Protein AF-0000000075649494 (afdb_homodimer)

Organism: Branchiostoma floridae (NCBI:txid7739)

Radius of gyration: 45.56 Å; Cα contacts (8 Å, |Δi|>4): 1749; chains: 2; bounding box: 121×160×109 Å

Foldseek 3Di:
DDPPPPPQPLQQVLLCPFLWPLSPCLVVPPDPVSNVVSVVQLVVLVVVLVVVLVVLVVVQVVLAWDKDKDKDFDQKDFFFKKKKFWLFWFFQVQDALQRCQQQCCQQQVDHDQSVRVVVVPDDHDPCSVPHDPPDFVLVVSVVTTDDFACVFWVFKDALNHGDGQVQWDWAQAPRGTMTMHQLDPVDTDMQRDADLSNGIKIKGFSPCVRGDHDVVRPGGPDGFMWMDTDHSQADDHRVVDTDGFAFQKEKEKAKAKEKEAFDPPPSGPADWDDDDFGHGRDQRLQVLRLLQVQLCVFQVAGDSNGDDDGHYDGSNCCSPRSVVSVVCDVVPVRDGDRGHHNIDMDMDIDIDIDGDDDPVVLVVCCVVVVDDSCSRRHGMTMYTYTHNRNIHMYMYMGGPDDPVNSVVVSVVSCCVSTNDDPVSVVSVVVSVVVVVVVVVVVVVPDPPPPPPPDPDDDDDDPDDDDPDD/DDPVPPPPPLQQVLLCPFLWPLSPCLVPPPDPVSNVVSVVQLVVLVVVLVVVLVVLVVLQVVLAWDKDKDKDFDQKDFFFKKKKFWLFWFFQVQDALQRCQQQCCQQQVDHDQSVRVVVVPDDHDPCSPPHDPPDFVLVVSVVTTDDFACVFWVFKDAQNHGDGQVQWDWAQAPSGTMTMHQLDPVDTDMQRDADLSNGMKIKGFSPPVRGDHDVVRPGGDDGFMWMDTDHSQADDHRVVDTDGFAFQKEKEKAKAKEKEAFDPPPSGPADWDDDDFGHGRDQRLQVLSLLQVQLCVFLVAGDSRGDDDTHYDGSNSCSPRSVVSVVCDVVPVRDGDRGHHNIDMDMDIDIDIDGDDDPVVLVVCCVPVVDDSCSRRHGMTMYTYTHNGRIHMYMYMGGPDDPVRSVVVSVVSCCVRTNDDPVSVVSVVVSVVVVVVVVVVVVVPPPPPPPPPDPPPPPPPPDPDDDPD

Structure (mmCIF, N/CA/C/O backbone):
data_AF-0000000075649494-model_v1
#
loop_
_entity.id
_entity.type
_entity.pdbx_description
1 polymer 'Acid-sensing ion channel 1C-like'
#
loop_
_atom_site.group_PDB
_atom_site.id
_atom_site.type_symbol
_atom_site.label_atom_id
_atom_site.label_alt_id
_atom_site.label_comp_id
_atom_site.label_asym_id
_atom_site.label_entity_id
_atom_site.label_seq_id
_atom_site.pdbx_PDB_ins_code
_atom_site.Cartn_x
_atom_site.Cartn_y
_atom_site.Cartn_z
_atom_site.occupancy
_atom_site.B_iso_or_equiv
_atom_site.auth_seq_id
_atom_site.auth_comp_id
_atom_site.auth_asym_id
_atom_site.auth_atom_id
_atom_site.pdbx_PDB_model_num
ATOM 1 N N . MET A 1 1 ? -11.781 86.688 23.109 1 29.64 1 MET A N 1
ATOM 2 C CA . MET A 1 1 ? -11.789 85.375 22.438 1 29.64 1 MET A CA 1
ATOM 3 C C . MET A 1 1 ? -13.102 84.625 22.688 1 29.64 1 MET A C 1
ATOM 5 O O . MET A 1 1 ? -13.461 84.375 23.844 1 29.64 1 MET A O 1
ATOM 9 N N . SER A 1 2 ? -14.07 84.75 21.781 1 33.81 2 SER A N 1
ATOM 10 C CA . SER A 1 2 ? -15.461 84.375 21.969 1 33.81 2 SER A CA 1
ATOM 11 C C . SER A 1 2 ? -15.555 82.875 22.297 1 33.81 2 SER A C 1
ATOM 13 O O . SER A 1 2 ? -14.703 82.062 21.891 1 33.81 2 SER A O 1
ATOM 15 N N . PRO A 1 3 ? -16.297 82.5 23.312 1 44.16 3 PRO A N 1
ATOM 16 C CA . PRO A 1 3 ? -16.547 81.125 23.734 1 44.16 3 PRO A CA 1
ATOM 17 C C . PRO A 1 3 ? -16.875 80.188 22.562 1 44.16 3 PRO A C 1
ATOM 19 O O . PRO A 1 3 ? -17.125 79 22.75 1 44.16 3 PRO A O 1
ATOM 22 N N . GLU A 1 4 ? -17.375 80.688 21.484 1 43.12 4 GLU A N 1
ATOM 23 C CA . GLU A 1 4 ? -17.844 79.938 20.359 1 43.12 4 GLU A CA 1
ATOM 24 C C . GLU A 1 4 ? -16.703 79.062 19.766 1 43.12 4 GLU A C 1
ATOM 26 O O . GLU A 1 4 ? -16.953 78.188 18.969 1 43.12 4 GLU A O 1
ATOM 31 N N . ASP A 1 5 ? -15.516 79.562 19.641 1 41.91 5 ASP A N 1
ATOM 32 C CA . ASP A 1 5 ? -14.406 79.062 18.859 1 41.91 5 ASP A CA 1
ATOM 33 C C . ASP A 1 5 ? -13.977 77.688 19.375 1 41.91 5 ASP A C 1
ATO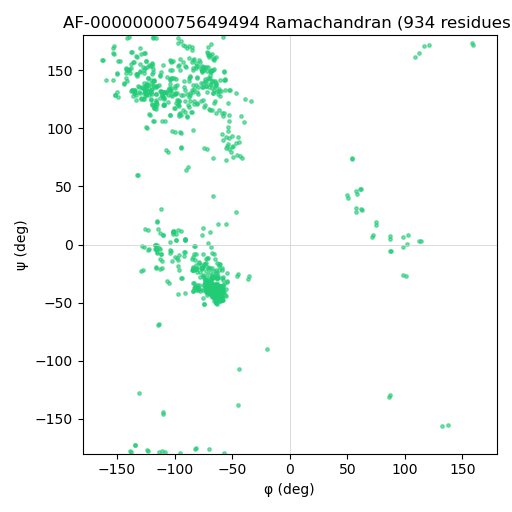M 35 O O . ASP A 1 5 ? -13.109 77 18.781 1 41.91 5 ASP A O 1
ATOM 39 N N . GLU A 1 6 ? -14.016 77.438 20.641 1 43.75 6 GLU A N 1
ATOM 40 C CA . GLU A 1 6 ? -13.336 76.25 21.094 1 43.75 6 GLU A CA 1
ATOM 41 C C . GLU A 1 6 ? -14.148 75 20.75 1 43.75 6 GLU A C 1
ATOM 43 O O . GLU A 1 6 ? -14.398 74.125 21.609 1 43.75 6 GLU A O 1
ATOM 48 N N . LYS A 1 7 ? -15.07 75 19.969 1 51.25 7 LYS A N 1
ATOM 49 C CA . LYS A 1 7 ? -15.805 73.812 19.562 1 51.25 7 LYS A CA 1
ATOM 50 C C . LYS A 1 7 ? -14.859 72.75 19 1 51.25 7 LYS A C 1
ATOM 52 O O . LYS A 1 7 ? -14.242 72.938 17.953 1 51.25 7 LYS A O 1
ATOM 57 N N . GLU A 1 8 ? -14.258 72 19.766 1 59.09 8 GLU A N 1
ATOM 58 C CA . GLU A 1 8 ? -13.352 70.875 19.438 1 59.09 8 GLU A CA 1
ATOM 59 C C . GLU A 1 8 ? -13.859 70.062 18.25 1 59.09 8 GLU A C 1
ATOM 61 O O . GLU A 1 8 ? -15.047 69.75 18.172 1 59.09 8 GLU A O 1
ATOM 66 N N . SER A 1 9 ? -13.25 70.188 17 1 69.19 9 SER A N 1
ATOM 67 C CA . SER A 1 9 ? -13.578 69.438 15.766 1 69.19 9 SER A CA 1
ATOM 68 C C . SER A 1 9 ? -14.039 68 16.047 1 69.19 9 SER A C 1
ATOM 70 O O . SER A 1 9 ? -13.586 67.375 17.016 1 69.19 9 SER A O 1
ATOM 72 N N . PRO A 1 10 ? -15.266 67.688 15.531 1 70.94 10 PRO A N 1
ATOM 73 C CA . PRO A 1 10 ? -15.781 66.312 15.703 1 70.94 10 PRO A CA 1
ATOM 74 C C . PRO A 1 10 ? -14.688 65.25 15.625 1 70.94 10 PRO A C 1
ATOM 76 O O . PRO A 1 10 ? -14.766 64.25 16.312 1 70.94 10 PRO A O 1
ATOM 79 N N . GLU A 1 11 ? -13.703 65.562 14.875 1 75.38 11 GLU A N 1
ATOM 80 C CA . GLU A 1 11 ? -12.594 64.625 14.75 1 75.38 11 GLU A CA 1
ATOM 81 C C . GLU A 1 11 ? -11.797 64.5 16.047 1 75.38 11 GLU A C 1
ATOM 83 O O . GLU A 1 11 ? -11.375 63.406 16.453 1 75.38 11 GLU A O 1
ATOM 88 N N . LYS A 1 12 ? -11.594 65.562 16.625 1 74.88 12 LYS A N 1
ATOM 89 C CA . LYS A 1 12 ? -10.836 65.625 17.875 1 74.88 12 LYS A CA 1
ATOM 90 C C . LYS A 1 12 ? -11.625 65 19 1 74.88 12 LYS A C 1
ATOM 92 O O . LYS A 1 12 ? -11.055 64.312 19.844 1 74.88 12 LYS A O 1
ATOM 97 N N . GLU A 1 13 ? -12.883 65.188 18.938 1 73.56 13 GLU A N 1
ATOM 98 C CA . GLU A 1 13 ? -13.734 64.562 19.953 1 73.56 13 GLU A CA 1
ATOM 99 C C . GLU A 1 13 ? -13.734 63.031 19.812 1 73.56 13 GLU A C 1
ATOM 101 O O . GLU A 1 13 ? -13.648 62.312 20.828 1 73.56 13 GLU A O 1
ATOM 106 N N . PHE A 1 14 ? -13.844 62.656 18.609 1 75.19 14 PHE A N 1
ATOM 107 C CA . PHE A 1 14 ? -13.844 61.219 18.375 1 75.19 14 PHE A CA 1
ATOM 108 C C . PHE A 1 14 ? -12.508 60.594 18.766 1 75.19 14 PHE A C 1
ATOM 110 O O . PHE A 1 14 ? -12.477 59.594 19.453 1 75.19 14 PHE A O 1
ATOM 117 N N . ALA A 1 15 ? -11.445 61.188 18.297 1 75.88 15 ALA A N 1
ATOM 118 C CA . ALA A 1 15 ? -10.109 60.688 18.578 1 75.88 15 ALA A CA 1
ATOM 119 C C . ALA A 1 15 ? -9.844 60.656 20.078 1 75.88 15 ALA A C 1
ATOM 121 O O . ALA A 1 15 ? -9.109 59.781 20.562 1 75.88 15 ALA A O 1
ATOM 122 N N . GLY A 1 16 ? -10.453 61.5 20.75 1 72.56 16 GLY A N 1
ATOM 123 C CA . GLY A 1 16 ? -10.266 61.562 22.188 1 72.56 16 GLY A CA 1
ATOM 124 C C . GLY A 1 16 ? -11.086 60.531 22.938 1 72.56 16 GLY A C 1
ATOM 125 O O . GLY A 1 16 ? -10.727 60.156 24.062 1 72.56 16 GLY A O 1
ATOM 126 N N . ASN A 1 17 ? -12.195 60 22.25 1 70.25 17 ASN A N 1
ATOM 127 C CA . ASN A 1 17 ? -13.125 59.156 22.984 1 70.25 17 ASN A CA 1
ATOM 128 C C . ASN A 1 17 ? -13.117 57.719 22.438 1 70.25 17 ASN A C 1
ATOM 130 O O . ASN A 1 17 ? -13.703 56.812 23.031 1 70.25 17 ASN A O 1
ATOM 134 N N . THR A 1 18 ? -12.422 57.594 21.391 1 74.69 18 THR A N 1
ATOM 135 C CA . THR A 1 18 ? -12.453 56.281 20.766 1 74.69 18 THR A CA 1
ATOM 136 C C . THR A 1 18 ? -11.617 55.281 21.547 1 74.69 18 THR A C 1
ATOM 138 O O . THR A 1 18 ? -10.688 55.656 22.266 1 74.69 18 THR A O 1
ATOM 141 N N . THR A 1 19 ? -11.984 54.031 21.438 1 72.75 19 THR A N 1
ATOM 142 C CA . THR A 1 19 ? -11.273 52.969 22.125 1 72.75 19 THR A CA 1
ATOM 143 C C . THR A 1 19 ? -10.164 52.406 21.25 1 72.75 19 THR A C 1
ATOM 145 O O . THR A 1 19 ? -9.453 51.5 21.656 1 72.75 19 THR A O 1
ATOM 148 N N . LEU A 1 20 ? -10.016 53.031 20.094 1 77.88 20 LEU A N 1
ATOM 149 C CA . LEU A 1 20 ? -8.875 52.656 19.266 1 77.88 20 LEU A CA 1
ATOM 150 C C . LEU A 1 20 ? -7.566 53.125 19.891 1 77.88 20 LEU A C 1
ATOM 152 O O . LEU A 1 20 ? -7.457 54.281 20.344 1 77.88 20 LEU A O 1
ATOM 156 N N . HIS A 1 21 ? -6.699 52.25 19.844 1 76.56 21 HIS A N 1
ATOM 157 C CA . HIS A 1 21 ? -5.426 52.625 20.438 1 76.56 21 HIS A CA 1
ATOM 158 C C . HIS A 1 21 ? -4.637 53.531 19.516 1 76.56 21 HIS A C 1
ATOM 160 O O . HIS A 1 21 ? -4.645 53.344 18.297 1 76.56 21 HIS A O 1
ATOM 166 N N . GLY A 1 22 ? -3.977 54.562 20.016 1 77.5 22 GLY A N 1
ATOM 167 C CA . GLY A 1 22 ? -2.984 55.344 19.297 1 77.5 22 GLY A CA 1
ATOM 168 C C . GLY A 1 22 ? -3.543 56.625 18.734 1 77.5 22 GLY A C 1
ATOM 169 O O . GLY A 1 22 ? -2.805 57.594 18.531 1 77.5 22 GLY A O 1
ATOM 170 N N . LEU A 1 23 ? -4.875 56.656 18.469 1 80.44 23 LEU A N 1
ATOM 171 C CA . LEU A 1 23 ? -5.43 57.844 17.812 1 80.44 23 LEU A CA 1
ATOM 172 C C . LEU A 1 23 ? -5.348 59.062 18.719 1 80.44 23 LEU A C 1
ATOM 174 O O . LEU A 1 23 ? -5.055 60.156 18.266 1 80.44 23 LEU A O 1
ATOM 178 N N . ASN A 1 24 ? -5.609 58.844 19.953 1 79.06 24 ASN A N 1
ATOM 179 C CA . ASN A 1 24 ? -5.551 59.938 20.922 1 79.06 24 ASN A CA 1
ATOM 180 C C . ASN A 1 24 ? -4.129 60.5 21.062 1 79.06 24 ASN A C 1
ATOM 182 O O . ASN A 1 24 ? -3.939 61.688 21.359 1 79.06 24 ASN A O 1
ATOM 186 N N . ARG A 1 25 ? -3.18 59.719 20.703 1 82.5 25 ARG A N 1
ATOM 187 C CA . ARG A 1 25 ? -1.784 60.125 20.875 1 82.5 25 ARG A CA 1
ATOM 188 C C . ARG A 1 25 ? -1.351 61.062 19.75 1 82.5 25 ARG A C 1
ATOM 190 O O . ARG A 1 25 ? -0.418 61.844 19.922 1 82.5 25 ARG A O 1
ATOM 197 N N . ILE A 1 26 ? -2.01 60.969 18.703 1 82.5 26 ILE A N 1
ATOM 198 C CA . ILE A 1 26 ? -1.712 61.906 17.609 1 82.5 26 ILE A CA 1
ATOM 199 C C . ILE A 1 26 ? -2.133 63.312 18 1 82.5 26 ILE A C 1
ATOM 201 O O . ILE A 1 26 ? -1.425 64.312 17.703 1 82.5 26 ILE A O 1
ATOM 205 N N . LEU A 1 27 ? -3.229 63.438 18.797 1 78.94 27 LEU A N 1
ATOM 206 C CA . LEU A 1 27 ? -3.787 64.75 19.188 1 78.94 27 LEU A CA 1
ATOM 207 C C . LEU A 1 27 ? -2.977 65.375 20.312 1 78.94 27 LEU A C 1
ATOM 209 O O . LEU A 1 27 ? -2.756 66.562 20.312 1 78.94 27 LEU A O 1
ATOM 213 N N . ILE A 1 28 ? -2.465 64.5 21.203 1 78.31 28 ILE A N 1
ATOM 214 C CA . ILE A 1 28 ? -1.826 65.062 22.391 1 78.31 28 ILE A CA 1
ATOM 215 C C . ILE A 1 28 ? -0.309 65.062 22.219 1 78.31 28 ILE A C 1
ATOM 217 O O . ILE A 1 28 ? 0.432 65.375 23.141 1 78.31 28 ILE A O 1
ATOM 221 N N . ALA A 1 29 ? 0.19 64.812 21.062 1 81.06 29 ALA A N 1
ATOM 222 C CA . ALA A 1 29 ? 1.628 64.688 20.844 1 81.06 29 ALA A CA 1
ATOM 223 C C . ALA A 1 29 ? 2.34 66.062 21.125 1 81.06 29 ALA A C 1
ATOM 225 O O . ALA A 1 29 ? 1.854 67.125 20.75 1 81.06 29 ALA A O 1
ATOM 226 N N . PRO A 1 30 ? 3.459 65.938 21.828 1 77.62 30 PRO A N 1
ATOM 227 C CA . PRO A 1 30 ? 4.16 67.188 22.219 1 77.62 30 PRO A CA 1
ATOM 228 C C . PRO A 1 30 ? 4.879 67.875 21.047 1 77.62 30 PRO A C 1
ATOM 230 O O . PRO A 1 30 ? 5.145 69.062 21.078 1 77.62 30 PRO A O 1
ATOM 233 N N . SER A 1 31 ? 5.305 67.062 20.125 1 81.94 31 SER A N 1
ATOM 234 C CA . SER A 1 31 ? 6.035 67.562 18.984 1 81.94 31 SER A CA 1
ATOM 235 C C . SER A 1 31 ? 5.531 67 17.672 1 81.94 31 SER A C 1
ATOM 237 O O . SER A 1 31 ? 4.809 66 17.688 1 81.94 31 SER A O 1
ATOM 239 N N . ASN A 1 32 ? 5.891 67.688 16.641 1 85.69 32 ASN A N 1
ATOM 240 C CA . ASN A 1 32 ? 5.508 67.188 15.312 1 85.69 32 ASN A CA 1
ATOM 241 C C . ASN A 1 32 ? 6.195 65.875 14.977 1 85.69 32 ASN A C 1
ATOM 243 O O . ASN A 1 32 ? 5.633 65 14.266 1 85.69 32 ASN A O 1
ATOM 247 N N . TYR A 1 33 ? 7.352 65.75 15.578 1 86.06 33 TYR A N 1
ATOM 248 C CA . TYR A 1 33 ? 8.07 64.5 15.344 1 86.06 33 TYR A CA 1
ATOM 249 C C . TYR A 1 33 ? 7.305 63.281 15.922 1 86.06 33 TYR A C 1
ATOM 251 O O . TYR A 1 33 ? 7.18 62.25 15.273 1 86.06 33 TYR A O 1
ATOM 259 N N . PHE A 1 34 ? 6.781 63.531 17.047 1 87.38 34 PHE A N 1
ATOM 260 C CA . PHE A 1 34 ? 6.035 62.469 17.703 1 87.38 34 PHE A CA 1
ATOM 261 C C . PHE A 1 34 ? 4.695 62.25 17.016 1 87.38 34 PHE A C 1
ATOM 263 O O . PHE A 1 34 ? 4.203 61.094 16.953 1 87.38 34 PHE A O 1
ATOM 270 N N . ARG A 1 35 ? 4.199 63.25 16.469 1 88.19 35 ARG A N 1
ATOM 271 C CA . ARG A 1 35 ? 2.938 63.125 15.742 1 88.19 35 ARG A CA 1
ATOM 272 C C . ARG A 1 35 ? 3.105 62.25 14.5 1 88.19 35 ARG A C 1
ATOM 274 O O . ARG A 1 35 ? 2.277 61.375 14.227 1 88.19 35 ARG A O 1
ATOM 281 N N . VAL A 1 36 ? 4.207 62.531 13.867 1 91.06 36 VAL A N 1
ATOM 282 C CA . VAL A 1 36 ? 4.488 61.75 12.656 1 91.06 36 VAL A CA 1
ATOM 283 C C . VAL A 1 36 ? 4.793 60.312 13.023 1 91.06 36 VAL A C 1
ATOM 285 O O . VAL A 1 36 ? 4.379 59.375 12.32 1 91.06 36 VAL A O 1
ATOM 288 N N . MET A 1 37 ? 5.461 60.094 14.086 1 90 37 MET A N 1
ATOM 289 C CA . MET A 1 37 ? 5.797 58.75 14.539 1 90 37 MET A CA 1
ATOM 290 C C . MET A 1 37 ? 4.535 57.938 14.844 1 90 37 MET A C 1
ATOM 292 O O . MET A 1 37 ? 4.426 56.781 14.453 1 90 37 MET A O 1
ATOM 296 N N . TRP A 1 38 ? 3.607 58.594 15.469 1 89.75 38 TRP A N 1
ATOM 297 C CA . TRP A 1 38 ? 2.377 57.906 15.836 1 89.75 38 TRP A CA 1
ATOM 298 C C . TRP A 1 38 ? 1.535 57.625 14.602 1 89.75 38 TRP A C 1
ATOM 300 O O . TRP A 1 38 ? 0.889 56.562 14.523 1 89.75 38 TRP A O 1
ATOM 310 N N . VAL A 1 39 ? 1.592 58.531 13.664 1 90.44 39 VAL A N 1
ATOM 311 C CA . VAL A 1 39 ? 0.858 58.281 12.43 1 90.44 39 VAL A CA 1
ATOM 312 C C . VAL A 1 39 ? 1.46 57.062 11.703 1 90.44 39 VAL A C 1
ATOM 314 O O . VAL A 1 39 ? 0.731 56.188 11.227 1 90.44 39 VAL A O 1
ATOM 317 N N . LEU A 1 40 ? 2.742 57 11.703 1 92.25 40 LEU A N 1
ATOM 318 C CA . LEU A 1 40 ? 3.424 55.875 11.023 1 92.25 40 LEU A CA 1
ATOM 319 C C . LEU A 1 40 ? 3.174 54.562 11.742 1 92.25 40 LEU A C 1
ATOM 321 O O . LEU A 1 40 ? 2.994 53.531 11.102 1 92.25 40 LEU A O 1
ATOM 325 N N . THR A 1 41 ? 3.178 54.594 13.039 1 90.38 41 THR A N 1
ATOM 326 C CA . THR A 1 41 ? 2.963 53.375 13.828 1 90.38 41 THR A CA 1
ATOM 327 C C . THR A 1 41 ? 1.538 52.875 13.641 1 90.38 41 THR A C 1
ATOM 329 O O . THR A 1 41 ? 1.319 51.656 13.539 1 90.38 41 THR A O 1
ATOM 332 N N . ILE A 1 42 ? 0.62 53.719 13.664 1 88.75 42 ILE A N 1
ATOM 333 C CA . ILE A 1 42 ? -0.776 53.344 13.484 1 88.75 42 ILE A CA 1
ATOM 334 C C . ILE A 1 42 ? -0.977 52.75 12.086 1 88.75 42 ILE A C 1
ATOM 336 O O . ILE A 1 42 ? -1.642 51.719 11.93 1 88.75 42 ILE A O 1
ATOM 340 N N . LEU A 1 43 ? -0.348 53.406 11.125 1 91.62 43 LEU A N 1
ATOM 341 C CA . LEU A 1 43 ? -0.451 52.875 9.766 1 91.62 43 LEU A CA 1
ATOM 342 C C . LEU A 1 43 ? 0.21 51.5 9.648 1 91.62 43 LEU A C 1
ATOM 344 O O . LEU A 1 43 ? -0.295 50.625 8.945 1 91.62 43 LEU A O 1
ATOM 348 N N . ALA A 1 44 ? 1.332 51.375 10.289 1 91.44 44 ALA A N 1
ATOM 349 C CA . ALA A 1 44 ? 2.031 50.094 10.281 1 91.44 44 ALA A CA 1
ATOM 350 C C . ALA A 1 44 ? 1.198 49 10.969 1 91.44 44 ALA A C 1
ATOM 352 O O . ALA A 1 44 ? 1.147 47.875 10.508 1 91.44 44 ALA A O 1
ATOM 353 N N . SER A 1 45 ? 0.585 49.344 12.086 1 88.56 45 SER A N 1
ATOM 354 C CA . SER A 1 45 ? -0.243 48.375 12.82 1 88.56 45 SER A CA 1
ATOM 355 C C . SER A 1 45 ? -1.467 47.969 12.016 1 88.56 45 SER A C 1
ATOM 357 O O . SER A 1 45 ? -1.825 46.781 11.977 1 88.56 45 SER A O 1
ATOM 359 N N . TYR A 1 46 ? -2.035 48.938 11.391 1 88.06 46 TYR A N 1
ATOM 360 C CA . TYR A 1 46 ? -3.199 48.625 10.562 1 88.06 46 TYR A CA 1
ATOM 361 C C . TYR A 1 46 ? -2.803 47.781 9.359 1 88.06 46 TYR A C 1
ATOM 363 O O . TYR A 1 46 ? -3.551 46.906 8.938 1 88.06 46 TYR A O 1
ATOM 371 N N . SER A 1 47 ? -1.655 48.125 8.797 1 92.12 47 SER A N 1
ATOM 372 C CA . SER A 1 47 ? -1.159 47.312 7.68 1 92.12 47 SER A CA 1
ATOM 373 C C . SER A 1 47 ? -0.832 45.906 8.109 1 92.12 47 SER A C 1
ATOM 375 O O . SER A 1 47 ? -1.116 44.938 7.383 1 92.12 47 SER A O 1
ATOM 377 N N . GLY A 1 48 ? -0.211 45.781 9.273 1 88.19 48 GLY A N 1
ATOM 378 C CA . GLY A 1 48 ? 0.058 44.438 9.812 1 88.19 48 GLY A CA 1
ATOM 379 C C . GLY A 1 48 ? -1.201 43.656 10.094 1 88.19 48 GLY A C 1
ATOM 380 O O . GLY A 1 48 ? -1.271 42.469 9.766 1 88.19 48 GLY A O 1
ATOM 381 N N . PHE A 1 49 ? -2.172 44.25 10.609 1 87.94 49 PHE A N 1
ATOM 382 C CA . PHE A 1 49 ? -3.453 43.625 10.891 1 87.94 49 PHE A CA 1
ATOM 383 C C . PHE A 1 49 ? -4.113 43.156 9.594 1 87.94 49 PHE A C 1
ATOM 385 O O . PHE A 1 49 ? -4.582 42 9.508 1 87.94 49 PHE A O 1
ATOM 392 N N . THR A 1 50 ? -4.188 44.062 8.672 1 89.25 50 THR A N 1
ATOM 393 C CA . THR A 1 50 ? -4.84 43.719 7.406 1 89.25 50 THR A CA 1
ATOM 394 C C . THR A 1 50 ? -4.141 42.562 6.727 1 89.25 50 THR A C 1
ATOM 396 O O . THR A 1 50 ? -4.789 41.688 6.129 1 89.25 50 THR A O 1
ATOM 399 N N . TYR A 1 51 ? -2.912 42.562 6.766 1 90.44 51 TYR A N 1
ATOM 400 C CA . TYR A 1 51 ? -2.145 41.469 6.164 1 90.44 51 TYR A CA 1
ATOM 401 C C . TYR A 1 51 ? -2.443 40.156 6.855 1 90.44 51 TYR A C 1
ATOM 403 O O . TYR A 1 51 ? -2.715 39.156 6.191 1 90.44 51 TYR A O 1
ATOM 411 N N . MET A 1 52 ? -2.426 40.156 8.117 1 87.38 52 MET A N 1
ATOM 412 C CA . MET A 1 52 ? -2.656 38.938 8.875 1 87.38 52 MET A CA 1
ATOM 413 C C . MET A 1 52 ? -4.102 38.469 8.719 1 87.38 52 MET A C 1
ATOM 415 O O . MET A 1 52 ? -4.363 37.25 8.648 1 87.38 52 MET A O 1
ATOM 419 N N . LEU A 1 53 ? -4.902 39.438 8.781 1 87.31 53 LEU A N 1
ATOM 420 C CA . LEU A 1 53 ? -6.312 39.125 8.594 1 87.31 53 LEU A CA 1
ATOM 421 C C . LEU A 1 53 ? -6.547 38.469 7.227 1 87.31 53 LEU A C 1
ATOM 423 O O . LEU A 1 53 ? -7.242 37.469 7.125 1 87.31 53 LEU A O 1
ATOM 427 N N . SER A 1 54 ? -5.98 39.062 6.215 1 90.88 54 SER A N 1
ATOM 428 C CA . SER A 1 54 ? -6.117 38.5 4.867 1 90.88 54 SER A CA 1
ATOM 429 C C . SER A 1 54 ? -5.547 37.094 4.781 1 90.88 54 SER A C 1
ATOM 431 O O . SER A 1 54 ? -6.141 36.219 4.152 1 90.88 54 SER A O 1
ATOM 433 N N . SER A 1 55 ? -4.5 36.875 5.406 1 88.19 55 SER A N 1
ATOM 434 C CA . SER A 1 55 ? -3.867 35.562 5.398 1 88.19 55 SER A CA 1
ATOM 435 C C . SER A 1 55 ? -4.738 34.531 6.102 1 88.19 55 SER A C 1
ATOM 437 O O . SER A 1 55 ? -4.863 33.375 5.629 1 88.19 55 SER A O 1
ATOM 439 N N . MET A 1 56 ? -5.316 34.906 7.133 1 86.5 56 MET A N 1
ATOM 440 C CA . MET A 1 56 ? -6.148 34 7.902 1 86.5 56 MET A CA 1
ATOM 441 C C . MET A 1 56 ? -7.422 33.656 7.133 1 86.5 56 MET A C 1
ATOM 443 O O . MET A 1 56 ? -7.883 32.5 7.176 1 86.5 56 MET A O 1
ATOM 447 N N . ILE A 1 57 ? -7.887 34.625 6.555 1 88.75 57 ILE A N 1
ATOM 448 C CA . ILE A 1 57 ? -9.094 34.406 5.77 1 88.75 57 ILE A CA 1
ATOM 449 C C . ILE A 1 57 ? -8.781 33.469 4.586 1 88.75 57 ILE A C 1
ATOM 451 O O . ILE A 1 57 ? -9.555 32.594 4.27 1 88.75 57 ILE A O 1
ATOM 455 N N . MET A 1 58 ? -7.711 33.75 4.035 1 89.88 58 MET A N 1
ATOM 456 C CA . MET A 1 58 ? -7.289 32.875 2.928 1 89.88 58 MET A CA 1
ATOM 457 C C . MET A 1 58 ? -7.066 31.453 3.402 1 89.88 58 MET A C 1
ATOM 459 O O . MET A 1 58 ? -7.43 30.5 2.709 1 89.88 58 MET A O 1
ATOM 463 N N . ASP A 1 59 ? -6.5 31.266 4.527 1 86.19 59 ASP A N 1
ATOM 464 C CA . ASP A 1 59 ? -6.273 29.938 5.102 1 86.19 59 ASP A CA 1
ATOM 465 C C . ASP A 1 59 ? -7.598 29.219 5.367 1 86.19 59 ASP A C 1
ATOM 467 O O . ASP A 1 59 ? -7.715 28.016 5.129 1 86.19 59 ASP A O 1
ATOM 471 N N . TYR A 1 60 ? -8.477 29.953 5.906 1 88.38 60 TYR A N 1
ATOM 472 C CA . TYR A 1 60 ? -9.781 29.375 6.195 1 88.38 60 TYR A CA 1
ATOM 473 C C . TYR A 1 60 ? -10.477 28.922 4.918 1 88.38 60 TYR A C 1
ATOM 475 O O . TYR A 1 60 ? -11.07 27.844 4.871 1 88.38 60 TYR A O 1
ATOM 483 N N . PHE A 1 61 ? -10.344 29.688 3.867 1 92 61 PHE A N 1
ATOM 484 C CA . PHE A 1 61 ? -11.062 29.359 2.639 1 92 61 PHE A CA 1
ATOM 485 C C . PHE A 1 61 ? -10.227 28.469 1.738 1 92 61 PHE A C 1
ATOM 487 O O . PHE A 1 61 ? -10.633 28.141 0.62 1 92 61 PHE A O 1
ATOM 494 N N . SER A 1 62 ? -9.148 28.109 2.215 1 90.56 62 SER A N 1
ATOM 495 C CA . SER A 1 62 ? -8.383 27.094 1.515 1 90.56 62 SER A CA 1
ATOM 496 C C . SER A 1 62 ? -8.945 25.703 1.783 1 90.56 62 SER A C 1
ATOM 498 O O . SER A 1 62 ? -8.602 24.734 1.088 1 90.56 62 SER A O 1
ATOM 500 N N . TYR A 1 63 ? -9.805 25.531 2.797 1 91.69 63 TYR A N 1
ATOM 501 C CA . TYR A 1 63 ? -10.523 24.312 3.156 1 91.69 63 TYR A CA 1
ATOM 502 C C . TYR A 1 63 ? -9.547 23.156 3.428 1 91.69 63 TYR A C 1
ATOM 504 O O . TYR A 1 63 ? -9.734 22.047 2.932 1 91.69 63 TYR A O 1
ATOM 512 N N . ASP A 1 64 ? -8.531 23.469 4.18 1 88.19 64 ASP A N 1
ATOM 513 C CA . ASP A 1 64 ? -7.562 22.438 4.539 1 88.19 64 ASP A CA 1
ATOM 514 C C . ASP A 1 64 ? -8.117 21.516 5.633 1 88.19 64 ASP A C 1
ATOM 516 O O . ASP A 1 64 ? -8.945 21.938 6.441 1 88.19 64 ASP A O 1
ATOM 520 N N . THR A 1 65 ? -7.641 20.266 5.527 1 90.25 65 THR A N 1
ATOM 521 C CA . THR A 1 65 ? -8.07 19.297 6.539 1 90.25 65 THR A CA 1
ATOM 522 C C . THR A 1 65 ? -6.871 18.672 7.242 1 90.25 65 THR A C 1
ATOM 524 O O . THR A 1 65 ? -5.75 18.734 6.73 1 90.25 65 THR A O 1
ATOM 527 N N . ILE A 1 66 ? -7.109 18.266 8.445 1 87.69 66 ILE A N 1
ATOM 528 C CA . ILE A 1 66 ? -6.137 17.484 9.203 1 87.69 66 ILE A CA 1
ATOM 529 C C . ILE A 1 66 ? -6.742 16.125 9.57 1 87.69 66 ILE A C 1
ATOM 531 O O . ILE A 1 66 ? -7.965 15.977 9.609 1 87.69 66 ILE A O 1
ATOM 535 N N . THR A 1 67 ? -5.824 15.188 9.797 1 91.38 67 THR A N 1
ATOM 536 C CA . THR A 1 67 ? -6.312 13.844 10.086 1 91.38 67 THR A CA 1
ATOM 537 C C . THR A 1 67 ? -6.031 13.469 11.539 1 91.38 67 THR A C 1
ATOM 539 O O . THR A 1 67 ? -4.934 13.719 12.047 1 91.38 67 THR A O 1
ATOM 542 N N . ASP A 1 68 ? -7.078 13.031 12.141 1 91.31 68 ASP A N 1
ATOM 543 C CA . ASP A 1 68 ? -6.969 12.469 13.484 1 91.31 68 ASP A CA 1
ATOM 544 C C . ASP A 1 68 ? -6.965 10.945 13.438 1 91.31 68 ASP A C 1
ATOM 546 O O . ASP A 1 68 ? -7.93 10.328 12.984 1 91.31 68 ASP A O 1
ATOM 550 N N . THR A 1 69 ? -5.855 10.32 13.883 1 91.75 69 THR A N 1
ATOM 551 C CA . THR A 1 69 ? -5.742 8.867 13.914 1 91.75 69 THR A CA 1
ATOM 552 C C . THR A 1 69 ? -5.73 8.352 15.352 1 91.75 69 THR A C 1
ATOM 554 O O . THR A 1 69 ? -4.91 8.781 16.156 1 91.75 69 THR A O 1
ATOM 557 N N . LYS A 1 70 ? -6.566 7.418 15.648 1 93.06 70 LYS A N 1
ATOM 558 C CA . LYS A 1 70 ? -6.641 6.816 16.969 1 93.06 70 LYS A CA 1
ATOM 559 C C . LYS A 1 70 ? -6.652 5.293 16.891 1 93.06 70 LYS A C 1
ATOM 561 O O . LYS A 1 70 ? -7.293 4.723 16 1 93.06 70 LYS A O 1
ATOM 566 N N . LEU A 1 71 ? -5.918 4.688 17.719 1 93.69 71 LEU A N 1
ATOM 567 C CA . LEU A 1 71 ? -6.004 3.248 17.922 1 93.69 71 LEU A CA 1
ATOM 568 C C . LEU A 1 71 ? -6.965 2.914 19.062 1 93.69 71 LEU A C 1
ATOM 570 O O . LEU A 1 71 ? -6.715 3.27 20.219 1 93.69 71 LEU A O 1
ATOM 574 N N . LYS A 1 72 ? -8.016 2.266 18.75 1 95.88 72 LYS A N 1
ATOM 575 C CA . LYS A 1 72 ? -9.039 1.968 19.75 1 95.88 72 LYS A CA 1
ATOM 576 C C . LYS A 1 72 ? -9.023 0.489 20.125 1 95.88 72 LYS A C 1
ATOM 578 O O . LYS A 1 72 ? -9.055 -0.381 19.25 1 95.88 72 LYS A O 1
ATOM 583 N N . PHE A 1 73 ? -9.008 0.303 21.438 1 95.12 73 PHE A N 1
ATOM 584 C CA . PHE A 1 73 ? -9.117 -1.054 21.953 1 95.12 73 PHE A CA 1
ATOM 585 C C . PHE A 1 73 ? -10.539 -1.354 22.406 1 95.12 73 PHE A C 1
ATOM 587 O O . PHE A 1 73 ? -11.211 -0.497 22.984 1 95.12 73 PHE A O 1
ATOM 594 N N . THR A 1 74 ? -10.969 -2.535 22.031 1 95.5 74 THR A N 1
ATOM 595 C CA . THR A 1 74 ? -12.344 -2.904 22.344 1 95.5 74 THR A CA 1
ATOM 596 C C . THR A 1 74 ? -12.422 -4.344 22.844 1 95.5 74 THR A C 1
ATOM 598 O O . THR A 1 74 ? -11.453 -5.098 22.719 1 95.5 74 THR A O 1
ATOM 601 N N . ASP A 1 75 ? -13.602 -4.68 23.438 1 94.75 75 ASP A N 1
ATOM 602 C CA . ASP A 1 75 ? -13.812 -6.027 23.953 1 94.75 75 ASP A CA 1
ATOM 603 C C . ASP A 1 75 ? -14.281 -6.973 22.844 1 94.75 75 ASP A C 1
ATOM 605 O O . ASP A 1 75 ? -14.172 -8.195 22.984 1 94.75 75 ASP A O 1
ATOM 609 N N . ALA A 1 76 ? -14.82 -6.387 21.828 1 96.38 76 ALA A N 1
ATOM 610 C CA . ALA A 1 76 ? -15.305 -7.184 20.703 1 96.38 76 ALA A CA 1
ATOM 611 C C . ALA A 1 76 ? -15.219 -6.398 19.391 1 96.38 76 ALA A C 1
ATOM 613 O O . ALA A 1 76 ? -15.344 -5.172 19.391 1 96.38 76 ALA A O 1
ATOM 614 N N . LEU A 1 77 ? -14.969 -7.086 18.344 1 97.19 77 LEU A N 1
ATOM 615 C CA . LEU A 1 77 ? -14.961 -6.5 17 1 97.19 77 LEU A CA 1
ATOM 616 C C . LEU A 1 77 ? -15.914 -7.25 16.078 1 97.19 77 LEU A C 1
ATOM 618 O O . LEU A 1 77 ? -16.016 -8.477 16.141 1 97.19 77 LEU A O 1
ATOM 622 N N . PRO A 1 78 ? -16.641 -6.477 15.305 1 97.38 78 PRO A N 1
ATOM 623 C CA . PRO A 1 78 ? -17.438 -7.184 14.289 1 97.38 78 PRO A CA 1
ATOM 624 C C . PRO A 1 78 ? -16.562 -7.977 13.312 1 97.38 78 PRO A C 1
ATOM 626 O O . PRO A 1 78 ? -15.602 -7.438 12.766 1 97.38 78 PRO A O 1
ATOM 629 N N . PHE A 1 79 ? -16.906 -9.25 13.172 1 97.81 79 PHE A N 1
ATOM 630 C CA . PHE A 1 79 ? -16.141 -10.094 12.258 1 97.81 79 PHE A CA 1
ATOM 631 C C . PHE A 1 79 ? -16.5 -9.781 10.812 1 97.81 79 PHE A C 1
ATOM 633 O O . PHE A 1 79 ? -17.672 -9.57 10.484 1 97.81 79 PHE A O 1
ATOM 640 N N . PRO A 1 80 ? -15.539 -9.664 9.93 1 97.94 80 PRO A N 1
ATOM 641 C CA . PRO A 1 80 ? -15.812 -9.336 8.531 1 97.94 80 PRO A CA 1
ATOM 642 C C . PRO A 1 80 ? -16.469 -10.484 7.77 1 97.94 80 PRO A C 1
ATOM 644 O O . PRO A 1 80 ? -16.562 -11.594 8.289 1 97.94 80 PRO A O 1
ATOM 647 N N . ALA A 1 81 ? -16.984 -10.102 6.648 1 98.25 81 ALA A N 1
ATOM 648 C CA . ALA A 1 81 ? -17.391 -11.133 5.699 1 98.25 81 ALA A CA 1
ATOM 649 C C . ALA A 1 81 ? -16.188 -11.789 5.047 1 98.25 81 ALA A C 1
ATOM 651 O O . ALA A 1 81 ? -15.195 -11.125 4.746 1 98.25 81 ALA A O 1
ATOM 652 N N . VAL A 1 82 ? -16.234 -13.094 4.863 1 98.5 82 VAL A N 1
ATOM 653 C CA . VAL A 1 82 ? -15.172 -13.852 4.219 1 98.5 82 VAL A CA 1
ATOM 654 C C . VAL A 1 82 ? -15.727 -14.586 3 1 98.5 82 VAL A C 1
ATOM 656 O O . VAL A 1 82 ? -16.484 -15.539 3.139 1 98.5 82 VAL A O 1
ATOM 659 N N . THR A 1 83 ? -15.289 -14.133 1.826 1 98.38 83 THR A N 1
ATOM 660 C CA . THR A 1 83 ? -15.742 -14.758 0.586 1 98.38 83 THR A CA 1
ATOM 661 C C . THR A 1 83 ? -14.648 -15.656 0.009 1 98.38 83 THR A C 1
ATOM 663 O O . THR A 1 83 ? -13.492 -15.258 -0.091 1 98.38 83 THR A O 1
ATOM 666 N N . ILE A 1 84 ? -14.992 -16.875 -0.366 1 98.25 84 ILE A N 1
ATOM 667 C CA . ILE A 1 84 ? -14.031 -17.812 -0.942 1 98.25 84 ILE A CA 1
ATOM 668 C C . ILE A 1 84 ? -14.523 -18.266 -2.316 1 98.25 84 ILE A C 1
ATOM 670 O O . ILE A 1 84 ? -15.719 -18.453 -2.527 1 98.25 84 ILE A O 1
ATOM 674 N N . CYS A 1 85 ? -13.625 -18.312 -3.223 1 97.31 85 CYS A N 1
ATOM 675 C CA . CYS A 1 85 ? -13.852 -18.828 -4.57 1 97.31 85 CYS A CA 1
ATOM 676 C C . CYS A 1 85 ? -12.781 -19.844 -4.945 1 97.31 85 CYS A C 1
ATOM 678 O O . CYS A 1 85 ? -11.664 -19.797 -4.43 1 97.31 85 CYS A O 1
ATOM 680 N N . ASN A 1 86 ? -13.195 -20.766 -5.727 1 96.5 86 ASN A N 1
ATOM 681 C CA . ASN A 1 86 ? -12.227 -21.672 -6.328 1 96.5 86 ASN A CA 1
ATOM 682 C C . ASN A 1 86 ? -11.547 -21.031 -7.539 1 96.5 86 ASN A C 1
ATOM 684 O O . ASN A 1 86 ? -12.172 -20.297 -8.305 1 96.5 86 ASN A O 1
ATOM 688 N N . MET A 1 87 ? -10.297 -21.344 -7.695 1 94.06 87 MET A N 1
ATOM 689 C CA . MET A 1 87 ? -9.57 -20.844 -8.859 1 94.06 87 MET A CA 1
ATOM 690 C C . MET A 1 87 ? -10.047 -21.531 -10.141 1 94.06 87 MET A C 1
ATOM 692 O O . MET A 1 87 ? -9.586 -21.203 -11.234 1 94.06 87 MET A O 1
ATOM 696 N N . ASN A 1 88 ? -10.977 -22.359 -10 1 94.44 88 ASN A N 1
ATOM 697 C CA . ASN A 1 88 ? -11.641 -23.078 -11.094 1 94.44 88 ASN A CA 1
ATOM 698 C C . ASN A 1 88 ? -13.148 -22.859 -11.062 1 94.44 88 ASN A C 1
ATOM 700 O O . ASN A 1 88 ? -13.797 -23.109 -10.047 1 94.44 88 ASN A O 1
ATOM 704 N N . LYS A 1 89 ? -13.688 -22.547 -12.219 1 94 89 LYS A N 1
ATOM 705 C CA . LYS A 1 89 ? -15.078 -22.109 -12.242 1 94 89 LYS A CA 1
ATOM 706 C C . LYS A 1 89 ? -16.031 -23.297 -12.266 1 94 89 LYS A C 1
ATOM 708 O O . LYS A 1 89 ? -17.094 -23.25 -11.625 1 94 89 LYS A O 1
ATOM 713 N N . PHE A 1 90 ? -15.68 -24.312 -13.016 1 94.56 90 PHE A N 1
ATOM 714 C CA . PHE A 1 90 ? -16.625 -25.391 -13.219 1 94.56 90 PHE A CA 1
ATOM 715 C C . PHE A 1 90 ? -16.016 -26.734 -12.82 1 94.56 90 PHE A C 1
ATOM 717 O O . PHE A 1 90 ? -14.797 -26.859 -12.719 1 94.56 90 PHE A O 1
ATOM 724 N N . ASP A 1 91 ? -16.922 -27.609 -12.562 1 92.56 91 ASP A N 1
ATOM 725 C CA . ASP A 1 91 ? -16.531 -28.984 -12.273 1 92.56 91 ASP A CA 1
ATOM 726 C C . ASP A 1 91 ? -16.641 -29.844 -13.523 1 92.56 91 ASP A C 1
ATOM 728 O O . ASP A 1 91 ? -17.734 -30.078 -14.047 1 92.56 91 ASP A O 1
ATOM 732 N N . SER A 1 92 ? -15.562 -30.422 -13.93 1 91.69 92 SER A N 1
ATOM 733 C CA . SER A 1 92 ? -15.523 -31.188 -15.164 1 91.69 92 SER A CA 1
ATOM 734 C C . SER A 1 92 ? -16.406 -32.438 -15.062 1 91.69 92 SER A C 1
ATOM 736 O O . SER A 1 92 ? -16.953 -32.906 -16.078 1 91.69 92 SER A O 1
ATOM 738 N N . GLN A 1 93 ? -16.578 -32.906 -13.883 1 90.06 93 GLN A N 1
ATOM 739 C CA . GLN A 1 93 ? -17.359 -34.125 -13.695 1 90.06 93 GLN A CA 1
ATOM 740 C C . GLN A 1 93 ? -18.859 -33.844 -13.859 1 90.06 93 GLN A C 1
ATOM 742 O O . GLN A 1 93 ? -19.641 -34.75 -14.102 1 90.06 93 GLN A O 1
ATOM 747 N N . LYS A 1 94 ? -19.172 -32.594 -13.734 1 90.44 94 LYS A N 1
ATOM 748 C CA . LYS A 1 94 ? -20.578 -32.219 -13.852 1 90.44 94 LYS A CA 1
ATOM 749 C C . LYS A 1 94 ? -20.938 -31.844 -15.281 1 90.44 94 LYS A C 1
ATOM 751 O O . LYS A 1 94 ? -22.109 -31.672 -15.617 1 90.44 94 LYS A O 1
ATOM 756 N N . LEU A 1 95 ? -19.984 -31.719 -16.109 1 92.56 95 LEU A N 1
ATOM 757 C CA . LEU A 1 95 ? -20.219 -31.188 -17.438 1 92.56 95 LEU A CA 1
ATOM 758 C C . LEU A 1 95 ? -20.328 -32.312 -18.469 1 92.56 95 LEU A C 1
ATOM 760 O O . LEU A 1 95 ? -19.438 -33.156 -18.562 1 92.56 95 LEU A O 1
ATOM 764 N N . LYS A 1 96 ? -21.375 -32.25 -19.234 1 92.12 96 LYS A N 1
ATOM 765 C CA . LYS A 1 96 ? -21.531 -33.125 -20.375 1 92.12 96 LYS A CA 1
ATOM 766 C C . LYS A 1 96 ? -20.969 -32.5 -21.641 1 92.12 96 LYS A C 1
ATOM 768 O O . LYS A 1 96 ? -20.641 -31.312 -21.656 1 92.12 96 LYS A O 1
ATOM 773 N N . LEU A 1 97 ? -20.922 -33.312 -22.625 1 92.06 97 LEU A N 1
ATOM 774 C CA . LEU A 1 97 ? -20.312 -32.875 -23.875 1 92.06 97 LEU A CA 1
ATOM 775 C C . LEU A 1 97 ? -21.031 -31.656 -24.438 1 92.06 97 LEU A C 1
ATOM 777 O O . LEU A 1 97 ? -20.406 -30.703 -24.891 1 92.06 97 LEU A O 1
ATOM 781 N N . VAL A 1 98 ? -22.312 -31.703 -24.453 1 91.56 98 VAL A N 1
ATOM 782 C CA . VAL A 1 98 ? -23.109 -30.609 -25 1 91.56 98 VAL A CA 1
ATOM 783 C C . VAL A 1 98 ? -22.891 -29.344 -24.172 1 91.56 98 VAL A C 1
ATOM 785 O O . VAL A 1 98 ? -22.891 -28.234 -24.719 1 91.56 98 VAL A O 1
ATOM 788 N N . GLU A 1 99 ? -22.688 -29.516 -22.953 1 92.38 99 GLU A N 1
ATOM 789 C CA . GLU A 1 99 ? -22.469 -28.391 -22.047 1 92.38 99 GLU A CA 1
ATOM 790 C C . GLU A 1 99 ? -21.078 -27.797 -22.25 1 92.38 99 GLU A C 1
ATOM 792 O O . GLU A 1 99 ? -20.906 -26.578 -22.172 1 92.38 99 GLU A O 1
ATOM 797 N N . TRP A 1 100 ? -20.141 -28.641 -22.531 1 91.44 100 TRP A N 1
ATOM 798 C CA . TRP A 1 100 ? -18.812 -28.172 -22.891 1 91.44 100 TRP A CA 1
ATOM 799 C C . TRP A 1 100 ? -18.859 -27.312 -24.156 1 91.44 100 TRP A C 1
ATOM 801 O O . TRP A 1 100 ? -18.203 -26.281 -24.234 1 91.44 100 TRP A O 1
ATOM 811 N N . SER A 1 101 ? -19.578 -27.812 -25.047 1 91.5 101 SER A N 1
ATOM 812 C CA . SER A 1 101 ? -19.719 -27.062 -26.281 1 91.5 101 SER A CA 1
ATOM 813 C C . SER A 1 101 ? -20.391 -25.703 -26.031 1 91.5 101 SER A C 1
ATOM 815 O O . SER A 1 101 ? -19.938 -24.688 -26.578 1 91.5 101 SER A O 1
ATOM 817 N N . TYR A 1 102 ? -21.359 -25.719 -25.203 1 91.31 102 TYR A N 1
ATOM 818 C CA . TYR A 1 102 ? -22.094 -24.5 -24.844 1 91.31 102 TYR A CA 1
ATOM 819 C C . TYR A 1 102 ? -21.172 -23.5 -24.172 1 91.31 102 TYR A C 1
ATOM 821 O O . TYR A 1 102 ? -21.234 -22.297 -24.453 1 91.31 102 TYR A O 1
ATOM 829 N N . LEU A 1 103 ? -20.234 -23.984 -23.328 1 91.94 103 LEU A N 1
ATOM 830 C CA . LEU A 1 103 ? -19.391 -23.141 -22.5 1 91.94 103 LEU A CA 1
ATOM 831 C C . LEU A 1 103 ? -18.094 -22.797 -23.203 1 91.94 103 LEU A C 1
ATOM 833 O O . LEU A 1 103 ? -17.312 -21.969 -22.734 1 91.94 103 LEU A O 1
ATOM 837 N N . SER A 1 104 ? -17.812 -23.344 -24.328 1 90.81 104 SER A N 1
ATOM 838 C CA . SER A 1 104 ? -16.5 -23.297 -24.953 1 90.81 104 SER A CA 1
ATOM 839 C C . SER A 1 104 ? -16.078 -21.859 -25.25 1 90.81 104 SER A C 1
ATOM 841 O O . SER A 1 104 ? -14.914 -21.5 -25.047 1 90.81 104 SER A O 1
ATOM 843 N N . PRO A 1 105 ? -17.016 -21 -25.656 1 89.19 105 PRO A N 1
ATOM 844 C CA . PRO A 1 105 ? -16.547 -19.625 -25.844 1 89.19 105 PRO A CA 1
ATOM 845 C C . PRO A 1 105 ? -16.078 -18.984 -24.547 1 89.19 105 PRO A C 1
ATOM 847 O O . PRO A 1 105 ? -15.109 -18.203 -24.562 1 89.19 105 PRO A O 1
ATOM 850 N N . TYR A 1 106 ? -16.703 -19.312 -23.5 1 87.62 106 TYR A N 1
ATOM 851 C CA . TYR A 1 106 ? -16.422 -18.719 -22.203 1 87.62 106 TYR A CA 1
ATOM 852 C C . TYR A 1 106 ? -15.195 -19.344 -21.562 1 87.62 106 TYR A C 1
ATOM 854 O O . TYR A 1 106 ? -14.344 -18.641 -21 1 87.62 106 TYR A O 1
ATOM 862 N N . LEU A 1 107 ? -15.055 -20.625 -21.703 1 86.44 107 LEU A N 1
ATOM 863 C CA . LEU A 1 107 ? -14.008 -21.359 -21 1 86.44 107 LEU A CA 1
ATOM 864 C C . LEU A 1 107 ? -12.758 -21.484 -21.875 1 86.44 107 LEU A C 1
ATOM 866 O O . LEU A 1 107 ? -11.641 -21.547 -21.359 1 86.44 107 LEU A O 1
ATOM 870 N N . MET A 1 108 ? -13.039 -21.484 -23.203 1 85.38 108 MET A N 1
ATOM 871 C CA . MET A 1 108 ? -11.93 -21.812 -24.078 1 85.38 108 MET A CA 1
ATOM 872 C C . MET A 1 108 ? -11.68 -20.672 -25.078 1 85.38 108 MET A C 1
ATOM 874 O O . MET A 1 108 ? -10.805 -20.766 -25.938 1 85.38 108 MET A O 1
ATOM 878 N N . GLY A 1 109 ? -12.453 -19.688 -25.078 1 83.06 109 GLY A N 1
ATOM 879 C CA . GLY A 1 109 ? -12.211 -18.484 -25.859 1 83.06 109 GLY A CA 1
ATOM 880 C C . GLY A 1 109 ? -12.75 -18.578 -27.281 1 83.06 109 GLY A C 1
ATOM 881 O O . GLY A 1 109 ? -12.648 -17.625 -28.047 1 83.06 109 GLY A O 1
ATOM 882 N N . ALA A 1 110 ? -13.242 -19.797 -27.609 1 86.38 110 ALA A N 1
ATOM 883 C CA . ALA A 1 110 ? -13.805 -20.016 -28.953 1 86.38 110 ALA A CA 1
ATOM 884 C C . ALA A 1 110 ? -14.938 -21.031 -28.906 1 86.38 110 ALA A C 1
ATOM 886 O O . ALA A 1 110 ? -15.039 -21.812 -27.953 1 86.38 110 ALA A O 1
ATOM 887 N N . GLN A 1 111 ? -15.75 -20.906 -29.953 1 90.25 111 GLN A N 1
ATOM 888 C CA . GLN A 1 111 ? -16.828 -21.875 -30.062 1 90.25 111 GLN A CA 1
ATOM 889 C C . GLN A 1 111 ? -16.328 -23.188 -30.656 1 90.25 111 GLN A C 1
ATOM 891 O O . GLN A 1 111 ? -15.766 -23.219 -31.75 1 90.25 111 GLN A O 1
ATOM 896 N N . TYR A 1 112 ? -16.531 -24.203 -29.859 1 90.44 112 TYR A N 1
ATOM 897 C CA . TYR A 1 112 ? -16.188 -25.547 -30.328 1 90.44 112 TYR A CA 1
ATOM 898 C C . TYR A 1 112 ? -17.422 -26.422 -30.438 1 90.44 112 TYR A C 1
ATOM 900 O O . TYR A 1 112 ? -18.156 -26.594 -29.453 1 90.44 112 TYR A O 1
ATOM 908 N N . ASP A 1 113 ? -17.531 -27.047 -31.609 1 90.88 113 ASP A N 1
ATOM 909 C CA . ASP A 1 113 ? -18.641 -27.984 -31.781 1 90.88 113 ASP A CA 1
ATOM 910 C C . ASP A 1 113 ? -18.266 -29.359 -31.234 1 90.88 113 ASP A C 1
ATOM 912 O O . ASP A 1 113 ? -17.125 -29.609 -30.859 1 90.88 113 ASP A O 1
ATOM 916 N N . ILE A 1 114 ? -19.219 -30.188 -31.094 1 91.5 114 ILE A N 1
ATOM 917 C CA . ILE A 1 114 ? -19.047 -31.5 -30.469 1 91.5 114 ILE A CA 1
ATOM 918 C C . ILE A 1 114 ? -18 -32.312 -31.219 1 91.5 114 ILE A C 1
ATOM 920 O O . ILE A 1 114 ? -17.094 -32.875 -30.594 1 91.5 114 ILE A O 1
ATOM 924 N N . PRO A 1 115 ? -17.984 -32.281 -32.594 1 91.44 115 PRO A N 1
ATOM 925 C CA . PRO A 1 115 ? -16.938 -33.031 -33.281 1 91.44 115 PRO A CA 1
ATOM 926 C C . PRO A 1 115 ? -15.531 -32.531 -32.969 1 91.44 115 PRO A C 1
ATOM 928 O O . PRO A 1 115 ? -14.594 -33.312 -32.812 1 91.44 115 PRO A O 1
ATOM 931 N N . THR A 1 116 ? -15.461 -31.297 -32.875 1 91.81 116 THR A N 1
ATOM 932 C CA . THR A 1 116 ? -14.164 -30.703 -32.562 1 91.81 116 THR A CA 1
ATOM 933 C C . THR A 1 116 ? -13.719 -31.078 -31.172 1 91.81 116 THR A C 1
ATOM 935 O O . THR A 1 116 ? -12.547 -31.391 -30.938 1 91.81 116 THR A O 1
ATOM 938 N N . LEU A 1 117 ? -14.617 -31.047 -30.25 1 90.94 117 LEU A N 1
ATOM 939 C CA . LEU A 1 117 ? -14.297 -31.422 -28.875 1 90.94 117 LEU A CA 1
ATOM 940 C C . LEU A 1 117 ? -13.844 -32.875 -28.797 1 90.94 117 LEU A C 1
ATOM 942 O O . LEU A 1 117 ? -12.898 -33.188 -28.062 1 90.94 117 LEU A O 1
ATOM 946 N N . LEU A 1 118 ? -14.516 -33.688 -29.547 1 91.31 118 LEU A N 1
ATOM 947 C CA . LEU A 1 118 ? -14.148 -35.094 -29.578 1 91.31 118 LEU A CA 1
ATOM 948 C C . LEU A 1 118 ? -12.742 -35.281 -30.141 1 91.31 118 LEU A C 1
ATOM 950 O O . LEU A 1 118 ? -11.977 -36.094 -29.641 1 91.31 118 LEU A O 1
ATOM 954 N N . SER A 1 119 ? -12.422 -34.5 -31.094 1 89.31 119 SER A N 1
ATOM 955 C CA . SER A 1 119 ? -11.094 -34.562 -31.672 1 89.31 119 SER A CA 1
ATOM 956 C C . SER A 1 119 ? -10.031 -34.062 -30.703 1 89.31 119 SER A C 1
ATOM 958 O O . SER A 1 119 ? -8.867 -34.438 -30.797 1 89.31 119 SER A O 1
ATOM 960 N N . MET A 1 120 ? -10.484 -33.25 -29.781 1 84.38 120 MET A N 1
ATOM 961 C CA . MET A 1 120 ? -9.57 -32.688 -28.781 1 84.38 120 MET A CA 1
ATOM 962 C C . MET A 1 120 ? -9.375 -33.688 -27.641 1 84.38 120 MET A C 1
ATOM 964 O O . MET A 1 120 ? -8.57 -33.438 -26.734 1 84.38 120 MET A O 1
ATOM 968 N N . GLY A 1 121 ? -10.156 -34.781 -27.641 1 83.38 121 GLY A N 1
ATOM 969 C CA . GLY A 1 121 ? -9.922 -35.812 -26.656 1 83.38 121 GLY A CA 1
ATOM 970 C C . GLY A 1 121 ? -11.047 -35.938 -25.641 1 83.38 121 GLY A C 1
ATOM 971 O O . GLY A 1 121 ? -10.938 -36.719 -24.688 1 83.38 121 GLY A O 1
ATOM 972 N N . PHE A 1 122 ? -12.094 -35.125 -25.844 1 87.56 122 PHE A N 1
ATOM 973 C CA . PHE A 1 122 ? -13.234 -35.281 -24.938 1 87.56 122 PHE A CA 1
ATOM 974 C C . PHE A 1 122 ? -13.953 -36.594 -25.172 1 87.56 122 PHE A C 1
ATOM 976 O O . PHE A 1 122 ? -14.039 -37.062 -26.312 1 87.56 122 PHE A O 1
ATOM 983 N N . SER A 1 123 ? -14.469 -37.156 -24.109 1 87.69 123 SER A N 1
ATOM 984 C CA . SER A 1 123 ? -15.156 -38.438 -24.203 1 87.69 123 SER A CA 1
ATOM 985 C C . SER A 1 123 ? -16.609 -38.25 -24.641 1 87.69 123 SER A C 1
ATOM 987 O O . SER A 1 123 ? -17.297 -37.344 -24.156 1 87.69 123 SER A O 1
ATOM 989 N N . PRO A 1 124 ? -16.984 -39.094 -25.594 1 89 124 PRO A N 1
ATOM 990 C CA . PRO A 1 124 ? -18.391 -39.031 -26 1 89 124 PRO A CA 1
ATOM 991 C C . PRO A 1 124 ? -19.344 -39.438 -24.875 1 89 124 PRO A C 1
ATOM 993 O O . PRO A 1 124 ? -18.969 -40.25 -24.016 1 89 124 PRO A O 1
ATOM 996 N N . ASP A 1 125 ? -20.453 -38.75 -24.766 1 90.81 125 ASP A N 1
ATOM 997 C CA . ASP A 1 125 ? -21.484 -39.125 -23.797 1 90.81 125 ASP A CA 1
ATOM 998 C C . ASP A 1 125 ? -22.875 -39.094 -24.422 1 90.81 125 ASP A C 1
ATOM 1000 O O . ASP A 1 125 ? -23 -39.062 -25.656 1 90.81 125 ASP A O 1
ATOM 1004 N N . GLU A 1 126 ? -23.906 -39.25 -23.656 1 87.12 126 GLU A N 1
ATOM 1005 C CA . GLU A 1 126 ? -25.266 -39.406 -24.141 1 87.12 126 GLU A CA 1
ATOM 1006 C C . GLU A 1 126 ? -25.766 -38.156 -24.828 1 87.12 126 GLU A C 1
ATOM 1008 O O . GLU A 1 126 ? -26.781 -38.156 -25.531 1 87.12 126 GLU A O 1
ATOM 1013 N N . THR A 1 127 ? -25 -37.094 -24.734 1 86.31 127 THR A N 1
ATOM 1014 C CA . THR A 1 127 ? -25.5 -35.812 -25.234 1 86.31 127 THR A CA 1
ATOM 1015 C C . THR A 1 127 ? -24.891 -35.5 -26.594 1 86.31 127 THR A C 1
ATOM 1017 O O . THR A 1 127 ? -25.016 -34.375 -27.094 1 86.31 127 THR A O 1
ATOM 1020 N N . ILE A 1 128 ? -24.297 -36.375 -27.141 1 84.75 128 ILE A N 1
ATOM 1021 C CA . ILE A 1 128 ? -23.578 -36.188 -28.391 1 84.75 128 ILE A CA 1
ATOM 1022 C C . ILE A 1 128 ? -24.516 -35.594 -29.438 1 84.75 128 ILE A C 1
ATOM 1024 O O . ILE A 1 128 ? -24.094 -34.781 -30.266 1 84.75 128 ILE A O 1
ATOM 1028 N N . ASN A 1 129 ? -25.797 -35.906 -29.406 1 82.12 129 ASN A N 1
ATOM 1029 C CA . ASN A 1 129 ? -26.75 -35.406 -30.391 1 82.12 129 ASN A CA 1
ATOM 1030 C C . ASN A 1 129 ? -27.797 -34.5 -29.75 1 82.12 129 ASN A C 1
ATOM 1032 O O . ASN A 1 129 ? -28.859 -34.312 -30.312 1 82.12 129 ASN A O 1
ATOM 1036 N N . SER A 1 130 ? -27.375 -34.031 -28.562 1 83.25 130 SER A N 1
ATOM 1037 C CA . SER A 1 130 ? -28.344 -33.188 -27.844 1 83.25 130 SER A CA 1
ATOM 1038 C C . SER A 1 130 ? -28.031 -31.719 -27.984 1 83.25 130 SER A C 1
ATOM 1040 O O . SER A 1 130 ? -26.969 -31.344 -28.5 1 83.25 130 SER A O 1
ATOM 1042 N N . THR A 1 131 ? -29.094 -30.906 -27.766 1 80.62 131 THR A N 1
ATOM 1043 C CA . THR A 1 131 ? -28.922 -29.453 -27.703 1 80.62 131 THR A CA 1
ATOM 1044 C C . THR A 1 131 ? -29.188 -28.938 -26.297 1 80.62 131 THR A C 1
ATOM 1046 O O . THR A 1 131 ? -29.906 -29.562 -25.531 1 80.62 131 THR A O 1
ATOM 1049 N N . ILE A 1 132 ? -28.406 -27.953 -26.016 1 79.56 132 ILE A N 1
ATOM 1050 C CA . ILE A 1 132 ? -28.578 -27.375 -24.672 1 79.56 132 ILE A CA 1
ATOM 1051 C C . ILE A 1 132 ? -29.953 -26.734 -24.562 1 79.56 132 ILE A C 1
ATOM 1053 O O . ILE A 1 132 ? -30.438 -26.109 -25.5 1 79.56 132 ILE A O 1
ATOM 1057 N N . GLY A 1 133 ? -30.719 -27.156 -23.609 1 76.38 133 GLY A N 1
ATOM 1058 C CA . GLY A 1 133 ? -32.031 -26.547 -23.375 1 76.38 133 GLY A CA 1
ATOM 1059 C C . GLY A 1 133 ? -31.953 -25.062 -23.094 1 76.38 133 GLY A C 1
ATOM 1060 O O . GLY A 1 133 ? -30.875 -24.453 -23.203 1 76.38 133 GLY A O 1
ATOM 1061 N N . ASN A 1 134 ? -33.125 -24.453 -22.906 1 83.25 134 ASN A N 1
ATOM 1062 C CA . ASN A 1 134 ? -33.25 -23.031 -22.594 1 83.25 134 ASN A CA 1
ATOM 1063 C C . ASN A 1 134 ? -32.781 -22.734 -21.156 1 83.25 134 ASN A C 1
ATOM 1065 O O . ASN A 1 134 ? -33.594 -22.75 -20.234 1 83.25 134 ASN A O 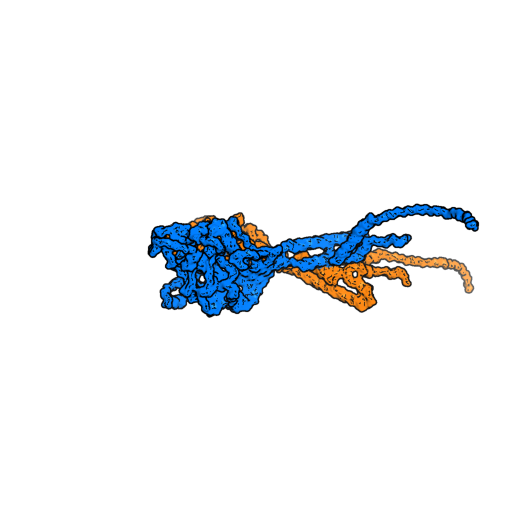1
ATOM 1069 N N . ILE A 1 135 ? -31.484 -22.594 -20.969 1 87.5 135 ILE A N 1
ATOM 1070 C CA . ILE A 1 135 ? -30.953 -22.297 -19.641 1 87.5 135 ILE A CA 1
ATOM 1071 C C . ILE A 1 135 ? -30.094 -21.047 -19.703 1 87.5 135 ILE A C 1
ATOM 1073 O O . ILE A 1 135 ? -29.344 -20.844 -20.656 1 87.5 135 ILE A O 1
ATOM 1077 N N . THR A 1 136 ? -30.297 -20.203 -18.734 1 91.44 136 THR A N 1
ATOM 1078 C CA . THR A 1 136 ? -29.453 -19.031 -18.656 1 91.44 136 THR A CA 1
ATOM 1079 C C . THR A 1 136 ? -28.062 -19.391 -18.141 1 91.44 136 THR A C 1
ATOM 1081 O O . THR A 1 136 ? -27.891 -20.375 -17.406 1 91.44 136 THR A O 1
ATOM 1084 N N . LEU A 1 137 ? -27.094 -18.672 -18.484 1 93.62 137 LEU A N 1
ATOM 1085 C CA . LEU A 1 137 ? -25.734 -18.922 -18.031 1 93.62 137 LEU A CA 1
ATOM 1086 C C . LEU A 1 137 ? -25.656 -18.844 -16.5 1 93.62 137 LEU A C 1
ATOM 1088 O O . LEU A 1 137 ? -24.891 -19.578 -15.883 1 93.62 137 LEU A O 1
ATOM 1092 N N . GLN A 1 138 ? -26.406 -17.969 -15.93 1 93.5 138 GLN A N 1
ATOM 1093 C CA . GLN A 1 138 ? -26.438 -17.828 -14.477 1 93.5 138 GLN A CA 1
ATOM 1094 C C . GLN A 1 138 ? -26.859 -19.141 -13.805 1 93.5 138 GLN A C 1
ATOM 1096 O O . GLN A 1 138 ? -26.203 -19.594 -12.875 1 93.5 138 GLN A O 1
ATOM 1101 N N . ASP A 1 139 ? -27.891 -19.688 -14.328 1 93.62 139 ASP A N 1
ATOM 1102 C CA . ASP A 1 139 ? -28.375 -20.953 -13.789 1 93.62 139 ASP A CA 1
ATOM 1103 C C . ASP A 1 139 ? -27.375 -22.078 -14.055 1 93.62 139 ASP A C 1
ATOM 1105 O O . ASP A 1 139 ? -27.188 -22.953 -13.211 1 93.62 139 ASP A O 1
ATOM 1109 N N . PHE A 1 140 ? -26.859 -21.969 -15.148 1 93.44 140 PHE A N 1
ATOM 1110 C CA . PHE A 1 140 ? -25.875 -22.984 -15.523 1 93.44 140 PHE A CA 1
ATOM 1111 C C . PHE A 1 140 ? -24.688 -22.953 -14.562 1 93.44 140 PHE A C 1
ATOM 1113 O O . PHE A 1 140 ? -24.234 -24 -14.102 1 93.44 140 PHE A O 1
ATOM 1120 N N . VAL A 1 141 ? -24.172 -21.781 -14.234 1 94.69 141 VAL A N 1
ATOM 1121 C CA . VAL A 1 141 ? -23.047 -21.609 -13.312 1 94.69 141 VAL A CA 1
ATOM 1122 C C . VAL A 1 141 ? -23.438 -22.109 -11.93 1 94.69 141 VAL A C 1
ATOM 1124 O O . VAL A 1 141 ? -22.656 -22.812 -11.273 1 94.69 141 VAL A O 1
ATOM 1127 N N . PHE A 1 142 ? -24.609 -21.781 -11.523 1 95.06 142 PHE A N 1
ATOM 1128 C CA . PHE A 1 142 ? -25.094 -22.188 -10.203 1 95.06 142 PHE A CA 1
ATOM 1129 C C . PHE A 1 142 ? -25.094 -23.703 -10.086 1 95.06 142 PHE A C 1
ATOM 1131 O O . PHE A 1 142 ? -24.656 -24.266 -9.07 1 95.06 142 PHE A O 1
ATOM 1138 N N . GLN A 1 143 ? -25.5 -24.375 -11.156 1 93.06 143 GLN A N 1
ATOM 1139 C CA . GLN A 1 143 ? -25.719 -25.812 -11.109 1 93.06 143 GLN A CA 1
ATOM 1140 C C . GLN A 1 143 ? -24.406 -26.578 -11.32 1 93.06 143 GLN A C 1
ATOM 1142 O O . GLN A 1 143 ? -24.203 -27.625 -10.719 1 93.06 143 GLN A O 1
ATOM 1147 N N . ASN A 1 144 ? -23.547 -26 -12.133 1 93.12 144 ASN A N 1
ATOM 1148 C CA . ASN A 1 144 ? -22.406 -26.781 -12.562 1 93.12 144 ASN A CA 1
ATOM 1149 C C . ASN A 1 144 ? -21.094 -26.188 -12.07 1 93.12 144 ASN A C 1
ATOM 1151 O O . ASN A 1 144 ? -20.016 -26.75 -12.297 1 93.12 144 ASN A O 1
ATOM 1155 N N . GLY A 1 145 ? -21.156 -25.062 -11.414 1 94.69 145 GLY A N 1
ATOM 1156 C CA . GLY A 1 145 ? -19.953 -24.406 -10.93 1 94.69 145 GLY A CA 1
ATOM 1157 C C . GLY A 1 145 ? -19.453 -24.969 -9.609 1 94.69 145 GLY A C 1
ATOM 1158 O O . GLY A 1 145 ? -19.938 -26.016 -9.156 1 94.69 145 GLY A O 1
ATOM 1159 N N . PHE A 1 146 ? -18.406 -24.344 -9.094 1 94.38 146 PHE A N 1
ATOM 1160 C CA . PHE A 1 146 ? -17.859 -24.688 -7.789 1 94.38 146 PHE A CA 1
ATOM 1161 C C . PHE A 1 146 ? -18.938 -24.688 -6.719 1 94.38 146 PHE A C 1
ATOM 1163 O O . PHE A 1 146 ? -19.781 -23.781 -6.695 1 94.38 146 PHE A O 1
ATOM 1170 N N . ASP A 1 147 ? -18.969 -25.688 -5.934 1 93.38 147 ASP A N 1
ATOM 1171 C CA . ASP A 1 147 ? -19.922 -25.75 -4.832 1 93.38 147 ASP A CA 1
ATOM 1172 C C . ASP A 1 147 ? -19.234 -26.172 -3.535 1 93.38 147 ASP A C 1
ATOM 1174 O O . ASP A 1 147 ? -18.172 -26.797 -3.561 1 93.38 147 ASP A O 1
ATOM 1178 N N . VAL A 1 148 ? -19.812 -25.594 -2.525 1 93.19 148 VAL A N 1
ATOM 1179 C CA . VAL A 1 148 ? -19.359 -26.031 -1.211 1 93.19 148 VAL A CA 1
ATOM 1180 C C . VAL A 1 148 ? -20.406 -26.953 -0.592 1 93.19 148 VAL A C 1
ATOM 1182 O O . VAL A 1 148 ? -21.609 -26.688 -0.66 1 93.19 148 VAL A O 1
ATOM 1185 N N . ASN A 1 149 ? -20.141 -28.219 -0.434 1 93.56 149 ASN A N 1
ATOM 1186 C CA . ASN A 1 149 ? -21 -29.203 0.211 1 93.56 149 ASN A CA 1
ATOM 1187 C C . ASN A 1 149 ? -20.297 -29.891 1.377 1 93.56 149 ASN A C 1
ATOM 1189 O O . ASN A 1 149 ? -19.188 -29.5 1.759 1 93.56 149 ASN A O 1
ATOM 1193 N N . SER A 1 150 ? -20.969 -30.766 1.932 1 92.38 150 SER A N 1
ATOM 1194 C CA . SER A 1 150 ? -20.438 -31.422 3.129 1 92.38 150 SER A CA 1
ATOM 1195 C C . SER A 1 150 ? -19.156 -32.188 2.826 1 92.38 150 SER A C 1
ATOM 1197 O O . SER A 1 150 ? -18.281 -32.312 3.691 1 92.38 150 SER A O 1
ATOM 1199 N N . ASP A 1 151 ? -19.031 -32.656 1.581 1 90.38 151 ASP A N 1
ATOM 1200 C CA . ASP A 1 151 ? -17.844 -33.438 1.2 1 90.38 151 ASP A CA 1
ATOM 1201 C C . ASP A 1 151 ? -16.641 -32.5 0.965 1 90.38 151 ASP A C 1
ATOM 1203 O O . ASP A 1 151 ? -15.523 -32.844 1.331 1 90.38 151 ASP A O 1
ATOM 1207 N N . ARG A 1 152 ? -16.891 -31.375 0.382 1 93.75 152 ARG A N 1
ATOM 1208 C CA . ARG A 1 152 ? -15.797 -30.453 0.046 1 93.75 152 ARG A CA 1
ATOM 1209 C C . ARG A 1 152 ? -15.391 -29.625 1.255 1 93.75 152 ARG A C 1
ATOM 1211 O O . ARG A 1 152 ? -14.227 -29.25 1.395 1 93.75 152 ARG A O 1
ATOM 1218 N N . MET A 1 153 ? -16.391 -29.281 2.029 1 95.56 153 MET A N 1
ATOM 1219 C CA . MET A 1 153 ? -16.109 -28.562 3.271 1 95.56 153 MET A CA 1
ATOM 1220 C C . MET A 1 153 ? -16.312 -29.469 4.48 1 95.56 153 MET A C 1
ATOM 1222 O O . MET A 1 153 ? -17.297 -29.359 5.199 1 95.56 153 MET A O 1
ATOM 1226 N N . ALA A 1 154 ? -15.336 -30.234 4.734 1 90 154 ALA A N 1
ATOM 1227 C CA . ALA A 1 154 ? -15.461 -31.281 5.746 1 90 154 ALA A CA 1
ATOM 1228 C C . ALA A 1 154 ? -15.227 -30.734 7.145 1 90 154 ALA A C 1
ATOM 1230 O O . ALA A 1 154 ? -15.633 -31.344 8.141 1 90 154 ALA A O 1
ATOM 1231 N N . MET A 1 155 ? -14.57 -29.625 7.215 1 92.44 155 MET A N 1
ATOM 1232 C CA . MET A 1 155 ? -14.289 -29.016 8.508 1 92.44 155 MET A CA 1
ATOM 1233 C C . MET A 1 155 ? -14.555 -27.516 8.469 1 92.44 155 MET A C 1
ATOM 1235 O O . MET A 1 155 ? -14.102 -26.812 7.555 1 92.44 155 MET A O 1
ATOM 1239 N N . CYS A 1 156 ? -15.266 -27.062 9.453 1 96 156 CYS A N 1
ATOM 1240 C CA . CYS A 1 156 ? -15.57 -25.641 9.648 1 96 156 CYS A CA 1
ATOM 1241 C C . CYS A 1 156 ? -15.773 -25.328 11.125 1 96 156 CYS A C 1
ATOM 1243 O O . CYS A 1 156 ? -16.531 -26.016 11.812 1 96 156 CYS A O 1
ATOM 1245 N N . PHE A 1 157 ? -15.062 -24.312 11.57 1 96.94 157 PHE A N 1
ATOM 1246 C CA . PHE A 1 157 ? -15.203 -23.906 12.961 1 96.94 157 PHE A CA 1
ATOM 1247 C C . PHE A 1 157 ? -15.312 -22.391 13.07 1 96.94 157 PHE A C 1
ATOM 1249 O O . PHE A 1 157 ? -14.594 -21.656 12.383 1 96.94 157 PHE A O 1
ATOM 1256 N N . TRP A 1 158 ? -16.25 -21.953 13.828 1 97.06 158 TRP A N 1
ATOM 1257 C CA . TRP A 1 158 ? -16.391 -20.562 14.266 1 97.06 158 TRP A CA 1
ATOM 1258 C C . TRP A 1 158 ? -16.281 -20.453 15.781 1 97.06 158 TRP A C 1
ATOM 1260 O O . TRP A 1 158 ? -17.141 -20.953 16.516 1 97.06 158 TRP A O 1
ATOM 1270 N N . LYS A 1 159 ? -15.305 -19.766 16.266 1 95.25 159 LYS A N 1
ATOM 1271 C CA . LYS A 1 159 ? -15.039 -19.672 17.703 1 95.25 159 LYS A CA 1
ATOM 1272 C C . LYS A 1 159 ? -14.992 -21.062 18.344 1 95.25 159 LYS A C 1
ATOM 1274 O O . LYS A 1 159 ? -15.656 -21.312 19.344 1 95.25 159 LYS A O 1
ATOM 1279 N N . ALA A 1 160 ? -14.406 -21.938 17.656 1 90.56 160 ALA A N 1
ATOM 1280 C CA . ALA A 1 160 ? -14.148 -23.297 18.109 1 90.56 160 ALA A CA 1
ATOM 1281 C C . ALA A 1 160 ? -15.438 -24.125 18.141 1 90.56 160 ALA A C 1
ATOM 1283 O O . ALA A 1 160 ? -15.461 -25.234 18.688 1 90.56 160 ALA A O 1
ATOM 1284 N N . GLU A 1 161 ? -16.453 -23.578 17.641 1 94.75 161 GLU A N 1
ATOM 1285 C CA . GLU A 1 161 ? -17.703 -24.328 17.469 1 94.75 161 GLU A CA 1
ATOM 1286 C C . GLU A 1 161 ? -17.906 -24.75 16.016 1 94.75 161 GLU A C 1
ATOM 1288 O O . GLU A 1 161 ? -17.609 -23.969 15.094 1 94.75 161 GLU A O 1
ATOM 1293 N N . ALA A 1 162 ? -18.422 -25.875 15.844 1 95.06 162 ALA A N 1
ATOM 1294 C CA . ALA A 1 162 ? -18.562 -26.438 14.508 1 95.06 162 ALA A CA 1
ATOM 1295 C C . ALA A 1 162 ? -19.562 -25.625 13.68 1 95.06 162 ALA A C 1
ATOM 1297 O O . ALA A 1 162 ? -20.625 -25.266 14.164 1 95.06 162 ALA A O 1
ATOM 1298 N N . CYS A 1 163 ? -19.172 -25.266 12.508 1 95.19 163 CYS A N 1
ATOM 1299 C CA . CYS A 1 163 ? -20.047 -24.719 11.477 1 95.19 163 CYS A CA 1
ATOM 1300 C C . CYS A 1 163 ? -20.062 -25.594 10.242 1 95.19 163 CYS A C 1
ATOM 1302 O O . CYS A 1 163 ? -19.484 -26.688 10.234 1 95.19 163 CYS A O 1
ATOM 1304 N N . THR A 1 164 ? -20.875 -25.203 9.219 1 95.69 164 THR A N 1
ATOM 1305 C CA . THR A 1 164 ? -20.984 -25.984 7.992 1 95.69 164 THR A CA 1
ATOM 1306 C C . THR A 1 164 ? -21.078 -25.078 6.773 1 95.69 164 THR A C 1
ATOM 1308 O O . THR A 1 164 ? -21.062 -23.859 6.906 1 95.69 164 THR A O 1
ATOM 1311 N N . TYR A 1 165 ? -21.125 -25.766 5.664 1 95.56 165 TYR A N 1
ATOM 1312 C CA . TYR A 1 165 ? -21.25 -25.047 4.398 1 95.56 165 TYR A CA 1
ATOM 1313 C C . TYR A 1 165 ? -22.547 -24.234 4.355 1 95.56 165 TYR A C 1
ATOM 1315 O O . TYR A 1 165 ? -22.656 -23.266 3.594 1 95.56 165 TYR A O 1
ATOM 1323 N N . LEU A 1 166 ? -23.5 -24.547 5.246 1 95.06 166 LEU A N 1
ATOM 1324 C CA . LEU A 1 166 ? -24.781 -23.875 5.266 1 95.06 166 LEU A CA 1
ATOM 1325 C C . LEU A 1 166 ? -24.641 -22.469 5.844 1 95.06 166 LEU A C 1
ATOM 1327 O O . LEU A 1 166 ? -25.531 -21.625 5.672 1 95.06 166 LEU A O 1
ATOM 1331 N N . ASN A 1 167 ? -23.578 -22.281 6.488 1 95.94 167 ASN A N 1
ATOM 1332 C CA . ASN A 1 167 ? -23.328 -20.953 7.043 1 95.94 167 ASN A CA 1
ATOM 1333 C C . ASN A 1 167 ? -22.75 -20 5.992 1 95.94 167 ASN A C 1
ATOM 1335 O O . ASN A 1 167 ? -22.5 -18.828 6.277 1 95.94 167 ASN A O 1
ATOM 1339 N N . PHE A 1 168 ? -22.547 -20.484 4.844 1 97.5 168 PHE A N 1
ATOM 1340 C CA . PHE A 1 168 ? -22.031 -19.688 3.736 1 97.5 168 PHE A CA 1
ATOM 1341 C C . PHE A 1 168 ? -23.141 -19.359 2.75 1 97.5 168 PHE A C 1
ATOM 1343 O O . PHE A 1 168 ? -23.984 -20.203 2.443 1 97.5 168 PHE A O 1
ATOM 1350 N N . THR A 1 169 ? -23.141 -18.125 2.365 1 96.94 169 THR A N 1
ATOM 1351 C CA . THR A 1 169 ? -24.141 -17.672 1.411 1 96.94 169 THR A CA 1
ATOM 1352 C C . THR A 1 169 ? -23.547 -17.609 0.003 1 96.94 169 THR A C 1
ATOM 1354 O O . THR A 1 169 ? -22.453 -17.094 -0.195 1 96.94 169 THR A O 1
ATOM 1357 N N . HIS A 1 170 ? -24.297 -18.125 -0.954 1 96.94 170 HIS A N 1
ATOM 1358 C CA . HIS A 1 170 ? -23.859 -18.141 -2.346 1 96.94 170 HIS A CA 1
ATOM 1359 C C . HIS A 1 170 ? -23.812 -16.734 -2.936 1 96.94 170 HIS A C 1
ATOM 1361 O O . HIS A 1 170 ? -24.719 -15.938 -2.689 1 96.94 170 HIS A O 1
ATOM 1367 N N . THR A 1 171 ? -22.781 -16.453 -3.689 1 95.56 171 THR A N 1
ATOM 1368 C CA . THR A 1 171 ? -22.625 -15.188 -4.391 1 95.56 171 THR A CA 1
ATOM 1369 C C . THR A 1 171 ? -21.969 -15.391 -5.75 1 95.56 171 THR A C 1
ATOM 1371 O O . THR A 1 171 ? -21.047 -16.203 -5.883 1 95.56 171 THR A O 1
ATOM 1374 N N . TYR A 1 172 ? -22.484 -14.688 -6.781 1 96.38 172 TYR A N 1
ATOM 1375 C CA . TYR A 1 172 ? -21.875 -14.719 -8.102 1 96.38 172 TYR A CA 1
ATOM 1376 C C . TYR A 1 172 ? -20.719 -13.719 -8.195 1 96.38 172 TYR A C 1
ATOM 1378 O O . TYR A 1 172 ? -20.859 -12.57 -7.77 1 96.38 172 TYR A O 1
ATOM 1386 N N . THR A 1 173 ? -19.625 -14.141 -8.68 1 95.5 173 THR A N 1
ATOM 1387 C CA . THR A 1 173 ? -18.484 -13.258 -8.938 1 95.5 173 THR A CA 1
ATOM 1388 C C . THR A 1 173 ? -17.828 -13.594 -10.273 1 95.5 173 THR A C 1
ATOM 1390 O O . THR A 1 173 ? -18.312 -14.469 -11.008 1 95.5 173 THR A O 1
ATOM 1393 N N . PHE A 1 174 ? -16.812 -12.898 -10.547 1 91.44 174 PHE A N 1
ATOM 1394 C CA . PHE A 1 174 ? -16.031 -13.156 -11.758 1 91.44 174 PHE A CA 1
ATOM 1395 C C . PHE A 1 174 ? -15.5 -14.578 -11.766 1 91.44 174 PHE A C 1
ATOM 1397 O O . PHE A 1 174 ? -15.328 -15.18 -12.828 1 91.44 174 PHE A O 1
ATOM 1404 N N . PHE A 1 175 ? -15.398 -15.195 -10.609 1 93.81 175 PHE A N 1
ATOM 1405 C CA . PHE A 1 175 ? -14.859 -16.547 -10.469 1 93.81 175 PHE A CA 1
ATOM 1406 C C . PHE A 1 175 ? -15.977 -17.578 -10.477 1 93.81 175 PHE A C 1
ATOM 1408 O O . PHE A 1 175 ? -15.742 -18.75 -10.188 1 93.81 175 PHE A O 1
ATOM 1415 N N . GLY A 1 176 ? -17.141 -17.156 -10.828 1 95.31 176 GLY A N 1
ATOM 1416 C CA . GLY A 1 176 ? -18.281 -18.047 -10.789 1 95.31 176 GLY A CA 1
ATOM 1417 C C . GLY A 1 176 ? -18.969 -18.094 -9.43 1 95.31 176 GLY A C 1
ATOM 1418 O O . GLY A 1 176 ? -19.281 -17.047 -8.859 1 95.31 176 GLY A O 1
ATOM 1419 N N . ASN A 1 177 ? -19.156 -19.344 -8.992 1 97.12 177 ASN A N 1
ATOM 1420 C CA . ASN A 1 177 ? -19.766 -19.516 -7.68 1 97.12 177 ASN A CA 1
ATOM 1421 C C . ASN A 1 177 ? -18.766 -19.25 -6.559 1 97.12 177 ASN A C 1
ATOM 1423 O O . ASN A 1 177 ? -17.688 -19.844 -6.527 1 97.12 177 ASN A O 1
ATOM 1427 N N . CYS A 1 178 ? -19.141 -18.359 -5.754 1 97.81 178 CYS A N 1
ATOM 1428 C CA . CYS A 1 178 ? -18.391 -18.094 -4.52 1 97.81 178 CYS A CA 1
ATOM 1429 C C . CYS A 1 178 ? -19.312 -18.172 -3.307 1 97.81 178 CYS A C 1
ATOM 1431 O O . CYS A 1 178 ? -20.531 -18.219 -3.451 1 97.81 178 CYS A O 1
ATOM 1433 N N . TYR A 1 179 ? -18.75 -18.266 -2.188 1 98.25 179 TYR A N 1
ATOM 1434 C CA . TYR A 1 179 ? -19.5 -18.422 -0.957 1 98.25 179 TYR A CA 1
ATOM 1435 C C . TYR A 1 179 ? -18.969 -17.516 0.146 1 98.25 179 TYR A C 1
ATOM 1437 O O . TYR A 1 179 ? -17.766 -17.5 0.397 1 98.25 179 TYR A O 1
ATOM 1445 N N . THR A 1 180 ? -19.875 -16.844 0.782 1 98.19 180 THR A N 1
ATOM 1446 C CA . THR A 1 180 ? -19.484 -15.82 1.747 1 98.19 180 THR A CA 1
ATOM 1447 C C . THR A 1 180 ? -19.938 -16.203 3.152 1 98.19 180 THR A C 1
ATOM 1449 O O . THR A 1 180 ? -21.125 -16.484 3.375 1 98.19 180 THR A O 1
ATOM 1452 N N . PHE A 1 181 ? -19 -16.281 4.051 1 98.12 181 PHE A N 1
ATOM 1453 C CA . PHE A 1 181 ? -19.297 -16.406 5.477 1 98.12 181 PHE A CA 1
ATOM 1454 C C . PHE A 1 181 ? -19.609 -15.055 6.094 1 98.12 181 PHE A C 1
ATOM 1456 O O . PHE A 1 181 ? -18.984 -14.055 5.766 1 98.12 181 PHE A O 1
ATOM 1463 N N . ASN A 1 182 ? -20.641 -14.977 6.953 1 97.69 182 ASN A N 1
ATOM 1464 C CA . ASN A 1 182 ? -21.016 -13.766 7.68 1 97.69 182 ASN A CA 1
ATOM 1465 C C . ASN A 1 182 ? -21.406 -12.641 6.73 1 97.69 182 ASN A C 1
ATOM 1467 O O . ASN A 1 182 ? -20.969 -11.5 6.883 1 97.69 182 ASN A O 1
ATOM 1471 N N . SER A 1 183 ? -22.234 -12.938 5.781 1 95.5 183 SER A N 1
ATOM 1472 C CA . SER A 1 183 ? -22.625 -11.984 4.75 1 95.5 183 SER A CA 1
ATOM 1473 C C . SER A 1 183 ? -23.766 -11.094 5.219 1 95.5 183 SER A C 1
ATOM 1475 O O . SER A 1 183 ? -23.984 -10.008 4.684 1 95.5 183 SER A O 1
ATOM 1477 N N . ASP A 1 184 ? -24.484 -11.516 6.207 1 93.12 184 ASP A N 1
ATOM 1478 C CA . ASP A 1 184 ? -25.688 -10.805 6.66 1 93.12 184 ASP A CA 1
ATOM 1479 C C . ASP A 1 184 ? -25.328 -9.688 7.633 1 93.12 184 ASP A C 1
ATOM 1481 O O . ASP A 1 184 ? -25.016 -9.945 8.797 1 93.12 184 ASP A O 1
ATOM 1485 N N . LYS A 1 185 ? -25.547 -8.531 7.223 1 90.88 185 LYS A N 1
ATOM 1486 C CA . LYS A 1 185 ? -25.219 -7.367 8.039 1 90.88 185 LYS A CA 1
ATOM 1487 C C . LYS A 1 185 ? -26.141 -7.27 9.258 1 90.88 185 LYS A C 1
ATOM 1489 O O . LYS A 1 185 ? -25.75 -6.734 10.297 1 90.88 185 LYS A O 1
ATOM 1494 N N . SER A 1 186 ? -27.328 -7.703 9.086 1 91.88 186 SER A N 1
ATOM 1495 C CA . SER A 1 186 ? -28.312 -7.621 10.164 1 91.88 186 SER A CA 1
ATOM 1496 C C . SER A 1 186 ? -27.984 -8.602 11.281 1 91.88 186 SER A C 1
ATOM 1498 O O . SER A 1 186 ? -28.484 -8.453 12.406 1 91.88 186 SER A O 1
ATOM 1500 N N . ASN A 1 187 ? -27.234 -9.562 10.969 1 93.19 187 ASN A N 1
ATOM 1501 C CA . ASN A 1 187 ? -26.828 -10.555 11.953 1 93.19 187 ASN A CA 1
ATOM 1502 C C . ASN A 1 187 ? -25.312 -10.805 11.906 1 93.19 187 ASN A C 1
ATOM 1504 O O . ASN A 1 187 ? -24.875 -11.945 11.773 1 93.19 187 ASN A O 1
ATOM 1508 N N . THR A 1 188 ? -24.625 -9.742 12.141 1 95.19 188 THR A N 1
ATOM 1509 C CA . THR A 1 188 ? -23.172 -9.805 12.062 1 95.19 188 THR A CA 1
ATOM 1510 C C . THR A 1 188 ? -22.594 -10.562 13.258 1 95.19 188 THR A C 1
ATOM 1512 O O . THR A 1 188 ? -23.031 -10.375 14.391 1 95.19 188 THR A O 1
ATOM 1515 N N . LEU A 1 189 ? -21.625 -11.43 12.961 1 96.69 189 LEU A N 1
ATOM 1516 C CA . LEU A 1 189 ? -20.922 -12.148 14.008 1 96.69 189 LEU A CA 1
ATOM 1517 C C . LEU A 1 189 ? -19.828 -11.273 14.609 1 96.69 189 LEU A C 1
ATOM 1519 O O . LEU A 1 189 ? -19.297 -10.383 13.945 1 96.69 189 LEU A O 1
ATOM 1523 N N . TRP A 1 190 ? -19.5 -11.57 15.883 1 96.5 190 TRP A N 1
ATOM 1524 C CA . TRP A 1 190 ? -18.5 -10.773 16.594 1 96.5 190 TRP A CA 1
ATOM 1525 C C . TRP A 1 190 ? -17.406 -11.664 17.172 1 96.5 190 TRP A C 1
ATOM 1527 O O . TRP A 1 190 ? -17.703 -12.734 17.703 1 96.5 190 TRP A O 1
ATOM 1537 N N . GLN A 1 191 ? -16.188 -11.289 17 1 96 191 GLN A N 1
ATOM 1538 C CA . GLN A 1 191 ? -15.094 -11.938 17.703 1 96 191 GLN A CA 1
ATOM 1539 C C . GLN A 1 191 ? -14.82 -11.266 19.047 1 96 191 GLN A C 1
ATOM 1541 O O . GLN A 1 191 ? -14.672 -10.039 19.109 1 96 191 GLN A O 1
ATOM 1546 N N . THR A 1 192 ? -14.75 -12.016 20.109 1 95.88 192 THR A N 1
ATOM 1547 C CA . THR A 1 192 ? -14.672 -11.453 21.453 1 95.88 192 THR A CA 1
ATOM 1548 C C . THR A 1 192 ? -13.336 -11.797 22.109 1 95.88 192 THR A C 1
ATOM 1550 O O . THR A 1 192 ? -13.062 -11.367 23.219 1 95.88 192 THR A O 1
ATOM 1553 N N . MET A 1 193 ? -12.594 -12.578 21.5 1 93.56 193 MET A N 1
ATOM 1554 C CA . MET A 1 193 ? -11.258 -12.922 21.984 1 93.56 193 MET A CA 1
ATOM 1555 C C . MET A 1 193 ? -10.258 -12.961 20.828 1 93.56 193 MET A C 1
ATOM 1557 O O . MET A 1 193 ? -10.602 -13.391 19.719 1 93.56 193 MET A O 1
ATOM 1561 N N . GLU A 1 194 ? -9.039 -12.602 21.156 1 92.44 194 GLU A N 1
ATOM 1562 C CA . GLU A 1 194 ? -7.996 -12.555 20.125 1 92.44 194 GLU A CA 1
ATOM 1563 C C . GLU A 1 194 ? -7.488 -13.961 19.812 1 92.44 194 GLU A C 1
ATOM 1565 O O . GLU A 1 194 ? -7.633 -14.883 20.609 1 92.44 194 GLU A O 1
ATOM 1570 N N . GLY A 1 195 ? -6.914 -14.047 18.562 1 91.31 195 GLY A N 1
ATOM 1571 C CA . GLY A 1 195 ? -6.25 -15.297 18.219 1 91.31 195 GLY A CA 1
ATOM 1572 C C . GLY A 1 195 ? -7.004 -16.109 17.188 1 91.31 195 GLY A C 1
ATOM 1573 O O . GLY A 1 195 ? -8.219 -15.977 17.047 1 91.31 195 GLY A O 1
ATOM 1574 N N . TRP A 1 196 ? -6.32 -17.016 16.562 1 88.75 196 TRP A N 1
ATOM 1575 C CA . TRP A 1 196 ? -6.863 -17.766 15.438 1 88.75 196 TRP A CA 1
ATOM 1576 C C . TRP A 1 196 ? -7.914 -18.766 15.906 1 88.75 196 TRP A C 1
ATOM 1578 O O . TRP A 1 196 ? -8.859 -19.062 15.18 1 88.75 196 TRP A O 1
ATOM 1588 N N . GLY A 1 197 ? -7.828 -19.219 17.156 1 90.56 197 GLY A N 1
ATOM 1589 C CA . GLY A 1 197 ? -8.805 -20.172 17.672 1 90.56 197 GLY A CA 1
ATOM 1590 C C . GLY A 1 197 ? -10.164 -19.547 17.922 1 90.56 197 GLY A C 1
ATOM 1591 O O . GLY A 1 197 ? -11.156 -20.25 18.094 1 90.56 197 GLY A O 1
ATOM 1592 N N . ASN A 1 198 ? -10.211 -18.328 17.875 1 93.94 198 ASN A N 1
ATOM 1593 C CA . ASN A 1 198 ? -11.445 -17.609 18.172 1 93.94 198 ASN A CA 1
ATOM 1594 C C . ASN A 1 198 ? -12.031 -16.969 16.922 1 93.94 198 ASN A C 1
ATOM 1596 O O . ASN A 1 198 ? -12.953 -16.141 17.016 1 93.94 198 ASN A O 1
ATOM 1600 N N . GLY A 1 199 ? -11.461 -17.297 15.82 1 97.06 199 GLY A N 1
ATOM 1601 C CA . GLY A 1 199 ? -11.961 -16.812 14.539 1 97.06 199 GLY A CA 1
ATOM 1602 C C . GLY A 1 199 ? -12.594 -17.906 13.703 1 97.06 199 GLY A C 1
ATOM 1603 O O . GLY A 1 199 ? -13.32 -18.766 14.219 1 97.06 199 GLY A O 1
ATOM 1604 N N . LEU A 1 200 ? -12.438 -17.812 12.406 1 98.25 200 LEU A N 1
ATOM 1605 C CA . LEU A 1 200 ? -12.984 -18.766 11.445 1 98.25 200 LEU A CA 1
ATOM 1606 C C . LEU A 1 200 ? -11.898 -19.719 10.953 1 98.25 200 LEU A C 1
ATOM 1608 O O . LEU A 1 200 ? -10.82 -19.281 10.555 1 98.25 200 LEU A O 1
ATOM 1612 N N . MET A 1 201 ? -12.133 -20.969 11.023 1 97.81 201 MET A N 1
ATOM 1613 C CA . MET A 1 201 ? -11.25 -21.984 10.438 1 97.81 201 MET A CA 1
ATOM 1614 C C . MET A 1 201 ? -12.031 -22.906 9.5 1 97.81 201 MET A C 1
ATOM 1616 O O . MET A 1 201 ? -13.07 -23.453 9.875 1 97.81 201 MET A O 1
ATOM 1620 N N . VAL A 1 202 ? -11.5 -23.109 8.32 1 97.81 202 VAL A N 1
ATOM 1621 C CA . VAL A 1 202 ? -12.242 -23.891 7.324 1 97.81 202 VAL A CA 1
ATOM 1622 C C . VAL A 1 202 ? -11.273 -24.766 6.527 1 97.81 202 VAL A C 1
ATOM 1624 O O . VAL A 1 202 ? -10.133 -24.359 6.277 1 97.81 202 VAL A O 1
ATOM 1627 N N . PHE A 1 203 ? -11.727 -25.938 6.199 1 96.19 203 PHE A N 1
ATOM 1628 C CA . PHE A 1 203 ? -11.086 -26.828 5.23 1 96.19 203 PHE A CA 1
ATOM 1629 C C . PHE A 1 203 ? -11.945 -26.969 3.982 1 96.19 203 PHE A C 1
ATOM 1631 O O . PHE A 1 203 ? -13.148 -27.203 4.074 1 96.19 203 PHE A O 1
ATOM 1638 N N . VAL A 1 204 ? -11.305 -26.812 2.814 1 96.94 204 VAL A N 1
ATOM 1639 C CA . VAL A 1 204 ? -12.016 -27 1.55 1 96.94 204 VAL A CA 1
ATOM 1640 C C . VAL A 1 204 ? -11.219 -27.922 0.635 1 96.94 204 VAL A C 1
ATOM 1642 O O . VAL A 1 204 ? -10.008 -27.734 0.453 1 96.94 204 VAL A O 1
ATOM 1645 N N . ASP A 1 205 ? -11.875 -28.875 0.113 1 95.38 205 ASP A N 1
ATOM 1646 C CA . ASP A 1 205 ? -11.32 -29.766 -0.904 1 95.38 205 ASP A CA 1
ATOM 1647 C C . ASP A 1 205 ? -11.555 -29.203 -2.307 1 95.38 205 ASP A C 1
ATOM 1649 O O . ASP A 1 205 ? -12.688 -29.234 -2.805 1 95.38 205 ASP A O 1
ATOM 1653 N N . VAL A 1 206 ? -10.547 -28.766 -2.979 1 95.69 206 VAL A N 1
ATOM 1654 C CA . VAL A 1 206 ? -10.711 -28.078 -4.258 1 95.69 206 VAL A CA 1
ATOM 1655 C C . VAL A 1 206 ? -10.812 -29.109 -5.383 1 95.69 206 VAL A C 1
ATOM 1657 O O . VAL A 1 206 ? -11.297 -28.797 -6.473 1 95.69 206 VAL A O 1
ATOM 1660 N N . ARG A 1 207 ? -10.344 -30.328 -5.227 1 94.06 207 ARG A N 1
ATOM 1661 C CA . ARG A 1 207 ? -10.422 -31.422 -6.195 1 94.06 207 ARG A CA 1
ATOM 1662 C C . ARG A 1 207 ? -9.836 -31 -7.539 1 94.06 207 ARG A C 1
ATOM 1664 O O . ARG A 1 207 ? -10.562 -30.875 -8.523 1 94.06 207 ARG A O 1
ATOM 1671 N N . GLU A 1 208 ? -8.625 -30.922 -7.629 1 93.94 208 GLU A N 1
ATOM 1672 C CA . GLU A 1 208 ? -7.91 -30.438 -8.805 1 93.94 208 GLU A CA 1
ATOM 1673 C C . GLU A 1 208 ? -8.25 -31.266 -10.039 1 93.94 208 GLU A C 1
ATOM 1675 O O . GLU A 1 208 ? -8.312 -30.75 -11.156 1 93.94 208 GLU A O 1
ATOM 1680 N N . SER A 1 209 ? -8.469 -32.562 -9.883 1 92.31 209 SER A N 1
ATOM 1681 C CA . SER A 1 209 ? -8.742 -33.438 -11 1 92.31 209 SER A CA 1
ATOM 1682 C C . SER A 1 209 ? -10.023 -33.031 -11.734 1 92.31 209 SER A C 1
ATOM 1684 O O . SER A 1 209 ? -10.242 -33.438 -12.875 1 92.31 209 SER A O 1
ATOM 1686 N N . GLU A 1 210 ? -10.797 -32.25 -11.07 1 92.81 210 GLU A N 1
ATOM 1687 C CA . GLU A 1 210 ? -12.07 -31.844 -11.656 1 92.81 210 GLU A CA 1
ATOM 1688 C C . GLU A 1 210 ? -11.977 -30.453 -12.281 1 92.81 210 GLU A C 1
ATOM 1690 O O . GLU A 1 210 ? -12.977 -29.906 -12.727 1 92.81 210 GLU A O 1
ATOM 1695 N N . TYR A 1 211 ? -10.812 -29.938 -12.367 1 93.06 211 TYR A N 1
ATOM 1696 C CA . TYR A 1 211 ? -10.617 -28.609 -12.93 1 93.06 211 TYR A CA 1
ATOM 1697 C C . TYR A 1 211 ? -10.914 -28.594 -14.422 1 93.06 211 TYR A C 1
ATOM 1699 O O . TYR A 1 211 ? -10.641 -29.578 -15.125 1 93.06 211 TYR A O 1
ATOM 1707 N N . THR A 1 212 ? -11.391 -27.438 -14.883 1 91.75 212 THR A N 1
ATOM 1708 C CA . THR A 1 212 ? -11.742 -27.297 -16.297 1 91.75 212 THR A CA 1
ATOM 1709 C C . THR A 1 212 ? -10.852 -26.25 -16.969 1 91.75 212 THR A C 1
ATOM 1711 O O . THR A 1 212 ? -10.742 -26.219 -18.188 1 91.75 212 THR A O 1
ATOM 1714 N N . GLU A 1 213 ? -10.266 -25.422 -16.188 1 89.5 213 GLU A N 1
ATOM 1715 C CA . GLU A 1 213 ? -9.578 -24.281 -16.766 1 89.5 213 GLU A CA 1
ATOM 1716 C C . GLU A 1 213 ? -8.148 -24.625 -17.156 1 89.5 213 GLU A C 1
ATOM 1718 O O . GLU A 1 213 ? -7.492 -25.422 -16.484 1 89.5 213 GLU A O 1
ATOM 1723 N N . ASN A 1 214 ? -7.785 -24.016 -18.234 1 86.06 214 ASN A N 1
ATOM 1724 C CA . ASN A 1 214 ? -6.449 -24.125 -18.797 1 86.06 214 ASN A CA 1
ATOM 1725 C C . ASN A 1 214 ? -5.914 -22.766 -19.266 1 86.06 214 ASN A C 1
ATOM 1727 O O . ASN A 1 214 ? -6.609 -22.016 -19.953 1 86.06 214 ASN A O 1
ATOM 1731 N N . TYR A 1 215 ? -4.672 -22.547 -18.859 1 85.19 215 TYR A N 1
ATOM 1732 C CA . TYR A 1 215 ? -4.094 -21.25 -19.156 1 85.19 215 TYR A CA 1
ATOM 1733 C C . TYR A 1 215 ? -4.047 -21 -20.656 1 85.19 215 TYR A C 1
ATOM 1735 O O . TYR A 1 215 ? -4.328 -19.875 -21.109 1 85.19 215 TYR A O 1
ATOM 1743 N N . PHE A 1 216 ? -3.705 -21.891 -21.406 1 81.69 216 PHE A N 1
ATOM 1744 C CA . PHE A 1 216 ? -3.441 -21.734 -22.828 1 81.69 216 PHE A CA 1
ATOM 1745 C C . PHE A 1 216 ? -4.742 -21.594 -23.609 1 81.69 216 PHE A C 1
ATOM 1747 O O . PHE A 1 216 ? -4.734 -21.219 -24.781 1 81.69 216 PHE A O 1
ATOM 1754 N N . THR A 1 217 ? -5.844 -21.781 -22.984 1 77.69 217 THR A N 1
ATOM 1755 C CA . THR A 1 217 ? -7.137 -21.562 -23.625 1 77.69 217 THR A CA 1
ATOM 1756 C C . THR A 1 217 ? -7.871 -20.391 -22.969 1 77.69 217 THR A C 1
ATOM 1758 O O . THR A 1 217 ? -9.094 -20.281 -23.094 1 77.69 217 THR A O 1
ATOM 1761 N N . GLY A 1 218 ? -7.137 -19.656 -22.188 1 75.06 218 GLY A N 1
ATOM 1762 C CA . GLY A 1 218 ? -7.707 -18.438 -21.625 1 75.06 218 GLY A CA 1
ATOM 1763 C C . GLY A 1 218 ? -8.211 -18.609 -20.203 1 75.06 218 GLY A C 1
ATOM 1764 O O . GLY A 1 218 ? -8.836 -17.719 -19.641 1 75.06 218 GLY A O 1
ATOM 1765 N N . GLY A 1 219 ? -7.961 -19.719 -19.641 1 82.38 219 GLY A N 1
ATOM 1766 C CA . GLY A 1 219 ? -8.398 -19.953 -18.266 1 82.38 219 GLY A CA 1
ATOM 1767 C C . GLY A 1 219 ? -7.328 -19.672 -17.234 1 82.38 219 GLY A C 1
ATOM 1768 O O . GLY A 1 219 ? -6.238 -19.203 -17.578 1 82.38 219 GLY A O 1
ATOM 1769 N N . ASN A 1 220 ? -7.73 -19.906 -15.992 1 87.06 220 ASN A N 1
ATOM 1770 C CA . ASN A 1 220 ? -6.781 -19.734 -14.898 1 87.06 220 ASN A CA 1
ATOM 1771 C C . ASN A 1 220 ? -5.734 -20.844 -14.891 1 87.06 220 ASN A C 1
ATOM 1773 O O . ASN A 1 220 ? -6.016 -21.969 -15.305 1 87.06 220 ASN A O 1
ATOM 1777 N N . SER A 1 221 ? -4.59 -20.547 -14.453 1 90.5 221 SER A N 1
ATOM 1778 C CA . SER A 1 221 ? -3.516 -21.531 -14.391 1 90.5 221 SER A CA 1
ATOM 1779 C C . SER A 1 221 ? -3.289 -22.016 -12.961 1 90.5 221 SER A C 1
ATOM 1781 O O . SER A 1 221 ? -2.523 -22.953 -12.727 1 90.5 221 SER A O 1
ATOM 1783 N N . GLU A 1 222 ? -3.975 -21.453 -12.016 1 93.62 222 GLU A N 1
ATOM 1784 C CA . GLU A 1 222 ? -3.682 -21.672 -10.602 1 93.62 222 GLU A CA 1
ATOM 1785 C C . GLU A 1 222 ? -4.562 -22.766 -10.023 1 93.62 222 GLU A C 1
ATOM 1787 O O . GLU A 1 222 ? -5.547 -23.172 -10.641 1 93.62 222 GLU A O 1
ATOM 1792 N N . ILE A 1 223 ? -4.133 -23.297 -8.953 1 95.19 223 ILE A N 1
ATOM 1793 C CA . ILE A 1 223 ? -4.914 -24.234 -8.148 1 95.19 223 ILE A CA 1
ATOM 1794 C C . ILE A 1 223 ? -5.051 -23.703 -6.723 1 95.19 223 ILE A C 1
ATOM 1796 O O . ILE A 1 223 ? -4.102 -23.141 -6.172 1 95.19 223 ILE A O 1
ATOM 1800 N N . GLY A 1 224 ? -6.207 -23.719 -6.211 1 96.44 224 GLY A N 1
ATOM 1801 C CA . GLY A 1 224 ? -6.453 -23.281 -4.848 1 96.44 224 GLY A CA 1
ATOM 1802 C C . GLY A 1 224 ? -7.699 -22.438 -4.711 1 96.44 224 GLY A C 1
ATOM 1803 O O . GLY A 1 224 ? -8.672 -22.625 -5.441 1 96.44 224 GLY A O 1
ATOM 1804 N N . LEU A 1 225 ? -7.656 -21.656 -3.674 1 97.19 225 LEU A N 1
ATOM 1805 C CA . LEU A 1 225 ? -8.789 -20.781 -3.4 1 97.19 225 LEU A CA 1
ATOM 1806 C C . LEU A 1 225 ? -8.375 -19.312 -3.439 1 97.19 225 LEU A C 1
ATOM 1808 O O . LEU A 1 225 ? -7.203 -18.984 -3.225 1 97.19 225 LEU A O 1
ATOM 1812 N N . LYS A 1 226 ? -9.305 -18.547 -3.785 1 96.44 226 LYS A N 1
ATOM 1813 C CA . LYS A 1 226 ? -9.219 -17.094 -3.568 1 96.44 226 LYS A CA 1
ATOM 1814 C C . LYS A 1 226 ? -10.125 -16.656 -2.422 1 96.44 226 LYS A C 1
ATOM 1816 O O . LYS A 1 226 ? -11.281 -17.078 -2.342 1 96.44 226 LYS A O 1
ATOM 1821 N N . LEU A 1 227 ? -9.547 -15.867 -1.57 1 97.88 227 LEU A N 1
ATOM 1822 C CA . LEU A 1 227 ? -10.273 -15.453 -0.373 1 97.88 227 LEU A CA 1
ATOM 1823 C C . LEU A 1 227 ? -10.25 -13.938 -0.217 1 97.88 227 LEU A C 1
ATOM 1825 O O . LEU A 1 227 ? -9.203 -13.305 -0.405 1 97.88 227 LEU A O 1
ATOM 1829 N N . LEU A 1 228 ? -11.391 -13.375 0.093 1 97.31 228 LEU A N 1
ATOM 1830 C CA . LEU A 1 228 ? -11.492 -11.938 0.288 1 97.31 228 LEU A CA 1
ATOM 1831 C C . LEU A 1 228 ? -12.172 -11.609 1.612 1 97.31 228 LEU A C 1
ATOM 1833 O O . LEU A 1 228 ? -13.234 -12.164 1.922 1 97.31 228 LEU A O 1
ATOM 1837 N N . VAL A 1 229 ? -11.477 -10.812 2.408 1 97.56 229 VAL A N 1
ATOM 1838 C CA . VAL A 1 229 ? -12.055 -10.273 3.633 1 97.56 229 VAL A CA 1
ATOM 1839 C C . VAL A 1 229 ? -12.602 -8.867 3.369 1 97.56 229 VAL A C 1
ATOM 1841 O O . VAL A 1 229 ? -11.867 -7.992 2.904 1 97.56 229 VAL A O 1
ATOM 1844 N N . HIS A 1 230 ? -13.844 -8.68 3.633 1 96.31 230 HIS A N 1
ATOM 1845 C CA . HIS A 1 230 ? -14.461 -7.398 3.295 1 96.31 230 HIS A CA 1
ATOM 1846 C C . HIS A 1 230 ? -15.633 -7.09 4.215 1 96.31 230 HIS A C 1
ATOM 1848 O O . HIS A 1 230 ? -16.047 -7.941 5.004 1 96.31 230 HIS A O 1
ATOM 1854 N N . ASP A 1 231 ? -16.109 -5.875 4.082 1 96.06 231 ASP A N 1
ATOM 1855 C CA . ASP A 1 231 ? -17.297 -5.477 4.84 1 96.06 231 ASP A CA 1
ATOM 1856 C C . ASP A 1 231 ? -18.547 -6.129 4.273 1 96.06 231 ASP A C 1
ATOM 1858 O O . ASP A 1 231 ? -18.641 -6.387 3.074 1 96.06 231 ASP A O 1
ATOM 1862 N N . GLN A 1 232 ? -19.578 -6.336 5.16 1 96 232 GLN A N 1
ATOM 1863 C CA . GLN A 1 232 ? -20.797 -6.996 4.746 1 96 232 GLN A CA 1
ATOM 1864 C C . GLN A 1 232 ? -21.531 -6.18 3.686 1 96 232 GLN A C 1
ATOM 1866 O O . GLN A 1 232 ? -22.25 -6.734 2.85 1 96 232 GLN A O 1
ATOM 1871 N N . ASP A 1 233 ? -21.281 -4.91 3.682 1 93.75 233 ASP A N 1
ATOM 1872 C CA . ASP A 1 233 ? -21.984 -4.023 2.762 1 93.75 233 ASP A CA 1
ATOM 1873 C C . ASP A 1 233 ? -21.312 -4 1.394 1 93.75 233 ASP A C 1
ATOM 1875 O O . ASP A 1 233 ? -21.891 -3.539 0.413 1 93.75 233 ASP A O 1
ATOM 1879 N N . GLU A 1 234 ? -20.172 -4.539 1.294 1 94.56 234 GLU A N 1
ATOM 1880 C CA . GLU A 1 234 ? -19.406 -4.484 0.049 1 94.56 234 GLU A CA 1
ATOM 1881 C C . GLU A 1 234 ? -19.578 -5.773 -0.753 1 94.56 234 GLU A C 1
ATOM 1883 O O . GLU A 1 234 ? -19.328 -6.863 -0.237 1 94.56 234 GLU A O 1
ATOM 1888 N N . PRO A 1 235 ? -20.031 -5.543 -2.021 1 95.75 235 PRO A N 1
ATOM 1889 C CA . PRO A 1 235 ? -19.953 -6.742 -2.861 1 95.75 235 PRO A CA 1
ATOM 1890 C C . PRO A 1 235 ? -18.516 -7.215 -3.09 1 95.75 235 PRO A C 1
ATOM 1892 O O . PRO A 1 235 ? -17.609 -6.391 -3.27 1 95.75 235 PRO A O 1
ATOM 1895 N N . PRO A 1 236 ? -18.297 -8.516 -3.031 1 95.62 236 PRO A N 1
ATOM 1896 C CA . PRO A 1 236 ? -16.938 -9.016 -3.191 1 95.62 236 PRO A CA 1
ATOM 1897 C C . PRO A 1 236 ? -16.406 -8.852 -4.613 1 95.62 236 PRO A C 1
ATOM 1899 O O . PRO A 1 236 ? -16.953 -9.438 -5.551 1 95.62 236 PRO A O 1
ATOM 1902 N N . MET A 1 237 ? -15.422 -8.086 -4.742 1 92.75 237 MET A N 1
ATOM 1903 C CA . MET A 1 237 ? -14.742 -7.922 -6.023 1 92.75 237 MET A CA 1
ATOM 1904 C C . MET A 1 237 ? -13.539 -8.852 -6.129 1 92.75 237 MET A C 1
ATOM 1906 O O . MET A 1 237 ? -12.398 -8.398 -6.047 1 92.75 237 MET A O 1
ATOM 1910 N N . MET A 1 238 ? -13.797 -10.023 -6.488 1 92.5 238 MET A N 1
ATOM 1911 C CA . MET A 1 238 ? -12.805 -11.094 -6.438 1 92.5 238 MET A CA 1
ATOM 1912 C C . MET A 1 238 ? -11.805 -10.961 -7.578 1 92.5 238 MET A C 1
ATOM 1914 O O . MET A 1 238 ? -10.719 -11.547 -7.523 1 92.5 238 MET A O 1
ATOM 1918 N N . ASP A 1 239 ? -12.227 -10.25 -8.547 1 87.69 239 ASP A N 1
ATOM 1919 C CA . ASP A 1 239 ? -11.336 -10.102 -9.695 1 87.69 239 ASP A CA 1
ATOM 1920 C C . ASP A 1 239 ? -10.188 -9.141 -9.391 1 87.69 239 ASP A C 1
ATOM 1922 O O . ASP A 1 239 ? -9.109 -9.25 -9.969 1 87.69 239 ASP A O 1
ATOM 1926 N N . THR A 1 240 ? -10.445 -8.258 -8.477 1 86.5 240 THR A N 1
ATOM 1927 C CA . THR A 1 240 ? -9.43 -7.23 -8.25 1 86.5 240 THR A CA 1
ATOM 1928 C C . THR A 1 240 ? -8.797 -7.395 -6.871 1 86.5 240 THR A C 1
ATOM 1930 O O . THR A 1 240 ? -7.672 -6.949 -6.641 1 86.5 240 THR A O 1
ATOM 1933 N N . GLN A 1 241 ? -9.5 -8.062 -6.031 1 89 241 GLN A N 1
ATOM 1934 C CA . GLN A 1 241 ? -9.023 -8.156 -4.656 1 89 241 GLN A CA 1
ATOM 1935 C C . GLN A 1 241 ? -9.008 -9.602 -4.176 1 89 241 GLN A C 1
ATOM 1937 O O . GLN A 1 241 ? -9.453 -10.5 -4.891 1 89 241 GLN A O 1
ATOM 1942 N N . GLY A 1 242 ? -8.258 -9.695 -3.068 1 92.06 242 GLY A N 1
ATOM 1943 C CA . GLY A 1 242 ? -8.281 -11 -2.424 1 92.06 242 GLY A CA 1
ATOM 1944 C C . GLY A 1 242 ? -6.91 -11.633 -2.316 1 92.06 242 GLY A C 1
ATOM 1945 O O . GLY A 1 242 ? -5.945 -11.156 -2.916 1 92.06 242 GLY A O 1
ATOM 1946 N N . ILE A 1 243 ? -6.902 -12.727 -1.584 1 94.38 243 ILE A N 1
ATOM 1947 C CA . ILE A 1 243 ? -5.672 -13.469 -1.344 1 94.38 243 ILE A CA 1
ATOM 1948 C C . ILE A 1 243 ? -5.793 -14.875 -1.939 1 94.38 243 ILE A C 1
ATOM 1950 O O . ILE A 1 243 ? -6.879 -15.461 -1.947 1 94.38 243 ILE A O 1
ATOM 1954 N N . ALA A 1 244 ? -4.734 -15.281 -2.461 1 95.31 244 ALA A N 1
ATOM 1955 C CA . ALA A 1 244 ? -4.695 -16.625 -3.023 1 95.31 244 ALA A CA 1
ATOM 1956 C C . ALA A 1 244 ? -4.207 -17.641 -1.991 1 95.31 244 ALA A C 1
ATOM 1958 O O . ALA A 1 244 ? -3.301 -17.359 -1.208 1 95.31 244 ALA A O 1
ATOM 1959 N N . LEU A 1 245 ? -4.801 -18.766 -1.991 1 96.56 245 LEU A N 1
ATOM 1960 C CA . LEU A 1 245 ? -4.461 -19.828 -1.058 1 96.56 245 LEU A CA 1
ATOM 1961 C C . LEU A 1 245 ? -4.113 -21.125 -1.804 1 96.56 245 LEU A C 1
ATOM 1963 O O . LEU A 1 245 ? -4.906 -21.594 -2.615 1 96.56 245 LEU A O 1
ATOM 1967 N N . SER A 1 246 ? -3.053 -21.672 -1.501 1 95.12 246 SER A N 1
ATOM 1968 C CA . SER A 1 246 ? -2.596 -22.906 -2.127 1 95.12 246 SER A CA 1
ATOM 1969 C C . SER A 1 246 ? -2.986 -24.125 -1.294 1 95.12 246 SER A C 1
ATOM 1971 O O . SER A 1 246 ? -3.102 -24.031 -0.07 1 95.12 246 SER A O 1
ATOM 1973 N N . PRO A 1 247 ? -3.207 -25.266 -1.981 1 94.75 247 PRO A N 1
ATOM 1974 C CA . PRO A 1 247 ? -3.365 -26.5 -1.21 1 94.75 247 PRO A CA 1
ATOM 1975 C C . PRO A 1 247 ? -2.086 -26.922 -0.487 1 94.75 247 PRO A C 1
ATOM 1977 O O . PRO A 1 247 ? -1.004 -26.422 -0.806 1 94.75 247 PRO A O 1
ATOM 1980 N N . GLY A 1 248 ? -2.25 -27.734 0.505 1 92.62 248 GLY A N 1
ATOM 1981 C CA . GLY A 1 248 ? -1.107 -28.312 1.187 1 92.62 248 GLY A CA 1
ATOM 1982 C C . GLY A 1 248 ? -0.567 -27.453 2.307 1 92.62 248 GLY A C 1
ATOM 1983 O O . GLY A 1 248 ? 0.529 -27.688 2.814 1 92.62 248 GLY A O 1
ATOM 1984 N N . SER A 1 249 ? -1.256 -26.391 2.561 1 92.25 249 SER A N 1
ATOM 1985 C CA . SER A 1 249 ? -0.833 -25.516 3.639 1 92.25 249 SER A CA 1
ATOM 1986 C C . SER A 1 249 ? -2.029 -24.984 4.426 1 92.25 249 SER A C 1
ATOM 1988 O O . SER A 1 249 ? -3.162 -25.016 3.939 1 92.25 249 SER A O 1
ATOM 1990 N N . HIS A 1 250 ? -1.755 -24.734 5.676 1 94.94 250 HIS A N 1
ATOM 1991 C CA . HIS A 1 250 ? -2.699 -23.984 6.5 1 94.94 250 HIS A CA 1
ATOM 1992 C C . HIS A 1 250 ? -2.357 -22.5 6.512 1 94.94 250 HIS A C 1
ATOM 1994 O O . HIS A 1 250 ? -1.318 -22.094 7.047 1 94.94 250 HIS A O 1
ATOM 2000 N N . ALA A 1 251 ? -3.199 -21.734 5.91 1 96.75 251 ALA A N 1
ATOM 2001 C CA . ALA A 1 251 ? -2.988 -20.281 5.863 1 96.75 251 ALA A CA 1
ATOM 2002 C C . ALA A 1 251 ? -3.602 -19.609 7.082 1 96.75 251 ALA A C 1
ATOM 2004 O O . ALA A 1 251 ? -4.805 -19.719 7.328 1 96.75 251 ALA A O 1
ATOM 2005 N N . PHE A 1 252 ? -2.779 -18.922 7.867 1 96.19 252 PHE A N 1
ATOM 2006 C CA . PHE A 1 252 ? -3.244 -18.094 8.977 1 96.19 252 PHE A CA 1
ATOM 2007 C C . PHE A 1 252 ? -3.361 -16.625 8.547 1 96.19 252 PHE A C 1
ATOM 2009 O O . PHE A 1 252 ? -2.352 -15.961 8.32 1 96.19 252 PHE A O 1
ATOM 2016 N N . ILE A 1 253 ? -4.578 -16.188 8.469 1 97.31 253 ILE A N 1
ATOM 2017 C CA . ILE A 1 253 ? -4.848 -14.852 7.941 1 97.31 253 ILE A CA 1
ATOM 2018 C C . ILE A 1 253 ? -5.273 -13.93 9.086 1 97.31 253 ILE A C 1
ATOM 2020 O O . ILE A 1 253 ? -6.418 -13.977 9.539 1 97.31 253 ILE A O 1
ATOM 2024 N N . SER A 1 254 ? -4.402 -13.062 9.461 1 96.75 254 SER A N 1
ATOM 2025 C CA . SER A 1 254 ? -4.734 -12.062 10.469 1 96.75 254 SER A CA 1
ATOM 2026 C C . SER A 1 254 ? -5.348 -10.82 9.828 1 96.75 254 SER A C 1
ATOM 2028 O O . SER A 1 254 ? -4.918 -10.391 8.758 1 96.75 254 SER A O 1
ATOM 2030 N N . VAL A 1 255 ? -6.328 -10.234 10.531 1 96.69 255 VAL A N 1
ATOM 2031 C CA . VAL A 1 255 ? -7.09 -9.125 9.977 1 96.69 255 VAL A CA 1
ATOM 2032 C C . VAL A 1 255 ? -6.938 -7.895 10.875 1 96.69 255 VAL A C 1
ATOM 2034 O O . VAL A 1 255 ? -6.922 -8.016 12.102 1 96.69 255 VAL A O 1
ATOM 2037 N N . GLN A 1 256 ? -6.77 -6.801 10.234 1 96 256 GLN A N 1
ATOM 2038 C CA . GLN A 1 256 ? -6.797 -5.5 10.898 1 96 256 GLN A CA 1
ATOM 2039 C C . GLN A 1 256 ? -7.883 -4.605 10.312 1 96 256 GLN A C 1
ATOM 2041 O O . GLN A 1 256 ? -7.957 -4.426 9.094 1 96 256 GLN A O 1
ATOM 2046 N N . ARG A 1 257 ? -8.656 -4.062 11.25 1 96.69 257 ARG A N 1
ATOM 2047 C CA . ARG A 1 257 ? -9.781 -3.225 10.844 1 96.69 257 ARG A CA 1
ATOM 2048 C C . ARG A 1 257 ? -9.43 -1.744 10.945 1 96.69 257 ARG A C 1
ATOM 2050 O O . ARG A 1 257 ? -8.891 -1.298 11.961 1 96.69 257 ARG A O 1
ATOM 2057 N N . THR A 1 258 ? -9.672 -0.996 9.891 1 95.5 258 THR A N 1
ATOM 2058 C CA . THR A 1 258 ? -9.5 0.453 9.875 1 95.5 258 THR A CA 1
ATOM 2059 C C . THR A 1 258 ? -10.781 1.146 9.438 1 95.5 258 THR A C 1
ATOM 2061 O O . THR A 1 258 ? -11.359 0.803 8.398 1 95.5 258 THR A O 1
ATOM 2064 N N . VAL A 1 259 ? -11.164 2.105 10.242 1 96.31 259 VAL A N 1
ATOM 2065 C CA . VAL A 1 259 ? -12.375 2.861 9.938 1 96.31 259 VAL A CA 1
ATOM 2066 C C . VAL A 1 259 ? -12.008 4.285 9.523 1 96.31 259 VAL A C 1
ATOM 2068 O O . VAL A 1 259 ? -11.312 4.988 10.258 1 96.31 259 VAL A O 1
ATOM 2071 N N . TYR A 1 260 ? -12.508 4.676 8.391 1 94.25 260 TYR A N 1
ATOM 2072 C CA . TYR A 1 260 ? -12.266 6.02 7.879 1 94.25 260 TYR A CA 1
ATOM 2073 C C . TYR A 1 260 ? -13.531 6.863 7.957 1 94.25 260 TYR A C 1
ATOM 2075 O O . TYR A 1 260 ? -14.609 6.418 7.555 1 94.25 260 TYR A O 1
ATOM 2083 N N . GLU A 1 261 ? -13.422 8 8.461 1 95.81 261 GLU A N 1
ATOM 2084 C CA . GLU A 1 261 ? -14.453 9.031 8.414 1 95.81 261 GLU A CA 1
ATOM 2085 C C . GLU A 1 261 ? -13.969 10.266 7.664 1 95.81 261 GLU A C 1
ATOM 2087 O O . GLU A 1 261 ? -13.234 11.086 8.219 1 95.81 261 GLU A O 1
ATOM 2092 N N . ASN A 1 262 ? -14.477 10.391 6.512 1 93.88 262 ASN A N 1
ATOM 2093 C CA . ASN A 1 262 ? -14.062 11.484 5.637 1 93.88 262 ASN A CA 1
ATOM 2094 C C . ASN A 1 262 ? -15.023 12.664 5.719 1 93.88 262 ASN A C 1
ATOM 2096 O O . ASN A 1 262 ? -16.203 12.484 6.023 1 93.88 262 ASN A O 1
ATOM 2100 N N . HIS A 1 263 ? -14.484 13.797 5.441 1 93.19 263 HIS A N 1
ATOM 2101 C CA . HIS A 1 263 ? -15.297 15.008 5.508 1 93.19 263 HIS A CA 1
ATOM 2102 C C . HIS A 1 263 ? -15.961 15.305 4.168 1 93.19 263 HIS A C 1
ATOM 2104 O O . HIS A 1 263 ? -15.391 15.008 3.113 1 93.19 263 HIS A O 1
ATOM 2110 N N . VAL A 1 264 ? -17.078 15.961 4.188 1 93 264 VAL A N 1
ATOM 2111 C CA . VAL A 1 264 ? -17.844 16.328 2.994 1 93 264 VAL A CA 1
ATOM 2112 C C . VAL A 1 264 ? -17.281 17.609 2.406 1 93 264 VAL A C 1
ATOM 2114 O O . VAL A 1 264 ? -16.562 18.344 3.08 1 93 264 VAL A O 1
ATOM 2117 N N . PRO A 1 265 ? -17.594 17.828 1.115 1 91.56 265 PRO A N 1
ATOM 2118 C CA . PRO A 1 265 ? -17.25 19.141 0.561 1 91.56 265 PRO A CA 1
ATOM 2119 C C . PRO A 1 265 ? -17.859 20.297 1.349 1 91.56 265 PRO A C 1
ATOM 2121 O O . PRO A 1 265 ? -18.953 20.156 1.906 1 91.56 265 PRO A O 1
ATOM 2124 N N . PRO A 1 266 ? -17 21.359 1.421 1 91.88 266 PRO A N 1
ATOM 2125 C CA . PRO A 1 266 ? -15.828 21.672 0.614 1 91.88 266 PRO A CA 1
ATOM 2126 C C . PRO A 1 266 ? -14.523 21.25 1.284 1 91.88 266 PRO A C 1
ATOM 2128 O O . PRO A 1 266 ? -13.453 21.328 0.67 1 91.88 266 PRO A O 1
ATOM 2131 N N . TRP A 1 267 ? -14.57 20.891 2.549 1 91.12 267 TRP A N 1
ATOM 2132 C CA . TRP A 1 267 ? -13.344 20.5 3.229 1 91.12 267 TRP A CA 1
ATOM 2133 C C . TRP A 1 267 ? -12.844 19.156 2.738 1 91.12 267 TRP A C 1
ATOM 2135 O O . TRP A 1 267 ? -11.641 18.938 2.576 1 91.12 267 TRP A O 1
ATOM 2145 N N . GLY A 1 268 ? -13.758 18.266 2.561 1 89.44 268 GLY A N 1
ATOM 2146 C CA . GLY A 1 268 ? -13.422 16.953 2.012 1 89.44 268 GLY A CA 1
ATOM 2147 C C . GLY A 1 268 ? -14.023 16.719 0.643 1 89.44 268 GLY A C 1
ATOM 2148 O O . GLY A 1 268 ? -14.609 17.625 0.045 1 89.44 268 GLY A O 1
ATOM 2149 N N . VAL A 1 269 ? -13.766 15.516 0.122 1 88.88 269 VAL A N 1
ATOM 2150 C CA . VAL A 1 269 ? -14.242 15.234 -1.227 1 88.88 269 VAL A CA 1
ATOM 2151 C C . VAL A 1 269 ? -15.133 13.992 -1.21 1 88.88 269 VAL A C 1
ATOM 2153 O O . VAL A 1 269 ? -15.477 13.453 -2.266 1 88.88 269 VAL A O 1
ATOM 2156 N N . CYS A 1 270 ? -15.539 13.531 -0.089 1 92.25 270 CYS A N 1
ATOM 2157 C CA . CYS A 1 270 ? -16.297 12.289 -0.022 1 92.25 270 CYS A CA 1
ATOM 2158 C C . CYS A 1 270 ? -17.734 12.5 -0.474 1 92.25 270 CYS A C 1
ATOM 2160 O O . CYS A 1 270 ? -18.25 13.617 -0.413 1 92.25 270 CYS A O 1
ATOM 2162 N N . GLU A 1 271 ? -18.375 11.555 -1.014 1 94.31 271 GLU A N 1
ATOM 2163 C CA . GLU A 1 271 ? -19.766 11.57 -1.432 1 94.31 271 GLU A CA 1
ATOM 2164 C C . GLU A 1 271 ? -20.391 10.18 -1.384 1 94.31 271 GLU A C 1
ATOM 2166 O O . GLU A 1 271 ? -19.797 9.219 -1.879 1 94.31 271 GLU A O 1
ATOM 2171 N N . ASP A 1 272 ? -21.547 10.109 -0.715 1 94.88 272 ASP A N 1
ATOM 2172 C CA . ASP A 1 272 ? -22.297 8.859 -0.72 1 94.88 272 ASP A CA 1
ATOM 2173 C C . ASP A 1 272 ? -23.438 8.914 -1.729 1 94.88 272 ASP A C 1
ATOM 2175 O O . ASP A 1 272 ? -24.547 9.328 -1.394 1 94.88 272 ASP A O 1
ATOM 2179 N N . ARG A 1 273 ? -23.219 8.406 -2.836 1 94.62 273 ARG A N 1
ATOM 2180 C CA . ARG A 1 273 ? -24.203 8.438 -3.908 1 94.62 273 ARG A CA 1
ATOM 2181 C C . ARG A 1 273 ? -25.203 7.297 -3.758 1 94.62 273 ARG A C 1
ATOM 2183 O O . ARG A 1 273 ? -24.891 6.262 -3.168 1 94.62 273 ARG A O 1
ATOM 2190 N N . GLN A 1 274 ? -26.359 7.629 -4.254 1 95.75 274 GLN A N 1
ATOM 2191 C CA . GLN A 1 274 ? -27.359 6.566 -4.285 1 95.75 274 GLN A CA 1
ATOM 2192 C C . GLN A 1 274 ? -27.125 5.629 -5.469 1 95.75 274 GLN A C 1
ATOM 2194 O O . GLN A 1 274 ? -27 6.078 -6.605 1 95.75 274 GLN A O 1
ATOM 2199 N N . LEU A 1 275 ? -27.109 4.344 -5.145 1 96.5 275 LEU A N 1
ATOM 2200 C CA . LEU A 1 275 ? -26.891 3.336 -6.176 1 96.5 275 LEU A CA 1
ATOM 2201 C C . LEU A 1 275 ? -28.188 2.645 -6.555 1 96.5 275 LEU A C 1
ATOM 2203 O O . LEU A 1 275 ? -29.172 2.691 -5.801 1 96.5 275 LEU A O 1
ATOM 2207 N N . GLU A 1 276 ? -28.219 2.135 -7.656 1 95.94 276 GLU A N 1
ATOM 2208 C CA . GLU A 1 276 ? -29.422 1.504 -8.172 1 95.94 276 GLU A CA 1
ATOM 2209 C C . GLU A 1 276 ? -29.578 0.081 -7.645 1 95.94 276 GLU A C 1
ATOM 2211 O O . GLU A 1 276 ? -30.688 -0.361 -7.344 1 95.94 276 GLU A O 1
ATOM 2216 N N . TYR A 1 277 ? -28.484 -0.618 -7.508 1 95.62 277 TYR A N 1
ATOM 2217 C CA . TYR A 1 277 ? -28.578 -2.051 -7.254 1 95.62 277 TYR A CA 1
ATOM 2218 C C . TYR A 1 277 ? -28.094 -2.395 -5.852 1 95.62 277 TYR A C 1
ATOM 2220 O O . TYR A 1 277 ? -28.156 -3.553 -5.434 1 95.62 277 TYR A O 1
ATOM 2228 N N . TYR A 1 278 ? -27.547 -1.47 -5.18 1 94.62 278 TYR A N 1
ATOM 2229 C CA . TYR A 1 278 ? -27.047 -1.694 -3.83 1 94.62 278 TYR A CA 1
ATOM 2230 C C . TYR A 1 278 ? -27.625 -0.681 -2.852 1 94.62 278 TYR A C 1
ATOM 2232 O O . TYR A 1 278 ? -27.812 0.489 -3.197 1 94.62 278 TYR A O 1
ATOM 2240 N N . ASP A 1 279 ? -27.781 -1.068 -1.604 1 92.81 279 ASP A N 1
ATOM 2241 C CA . ASP A 1 279 ? -28.422 -0.227 -0.599 1 92.81 279 ASP A CA 1
ATOM 2242 C C . ASP A 1 279 ? -27.438 0.783 -0.018 1 92.81 279 ASP A C 1
ATOM 2244 O O . ASP A 1 279 ? -27.828 1.896 0.347 1 92.81 279 ASP A O 1
ATOM 2248 N N . THR A 1 280 ? -26.266 0.318 0.113 1 94.44 280 THR A N 1
ATOM 2249 C CA . THR A 1 280 ? -25.25 1.152 0.734 1 94.44 280 THR A CA 1
ATOM 2250 C C . THR A 1 280 ? -24.172 1.531 -0.278 1 94.44 280 THR A C 1
ATOM 2252 O O . THR A 1 280 ? -23.766 0.704 -1.093 1 94.44 280 THR A O 1
ATOM 2255 N N . TYR A 1 281 ? -23.797 2.783 -0.223 1 96.25 281 TYR A N 1
ATOM 2256 C CA . TYR A 1 281 ? -22.719 3.217 -1.112 1 96.25 281 TYR A CA 1
ATOM 2257 C C . TYR A 1 281 ? -21.359 2.715 -0.623 1 96.25 281 TYR A C 1
ATOM 2259 O O . TYR A 1 281 ? -20.984 2.971 0.52 1 96.25 281 TYR A O 1
ATOM 2267 N N . THR A 1 282 ? -20.75 1.933 -1.428 1 94.75 282 THR A N 1
ATOM 2268 C CA . THR A 1 282 ? -19.359 1.501 -1.269 1 94.75 282 THR A CA 1
ATOM 2269 C C . THR A 1 282 ? -18.625 1.582 -2.596 1 94.75 282 THR A C 1
ATOM 2271 O O . THR A 1 282 ? -19.234 1.6 -3.662 1 94.75 282 THR A O 1
ATOM 2274 N N . LEU A 1 283 ? -17.344 1.682 -2.488 1 91.62 283 LEU A N 1
ATOM 2275 C CA . LEU A 1 283 ? -16.547 1.818 -3.707 1 91.62 283 LEU A CA 1
ATOM 2276 C C . LEU A 1 283 ? -16.734 0.606 -4.613 1 91.62 283 LEU A C 1
ATOM 2278 O O . LEU A 1 283 ? -17.047 0.752 -5.797 1 91.62 283 LEU A O 1
ATOM 2282 N N . PRO A 1 284 ? -16.625 -0.593 -4.102 1 93.25 284 PRO A N 1
ATOM 2283 C CA . PRO A 1 284 ? -16.859 -1.756 -4.965 1 93.25 284 PRO A CA 1
ATOM 2284 C C . PRO A 1 284 ? -18.266 -1.786 -5.559 1 93.25 284 PRO A C 1
ATOM 2286 O O . PRO A 1 284 ? -18.438 -2.154 -6.723 1 93.25 284 PRO A O 1
ATOM 2289 N N . ALA A 1 285 ? -19.219 -1.384 -4.812 1 95.88 285 ALA A N 1
ATOM 2290 C CA . ALA A 1 285 ? -20.578 -1.35 -5.312 1 95.88 285 ALA A CA 1
ATOM 2291 C C . ALA A 1 285 ? -20.719 -0.361 -6.469 1 95.88 285 ALA A C 1
ATOM 2293 O O . ALA A 1 285 ? -21.344 -0.668 -7.484 1 95.88 285 ALA A O 1
ATOM 2294 N N . CYS A 1 286 ? -20.156 0.777 -6.301 1 94.81 286 CYS A N 1
ATOM 2295 C CA . CYS A 1 286 ? -20.203 1.798 -7.344 1 94.81 286 CYS A CA 1
ATOM 2296 C C . CYS A 1 286 ? -19.5 1.313 -8.609 1 94.81 286 CYS A C 1
ATOM 2298 O O . CYS A 1 286 ? -20.016 1.48 -9.711 1 94.81 286 CYS A O 1
ATOM 2300 N N . TYR A 1 287 ? -18.391 0.653 -8.43 1 92.44 287 TYR A N 1
ATOM 2301 C CA . TYR A 1 287 ? -17.625 0.178 -9.578 1 92.44 287 TYR A CA 1
ATOM 2302 C C . TYR A 1 287 ? -18.375 -0.926 -10.312 1 92.44 287 TYR A C 1
ATOM 2304 O O . TYR A 1 287 ? -18.391 -0.957 -11.547 1 92.44 287 TYR A O 1
ATOM 2312 N N . GLN A 1 288 ? -18.938 -1.787 -9.586 1 95.38 288 GLN A N 1
ATOM 2313 C CA . GLN A 1 288 ? -19.688 -2.873 -10.219 1 95.38 288 GLN A CA 1
ATOM 2314 C C . GLN A 1 288 ? -20.891 -2.338 -10.984 1 95.38 288 GLN A C 1
ATOM 2316 O O . GLN A 1 288 ? -21.172 -2.805 -12.094 1 95.38 288 GLN A O 1
ATOM 2321 N N . GLU A 1 289 ? -21.562 -1.399 -10.414 1 96.44 289 GLU A N 1
ATOM 2322 C CA . GLU A 1 289 ? -22.688 -0.794 -11.117 1 96.44 289 GLU A CA 1
ATOM 2323 C C . GLU A 1 289 ? -22.234 -0.067 -12.375 1 96.44 289 GLU A C 1
ATOM 2325 O O . GLU A 1 289 ? -22.891 -0.145 -13.414 1 96.44 289 GLU A O 1
ATOM 2330 N N . CYS A 1 290 ? -21.141 0.637 -12.227 1 95.12 290 CYS A N 1
ATOM 2331 C CA . CYS A 1 290 ? -20.594 1.356 -13.375 1 95.12 290 CYS A CA 1
ATOM 2332 C C . CYS A 1 290 ? -20.234 0.397 -14.5 1 95.12 290 CYS A C 1
ATOM 2334 O O . CYS A 1 290 ? -20.594 0.631 -15.656 1 95.12 290 CYS A O 1
ATOM 2336 N N . ARG A 1 291 ? -19.578 -0.695 -14.18 1 95.25 291 ARG A N 1
ATOM 2337 C CA . ARG A 1 291 ? -19.219 -1.708 -15.172 1 95.25 291 ARG A CA 1
ATOM 2338 C C . ARG A 1 291 ? -20.469 -2.279 -15.844 1 95.25 291 ARG A C 1
ATOM 2340 O O . ARG A 1 291 ? -20.5 -2.432 -17.062 1 95.25 291 ARG A O 1
ATOM 2347 N N . SER A 1 292 ? -21.422 -2.545 -15.031 1 97.44 292 SER A N 1
ATOM 2348 C CA . SER A 1 292 ? -22.672 -3.104 -15.547 1 97.44 292 SER A CA 1
ATOM 2349 C C . SER A 1 292 ? -23.344 -2.145 -16.516 1 97.44 292 SER A C 1
ATOM 2351 O O . SER A 1 292 ? -23.797 -2.557 -17.594 1 97.44 292 SER A O 1
ATOM 2353 N N . LYS A 1 293 ? -23.375 -0.901 -16.172 1 97.25 293 LYS A N 1
ATOM 2354 C CA . LYS A 1 293 ? -24 0.104 -17.031 1 97.25 293 LYS A CA 1
ATOM 2355 C C . LYS A 1 293 ? -23.281 0.206 -18.375 1 97.25 293 LYS A C 1
ATOM 2357 O O . LYS A 1 293 ? -23.922 0.264 -19.422 1 97.25 293 LYS A O 1
ATOM 2362 N N . HIS A 1 294 ? -22.016 0.203 -18.328 1 97.56 294 HIS A N 1
ATOM 2363 C CA . HIS A 1 294 ? -21.25 0.269 -19.562 1 97.56 294 HIS A CA 1
ATOM 2364 C C . HIS A 1 294 ? -21.484 -0.968 -20.422 1 97.56 294 HIS A C 1
ATOM 2366 O O . HIS A 1 294 ? -21.594 -0.866 -21.641 1 97.56 294 HIS A O 1
ATOM 2372 N N . ILE A 1 295 ? -21.531 -2.111 -19.828 1 98 295 ILE A N 1
ATOM 2373 C CA . ILE A 1 295 ? -21.719 -3.357 -20.562 1 98 295 ILE A CA 1
ATOM 2374 C C . ILE A 1 295 ? -23.109 -3.395 -21.172 1 98 295 ILE A C 1
ATOM 2376 O O . ILE A 1 295 ? -23.281 -3.748 -22.344 1 98 295 ILE A O 1
ATOM 2380 N N . VAL A 1 296 ? -24.094 -3.014 -20.406 1 98 296 VAL A N 1
ATOM 2381 C CA . VAL A 1 296 ? -25.469 -3.018 -20.906 1 98 296 VAL A CA 1
ATOM 2382 C C . VAL A 1 296 ? -25.594 -2.033 -22.062 1 98 296 VAL A C 1
ATOM 2384 O O . VAL A 1 296 ? -26.234 -2.332 -23.078 1 98 296 VAL A O 1
ATOM 2387 N N . ALA A 1 297 ? -24.953 -0.961 -21.953 1 97.69 297 ALA A N 1
ATOM 2388 C CA . ALA A 1 297 ? -25.016 0.073 -22.984 1 97.69 297 ALA A CA 1
ATOM 2389 C C . ALA A 1 297 ? -24.359 -0.395 -24.266 1 97.69 297 ALA A C 1
ATOM 2391 O O . ALA A 1 297 ? -24.766 -0.01 -25.359 1 97.69 297 ALA A O 1
ATOM 2392 N N . ASN A 1 298 ? -23.406 -1.257 -24.141 1 97.88 298 ASN A N 1
ATOM 2393 C CA . ASN A 1 298 ? -22.625 -1.624 -25.312 1 97.88 298 ASN A CA 1
ATOM 2394 C C . ASN A 1 298 ? -22.984 -3.023 -25.812 1 97.88 298 ASN A C 1
ATOM 2396 O O . ASN A 1 298 ? -22.859 -3.314 -27 1 97.88 298 ASN A O 1
ATOM 2400 N N . CYS A 1 299 ? -23.375 -3.906 -24.859 1 97.94 299 CYS A N 1
ATOM 2401 C CA . CYS A 1 299 ? -23.578 -5.305 -25.219 1 97.94 299 CYS A CA 1
ATOM 2402 C C . CYS A 1 299 ? -25.047 -5.684 -25.125 1 97.94 299 CYS A C 1
ATOM 2404 O O . CYS A 1 299 ? -25.438 -6.77 -25.547 1 97.94 299 CYS A O 1
ATOM 2406 N N . SER A 1 300 ? -25.875 -4.926 -24.562 1 97.5 300 SER A N 1
ATOM 2407 C CA . SER A 1 300 ? -27.312 -5.133 -24.391 1 97.5 300 SER A CA 1
ATOM 2408 C C . SER A 1 300 ? -27.609 -6.379 -23.562 1 97.5 300 SER A C 1
ATOM 2410 O O . SER A 1 300 ? -28.594 -7.078 -23.812 1 97.5 300 SER A O 1
ATOM 2412 N N . CYS A 1 301 ? -26.766 -6.676 -22.719 1 97.69 301 CYS A N 1
ATOM 2413 C CA . CYS A 1 301 ? -26.922 -7.773 -21.766 1 97.69 301 CYS A CA 1
ATOM 2414 C C . CYS A 1 301 ? -26.109 -7.512 -20.5 1 97.69 301 CYS A C 1
ATOM 2416 O O . CYS A 1 301 ? -25.297 -6.586 -20.469 1 97.69 301 CYS A O 1
ATOM 2418 N N . VAL A 1 302 ? -26.422 -8.281 -19.453 1 97.38 302 VAL A N 1
ATOM 2419 C CA . VAL A 1 302 ? -25.672 -8.18 -18.188 1 97.38 302 VAL A CA 1
ATOM 2420 C C . VAL A 1 302 ? -25.047 -9.531 -17.859 1 97.38 302 VAL A C 1
ATOM 2422 O O . VAL A 1 302 ? -25.719 -10.562 -17.891 1 97.38 302 VAL A O 1
ATOM 2425 N N . PRO A 1 303 ? -23.797 -9.531 -17.656 1 97.38 303 PRO A N 1
ATOM 2426 C CA . PRO A 1 303 ? -23.188 -10.797 -17.25 1 97.38 303 PRO A CA 1
ATOM 2427 C C . PRO A 1 303 ? -23.656 -11.273 -15.875 1 97.38 303 PRO A C 1
ATOM 2429 O O . PRO A 1 303 ? -24.125 -10.469 -15.07 1 97.38 303 PRO A O 1
ATOM 2432 N N . PHE A 1 304 ? -23.5 -12.562 -15.578 1 96.19 304 PHE A N 1
ATOM 2433 C CA . PHE A 1 304 ? -24.062 -13.156 -14.367 1 96.19 304 PHE A CA 1
ATOM 2434 C C . PHE A 1 304 ? -23.375 -12.617 -13.125 1 96.19 304 PHE A C 1
ATOM 2436 O O . PHE A 1 304 ? -23.922 -12.688 -12.023 1 96.19 304 PHE A O 1
ATOM 2443 N N . PHE A 1 305 ? -22.188 -12.062 -13.227 1 96.44 305 PHE A N 1
ATOM 2444 C CA . PHE A 1 305 ? -21.406 -11.695 -12.062 1 96.44 305 PHE A CA 1
ATOM 2445 C C . PHE A 1 305 ? -21.547 -10.203 -11.766 1 96.44 305 PHE A C 1
ATOM 2447 O O . PHE A 1 305 ? -20.844 -9.672 -10.906 1 96.44 305 PHE A O 1
ATOM 2454 N N . LEU A 1 306 ? -22.359 -9.492 -12.5 1 97.25 306 LEU A N 1
ATOM 2455 C CA . LEU A 1 306 ? -22.641 -8.086 -12.25 1 97.25 306 LEU A CA 1
ATOM 2456 C C . LEU A 1 306 ? -24.125 -7.863 -12.016 1 97.25 306 LEU A C 1
ATOM 2458 O O . LEU A 1 306 ? -24.953 -8.656 -12.469 1 97.25 306 LEU A O 1
ATOM 2462 N N . PRO A 1 307 ? -24.375 -6.789 -11.273 1 96.62 307 PRO A N 1
ATOM 2463 C CA . PRO A 1 307 ? -25.781 -6.508 -11.023 1 96.62 307 PRO A CA 1
ATOM 2464 C C . PRO A 1 307 ? -26.484 -5.895 -12.234 1 96.62 307 PRO A C 1
ATOM 2466 O O . PRO A 1 307 ? -25.844 -5.273 -13.078 1 96.62 307 PRO A O 1
ATOM 2469 N N . GLY A 1 308 ? -27.828 -6.215 -12.305 1 95.56 308 GLY A N 1
ATOM 2470 C CA . GLY A 1 308 ? -28.594 -5.57 -13.367 1 95.56 308 GLY A CA 1
ATOM 2471 C C . GLY A 1 308 ? -29.875 -6.297 -13.703 1 95.56 308 GLY A C 1
ATOM 2472 O O . GLY A 1 308 ? -30.109 -7.41 -13.227 1 95.56 308 GLY A O 1
ATOM 2473 N N . LYS A 1 309 ? -30.672 -5.57 -14.57 1 94.56 309 LYS A N 1
ATOM 2474 C CA . LYS A 1 309 ? -31.984 -6.102 -14.922 1 94.56 309 LYS A CA 1
ATOM 2475 C C . LYS A 1 309 ? -32.062 -6.438 -16.406 1 94.56 309 LYS A C 1
ATOM 2477 O O . LYS A 1 309 ? -33.062 -6.961 -16.891 1 94.56 309 LYS A O 1
ATOM 2482 N N . ALA A 1 310 ? -31 -6.203 -17.062 1 96.19 310 ALA A N 1
ATOM 2483 C CA . ALA A 1 310 ? -30.953 -6.527 -18.484 1 96.19 310 ALA A CA 1
ATOM 2484 C C . ALA A 1 310 ? -30.938 -8.039 -18.703 1 96.19 310 ALA A C 1
ATOM 2486 O O . ALA A 1 310 ? -30.703 -8.805 -17.766 1 96.19 310 ALA A O 1
ATOM 2487 N N . PRO A 1 311 ? -31.25 -8.477 -19.938 1 96.12 311 PRO A N 1
ATOM 2488 C CA . PRO A 1 311 ? -31.172 -9.922 -20.203 1 96.12 311 PRO A CA 1
ATOM 2489 C C . PRO A 1 311 ? -29.781 -10.492 -19.922 1 96.12 311 PRO A C 1
ATOM 2491 O O . PRO A 1 311 ? -28.766 -9.797 -20.125 1 96.12 311 PRO A O 1
ATOM 2494 N N . PRO A 1 312 ? -29.75 -11.695 -19.516 1 96.12 312 PRO A N 1
ATOM 2495 C CA . PRO A 1 312 ? -28.453 -12.305 -19.203 1 96.12 312 PRO A CA 1
ATOM 2496 C C . PRO A 1 312 ? -27.578 -12.516 -20.438 1 96.12 312 PRO A C 1
ATOM 2498 O O . PRO A 1 312 ? -28.094 -12.898 -21.484 1 96.12 312 PRO A O 1
ATOM 2501 N N . CYS A 1 313 ? -26.328 -12.273 -20.266 1 96.5 313 CYS A N 1
ATOM 2502 C CA . CYS A 1 313 ? -25.359 -12.539 -21.328 1 96.5 313 CYS A CA 1
ATOM 2503 C C . CYS A 1 313 ? -25.156 -14.031 -21.531 1 96.5 313 CYS A C 1
ATOM 2505 O O . CYS A 1 313 ? -25.156 -14.797 -20.562 1 96.5 313 CYS A O 1
ATOM 2507 N N . ASN A 1 314 ? -24.969 -14.422 -22.781 1 94.31 314 ASN A N 1
ATOM 2508 C CA . ASN A 1 314 ? -24.578 -15.789 -23.078 1 94.31 314 ASN A CA 1
ATOM 2509 C C . ASN A 1 314 ? -23.047 -15.945 -23.094 1 94.31 314 ASN A C 1
ATOM 2511 O O . ASN A 1 314 ? -22.328 -14.953 -22.984 1 94.31 314 ASN A O 1
ATOM 2515 N N . PRO A 1 315 ? -22.562 -17.203 -23.125 1 93.56 315 PRO A N 1
ATOM 2516 C CA . PRO A 1 315 ? -21.109 -17.406 -23.094 1 93.56 315 PRO A CA 1
ATOM 2517 C C . PRO A 1 315 ? -20.375 -16.656 -24.203 1 93.56 315 PRO A C 1
ATOM 2519 O O . PRO A 1 315 ? -19.281 -16.125 -23.984 1 93.56 315 PRO A O 1
ATOM 2522 N N . GLY A 1 316 ? -20.938 -16.609 -25.312 1 92.62 316 GLY A N 1
ATOM 2523 C CA . GLY A 1 316 ? -20.344 -15.883 -26.422 1 92.62 316 GLY A CA 1
ATOM 2524 C C . GLY A 1 316 ? -20.219 -14.391 -26.172 1 92.62 316 GLY A C 1
ATOM 2525 O O . GLY A 1 316 ? -19.203 -13.781 -26.469 1 92.62 316 GLY A O 1
ATOM 2526 N N . ASN A 1 317 ? -21.312 -13.789 -25.594 1 94.56 317 ASN A N 1
ATOM 2527 C CA . ASN A 1 317 ? -21.281 -12.375 -25.234 1 94.56 317 ASN A CA 1
ATOM 2528 C C . ASN A 1 317 ? -20.156 -12.062 -24.266 1 94.56 317 ASN A C 1
ATOM 2530 O O . ASN A 1 317 ? -19.5 -11.023 -24.391 1 94.56 317 ASN A O 1
ATOM 2534 N N . ILE A 1 318 ? -19.969 -12.93 -23.328 1 94 318 ILE A N 1
ATOM 2535 C CA . ILE A 1 318 ? -18.984 -12.703 -22.266 1 94 318 ILE A CA 1
ATOM 2536 C C . ILE A 1 318 ? -17.578 -12.688 -22.875 1 94 318 ILE A C 1
ATOM 2538 O O . ILE A 1 318 ? -16.766 -11.82 -22.547 1 94 318 ILE A O 1
ATOM 2542 N N . SER A 1 319 ? -17.328 -13.586 -23.766 1 90.69 319 SER A N 1
ATOM 2543 C CA . SER A 1 319 ? -15.984 -13.766 -24.312 1 90.69 319 SER A CA 1
ATOM 2544 C C . SER A 1 319 ? -15.633 -12.68 -25.312 1 90.69 319 SER A C 1
ATOM 2546 O O . SER A 1 319 ? -14.461 -12.406 -25.562 1 90.69 319 SER A O 1
ATOM 2548 N N . THR A 1 320 ? -16.578 -12.031 -25.875 1 92.69 320 THR A N 1
ATOM 2549 C CA . THR A 1 320 ? -16.297 -11.07 -26.938 1 92.69 320 THR A CA 1
ATOM 2550 C C . THR A 1 320 ? -16.625 -9.656 -26.484 1 92.69 320 THR A C 1
ATOM 2552 O O . THR A 1 320 ? -15.742 -8.914 -26.031 1 92.69 320 THR A O 1
ATOM 2555 N N . CYS A 1 321 ? -17.891 -9.391 -26.297 1 95.88 321 CYS A N 1
ATOM 2556 C CA . CYS A 1 321 ? -18.344 -8.023 -26.047 1 95.88 321 CYS A CA 1
ATOM 2557 C C . CYS A 1 321 ? -18 -7.586 -24.625 1 95.88 321 CYS A C 1
ATOM 2559 O O . CYS A 1 321 ? -17.406 -6.523 -24.422 1 95.88 321 CYS A O 1
ATOM 2561 N N . VAL A 1 322 ? -18.375 -8.406 -23.688 1 95.81 322 VAL A N 1
ATOM 2562 C CA . VAL A 1 322 ? -18.172 -8.039 -22.297 1 95.81 322 VAL A CA 1
ATOM 2563 C C . VAL A 1 322 ? -16.688 -7.848 -22.016 1 95.81 322 VAL A C 1
ATOM 2565 O O . VAL A 1 322 ? -16.281 -6.863 -21.391 1 95.81 322 VAL A O 1
ATOM 2568 N N . ARG A 1 323 ? -15.93 -8.75 -22.469 1 90.94 323 ARG A N 1
ATOM 2569 C CA . ARG A 1 323 ? -14.484 -8.648 -22.297 1 90.94 323 ARG A CA 1
ATOM 2570 C C . ARG A 1 323 ? -13.938 -7.375 -22.938 1 90.94 323 ARG A C 1
ATOM 2572 O O . ARG A 1 323 ? -13.086 -6.699 -22.359 1 90.94 323 ARG A O 1
ATOM 2579 N N . ALA A 1 324 ? -14.414 -7.047 -24.062 1 93.31 324 ALA A N 1
ATOM 2580 C CA . ALA A 1 324 ? -13.961 -5.848 -24.766 1 93.31 324 ALA A CA 1
ATOM 2581 C C . ALA A 1 324 ? -14.328 -4.586 -23.984 1 93.31 324 ALA A C 1
ATOM 2583 O O . ALA A 1 324 ? -13.516 -3.666 -23.859 1 93.31 324 ALA A O 1
ATOM 2584 N N . VAL A 1 325 ? -15.539 -4.57 -23.5 1 95.81 325 VAL A N 1
ATOM 2585 C CA . VAL A 1 325 ? -16 -3.398 -22.766 1 95.81 325 VAL A CA 1
ATOM 2586 C C . VAL A 1 325 ? -15.211 -3.25 -21.469 1 95.81 325 VAL A C 1
ATOM 2588 O O . VAL A 1 325 ? -14.812 -2.143 -21.109 1 95.81 325 VAL A O 1
ATOM 2591 N N . LEU A 1 326 ? -15 -4.359 -20.797 1 90.69 326 LEU A N 1
ATOM 2592 C CA . LEU A 1 326 ? -14.211 -4.305 -19.562 1 90.69 326 LEU A CA 1
ATOM 2593 C C . LEU A 1 326 ? -12.781 -3.848 -19.859 1 90.69 326 LEU A C 1
ATOM 2595 O O . LEU A 1 326 ? -12.18 -3.125 -19.062 1 90.69 326 LEU A O 1
ATOM 2599 N N . GLY A 1 327 ? -12.266 -4.289 -20.984 1 86.69 327 GLY A N 1
ATOM 2600 C CA . GLY A 1 327 ? -10.961 -3.799 -21.422 1 86.69 327 GLY A CA 1
ATOM 2601 C C . GLY A 1 327 ? -10.93 -2.295 -21.609 1 86.69 327 GLY A C 1
ATOM 2602 O O . GLY A 1 327 ? -9.953 -1.641 -21.234 1 86.69 327 GLY A O 1
ATOM 2603 N N . ARG A 1 328 ? -11.984 -1.748 -22.109 1 90.56 328 ARG A N 1
ATOM 2604 C CA . ARG A 1 328 ? -12.086 -0.308 -22.328 1 90.56 328 ARG A CA 1
ATOM 2605 C C . ARG A 1 328 ? -12.203 0.435 -21 1 90.56 328 ARG A C 1
ATOM 2607 O O . ARG A 1 328 ? -11.75 1.573 -20.875 1 90.56 328 ARG A O 1
ATOM 2614 N N . VAL A 1 329 ? -12.789 -0.193 -20.062 1 87.12 329 VAL A N 1
ATOM 2615 C CA . VAL A 1 329 ? -12.852 0.388 -18.734 1 87.12 329 VAL A CA 1
ATOM 2616 C C . VAL A 1 329 ? -11.461 0.433 -18.109 1 87.12 329 VAL A C 1
ATOM 2618 O O . VAL A 1 329 ? -11.062 1.446 -17.531 1 87.12 329 VAL A O 1
ATOM 2621 N N . VAL A 1 330 ? -10.742 -0.655 -18.297 1 79.69 330 VAL A N 1
ATOM 2622 C CA . VAL A 1 330 ? -9.398 -0.788 -17.719 1 79.69 330 VAL A CA 1
ATOM 2623 C C . VAL A 1 330 ? -8.461 0.217 -18.391 1 79.69 330 VAL A C 1
ATOM 2625 O O . VAL A 1 330 ? -7.598 0.801 -17.719 1 79.69 330 VAL A O 1
ATOM 2628 N N . SER A 1 331 ? -8.625 0.46 -19.672 1 79.31 331 SER A N 1
ATOM 2629 C CA . SER A 1 331 ? -7.75 1.37 -20.391 1 79.31 331 SER A CA 1
ATOM 2630 C C . SER A 1 331 ? -8.086 2.826 -20.094 1 79.31 331 SER A C 1
ATOM 2632 O O . SER A 1 331 ? -7.293 3.725 -20.391 1 79.31 331 SER A O 1
ATOM 26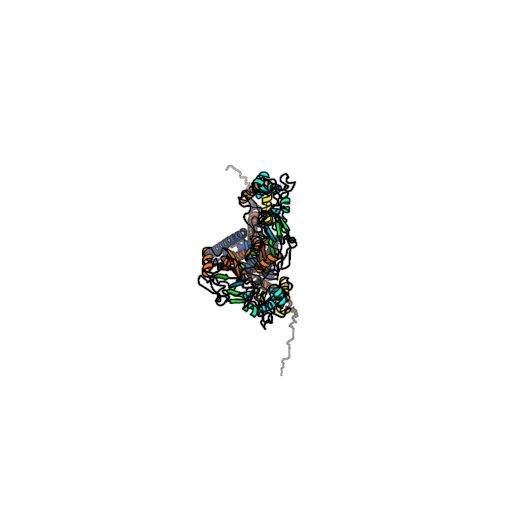34 N N . GLY A 1 332 ? -9.305 3.045 -19.562 1 80.38 332 GLY A N 1
ATOM 2635 C CA . GLY A 1 332 ? -9.711 4.398 -19.219 1 80.38 332 GLY A CA 1
ATOM 2636 C C . GLY A 1 332 ? -10.586 5.043 -20.281 1 80.38 332 GLY A C 1
ATOM 2637 O O . GLY A 1 332 ? -11.023 6.188 -20.125 1 80.38 332 GLY A O 1
ATOM 2638 N N . GLU A 1 333 ? -10.797 4.375 -21.281 1 88.69 333 GLU A N 1
ATOM 2639 C CA . GLU A 1 333 ? -11.695 4.895 -22.312 1 88.69 333 GLU A CA 1
ATOM 2640 C C . GLU A 1 333 ? -13.109 5.086 -21.75 1 88.69 333 GLU A C 1
ATOM 2642 O O . GLU A 1 333 ? -13.758 6.09 -22.047 1 88.69 333 GLU A O 1
ATOM 2647 N N . LEU A 1 334 ? -13.539 4.055 -21.078 1 91.88 334 LEU A N 1
ATOM 2648 C CA . LEU A 1 334 ? -14.797 4.156 -20.344 1 91.88 334 LEU A CA 1
ATOM 2649 C C . LEU A 1 334 ? -14.531 4.445 -18.859 1 91.88 334 LEU A C 1
ATOM 2651 O O . LEU A 1 334 ? -13.906 3.639 -18.172 1 91.88 334 LEU A O 1
ATOM 2655 N N . LYS A 1 335 ? -15.031 5.484 -18.391 1 88.75 335 LYS A N 1
ATOM 2656 C CA . LYS A 1 335 ? -14.672 5.941 -17.047 1 88.75 335 LYS A CA 1
ATOM 2657 C C . LYS A 1 335 ? -15.789 5.656 -16.047 1 88.75 335 LYS A C 1
ATOM 2659 O O . LYS A 1 335 ? -16.969 5.711 -16.406 1 88.75 335 LYS A O 1
ATOM 2664 N N . CYS A 1 336 ? -15.375 5.289 -14.914 1 89.12 336 CYS A N 1
ATOM 2665 C CA . CYS A 1 336 ? -16.281 5.156 -13.766 1 89.12 336 CYS A CA 1
ATOM 2666 C C . CYS A 1 336 ? -16.016 6.25 -12.742 1 89.12 336 CYS A C 1
ATOM 2668 O O . CYS A 1 336 ? -14.891 6.414 -12.273 1 89.12 336 CYS A O 1
ATOM 2670 N N . ASP A 1 337 ? -17.016 7.031 -12.477 1 89.69 337 ASP A N 1
ATOM 2671 C CA . ASP A 1 337 ? -16.922 8.086 -11.477 1 89.69 337 ASP A CA 1
ATOM 2672 C C . ASP A 1 337 ? -17.453 7.621 -10.125 1 89.69 337 ASP A C 1
ATOM 2674 O O . ASP A 1 337 ? -18.656 7.66 -9.883 1 89.69 337 ASP A O 1
ATOM 2678 N N . CYS A 1 338 ? -16.562 7.219 -9.328 1 91.38 338 CYS A N 1
ATOM 2679 C CA . CYS A 1 338 ? -16.906 6.738 -7.996 1 91.38 338 CYS A CA 1
ATOM 2680 C C . CYS A 1 338 ? -16.141 7.492 -6.918 1 91.38 338 CYS A C 1
ATOM 2682 O O . CYS A 1 338 ? -14.992 7.16 -6.625 1 91.38 338 CYS A O 1
ATOM 2684 N N . PRO A 1 339 ? -16.812 8.43 -6.285 1 91.88 339 PRO A N 1
ATOM 2685 C CA . PRO A 1 339 ? -16.125 9.203 -5.242 1 91.88 339 PRO A CA 1
ATOM 2686 C C . PRO A 1 339 ? -15.859 8.383 -3.984 1 91.88 339 PRO A C 1
ATOM 2688 O O . PRO A 1 339 ? -16.484 7.344 -3.773 1 91.88 339 PRO A O 1
ATOM 2691 N N . VAL A 1 340 ? -14.961 8.883 -3.16 1 90.94 340 VAL A N 1
ATOM 2692 C CA . VAL A 1 340 ? -14.625 8.219 -1.904 1 90.94 340 VAL A CA 1
ATOM 2693 C C . VAL A 1 340 ? -15.82 8.266 -0.958 1 90.94 340 VAL A C 1
ATOM 2695 O O . VAL A 1 340 ? -16.5 9.297 -0.854 1 90.94 340 VAL A O 1
ATOM 2698 N N . PRO A 1 341 ? -16.062 7.148 -0.373 1 94.06 341 PRO A N 1
ATOM 2699 C CA . PRO A 1 341 ? -17.172 7.156 0.588 1 94.06 341 PRO A CA 1
ATOM 2700 C C . PRO A 1 341 ? -16.859 7.977 1.838 1 94.06 341 PRO A C 1
ATOM 2702 O O . PRO A 1 341 ? -15.703 8.078 2.244 1 94.06 341 PRO A O 1
ATOM 2705 N N . CYS A 1 342 ? -17.922 8.547 2.443 1 95.06 342 CYS A N 1
ATOM 2706 C CA . CYS A 1 342 ? -17.734 9.336 3.652 1 95.06 342 CYS A CA 1
ATOM 2707 C C . CYS A 1 342 ? -17.438 8.445 4.852 1 95.06 342 CYS A C 1
ATOM 2709 O O . CYS A 1 342 ? -16.734 8.859 5.773 1 95.06 342 CYS A O 1
ATOM 2711 N N . HIS A 1 343 ? -18.016 7.285 4.801 1 94.19 343 HIS A N 1
ATOM 2712 C CA . HIS A 1 343 ? -17.688 6.242 5.762 1 94.19 343 HIS A CA 1
ATOM 2713 C C . HIS A 1 343 ? -17.141 5.004 5.062 1 94.19 343 HIS A C 1
ATOM 2715 O O . HIS A 1 343 ? -17.812 4.41 4.219 1 94.19 343 HIS A O 1
ATOM 2721 N N . LEU A 1 344 ? -15.922 4.641 5.43 1 93.44 344 LEU A N 1
ATOM 2722 C CA . LEU A 1 344 ? -15.258 3.521 4.77 1 93.44 344 LEU A CA 1
ATOM 2723 C C . LEU A 1 344 ? -14.609 2.596 5.797 1 93.44 344 LEU A C 1
ATOM 2725 O O . LEU A 1 344 ? -13.938 3.059 6.719 1 93.44 344 LEU A O 1
ATOM 2729 N N . VAL A 1 345 ? -14.891 1.323 5.66 1 94.5 345 VAL A N 1
ATOM 2730 C CA . VAL A 1 345 ? -14.219 0.316 6.477 1 94.5 345 VAL A CA 1
ATOM 2731 C C . VAL A 1 345 ? -13.273 -0.51 5.609 1 94.5 345 VAL A C 1
ATOM 2733 O O . VAL A 1 345 ? -13.68 -1.047 4.574 1 94.5 345 VAL A O 1
ATOM 2736 N N . LYS A 1 346 ? -12.078 -0.572 6.027 1 93.12 346 LYS A N 1
ATOM 2737 C CA . LYS A 1 346 ? -11.078 -1.346 5.305 1 93.12 346 LYS A CA 1
ATOM 2738 C C . LYS A 1 346 ? -10.492 -2.447 6.184 1 93.12 346 LYS A C 1
ATOM 2740 O O . LYS A 1 346 ? -10.266 -2.242 7.379 1 93.12 346 LYS A O 1
ATOM 2745 N N . TYR A 1 347 ? -10.266 -3.549 5.57 1 95.06 347 TYR A N 1
ATOM 2746 C CA . TYR A 1 347 ? -9.602 -4.656 6.246 1 95.06 347 TYR A CA 1
ATOM 2747 C C . TYR A 1 347 ? -8.258 -4.969 5.598 1 95.06 347 TYR A C 1
ATOM 2749 O O . TYR A 1 347 ? -8.188 -5.215 4.395 1 95.06 347 TYR A O 1
ATOM 2757 N N . SER A 1 348 ? -7.27 -4.918 6.359 1 92.5 348 SER A N 1
ATOM 2758 C CA . SER A 1 348 ? -5.957 -5.359 5.906 1 92.5 348 SER A CA 1
ATOM 2759 C C . SER A 1 348 ? -5.645 -6.766 6.41 1 92.5 348 SER A C 1
ATOM 2761 O O . SER A 1 348 ? -5.98 -7.113 7.543 1 92.5 348 SER A O 1
ATOM 2763 N N . THR A 1 349 ? -4.988 -7.484 5.543 1 94.5 349 THR A N 1
ATOM 2764 C CA . THR A 1 349 ? -4.715 -8.867 5.914 1 94.5 349 THR A CA 1
ATOM 2765 C C . THR A 1 349 ? -3.217 -9.156 5.867 1 94.5 349 THR A C 1
ATOM 2767 O O . THR A 1 349 ? -2.49 -8.555 5.074 1 94.5 349 THR A O 1
ATOM 2770 N N . SER A 1 350 ? -2.793 -9.938 6.758 1 92.44 350 SER A N 1
ATOM 2771 C CA . SER A 1 350 ? -1.46 -10.531 6.766 1 92.44 350 SER A CA 1
ATOM 2772 C C . SER A 1 350 ? -1.532 -12.055 6.812 1 92.44 350 SER A C 1
ATOM 2774 O O . SER A 1 350 ? -2.236 -12.625 7.648 1 92.44 350 SER A O 1
ATOM 2776 N N . VAL A 1 351 ? -0.772 -12.68 5.906 1 94.12 351 VAL A N 1
ATOM 2777 C CA . VAL A 1 351 ? -0.92 -14.125 5.793 1 94.12 351 VAL A CA 1
ATOM 2778 C C . VAL A 1 351 ? 0.403 -14.812 6.133 1 94.12 351 VAL A C 1
ATOM 2780 O O . VAL A 1 351 ? 1.472 -14.344 5.73 1 94.12 351 VAL A O 1
ATOM 2783 N N . SER A 1 352 ? 0.323 -15.828 6.898 1 91.88 352 SER A N 1
ATOM 2784 C CA . SER A 1 352 ? 1.429 -16.75 7.168 1 91.88 352 SER A CA 1
ATOM 2785 C C . SER A 1 352 ? 1.022 -18.188 6.918 1 91.88 352 SER A C 1
ATOM 2787 O O . SER A 1 352 ? -0.163 -18.531 6.961 1 91.88 352 SER A O 1
ATOM 2789 N N . TYR A 1 353 ? 1.974 -19.047 6.57 1 91.94 353 TYR A N 1
ATOM 2790 C CA . TYR A 1 353 ? 1.648 -20.406 6.145 1 91.94 353 TYR A CA 1
ATOM 2791 C C . TYR A 1 353 ? 2.375 -21.438 7 1 91.94 353 TYR A C 1
ATOM 2793 O O . TYR A 1 353 ? 3.533 -21.234 7.375 1 91.94 353 TYR A O 1
ATOM 2801 N N . ALA A 1 354 ? 1.633 -22.469 7.309 1 91.25 354 ALA A N 1
ATOM 2802 C CA . ALA A 1 354 ? 2.229 -23.688 7.875 1 91.25 354 ALA A CA 1
ATOM 2803 C C . ALA A 1 354 ? 1.961 -24.891 6.984 1 91.25 354 ALA A C 1
ATOM 2805 O O . ALA A 1 354 ? 0.945 -24.953 6.289 1 91.25 354 ALA A O 1
ATOM 2806 N N . GLY A 1 355 ? 2.928 -25.797 6.969 1 90.25 355 GLY A N 1
ATOM 2807 C CA . GLY A 1 355 ? 2.658 -27.047 6.27 1 90.25 355 GLY A CA 1
ATOM 2808 C C . GLY A 1 355 ? 1.489 -27.828 6.855 1 90.25 355 GLY A C 1
ATOM 2809 O O . GLY A 1 355 ? 1.302 -27.844 8.07 1 90.25 355 GLY A O 1
ATOM 2810 N N . TRP A 1 356 ? 0.762 -28.391 6 1 90.06 356 TRP A N 1
ATOM 2811 C CA . TRP A 1 356 ? -0.407 -29.172 6.391 1 90.06 356 TRP A CA 1
ATOM 2812 C C . TRP A 1 356 ? -0.723 -30.234 5.355 1 90.06 356 TRP A C 1
ATOM 2814 O O . TRP A 1 356 ? -0.575 -30.016 4.152 1 90.06 356 TRP A O 1
ATOM 2824 N N . PRO A 1 357 ? -1.142 -31.453 5.762 1 90.38 357 PRO A N 1
ATOM 2825 C CA . PRO A 1 357 ? -1.253 -31.969 7.125 1 90.38 357 PRO A CA 1
ATOM 2826 C C . PRO A 1 357 ? 0.05 -32.594 7.625 1 90.38 357 PRO A C 1
ATOM 2828 O O . PRO A 1 357 ? 0.929 -32.938 6.824 1 90.38 357 PRO A O 1
ATOM 2831 N N . ASN A 1 358 ? 0.122 -32.688 8.922 1 90.06 358 ASN A N 1
ATOM 2832 C CA . ASN A 1 358 ? 1.266 -33.438 9.453 1 90.06 358 ASN A CA 1
ATOM 2833 C C . ASN A 1 358 ? 1.14 -34.938 9.188 1 90.06 358 ASN A C 1
ATOM 2835 O O . ASN A 1 358 ? 0.089 -35.406 8.75 1 90.06 358 ASN A O 1
ATOM 2839 N N . ILE A 1 359 ? 2.209 -35.625 9.445 1 88.81 359 ILE A N 1
ATOM 2840 C CA . ILE A 1 359 ? 2.307 -37.031 9.023 1 88.81 359 ILE A CA 1
ATOM 2841 C C . ILE A 1 359 ? 1.219 -37.844 9.711 1 88.81 359 ILE A C 1
ATOM 2843 O O . ILE A 1 359 ? 0.6 -38.719 9.094 1 88.81 359 ILE A O 1
ATOM 2847 N N . ASN A 1 360 ? 0.915 -37.625 10.969 1 88.62 360 ASN A N 1
ATOM 2848 C CA . ASN A 1 360 ? -0.079 -38.406 11.711 1 88.62 360 ASN A CA 1
ATOM 2849 C C . ASN A 1 360 ? -1.494 -38.094 11.219 1 88.62 360 ASN A C 1
ATOM 2851 O O . ASN A 1 360 ? -2.305 -39.031 11.062 1 88.62 360 ASN A O 1
ATOM 2855 N N . THR A 1 361 ? -1.745 -36.875 10.977 1 87.19 361 THR A N 1
ATOM 2856 C CA . THR A 1 361 ? -3.039 -36.469 10.438 1 87.19 361 THR A CA 1
ATOM 2857 C C . THR A 1 361 ? -3.236 -37.031 9.031 1 87.19 361 THR A C 1
ATOM 2859 O O . THR A 1 361 ? -4.316 -37.531 8.703 1 87.19 361 THR A O 1
ATOM 2862 N N . ARG A 1 362 ? -2.246 -36.969 8.258 1 89.06 362 ARG A N 1
ATOM 2863 C CA . ARG A 1 362 ? -2.277 -37.469 6.895 1 89.06 362 ARG A CA 1
ATOM 2864 C C . ARG A 1 362 ? -2.566 -38.969 6.883 1 89.06 362 ARG A C 1
ATOM 2866 O O . ARG A 1 362 ? -3.414 -39.438 6.121 1 89.06 362 ARG A O 1
ATOM 2873 N N . ASN A 1 363 ? -1.909 -39.688 7.746 1 87.06 363 ASN A N 1
ATOM 2874 C CA . ASN A 1 363 ? -2.109 -41.125 7.836 1 87.06 363 ASN A CA 1
ATOM 2875 C C . ASN A 1 363 ? -3.533 -41.469 8.266 1 87.06 363 ASN A C 1
ATOM 2877 O O . ASN A 1 363 ? -4.141 -42.406 7.73 1 87.06 363 ASN A O 1
ATOM 2881 N N . TYR A 1 364 ? -3.922 -40.75 9.148 1 86 364 TYR A N 1
ATOM 2882 C CA . TYR A 1 364 ? -5.281 -40.969 9.625 1 86 364 TYR A CA 1
ATOM 2883 C C . TYR A 1 364 ? -6.297 -40.719 8.516 1 86 364 TYR A C 1
ATOM 2885 O O . TYR A 1 364 ? -7.211 -41.531 8.32 1 86 364 TYR A O 1
ATOM 2893 N N . ILE A 1 365 ? -6.156 -39.656 7.75 1 84.88 365 ILE A N 1
ATOM 2894 C CA . ILE A 1 365 ? -7.07 -39.312 6.672 1 84.88 365 ILE A CA 1
ATOM 2895 C C . ILE A 1 365 ? -7.012 -40.375 5.57 1 84.88 365 ILE A C 1
ATOM 2897 O O . ILE A 1 365 ? -8.047 -40.781 5.039 1 84.88 365 ILE A O 1
ATOM 2901 N N . THR A 1 366 ? -5.879 -40.781 5.309 1 86.44 366 THR A N 1
ATOM 2902 C CA . THR A 1 366 ? -5.691 -41.781 4.27 1 86.44 366 THR A CA 1
ATOM 2903 C C . THR A 1 366 ? -6.371 -43.094 4.66 1 86.44 366 THR A C 1
ATOM 2905 O O . THR A 1 366 ? -7.043 -43.719 3.836 1 86.44 366 THR A O 1
ATOM 2908 N N . LYS A 1 367 ? -6.238 -43.469 5.816 1 85.62 367 LYS A N 1
ATOM 2909 C CA . LYS A 1 367 ? -6.801 -44.719 6.305 1 85.62 367 LYS A CA 1
ATOM 2910 C C . LYS A 1 367 ? -8.32 -44.625 6.406 1 85.62 367 LYS A C 1
ATOM 2912 O O . LYS A 1 367 ? -9.031 -45.562 6.027 1 85.62 367 LYS A O 1
ATOM 2917 N N . THR A 1 368 ? -8.734 -43.562 6.867 1 83 368 THR A N 1
ATOM 2918 C CA . THR A 1 368 ? -10.156 -43.438 7.18 1 83 368 THR A CA 1
ATOM 2919 C C . THR A 1 368 ? -10.961 -43.125 5.914 1 83 368 THR A C 1
ATOM 2921 O O . THR A 1 368 ? -12.07 -43.625 5.754 1 83 368 THR A O 1
ATOM 2924 N N . TYR A 1 369 ? -10.422 -42.312 4.969 1 80.81 369 TYR A N 1
ATOM 2925 C CA . TYR A 1 369 ? -11.227 -41.844 3.844 1 80.81 369 TYR A CA 1
ATOM 2926 C C . TYR A 1 369 ? -10.719 -42.438 2.533 1 80.81 369 TYR A C 1
ATOM 2928 O O . TYR A 1 369 ? -11.336 -42.25 1.481 1 80.81 369 TYR A O 1
ATOM 2936 N N . GLY A 1 370 ? -9.711 -43.156 2.598 1 78.19 370 GLY A N 1
ATOM 2937 C CA . GLY A 1 370 ? -9.234 -43.906 1.439 1 78.19 370 GLY A CA 1
ATOM 2938 C C . GLY A 1 370 ? -8.547 -43.031 0.412 1 78.19 370 GLY A C 1
ATOM 2939 O O . GLY A 1 370 ? -8.5 -43.375 -0.771 1 78.19 370 GLY A O 1
ATOM 2940 N N . HIS A 1 371 ? -8.141 -41.938 0.751 1 76.5 371 HIS A N 1
ATOM 2941 C CA . HIS A 1 371 ? -7.414 -41.062 -0.165 1 76.5 371 HIS A CA 1
ATOM 2942 C C . HIS A 1 371 ? -5.945 -41.438 -0.256 1 76.5 371 HIS A C 1
ATOM 2944 O O . HIS A 1 371 ? -5.438 -42.188 0.599 1 76.5 371 HIS A O 1
ATOM 2950 N N . THR A 1 372 ? -5.352 -41.062 -1.353 1 78.69 372 THR A N 1
ATOM 2951 C CA . THR A 1 372 ? -3.916 -41.281 -1.465 1 78.69 372 THR A CA 1
ATOM 2952 C C . THR A 1 372 ? -3.154 -40.406 -0.49 1 78.69 372 THR A C 1
ATOM 2954 O O . THR A 1 372 ? -3.697 -39.406 0.002 1 78.69 372 THR A O 1
ATOM 2957 N N . LYS A 1 373 ? -1.956 -40.719 -0.272 1 78 373 LYS A N 1
ATOM 2958 C CA . LYS A 1 373 ? -1.104 -40.031 0.685 1 78 373 LYS A CA 1
ATOM 2959 C C . LYS A 1 373 ? -0.92 -38.562 0.288 1 78 373 LYS A C 1
ATOM 2961 O O . LYS A 1 373 ? -0.857 -37.688 1.149 1 78 373 LYS A O 1
ATOM 2966 N N . ASP A 1 374 ? -0.983 -38.281 -0.965 1 86.88 374 ASP A N 1
ATOM 2967 C CA . ASP A 1 374 ? -0.647 -36.938 -1.415 1 86.88 374 ASP A CA 1
ATOM 2968 C C . ASP A 1 374 ? -1.905 -36.156 -1.757 1 86.88 374 ASP A C 1
ATOM 2970 O O . ASP A 1 374 ? -1.828 -34.969 -2.078 1 86.88 374 ASP A O 1
ATOM 2974 N N . TYR A 1 375 ? -3.023 -36.719 -1.57 1 90.06 375 TYR A N 1
ATOM 2975 C CA . TYR A 1 375 ? -4.254 -36.094 -2.014 1 90.06 375 TYR A CA 1
ATOM 2976 C C . TYR A 1 375 ? -4.5 -34.781 -1.254 1 90.06 375 TYR A C 1
ATOM 2978 O O . TYR A 1 375 ? -4.805 -33.75 -1.856 1 90.06 375 TYR A O 1
ATOM 2986 N N . MET A 1 376 ? -4.34 -34.906 0.046 1 89.12 376 MET A N 1
ATOM 2987 C CA . MET A 1 376 ? -4.641 -33.719 0.853 1 89.12 376 MET A CA 1
ATOM 2988 C C . MET A 1 376 ? -3.639 -32.594 0.574 1 89.12 376 MET A C 1
ATOM 2990 O O . MET A 1 376 ? -3.998 -31.422 0.586 1 89.12 376 MET A O 1
ATOM 2994 N N . ALA A 1 377 ? -2.467 -32.906 0.306 1 88.94 377 ALA A N 1
ATOM 2995 C CA . ALA A 1 377 ? -1.441 -31.906 -0.016 1 88.94 377 ALA A CA 1
ATOM 2996 C C . ALA A 1 377 ? -1.727 -31.234 -1.359 1 88.94 377 ALA A C 1
ATOM 2998 O O . ALA A 1 377 ? -1.408 -30.062 -1.557 1 88.94 377 ALA A O 1
ATOM 2999 N N . GLU A 1 378 ? -2.379 -31.969 -2.18 1 90.38 378 GLU A N 1
ATOM 3000 C CA . GLU A 1 378 ? -2.59 -31.469 -3.539 1 90.38 378 GLU A CA 1
ATOM 3001 C C . GLU A 1 378 ? -3.955 -30.812 -3.678 1 90.38 378 GLU A C 1
ATOM 3003 O O . GLU A 1 378 ? -4.164 -30 -4.586 1 90.38 378 GLU A O 1
ATOM 3008 N N . ASN A 1 379 ? -4.891 -31.094 -2.764 1 93.81 379 ASN A N 1
ATOM 3009 C CA . ASN A 1 379 ? -6.262 -30.641 -2.986 1 93.81 379 ASN A CA 1
ATOM 3010 C C . ASN A 1 379 ? -6.816 -29.906 -1.77 1 93.81 379 ASN A C 1
ATOM 3012 O O . ASN A 1 379 ? -7.801 -29.172 -1.878 1 93.81 379 ASN A O 1
ATOM 3016 N N . GLY A 1 380 ? -6.25 -30.172 -0.669 1 94.38 380 GLY A N 1
ATOM 3017 C CA . GLY A 1 380 ? -6.812 -29.625 0.559 1 94.38 380 GLY A CA 1
ATOM 3018 C C . GLY A 1 380 ? -6.305 -28.234 0.889 1 94.38 380 GLY A C 1
ATOM 3019 O O . GLY A 1 380 ? -5.094 -28.016 0.967 1 94.38 380 GLY A O 1
ATOM 3020 N N . VAL A 1 381 ? -7.227 -27.297 1.14 1 96.31 381 VAL A N 1
ATOM 3021 C CA . VAL A 1 381 ? -6.887 -25.938 1.562 1 96.31 381 VAL A CA 1
ATOM 3022 C C . VAL A 1 381 ? -7.469 -25.672 2.947 1 96.31 381 VAL A C 1
ATOM 3024 O O . VAL A 1 381 ? -8.672 -25.812 3.164 1 96.31 381 VAL A O 1
ATOM 3027 N N . VAL A 1 382 ? -6.605 -25.375 3.861 1 96.69 382 VAL A N 1
ATOM 3028 C CA . VAL A 1 382 ? -7.031 -24.984 5.203 1 96.69 382 VAL A CA 1
ATOM 3029 C C . VAL A 1 382 ? -6.691 -23.516 5.449 1 96.69 382 VAL A C 1
ATOM 3031 O O . VAL A 1 382 ? -5.578 -23.078 5.16 1 96.69 382 VAL A O 1
ATOM 3034 N N . PHE A 1 383 ? -7.652 -22.75 5.961 1 97.81 383 PHE A N 1
ATOM 3035 C CA . PHE A 1 383 ? -7.367 -21.359 6.285 1 97.81 383 PHE A CA 1
ATOM 3036 C C . PHE A 1 383 ? -8.062 -20.953 7.582 1 97.81 383 PHE A C 1
ATOM 3038 O O . PHE A 1 383 ? -9.086 -21.531 7.949 1 97.81 383 PHE A O 1
ATOM 3045 N N . SER A 1 384 ? -7.434 -20.031 8.266 1 97.94 384 SER A N 1
ATOM 3046 C CA . SER A 1 384 ? -7.98 -19.406 9.469 1 97.94 384 SER A CA 1
ATOM 3047 C C . SER A 1 384 ? -7.969 -17.891 9.359 1 97.94 384 SER A C 1
ATOM 3049 O O . SER A 1 384 ? -6.941 -17.297 9.031 1 97.94 384 SER A O 1
ATOM 3051 N N . VAL A 1 385 ? -9.086 -17.297 9.547 1 98.31 385 VAL A N 1
ATOM 3052 C CA . VAL A 1 385 ? -9.227 -15.852 9.562 1 98.31 385 VAL A CA 1
ATOM 3053 C C . VAL A 1 385 ? -9.555 -15.375 10.977 1 98.31 385 VAL A C 1
ATOM 3055 O O . VAL A 1 385 ? -10.469 -15.898 11.617 1 98.31 385 VAL A O 1
ATOM 3058 N N . PHE A 1 386 ? -8.805 -14.344 11.43 1 97.88 386 PHE A N 1
ATOM 3059 C CA . PHE A 1 386 ? -9.008 -13.938 12.82 1 97.88 386 PHE A CA 1
ATOM 3060 C C . PHE A 1 386 ? -8.43 -12.555 13.078 1 97.88 386 PHE A C 1
ATOM 3062 O O . PHE A 1 386 ? -7.59 -12.078 12.312 1 97.88 386 PHE A O 1
ATOM 3069 N N . TYR A 1 387 ? -8.938 -11.93 14.133 1 97.44 387 TYR A N 1
ATOM 3070 C CA . TYR A 1 387 ? -8.281 -10.734 14.656 1 97.44 387 TYR A CA 1
ATOM 3071 C C . TYR A 1 387 ? -7.133 -11.102 15.586 1 97.44 387 TYR A C 1
ATOM 3073 O O . TYR A 1 387 ? -7.332 -11.805 16.578 1 97.44 387 TYR A O 1
ATOM 3081 N N . GLU A 1 388 ? -6.008 -10.625 15.281 1 93.56 388 GLU A N 1
ATOM 3082 C CA . GLU A 1 388 ? -4.863 -10.859 16.156 1 93.56 388 GLU A CA 1
ATOM 3083 C C . GLU A 1 388 ? -4.965 -10.023 17.438 1 93.56 388 GLU A C 1
ATOM 3085 O O . GLU A 1 388 ? -4.516 -10.445 18.5 1 93.56 388 GLU A O 1
ATOM 3090 N N . GLN A 1 389 ? -5.449 -8.883 17.266 1 93.56 389 GLN A N 1
ATOM 3091 C CA . GLN A 1 389 ? -5.727 -7.965 18.375 1 93.56 389 GLN A CA 1
ATOM 3092 C C . GLN A 1 389 ? -7.125 -7.363 18.25 1 93.56 389 GLN A C 1
ATOM 3094 O O . GLN A 1 389 ? -7.594 -7.082 17.141 1 93.56 389 GLN A O 1
ATOM 3099 N N . LEU A 1 390 ? -7.688 -7.184 19.391 1 95.56 390 LEU A N 1
ATOM 3100 C CA . LEU A 1 390 ? -9.008 -6.562 19.375 1 95.56 390 LEU A CA 1
ATOM 3101 C C . LEU A 1 390 ? -8.891 -5.043 19.422 1 95.56 390 LEU A C 1
ATOM 3103 O O . LEU A 1 390 ? -9.328 -4.41 20.391 1 95.56 390 LEU A O 1
ATOM 3107 N N . SER A 1 391 ? -8.375 -4.57 18.375 1 95.88 391 SER A N 1
ATOM 3108 C CA . SER A 1 391 ? -8.219 -3.133 18.188 1 95.88 391 SER A CA 1
ATOM 3109 C C . SER A 1 391 ? -8.469 -2.736 16.75 1 95.88 391 SER A C 1
ATOM 3111 O O . SER A 1 391 ? -8.414 -3.578 15.844 1 95.88 391 SER A O 1
ATOM 3113 N N . TYR A 1 392 ? -8.906 -1.569 16.609 1 96.31 392 TYR A N 1
ATOM 3114 C CA . TYR A 1 392 ? -9.055 -1.034 15.258 1 96.31 392 TYR A CA 1
ATOM 3115 C C . TYR A 1 392 ? -8.578 0.412 15.188 1 96.31 392 TYR A C 1
ATOM 3117 O O . TYR A 1 392 ? -8.523 1.104 16.203 1 96.31 392 TYR A O 1
ATOM 3125 N N . GLN A 1 393 ? -8.133 0.787 14.031 1 95.62 393 GLN A N 1
ATOM 3126 C CA . GLN A 1 393 ? -7.695 2.158 13.797 1 95.62 393 GLN A CA 1
ATOM 3127 C C . GLN A 1 393 ? -8.836 3.016 13.258 1 95.62 393 GLN A C 1
ATOM 3129 O O . GLN A 1 393 ? -9.547 2.609 12.336 1 95.62 393 GLN A O 1
ATOM 3134 N N . LYS A 1 394 ? -9.008 4.098 13.906 1 95.62 394 LYS A N 1
ATOM 3135 C CA . LYS A 1 394 ? -9.977 5.082 13.438 1 95.62 394 LYS A CA 1
ATOM 3136 C C . LYS A 1 394 ? -9.289 6.328 12.891 1 95.62 394 LYS A C 1
ATOM 3138 O O . LYS A 1 394 ? -8.523 6.98 13.602 1 95.62 394 LYS A O 1
ATOM 3143 N N . ILE A 1 395 ? -9.523 6.633 11.656 1 93.81 395 ILE A N 1
ATOM 3144 C CA . ILE A 1 395 ? -8.938 7.789 10.992 1 93.81 395 ILE A CA 1
ATOM 3145 C C . ILE A 1 395 ? -10.031 8.773 10.594 1 93.81 395 ILE A C 1
ATOM 3147 O O . ILE A 1 395 ? -10.891 8.461 9.766 1 93.81 395 ILE A O 1
ATOM 3151 N N . ARG A 1 396 ? -10.016 9.961 11.141 1 94.56 396 ARG A N 1
ATOM 3152 C CA . ARG A 1 396 ? -11.039 10.969 10.906 1 94.56 396 ARG A CA 1
ATOM 3153 C C . ARG A 1 396 ? -10.445 12.234 10.297 1 94.56 396 ARG A C 1
ATOM 3155 O O . ARG A 1 396 ? -9.43 12.734 10.781 1 94.56 396 ARG A O 1
ATOM 3162 N N . GLU A 1 397 ? -11.102 12.641 9.273 1 93 397 GLU A N 1
ATOM 3163 C CA . GLU A 1 397 ? -10.734 13.914 8.672 1 93 397 GLU A CA 1
ATOM 3164 C C . GLU A 1 397 ? -11.453 15.078 9.359 1 93 397 GLU A C 1
ATOM 3166 O O . GLU A 1 397 ? -12.688 15.094 9.43 1 93 397 GLU A O 1
ATOM 3171 N N . LEU A 1 398 ? -10.633 16 9.844 1 92.38 398 LEU A N 1
ATOM 3172 C CA . LEU A 1 398 ? -11.172 17.156 10.547 1 92.38 398 LEU A CA 1
ATOM 3173 C C . LEU A 1 398 ? -10.781 18.453 9.836 1 92.38 398 LEU A C 1
ATOM 3175 O O . LEU A 1 398 ? -9.812 18.484 9.078 1 92.38 398 LEU A O 1
ATOM 3179 N N . LYS A 1 399 ? -11.68 19.453 10.078 1 90.88 399 LYS A N 1
ATOM 3180 C CA . LYS A 1 399 ? -11.289 20.781 9.602 1 90.88 399 LYS A CA 1
ATOM 3181 C C . LYS A 1 399 ? -10.016 21.25 10.281 1 90.88 399 LYS A C 1
ATOM 3183 O O . LYS A 1 399 ? -9.859 21.125 11.5 1 90.88 399 LYS A O 1
ATOM 3188 N N . ALA A 1 400 ? -9.148 21.75 9.43 1 87.56 400 ALA A N 1
ATOM 3189 C CA . ALA A 1 400 ? -7.926 22.297 10.023 1 87.56 400 ALA A CA 1
ATOM 3190 C C . ALA A 1 400 ? -8.234 23.484 10.922 1 87.56 400 ALA A C 1
ATOM 3192 O O . ALA A 1 400 ? -7.605 23.656 11.969 1 87.56 400 ALA A O 1
ATOM 3193 N N . MET A 1 401 ? -9.086 24.359 10.469 1 87.5 401 MET A N 1
ATOM 3194 C CA . MET A 1 401 ? -9.547 25.516 11.227 1 87.5 401 MET A CA 1
ATOM 3195 C C . MET A 1 401 ? -11.062 25.656 11.125 1 87.5 401 MET A C 1
ATOM 3197 O O . MET A 1 401 ? -11.609 25.703 10.023 1 87.5 401 MET A O 1
ATOM 3201 N N . ASP A 1 402 ? -11.711 25.688 12.359 1 87.31 402 ASP A N 1
ATOM 3202 C CA . ASP A 1 402 ? -13.156 25.906 12.312 1 87.31 402 ASP A CA 1
ATOM 3203 C C . ASP A 1 402 ? -13.508 27.375 12.484 1 87.31 402 ASP A C 1
ATOM 3205 O O . ASP A 1 402 ? -12.617 28.219 12.641 1 87.31 402 ASP A O 1
ATOM 3209 N N . GLY A 1 403 ? -14.758 27.656 12.359 1 88.94 403 GLY A N 1
ATOM 3210 C CA . GLY A 1 403 ? -15.219 29.031 12.453 1 88.94 403 GLY A CA 1
ATOM 3211 C C . GLY A 1 403 ? -14.898 29.688 13.789 1 88.94 403 GLY A C 1
ATOM 3212 O O . GLY A 1 403 ? -14.555 30.859 13.844 1 88.94 403 GLY A O 1
ATOM 3213 N N . GLY A 1 404 ? -15.016 28.938 14.797 1 87 404 GLY A N 1
ATOM 3214 C CA . GLY A 1 404 ? -14.672 29.453 16.109 1 87 404 GLY A CA 1
ATOM 3215 C C . GLY A 1 404 ? -13.203 29.812 16.25 1 87 404 GLY A C 1
ATOM 3216 O O . GLY A 1 404 ? -12.859 30.859 16.797 1 87 404 GLY A O 1
ATOM 3217 N N . GLN A 1 405 ? -12.414 28.984 15.734 1 86.88 405 GLN A N 1
ATOM 3218 C CA . GLN A 1 405 ? -10.977 29.25 15.773 1 86.88 405 GLN A CA 1
ATOM 3219 C C . GLN A 1 405 ? -10.617 30.469 14.93 1 86.88 405 GLN A C 1
ATOM 3221 O O . GLN A 1 405 ? -9.75 31.266 15.305 1 86.88 405 GLN A O 1
ATOM 3226 N N . LEU A 1 406 ? -11.281 30.531 13.844 1 87.94 406 LEU A N 1
ATOM 3227 C CA . LEU A 1 406 ? -11.055 31.703 13 1 87.94 406 LEU A CA 1
ATOM 3228 C C . LEU A 1 406 ? -11.422 33 13.734 1 87.94 406 LEU A C 1
ATOM 3230 O O . LEU A 1 406 ? -10.648 33.938 13.734 1 87.94 406 LEU A O 1
ATOM 3234 N N . ALA A 1 407 ? -12.516 32.969 14.344 1 87.31 407 ALA A N 1
ATOM 3235 C CA . ALA A 1 407 ? -12.977 34.125 15.086 1 87.31 407 ALA A CA 1
ATOM 3236 C C . ALA A 1 407 ? -12.016 34.5 16.219 1 87.31 407 ALA A C 1
ATOM 3238 O O . ALA A 1 407 ? -11.727 35.656 16.469 1 87.31 407 ALA A O 1
ATOM 3239 N N . SER A 1 408 ? -11.617 33.469 16.828 1 85.12 408 SER A N 1
ATOM 3240 C CA . SER A 1 408 ? -10.672 33.688 17.922 1 85.12 408 SER A CA 1
ATOM 3241 C C . SER A 1 408 ? -9.352 34.25 17.422 1 85.12 408 SER A C 1
ATOM 3243 O O . SER A 1 408 ? -8.773 35.156 18.031 1 85.12 408 SER A O 1
ATOM 3245 N N . ASN A 1 409 ? -8.906 33.781 16.297 1 87.38 409 ASN A N 1
ATOM 3246 C CA . ASN A 1 409 ? -7.664 34.25 15.719 1 87.38 409 ASN A CA 1
ATOM 3247 C C . ASN A 1 409 ? -7.785 35.719 15.273 1 87.38 409 ASN A C 1
ATOM 3249 O O . ASN A 1 409 ? -6.859 36.5 15.453 1 87.38 409 ASN A O 1
ATOM 3253 N N . ILE A 1 410 ? -8.891 36 14.758 1 86.06 410 ILE A N 1
ATOM 3254 C CA . ILE A 1 410 ? -9.125 37.375 14.328 1 86.06 410 ILE A CA 1
ATOM 3255 C C . ILE A 1 410 ? -9.148 38.281 15.539 1 86.06 410 ILE A C 1
ATOM 3257 O O . ILE A 1 410 ? -8.523 39.344 15.531 1 86.06 410 ILE A O 1
ATOM 3261 N N . GLY A 1 411 ? -9.867 37.906 16.516 1 84.81 411 GLY A N 1
ATOM 3262 C CA . GLY A 1 411 ? -9.891 38.688 17.75 1 84.81 411 GLY A CA 1
ATOM 3263 C C . GLY A 1 411 ? -8.516 38.906 18.359 1 84.81 411 GLY A C 1
ATOM 3264 O O . GLY A 1 411 ? -8.195 40 18.797 1 84.81 411 GLY A O 1
ATOM 3265 N N . GLY A 1 412 ? -7.809 37.812 18.359 1 85.81 412 GLY A N 1
ATOM 3266 C CA . GLY A 1 412 ? -6.449 37.938 18.875 1 85.81 412 GLY A CA 1
ATOM 3267 C C . GLY A 1 412 ? -5.582 38.875 18.062 1 85.81 412 GLY A C 1
ATOM 3268 O O . GLY A 1 412 ? -4.824 39.688 18.641 1 85.81 412 GLY A O 1
ATOM 3269 N N . MET A 1 413 ? -5.758 38.844 16.812 1 86.81 413 MET A N 1
ATOM 3270 C CA . MET A 1 413 ? -4.965 39.719 15.945 1 86.81 413 MET A CA 1
ATOM 3271 C C . MET A 1 413 ? -5.406 41.188 16.078 1 86.81 413 MET A C 1
ATOM 3273 O O . MET A 1 413 ? -4.574 42.094 16.062 1 86.81 413 MET A O 1
ATOM 3277 N N . MET A 1 414 ? -6.652 41.344 16.141 1 86.19 414 MET A N 1
ATOM 3278 C CA . MET A 1 414 ? -7.176 42.688 16.344 1 86.19 414 MET A CA 1
ATOM 3279 C C . MET A 1 414 ? -6.676 43.281 17.672 1 86.19 414 MET A C 1
ATOM 3281 O O . MET A 1 414 ? -6.309 44.438 17.75 1 86.19 414 MET A O 1
ATOM 3285 N N . GLY A 1 415 ? -6.684 42.438 18.625 1 82.38 415 GLY A N 1
ATOM 3286 C CA . GLY A 1 415 ? -6.164 42.844 19.922 1 82.38 415 GLY A CA 1
ATOM 3287 C C . GLY A 1 415 ? -4.688 43.188 19.906 1 82.38 415 GLY A C 1
ATOM 3288 O O . GLY A 1 415 ? -4.254 44.156 20.531 1 82.38 415 GLY A O 1
ATOM 3289 N N . LEU A 1 416 ? -4.012 42.5 19.156 1 85.06 416 LEU A N 1
ATOM 3290 C CA . LEU A 1 416 ? -2.564 42.656 19.094 1 85.06 416 LEU A CA 1
ATOM 3291 C C . LEU A 1 416 ? -2.189 43.906 18.328 1 85.06 416 LEU A C 1
ATOM 3293 O O . LEU A 1 416 ? -1.391 44.719 18.797 1 85.06 416 LEU A O 1
ATOM 3297 N N . PHE A 1 417 ? -2.779 44.156 17.188 1 86.38 417 PHE A N 1
ATOM 3298 C CA . PHE A 1 417 ? -2.301 45.188 16.297 1 86.38 417 PHE A CA 1
ATOM 3299 C C . PHE A 1 417 ? -2.982 46.5 16.594 1 86.38 417 PHE A C 1
ATOM 3301 O O . PHE A 1 417 ? -2.33 47.562 16.609 1 86.38 417 PHE A O 1
ATOM 3308 N N . ILE A 1 418 ? -4.293 46.5 16.844 1 81.31 418 ILE A N 1
ATOM 3309 C CA . ILE A 1 418 ? -4.977 47.781 16.906 1 81.31 418 ILE A CA 1
ATOM 3310 C C . ILE A 1 418 ? -5.746 47.906 18.219 1 81.31 418 ILE A C 1
ATOM 3312 O O . ILE A 1 418 ? -6.297 48.969 18.516 1 81.31 418 ILE A O 1
ATOM 3316 N N . GLY A 1 419 ? -5.75 46.938 19.047 1 80.69 419 GLY A N 1
ATOM 3317 C CA . GLY A 1 419 ? -6.441 46.969 20.328 1 80.69 419 GLY A CA 1
ATOM 3318 C C . GLY A 1 419 ? -7.93 47.25 20.188 1 80.69 419 GLY A C 1
ATOM 3319 O O . GLY A 1 419 ? -8.516 47.969 21 1 80.69 419 GLY A O 1
ATOM 3320 N N . ALA A 1 420 ? -8.469 46.812 19.109 1 78.75 420 ALA A N 1
ATOM 3321 C CA . ALA A 1 420 ? -9.875 47.094 18.797 1 78.75 420 ALA A CA 1
ATOM 3322 C C . ALA A 1 420 ? -10.734 45.844 18.984 1 78.75 420 ALA A C 1
ATOM 3324 O O . ALA A 1 420 ? -10.219 44.719 18.969 1 78.75 420 ALA A O 1
ATOM 3325 N N . SER A 1 421 ? -11.969 46.031 19.453 1 79 421 SER A N 1
ATOM 3326 C CA . SER A 1 421 ? -13 45 19.5 1 79 421 SER A CA 1
ATOM 3327 C C . SER A 1 421 ? -14.094 45.25 18.469 1 79 421 SER A C 1
ATOM 3329 O O . SER A 1 421 ? -14 46.219 17.688 1 79 421 SER A O 1
ATOM 3331 N N . LEU A 1 422 ? -15.055 44.406 18.469 1 79 422 LEU A N 1
ATOM 3332 C CA . LEU A 1 422 ? -16.203 44.625 17.594 1 79 422 LEU A CA 1
ATOM 3333 C C . LEU A 1 422 ? -16.938 45.906 17.969 1 79 422 LEU A C 1
ATOM 3335 O O . LEU A 1 422 ? -17.453 46.625 17.094 1 79 422 LEU A O 1
ATOM 3339 N N . LEU A 1 423 ? -16.859 46.281 19.188 1 75.81 423 LEU A N 1
ATOM 3340 C CA . LEU A 1 423 ? -17.5 47.5 19.656 1 75.81 423 LEU A CA 1
ATOM 3341 C C . LEU A 1 423 ? -16.781 48.75 19.125 1 75.81 423 LEU A C 1
ATOM 3343 O O . LEU A 1 423 ? -17.406 49.75 18.797 1 75.81 423 LEU A O 1
ATOM 3347 N N . THR A 1 424 ? -15.547 48.594 19.062 1 79.38 424 THR A N 1
ATOM 3348 C CA . THR A 1 424 ? -14.758 49.719 18.547 1 79.38 424 THR A CA 1
ATOM 3349 C C . THR A 1 424 ? -15.094 49.969 17.078 1 79.38 424 THR A C 1
ATOM 3351 O O . THR A 1 424 ? -15.164 51.125 16.641 1 79.38 424 THR A O 1
ATOM 3354 N N . LEU A 1 425 ? -15.305 48.938 16.438 1 80 425 LEU A N 1
ATOM 3355 C CA . LEU A 1 425 ? -15.664 49.062 15.031 1 80 425 LEU A CA 1
ATOM 3356 C C . LEU A 1 425 ? -17.016 49.75 14.875 1 80 425 LEU A C 1
ATOM 3358 O O . LEU A 1 425 ? -17.219 50.531 13.945 1 80 425 LEU A O 1
ATOM 3362 N N . LEU A 1 426 ? -17.859 49.5 15.789 1 82 426 LEU A N 1
ATOM 3363 C CA . LEU A 1 426 ? -19.172 50.125 15.75 1 82 426 LEU A CA 1
ATOM 3364 C C . LEU A 1 426 ? -19.078 51.594 16.078 1 82 426 LEU A C 1
ATOM 3366 O O . LEU A 1 426 ? -19.844 52.406 15.555 1 82 426 LEU A O 1
ATOM 3370 N N . GLU A 1 427 ? -18.141 51.938 16.969 1 79.81 427 GLU A N 1
ATOM 3371 C CA . GLU A 1 427 ? -17.891 53.344 17.266 1 79.81 427 GLU A CA 1
ATOM 3372 C C . GLU A 1 427 ? -17.453 54.094 16 1 79.81 427 GLU A C 1
ATOM 3374 O O . GLU A 1 427 ? -17.938 55.188 15.734 1 79.81 427 GLU A O 1
ATOM 3379 N N . VAL A 1 428 ? -16.656 53.438 15.305 1 81.62 428 VAL A N 1
ATOM 3380 C CA . VAL A 1 428 ? -16.141 54.031 14.086 1 81.62 428 VAL A CA 1
ATOM 3381 C C . VAL A 1 428 ? -17.266 54.156 13.062 1 81.62 428 VAL A C 1
ATOM 3383 O O . VAL A 1 428 ? -17.391 55.188 12.383 1 81.62 428 VAL A O 1
ATOM 3386 N N . TRP A 1 429 ? -18.016 53.188 13.039 1 84.81 429 TRP A N 1
ATOM 3387 C CA . TRP A 1 429 ? -19.141 53.188 12.109 1 84.81 429 TRP A CA 1
ATOM 3388 C C . TRP A 1 429 ? -20.125 54.312 12.469 1 84.81 429 TRP A C 1
ATOM 3390 O O . TRP A 1 429 ? -20.625 55 11.586 1 84.81 429 TRP A O 1
ATOM 3400 N N . GLU A 1 430 ? -20.375 54.469 13.734 1 83.75 430 GLU A N 1
ATOM 3401 C CA . GLU A 1 430 ? -21.266 55.531 14.188 1 83.75 430 GLU A CA 1
ATOM 3402 C C . GLU A 1 430 ? -20.719 56.906 13.82 1 83.75 430 GLU A C 1
ATOM 3404 O O . GLU A 1 430 ? -21.453 57.781 13.367 1 83.75 430 GLU A O 1
ATOM 3409 N N . TYR A 1 431 ? -19.469 57.031 14.039 1 82.69 431 TYR A N 1
ATOM 3410 C CA . TYR A 1 431 ? -18.828 58.312 13.734 1 82.69 431 TYR A CA 1
ATOM 3411 C C . TYR A 1 431 ? -18.891 58.625 12.242 1 82.69 431 TYR A C 1
ATOM 3413 O O . TYR A 1 431 ? -19.25 59.719 11.836 1 82.69 431 TYR A O 1
ATOM 3421 N N . LEU A 1 432 ? -18.578 57.656 11.43 1 84.25 432 LEU A N 1
ATOM 3422 C CA . LEU A 1 432 ? -18.594 57.812 9.984 1 84.25 432 LEU A CA 1
ATOM 3423 C C . LEU A 1 432 ? -20.016 58.094 9.492 1 84.25 432 LEU A C 1
ATOM 3425 O O . LEU A 1 432 ? -20.234 58.875 8.586 1 84.25 432 LEU A O 1
ATOM 3429 N N . TRP A 1 433 ? -20.922 57.406 10.156 1 83.62 433 TRP A N 1
ATOM 3430 C CA . TRP A 1 433 ? -22.328 57.594 9.789 1 83.62 433 TRP A CA 1
ATOM 3431 C C . TRP A 1 433 ? -22.797 59 10.125 1 83.62 433 TRP A C 1
ATOM 3433 O O . TRP A 1 433 ? -23.484 59.625 9.32 1 83.62 433 TRP A O 1
ATOM 3443 N N . GLN A 1 434 ? -22.375 59.625 11.227 1 82.75 434 GLN A N 1
ATOM 3444 C CA . GLN A 1 434 ? -22.734 60.969 11.625 1 82.75 434 GLN A CA 1
ATOM 3445 C C . GLN A 1 434 ? -22.094 62 10.695 1 82.75 434 GLN A C 1
ATOM 3447 O O . GLN A 1 434 ? -22.703 63.031 10.375 1 82.75 434 GLN A O 1
ATOM 3452 N N . ARG A 1 435 ? -20.984 61.688 10.258 1 82.62 435 ARG A N 1
ATOM 3453 C CA . ARG A 1 435 ? -20.266 62.594 9.359 1 82.62 435 ARG A CA 1
ATOM 3454 C C . ARG A 1 435 ? -20.922 62.625 7.98 1 82.62 435 ARG A C 1
ATOM 3456 O O . ARG A 1 435 ? -21 63.688 7.348 1 82.62 435 ARG A O 1
ATOM 3463 N N . VAL A 1 436 ? -21.281 61.531 7.609 1 83.5 436 VAL A N 1
ATOM 3464 C CA . VAL A 1 436 ? -21.938 61.438 6.309 1 83.5 436 VAL A CA 1
ATOM 3465 C C . VAL A 1 436 ? -23.297 62.156 6.359 1 83.5 436 VAL A C 1
ATOM 3467 O O . VAL A 1 436 ? -23.656 62.875 5.441 1 83.5 436 VAL A O 1
ATOM 3470 N N . LEU A 1 437 ? -24 61.969 7.488 1 80.06 437 LEU A N 1
ATOM 3471 C CA . LEU A 1 437 ? -25.297 62.625 7.652 1 80.06 437 LEU A CA 1
ATOM 3472 C C . LEU A 1 437 ? -25.125 64.125 7.742 1 80.06 437 LEU A C 1
ATOM 3474 O O . LEU A 1 437 ? -25.938 64.875 7.207 1 80.06 437 LEU A O 1
ATOM 3478 N N . GLY A 1 438 ? -24.094 64.5 8.492 1 73.56 438 GLY A N 1
ATOM 3479 C CA . GLY A 1 438 ? -23.797 65.938 8.57 1 73.56 438 GLY A CA 1
ATOM 3480 C C . GLY A 1 438 ? -23.453 66.562 7.227 1 73.56 438 GLY A C 1
ATOM 3481 O O . GLY A 1 438 ? -23.891 67.625 6.914 1 73.56 438 GLY A O 1
ATOM 3482 N N . PHE A 1 439 ? -22.781 65.812 6.5 1 75.56 439 PHE A N 1
ATOM 3483 C CA . PHE A 1 439 ? -22.406 66.25 5.172 1 75.56 439 PHE A CA 1
ATOM 3484 C C . PHE A 1 439 ? -23.625 66.312 4.258 1 75.56 439 PHE A C 1
ATOM 3486 O O . PHE A 1 439 ? -23.766 67.25 3.475 1 75.56 439 PHE A O 1
ATOM 3493 N N . LEU A 1 440 ? -24.547 65.5 4.418 1 76 440 LEU A N 1
ATOM 3494 C CA . LEU A 1 440 ? -25.75 65.438 3.605 1 76 440 LEU A CA 1
ATOM 3495 C C . LEU A 1 440 ? -26.75 66.5 4.098 1 76 440 LEU A C 1
ATOM 3497 O O . LEU A 1 440 ? -27.484 67.062 3.297 1 76 440 LEU A O 1
ATOM 3501 N N . GLY A 1 441 ? -26.844 66.688 5.426 1 66.31 441 GLY A N 1
ATOM 3502 C CA . GLY A 1 441 ? -27.734 67.688 5.992 1 66.31 441 GLY A CA 1
ATOM 3503 C C . GLY A 1 441 ? -27.281 69.125 5.684 1 66.31 441 GLY A C 1
ATOM 3504 O O . GLY A 1 441 ? -28.125 70 5.496 1 66.31 441 GLY A O 1
ATOM 3505 N N . LYS A 1 442 ? -26.094 69.375 5.77 1 62.16 442 LYS A N 1
ATOM 3506 C CA . LYS A 1 442 ? -25.625 70.688 5.371 1 62.16 442 LYS A CA 1
ATOM 3507 C C . LYS A 1 442 ? -26.031 71.062 3.938 1 62.16 442 LYS A C 1
ATOM 3509 O O . LYS A 1 442 ? -26.312 72.188 3.613 1 62.16 442 LYS A O 1
ATOM 3514 N N . TYR A 1 443 ? -26.219 70.062 3.303 1 58.44 443 TYR A N 1
ATOM 3515 C CA . TYR A 1 443 ? -26.688 70.312 1.945 1 58.44 443 TYR A CA 1
ATOM 3516 C C . TYR A 1 443 ? -28.203 70.562 1.923 1 58.44 443 TYR A C 1
ATOM 3518 O O . TYR A 1 443 ? -28.719 71.188 0.995 1 58.44 443 TYR A O 1
ATOM 3526 N N . ARG A 1 444 ? -28.922 70.25 3.025 1 54.72 444 ARG A N 1
ATOM 3527 C CA . ARG A 1 444 ? -30.359 70.438 3.004 1 54.72 444 ARG A CA 1
ATOM 3528 C C . ARG A 1 444 ? -30.75 71.688 3.756 1 54.72 444 ARG A C 1
ATOM 3530 O O . ARG A 1 444 ? -31.938 72 3.857 1 54.72 444 ARG A O 1
ATOM 3537 N N . ARG A 1 445 ? -30 72.375 4.574 1 53.66 445 ARG A N 1
ATOM 3538 C CA . ARG A 1 445 ? -30.484 73.562 5.215 1 53.66 445 ARG A CA 1
ATOM 3539 C C . ARG A 1 445 ? -30.781 74.625 4.18 1 53.66 445 ARG A C 1
ATOM 3541 O O . ARG A 1 445 ? -29.938 75 3.348 1 53.66 445 ARG A O 1
ATOM 3548 N N . PRO A 1 446 ? -32.031 74.938 4.059 1 51.28 446 PRO A N 1
ATOM 3549 C CA . PRO A 1 446 ? -32.406 76 3.18 1 51.28 446 PRO A CA 1
ATOM 3550 C C . PRO A 1 446 ? -31.797 77.375 3.6 1 51.28 446 PRO A C 1
ATOM 3552 O O . PRO A 1 446 ? -31.641 77.625 4.797 1 51.28 446 PRO A O 1
ATOM 3555 N N . ARG A 1 447 ? -30.953 78 2.873 1 48.34 447 ARG A N 1
ATOM 3556 C CA . ARG A 1 447 ? -30.484 79.375 2.996 1 48.34 447 ARG A CA 1
ATOM 3557 C C . ARG A 1 447 ? -31.656 80.312 3.322 1 48.34 447 ARG A C 1
ATOM 3559 O O . ARG A 1 447 ? -32.562 80.5 2.504 1 48.34 447 ARG A O 1
ATOM 3566 N N . VAL A 1 448 ? -32.156 80.312 4.52 1 44.91 448 VAL A N 1
ATOM 3567 C CA . VAL A 1 448 ? -33.125 81.375 4.809 1 44.91 448 VAL A CA 1
ATOM 3568 C C . VAL A 1 448 ? -32.5 82.688 4.48 1 44.91 448 VAL A C 1
ATOM 3570 O O . VAL A 1 448 ? -31.422 83.062 4.977 1 44.91 448 VAL A O 1
ATOM 3573 N N . LEU A 1 449 ? -32.812 83.25 3.389 1 42.69 449 LEU A N 1
ATOM 3574 C CA . LEU A 1 449 ? -32.594 84.688 2.982 1 42.69 449 LEU A CA 1
ATOM 3575 C C . LEU A 1 449 ? -33.094 85.625 4.051 1 42.69 449 LEU A C 1
ATOM 3577 O O . LEU A 1 449 ? -34.25 85.625 4.422 1 42.69 449 LEU A O 1
ATOM 3581 N N . GLN A 1 450 ? -32.344 85.938 5.09 1 41 450 GLN A N 1
ATOM 3582 C CA . GLN A 1 450 ? -32.656 87.062 6.012 1 41 450 GLN A CA 1
ATOM 3583 C C . GLN A 1 450 ? -33.031 88.312 5.262 1 41 450 GLN A C 1
ATOM 3585 O O . GLN A 1 450 ? -32.188 88.938 4.594 1 41 450 GLN A O 1
ATOM 3590 N N . VAL A 1 451 ? -34.219 88.438 4.727 1 41.59 451 VAL A N 1
ATOM 3591 C CA . VAL A 1 451 ? -34.781 89.688 4.203 1 41.59 451 VAL A CA 1
ATOM 3592 C C . VAL A 1 451 ? -34.812 90.75 5.305 1 41.59 451 VAL A C 1
ATOM 3594 O O . VAL A 1 451 ? -35.469 90.562 6.328 1 41.59 451 VAL A O 1
ATOM 3597 N N . HIS A 1 452 ? -33.812 91.562 5.512 1 41.5 452 HIS A N 1
ATOM 3598 C CA . HIS A 1 452 ? -33.719 92.75 6.344 1 41.5 452 HIS A CA 1
ATOM 3599 C C . HIS A 1 452 ? -34.906 93.688 6.07 1 41.5 452 HIS A C 1
ATOM 3601 O O . HIS A 1 452 ? -34.969 94.25 4.988 1 41.5 452 HIS A O 1
ATOM 3607 N N . ALA A 1 453 ? -36.094 93.375 6.547 1 38.41 453 ALA A N 1
ATOM 3608 C CA . ALA A 1 453 ? -37.219 94.312 6.453 1 38.41 453 ALA A CA 1
ATOM 3609 C C . ALA A 1 453 ? -36.906 95.625 7.121 1 38.41 453 ALA A C 1
ATOM 3611 O O . ALA A 1 453 ? -36.469 95.688 8.273 1 38.41 453 ALA A O 1
ATOM 3612 N N . ALA A 1 454 ? -36.75 96.688 6.332 1 43 454 ALA A N 1
ATOM 3613 C CA . ALA A 1 454 ? -36.531 98.062 6.656 1 43 454 ALA A CA 1
ATOM 3614 C C . ALA A 1 454 ? -37.656 98.625 7.555 1 43 454 ALA A C 1
ATOM 3616 O O . ALA A 1 454 ? -38.844 98.375 7.266 1 43 454 ALA A O 1
ATOM 3617 N N . PRO A 1 455 ? -37.406 99 8.867 1 35.81 455 PRO A N 1
ATOM 3618 C CA . PRO A 1 455 ? -38.406 99.438 9.812 1 35.81 455 PRO A CA 1
ATOM 3619 C C . PRO A 1 455 ? -39.156 100.688 9.305 1 35.81 455 PRO A C 1
ATOM 3621 O O . PRO A 1 455 ? -38.562 101.625 8.828 1 35.81 455 PRO A O 1
ATOM 3624 N N . HIS A 1 456 ? -40.312 100.562 8.664 1 34.16 456 HIS A N 1
ATOM 3625 C CA . HIS A 1 456 ? -41.156 101.625 8.25 1 34.16 456 HIS A CA 1
ATOM 3626 C C . HIS A 1 456 ? -41.5 102.562 9.438 1 34.16 456 HIS A C 1
ATOM 3628 O O . HIS A 1 456 ? -41.75 102.062 10.539 1 34.16 456 HIS A O 1
ATOM 3634 N N . ASP A 1 457 ? -41.219 103.875 9.422 1 32.5 457 ASP A N 1
ATOM 3635 C CA . ASP A 1 457 ? -41.438 105.062 10.273 1 32.5 457 ASP A CA 1
ATOM 3636 C C . ASP A 1 457 ? -42.875 105.125 10.734 1 32.5 457 ASP A C 1
ATOM 3638 O O . ASP A 1 457 ? -43.781 104.75 9.992 1 32.5 457 ASP A O 1
ATOM 3642 N N . LYS A 1 458 ? -43.25 105.312 12.031 1 32.72 458 LYS A N 1
ATOM 3643 C CA . LYS A 1 458 ? -44.406 105.312 12.914 1 32.72 458 LYS A CA 1
ATOM 3644 C C . LYS A 1 458 ? -45.375 106.438 12.531 1 32.72 458 LYS A C 1
ATOM 3646 O O . LYS A 1 458 ? -46.344 106.75 13.266 1 32.72 458 LYS A O 1
ATOM 3651 N N . THR A 1 459 ? -45.188 107.5 11.695 1 27.66 459 THR A N 1
ATOM 3652 C CA . THR A 1 459 ? -45.656 108.812 12.125 1 27.66 459 THR A CA 1
ATOM 3653 C C . THR A 1 459 ? -47.156 108.875 12.281 1 27.66 459 THR A C 1
ATOM 3655 O O . THR A 1 459 ? -47.719 109.75 12.906 1 27.66 459 THR A O 1
ATOM 3658 N N . GLU A 1 460 ? -48 108.188 11.477 1 26.12 460 GLU A N 1
ATOM 3659 C CA . GLU A 1 460 ? -49.125 108.938 10.977 1 26.12 460 GLU A CA 1
ATOM 3660 C C . GLU A 1 460 ? -50.125 109.25 12.094 1 26.12 460 GLU A C 1
ATOM 3662 O O . GLU A 1 460 ? -50.125 108.562 13.125 1 26.12 460 GLU A O 1
ATOM 3667 N N . GLY A 1 461 ? -51.406 109.938 11.734 1 27.8 461 GLY A N 1
ATOM 3668 C CA . GLY A 1 461 ? -52.375 111.062 11.766 1 27.8 461 GLY A CA 1
ATOM 3669 C C . GLY A 1 461 ? -53.625 110.688 12.516 1 27.8 461 GLY A C 1
ATOM 3670 O O . GLY A 1 461 ? -54.625 111.438 12.414 1 27.8 461 GLY A O 1
ATOM 3671 N N . MET A 1 462 ? -53.781 109.812 13.578 1 26.5 462 MET A N 1
ATOM 3672 C CA . MET A 1 462 ? -55.156 109.5 13.852 1 26.5 462 MET A CA 1
ATOM 3673 C C . MET A 1 462 ? -55.938 110.688 14.352 1 26.5 462 MET A C 1
ATOM 3675 O O . MET A 1 462 ? -55.719 111.188 15.469 1 26.5 462 MET A O 1
ATOM 3679 N N . TYR A 1 463 ? -56.281 111.625 13.453 1 24.41 463 TYR A N 1
ATOM 3680 C CA . TYR A 1 463 ? -57.188 112.75 13.602 1 24.41 463 TYR A CA 1
ATOM 3681 C C . TYR A 1 463 ? -58.469 112.312 14.336 1 24.41 463 TYR A C 1
ATOM 3683 O O . TYR A 1 463 ? -58.812 112.875 15.352 1 24.41 463 TYR A O 1
ATOM 3691 N N . ASN A 1 464 ? -59.719 112.188 13.57 1 22.45 464 ASN A N 1
ATOM 3692 C CA . ASN A 1 464 ? -60.75 113 12.953 1 22.45 464 ASN A CA 1
ATOM 3693 C C . ASN A 1 464 ? -62.156 112.5 13.375 1 22.45 464 ASN A C 1
ATOM 3695 O O . ASN A 1 464 ? -62.312 111.312 13.727 1 22.45 464 ASN A O 1
ATOM 3699 N N . GLY A 1 465 ? -63.156 112.188 12.609 1 26.09 465 GLY A N 1
ATOM 3700 C CA . GLY A 1 465 ? -64.5 112.688 12.68 1 26.09 465 GLY A CA 1
ATOM 3701 C C . GLY A 1 465 ? -65.375 111.938 13.703 1 26.09 465 GLY A C 1
ATOM 3702 O O . GLY A 1 465 ? -65.438 110.75 13.734 1 26.09 465 GLY A O 1
ATOM 3703 N N . ALA A 1 466 ? -65.562 112.5 14.969 1 26.36 466 ALA A N 1
ATOM 3704 C CA . ALA A 1 466 ? -66.625 112.188 15.852 1 26.36 466 ALA A CA 1
ATOM 3705 C C . ALA A 1 466 ? -67.938 112.125 15.094 1 26.36 466 ALA A C 1
ATOM 3707 O O . ALA A 1 466 ? -68.375 113.125 14.453 1 26.36 466 ALA A O 1
ATOM 3708 N N . PHE A 1 467 ? -68.375 111.062 14.539 1 22.7 467 PHE A N 1
ATOM 3709 C CA . PHE A 1 467 ? -69.75 110.875 14.211 1 22.7 467 PHE A CA 1
ATOM 3710 C C . PHE A 1 467 ? -70.688 111.188 15.391 1 22.7 467 PHE A C 1
ATOM 3712 O O . PHE A 1 467 ? -70.5 110.625 16.484 1 22.7 467 PHE A O 1
ATOM 3719 N N . ASN A 1 468 ? -71.25 112.438 15.539 1 23.33 468 ASN A N 1
ATOM 3720 C CA . ASN A 1 468 ? -72.375 113.188 16.094 1 23.33 468 ASN A CA 1
ATOM 3721 C C . ASN A 1 468 ? -73.562 112.25 16.359 1 23.33 468 ASN A C 1
ATOM 3723 O O . ASN A 1 468 ? -74.125 112.25 17.453 1 23.33 468 ASN A O 1
ATOM 3727 N N . LYS A 1 469 ? -74.375 112.188 15.242 1 19.8 469 LYS A N 1
ATOM 3728 C CA . LYS A 1 469 ? -75.812 112.062 14.953 1 19.8 469 LYS A CA 1
ATOM 3729 C C . LYS A 1 469 ? -76.312 110.625 15.117 1 19.8 469 LYS A C 1
ATOM 3731 O O . LYS A 1 469 ? -75.625 109.688 14.664 1 19.8 469 LYS A O 1
ATOM 3736 N N . MET B 1 1 ? -4.211 78.25 48 1 29.25 1 MET B N 1
ATOM 3737 C CA . MET B 1 1 ? -3.668 77.125 47.25 1 29.25 1 MET B CA 1
ATOM 3738 C C . MET B 1 1 ? -3.236 77.5 45.844 1 29.25 1 MET B C 1
ATOM 3740 O O . MET B 1 1 ? -4.055 78 45.062 1 29.25 1 MET B O 1
ATOM 3744 N N . SER B 1 2 ? -1.983 77.938 45.688 1 34.16 2 SER B N 1
ATOM 3745 C CA . SER B 1 2 ? -1.481 78.625 44.531 1 34.16 2 SER B CA 1
ATOM 3746 C C . SER B 1 2 ? -1.693 77.812 43.25 1 34.16 2 SER B C 1
ATOM 3748 O O . SER B 1 2 ? -1.748 76.562 43.281 1 34.16 2 SER B O 1
ATOM 3750 N N . PRO B 1 3 ? -2.188 78.375 42.188 1 44.06 3 PRO B N 1
ATOM 3751 C CA . PRO B 1 3 ? -2.432 77.812 40.875 1 44.06 3 PRO B CA 1
ATOM 3752 C C . PRO B 1 3 ? -1.251 77 40.375 1 44.06 3 PRO B C 1
ATOM 3754 O O . PRO B 1 3 ? -1.31 76.375 39.281 1 44.06 3 PRO B O 1
ATOM 3757 N N . GLU B 1 4 ? -0.069 77.312 40.812 1 43.09 4 GLU B N 1
ATOM 3758 C CA . GLU B 1 4 ? 1.127 76.625 40.312 1 43.09 4 GLU B CA 1
ATOM 3759 C C . GLU B 1 4 ? 1.052 75.125 40.562 1 43.09 4 GLU B C 1
ATOM 3761 O O . GLU B 1 4 ? 1.837 74.375 40 1 43.09 4 GLU B O 1
ATOM 3766 N N . ASP B 1 5 ? 0.56 74.625 41.656 1 42.03 5 ASP B N 1
ATOM 3767 C CA . ASP B 1 5 ? 0.67 73.312 42.25 1 42.03 5 ASP B CA 1
ATOM 3768 C C . ASP B 1 5 ? -0.012 72.25 41.344 1 42.03 5 ASP B C 1
ATOM 3770 O O . ASP B 1 5 ? 0.06 71.062 41.625 1 42.03 5 ASP B O 1
ATOM 3774 N N . GLU B 1 6 ? -1.056 72.562 40.688 1 43.62 6 GLU B N 1
ATOM 3775 C CA . GLU B 1 6 ? -1.841 71.5 40.156 1 43.62 6 GLU B CA 1
ATOM 3776 C C . GLU B 1 6 ? -1.198 70.875 38.906 1 43.62 6 GLU B C 1
ATOM 3778 O O . GLU B 1 6 ? -1.866 70.75 37.875 1 43.62 6 GLU B O 1
ATOM 3783 N N . LYS B 1 7 ? -0.083 71.188 38.562 1 51.81 7 LYS B N 1
ATOM 3784 C CA . LYS B 1 7 ? 0.558 70.562 37.406 1 51.81 7 LYS B CA 1
ATOM 3785 C C . LYS B 1 7 ? 0.538 69 37.562 1 51.81 7 LYS B C 1
ATOM 3787 O O . LYS B 1 7 ? 1.153 68.5 38.469 1 51.81 7 LYS B O 1
ATOM 3792 N N . GLU B 1 8 ? -0.48 68.375 37.156 1 58.69 8 GLU B N 1
ATOM 3793 C CA . GLU B 1 8 ? -0.697 66.938 37.188 1 58.69 8 GLU B CA 1
ATOM 3794 C C . GLU B 1 8 ? 0.553 66.188 36.781 1 58.69 8 GLU B C 1
ATOM 3796 O O . GLU B 1 8 ? 1.194 66.5 35.781 1 58.69 8 GLU B O 1
ATOM 3801 N N . SER B 1 9 ? 1.289 65.438 37.688 1 70 9 SER B N 1
ATOM 3802 C CA . SER B 1 9 ? 2.488 64.625 37.469 1 70 9 SER B CA 1
ATOM 3803 C C . SER B 1 9 ? 2.41 63.875 36.156 1 70 9 SER B C 1
ATOM 3805 O O . SER B 1 9 ? 1.321 63.5 35.719 1 70 9 SER B O 1
ATOM 3807 N N . PRO B 1 10 ? 3.443 64.062 35.281 1 74.75 10 PRO B N 1
ATOM 3808 C CA . PRO B 1 10 ? 3.492 63.312 34.031 1 74.75 10 PRO B CA 1
ATOM 3809 C C . PRO B 1 10 ? 2.961 61.906 34.188 1 74.75 10 PRO B C 1
ATOM 3811 O O . PRO B 1 10 ? 2.363 61.375 33.25 1 74.75 10 PRO B O 1
ATOM 3814 N N . GLU B 1 11 ? 3.061 61.375 35.375 1 76.38 11 GLU B N 1
ATOM 3815 C CA . GLU B 1 11 ? 2.564 60.031 35.594 1 76.38 11 GLU B CA 1
ATOM 3816 C C . GLU B 1 11 ? 1.04 60 35.625 1 76.38 11 GLU B C 1
ATOM 3818 O O . GLU B 1 11 ? 0.431 59.062 35.094 1 76.38 11 GLU B O 1
ATOM 3823 N N . LYS B 1 12 ? 0.503 60.938 36.188 1 76.56 12 LYS B N 1
ATOM 3824 C CA . LYS B 1 12 ? -0.953 61 36.25 1 76.56 12 LYS B CA 1
ATOM 3825 C C . LYS B 1 12 ? -1.55 61.281 34.875 1 76.56 12 LYS B C 1
ATOM 3827 O O . LYS B 1 12 ? -2.6 60.719 34.531 1 76.56 12 LYS B O 1
ATOM 3832 N N . GLU B 1 13 ? -0.85 62.031 34.156 1 75.5 13 GLU B N 1
ATOM 3833 C CA . GLU B 1 13 ? -1.306 62.312 32.781 1 75.5 13 GLU B CA 1
ATOM 3834 C C . GLU B 1 13 ? -1.25 61.094 31.906 1 75.5 13 GLU B C 1
ATOM 3836 O O . GLU B 1 13 ? -2.172 60.812 31.141 1 75.5 13 GLU B O 1
ATOM 3841 N N . PHE B 1 14 ? -0.158 60.406 32.062 1 77.94 14 PHE B N 1
ATOM 3842 C CA . PHE B 1 14 ? -0.007 59.188 31.297 1 77.94 14 PHE B CA 1
ATOM 3843 C C . PHE B 1 14 ? -1.064 58.156 31.688 1 77.94 14 PHE B C 1
ATOM 3845 O O . PHE B 1 14 ? -1.698 57.562 30.828 1 77.94 14 PHE B O 1
ATOM 3852 N N . ALA B 1 15 ? -1.17 57.938 33 1 76.56 15 ALA B N 1
ATOM 3853 C CA . ALA B 1 15 ? -2.127 56.969 33.5 1 76.56 15 ALA B CA 1
ATOM 3854 C C . ALA B 1 15 ? -3.549 57.312 33.062 1 76.56 15 ALA B C 1
ATOM 3856 O O . ALA B 1 15 ? -4.383 56.438 32.875 1 76.56 15 ALA B O 1
ATOM 3857 N N . GLY B 1 16 ? -3.771 58.5 32.875 1 73.81 16 GLY B N 1
ATOM 3858 C CA . GLY B 1 16 ? -5.102 58.938 32.469 1 73.81 16 GLY B CA 1
ATOM 3859 C C . GLY B 1 16 ? -5.371 58.781 31 1 73.81 16 GLY B C 1
ATOM 3860 O O . GLY B 1 16 ? -6.527 58.688 30.578 1 73.81 16 GLY B O 1
ATOM 3861 N N . ASN B 1 17 ? -4.207 58.688 30.156 1 73.62 17 ASN B N 1
ATOM 3862 C CA . ASN B 1 17 ? -4.391 58.719 28.719 1 73.62 17 ASN B CA 1
ATOM 3863 C C . ASN B 1 17 ? -3.934 57.406 28.062 1 73.62 17 ASN B C 1
ATOM 3865 O O . ASN B 1 17 ? -4.051 57.219 26.859 1 73.62 17 ASN B O 1
ATOM 3869 N N . THR B 1 18 ? -3.479 56.562 28.922 1 76.38 18 THR B N 1
ATOM 3870 C CA . THR B 1 18 ? -2.963 55.312 28.359 1 76.38 18 THR B CA 1
ATOM 3871 C C . THR B 1 18 ? -4.102 54.375 28.031 1 76.38 18 THR B C 1
ATOM 3873 O O . THR B 1 18 ? -5.184 54.438 28.609 1 76.38 18 THR B O 1
ATOM 3876 N N . THR B 1 19 ? -3.891 53.5 27.078 1 76.81 19 THR B N 1
ATOM 3877 C CA . THR B 1 19 ? -4.887 52.531 26.656 1 76.81 19 THR B CA 1
ATOM 3878 C C . THR B 1 19 ? -4.734 51.219 27.453 1 76.81 19 THR B C 1
ATOM 3880 O O . THR B 1 19 ? -5.484 50.281 27.234 1 76.81 19 THR B O 1
ATOM 3883 N N . LEU B 1 20 ? -3.775 51.25 28.438 1 77.69 20 LEU B N 1
ATOM 3884 C CA . LEU B 1 20 ? -3.664 50.094 29.344 1 77.69 20 LEU B CA 1
ATOM 3885 C C . LEU B 1 20 ? -4.855 50.062 30.297 1 77.69 20 LEU B C 1
ATOM 3887 O O . LEU B 1 20 ? -5.219 51.062 30.906 1 77.69 20 LEU B O 1
ATOM 3891 N N . HIS B 1 21 ? -5.391 48.906 30.344 1 75 21 HIS B N 1
ATOM 3892 C CA . HIS B 1 21 ? -6.555 48.812 31.203 1 75 21 HIS B CA 1
ATOM 3893 C C . HIS B 1 21 ? -6.145 48.781 32.688 1 75 21 HIS B C 1
ATOM 3895 O O . HIS B 1 21 ? -5.145 48.156 33.031 1 75 21 HIS B O 1
ATOM 3901 N N . GLY B 1 22 ? -6.82 49.438 33.531 1 77.12 22 GLY B N 1
ATOM 3902 C CA . GLY B 1 22 ? -6.703 49.312 34.969 1 77.12 22 GLY B CA 1
ATOM 3903 C C . GLY B 1 22 ? -5.871 50.438 35.594 1 77.12 22 GLY B C 1
ATOM 3904 O O . GLY B 1 22 ? -6.039 50.75 36.75 1 77.12 22 GLY B O 1
ATOM 3905 N N . LEU B 1 23 ? -4.922 51.031 34.812 1 81.31 23 LEU B N 1
ATOM 3906 C CA . LEU B 1 23 ? -4.023 52 35.375 1 81.31 23 LEU B CA 1
ATOM 3907 C C . LEU B 1 23 ? -4.789 53.25 35.812 1 81.31 23 LEU B C 1
ATOM 3909 O O . LEU B 1 23 ? -4.504 53.844 36.875 1 81.31 23 LEU B O 1
ATOM 3913 N N . ASN B 1 24 ? -5.727 53.594 35.031 1 79 24 ASN B N 1
ATOM 3914 C CA . ASN B 1 24 ? -6.539 54.75 35.344 1 79 24 ASN B CA 1
ATOM 3915 C C . ASN B 1 24 ? -7.367 54.531 36.594 1 79 24 ASN B C 1
ATOM 3917 O O . ASN B 1 24 ? -7.641 55.469 37.344 1 79 24 ASN B O 1
ATOM 3921 N N . ARG B 1 25 ? -7.586 53.344 36.906 1 81.25 25 ARG B N 1
ATOM 3922 C CA . ARG B 1 25 ? -8.406 53.031 38.094 1 81.25 25 ARG B CA 1
ATOM 3923 C C . ARG B 1 25 ? -7.617 53.188 39.375 1 81.25 25 ARG B C 1
ATOM 3925 O O . ARG B 1 25 ? -8.188 53.469 40.438 1 81.25 25 ARG B O 1
ATOM 3932 N N . ILE B 1 26 ? -6.398 53.094 39.281 1 82.5 26 ILE B N 1
ATOM 3933 C CA . ILE B 1 26 ? -5.559 53.281 40.469 1 82.5 26 ILE B CA 1
ATOM 3934 C C . ILE B 1 26 ? -5.566 54.781 40.844 1 82.5 26 ILE B C 1
ATOM 3936 O O . ILE B 1 26 ? -5.617 55.094 42.031 1 82.5 26 ILE B O 1
ATOM 3940 N N . LEU B 1 27 ? -5.609 55.656 39.812 1 80.44 27 LEU B N 1
ATOM 3941 C CA . LEU B 1 27 ? -5.555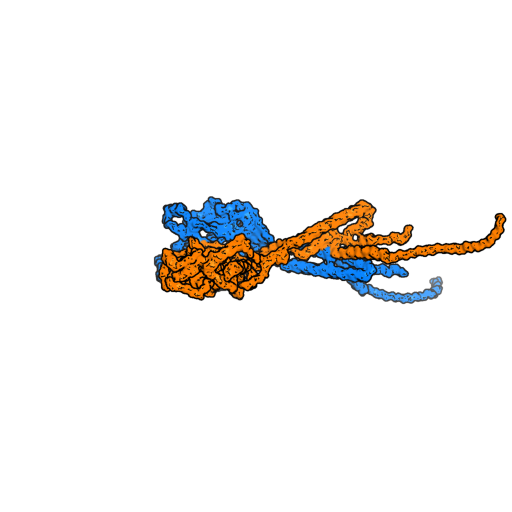 57.094 40.031 1 80.44 27 LEU B CA 1
ATOM 3942 C C . LEU B 1 27 ? -6.883 57.594 40.562 1 80.44 27 LEU B C 1
ATOM 3944 O O . LEU B 1 27 ? -6.91 58.469 41.438 1 80.44 27 LEU B O 1
ATOM 3948 N N . ILE B 1 28 ? -7.945 57 40.125 1 79.94 28 ILE B N 1
ATOM 3949 C CA . ILE B 1 28 ? -9.242 57.562 40.469 1 79.94 28 ILE B CA 1
ATOM 3950 C C . ILE B 1 28 ? -9.852 56.75 41.625 1 79.94 28 ILE B C 1
ATOM 3952 O O . ILE B 1 28 ? -10.992 57 42.031 1 79.94 28 ILE B O 1
ATOM 3956 N N . ALA B 1 29 ? -9.109 55.938 42.188 1 81.69 29 ALA B N 1
ATOM 3957 C CA . ALA B 1 29 ? -9.648 55.094 43.25 1 81.69 29 ALA B CA 1
ATOM 3958 C C . ALA B 1 29 ? -10.109 55.938 44.438 1 81.69 29 ALA B C 1
ATOM 3960 O O . ALA B 1 29 ? -9.406 56.844 44.875 1 81.69 29 ALA B O 1
ATOM 3961 N N . PRO B 1 30 ? -11.328 55.625 44.875 1 84.56 30 PRO B N 1
ATOM 3962 C CA . PRO B 1 30 ? -11.898 56.438 45.969 1 84.56 30 PRO B CA 1
ATOM 3963 C C . PRO B 1 30 ? -11.219 56.188 47.312 1 84.56 30 PRO B C 1
ATOM 3965 O O . PRO B 1 30 ? -11.25 57.031 48.188 1 84.56 30 PRO B O 1
ATOM 3968 N N . SER B 1 31 ? -10.727 55.031 47.531 1 86.38 31 SER B N 1
ATOM 3969 C CA . SER B 1 31 ? -10.094 54.656 48.812 1 86.38 31 SER B CA 1
ATOM 3970 C C . SER B 1 31 ? -8.766 53.938 48.562 1 86.38 31 SER B C 1
ATOM 3972 O O . SER B 1 31 ? -8.484 53.5 47.469 1 86.38 31 SER B O 1
ATOM 3974 N N . ASN B 1 32 ? -8.023 53.938 49.656 1 87.75 32 ASN B N 1
ATOM 3975 C CA . ASN B 1 32 ? -6.734 53.281 49.594 1 87.75 32 ASN B CA 1
ATOM 3976 C C . ASN B 1 32 ? -6.898 51.781 49.438 1 87.75 32 ASN B C 1
ATOM 3978 O O . ASN B 1 32 ? -6.07 51.125 48.781 1 87.75 32 ASN B O 1
ATOM 3982 N N . TYR B 1 33 ? -8.008 51.312 49.969 1 89.31 33 TYR B N 1
ATOM 3983 C CA . TYR B 1 33 ? -8.273 49.906 49.812 1 89.31 33 TYR B CA 1
ATOM 3984 C C . TYR B 1 33 ? -8.477 49.531 48.375 1 89.31 33 TYR B C 1
ATOM 3986 O O . TYR B 1 33 ? -7.934 48.531 47.906 1 89.31 33 TYR B O 1
ATOM 3994 N N . PHE B 1 34 ? -9.172 50.312 47.656 1 89.5 34 PHE B N 1
ATOM 3995 C CA . PHE B 1 34 ? -9.445 50.031 46.25 1 89.5 34 PHE B CA 1
ATOM 3996 C C . PHE B 1 34 ? -8.195 50.281 45.406 1 89.5 34 PHE B C 1
ATOM 3998 O O . PHE B 1 34 ? -7.977 49.562 44.406 1 89.5 34 PHE B O 1
ATOM 4005 N N . ARG B 1 35 ? -7.398 51.156 45.844 1 89.44 35 ARG B N 1
ATOM 4006 C CA . ARG B 1 35 ? -6.148 51.406 45.156 1 89.44 35 ARG B CA 1
ATOM 4007 C C . ARG B 1 35 ? -5.223 50.188 45.219 1 89.44 35 ARG B C 1
ATOM 4009 O O . ARG B 1 35 ? -4.633 49.781 44.219 1 89.44 35 ARG B O 1
ATOM 4016 N N . VAL B 1 36 ? -5.203 49.688 46.438 1 92.19 36 VAL B N 1
ATOM 4017 C CA . VAL B 1 36 ? -4.359 48.5 46.625 1 92.19 36 VAL B CA 1
ATOM 4018 C C . VAL B 1 36 ? -4.934 47.312 45.844 1 92.19 36 VAL B C 1
ATOM 4020 O O . VAL B 1 36 ? -4.188 46.531 45.281 1 92.19 36 VAL B O 1
ATOM 4023 N N . MET B 1 37 ? -6.18 47.188 45.75 1 92.19 37 MET B N 1
ATOM 4024 C CA . MET B 1 37 ? -6.836 46.125 45.031 1 92.19 37 MET B CA 1
ATOM 4025 C C . MET B 1 37 ? -6.512 46.188 43.531 1 92.19 37 MET B C 1
ATOM 4027 O O . MET B 1 37 ? -6.18 45.188 42.906 1 92.19 37 MET B O 1
ATOM 4031 N N . TRP B 1 38 ? -6.574 47.406 43.062 1 90.62 38 TRP B N 1
ATOM 4032 C CA . TRP B 1 38 ? -6.312 47.562 41.625 1 90.62 38 TRP B CA 1
ATOM 4033 C C . TRP B 1 38 ? -4.848 47.312 41.312 1 90.62 38 TRP B C 1
ATOM 4035 O O . TRP B 1 38 ? -4.527 46.75 40.25 1 90.62 38 TRP B O 1
ATOM 4045 N N . VAL B 1 39 ? -3.996 47.656 42.219 1 91.19 39 VAL B N 1
ATOM 4046 C CA . VAL B 1 39 ? -2.574 47.375 42 1 91.19 39 VAL B CA 1
ATOM 4047 C C . VAL B 1 39 ? -2.32 45.875 42 1 91.19 39 VAL B C 1
ATOM 4049 O O . VAL B 1 39 ? -1.594 45.375 41.156 1 91.19 39 VAL B O 1
ATOM 4052 N N . LEU B 1 40 ? -2.953 45.219 42.875 1 93.44 40 LEU B N 1
ATOM 4053 C CA . LEU B 1 40 ? -2.777 43.75 42.969 1 93.44 40 LEU B CA 1
ATOM 4054 C C . LEU B 1 40 ? -3.346 43.062 41.719 1 93.44 40 LEU B C 1
ATOM 4056 O O . LEU B 1 40 ? -2.758 42.125 41.219 1 93.44 40 LEU B O 1
ATOM 4060 N N . THR B 1 41 ? -4.48 43.531 41.219 1 91.25 41 THR B N 1
ATOM 4061 C CA . THR B 1 41 ? -5.113 42.938 40.062 1 91.25 41 THR B CA 1
ATOM 4062 C C . THR B 1 41 ? -4.258 43.156 38.812 1 91.25 41 THR B C 1
ATOM 4064 O O . THR B 1 41 ? -4.105 42.25 37.969 1 91.25 41 THR B O 1
ATOM 4067 N N . ILE B 1 42 ? -3.742 44.281 38.719 1 89.94 42 ILE B N 1
ATOM 4068 C CA . ILE B 1 42 ? -2.916 44.625 37.562 1 89.94 42 ILE B CA 1
ATOM 4069 C C . ILE B 1 42 ? -1.633 43.781 37.594 1 89.94 42 ILE B C 1
ATOM 4071 O O . ILE B 1 42 ? -1.207 43.25 36.562 1 89.94 42 ILE B O 1
ATOM 4075 N N . LEU B 1 43 ? -1.052 43.688 38.75 1 92.88 43 LEU B N 1
ATOM 4076 C CA . LEU B 1 43 ? 0.153 42.875 38.875 1 92.88 43 LEU B CA 1
ATOM 4077 C C . LEU B 1 43 ? -0.144 41.438 38.594 1 92.88 43 LEU B C 1
ATOM 4079 O O . LEU B 1 43 ? 0.672 40.719 37.969 1 92.88 43 LEU B O 1
ATOM 4083 N N . ALA B 1 44 ? -1.248 40.969 39.031 1 93.38 44 ALA B N 1
ATOM 4084 C CA . ALA B 1 44 ? -1.663 39.594 38.75 1 93.38 44 ALA B CA 1
ATOM 4085 C C . ALA B 1 44 ? -1.882 39.375 37.25 1 93.38 44 ALA B C 1
ATOM 4087 O O . ALA B 1 44 ? -1.504 38.344 36.688 1 93.38 44 ALA B O 1
ATOM 4088 N N . SER B 1 45 ? -2.514 40.344 36.562 1 91.62 45 SER B N 1
ATOM 4089 C CA . SER B 1 45 ? -2.777 40.25 35.125 1 91.62 45 SER B CA 1
ATOM 4090 C C . SER B 1 45 ? -1.479 40.25 34.312 1 91.62 45 SER B C 1
ATOM 4092 O O . SER B 1 45 ? -1.316 39.469 33.375 1 91.62 45 SER B O 1
ATOM 4094 N N . TYR B 1 46 ? -0.589 41.062 34.781 1 90.5 46 TYR B N 1
ATOM 4095 C CA . TYR B 1 46 ? 0.689 41.125 34.062 1 90.5 46 TYR B CA 1
ATOM 4096 C C . TYR B 1 46 ? 1.499 39.844 34.312 1 90.5 46 TYR B C 1
ATOM 4098 O O . TYR B 1 46 ? 2.199 39.375 33.406 1 90.5 46 TYR B O 1
ATOM 4106 N N . SER B 1 47 ? 1.417 39.375 35.5 1 94.19 47 SER B N 1
ATOM 4107 C CA . SER B 1 47 ? 2.098 38.125 35.781 1 94.19 47 SER B CA 1
ATOM 4108 C C . SER B 1 47 ? 1.491 36.969 35 1 94.19 47 SER B C 1
ATOM 4110 O O . SER B 1 47 ? 2.213 36.094 34.5 1 94.19 47 SER B O 1
ATOM 4112 N N . GLY B 1 48 ? 0.217 36.938 34.875 1 93.06 48 GLY B N 1
ATOM 4113 C CA . GLY B 1 48 ? -0.449 35.938 34.062 1 93.06 48 GLY B CA 1
ATOM 4114 C C . GLY B 1 48 ? -0.093 36.031 32.594 1 93.06 48 GLY B C 1
ATOM 4115 O O . GLY B 1 48 ? 0.188 35.031 31.938 1 93.06 48 GLY B O 1
ATOM 4116 N N . PHE B 1 49 ? -0.044 37.156 32.125 1 91.19 49 PHE B N 1
ATOM 4117 C CA . PHE B 1 49 ? 0.316 37.375 30.719 1 91.19 49 PHE B CA 1
ATOM 4118 C C . PHE B 1 49 ? 1.744 36.938 30.438 1 91.19 49 PHE B C 1
ATOM 4120 O O . PHE B 1 49 ? 2.002 36.219 29.453 1 91.19 49 PHE B O 1
ATOM 4127 N N . THR B 1 50 ? 2.641 37.406 31.25 1 93.06 50 THR B N 1
ATOM 4128 C CA . THR B 1 50 ? 4.043 37.062 31.062 1 93.06 50 THR B CA 1
ATOM 4129 C C . THR B 1 50 ? 4.234 35.531 31.109 1 93.06 50 THR B C 1
ATOM 4131 O O . THR B 1 50 ? 5.039 35 30.359 1 93.06 50 THR B O 1
ATOM 4134 N N . TYR B 1 51 ? 3.504 34.969 31.969 1 93.69 51 TYR B N 1
ATOM 4135 C CA . TYR B 1 51 ? 3.584 33.5 32.094 1 93.69 51 TYR B CA 1
ATOM 4136 C C . TYR B 1 51 ? 3.078 32.844 30.812 1 93.69 51 TYR B C 1
ATOM 4138 O O . TYR B 1 51 ? 3.74 31.953 30.266 1 93.69 51 TYR B O 1
ATOM 4146 N N . MET B 1 52 ? 1.99 33.25 30.328 1 92.06 52 MET B N 1
ATOM 4147 C CA . MET B 1 52 ? 1.403 32.656 29.125 1 92.06 52 MET B CA 1
ATOM 4148 C C . MET B 1 52 ? 2.246 32.969 27.891 1 92.06 52 MET B C 1
ATOM 4150 O O . MET B 1 52 ? 2.404 32.125 27.016 1 92.06 52 MET B O 1
ATOM 4154 N N . LEU B 1 53 ? 2.688 34.125 27.859 1 91.56 53 LEU B N 1
ATOM 4155 C CA . LEU B 1 53 ? 3.533 34.531 26.75 1 91.56 53 LEU B CA 1
ATOM 4156 C C . LEU B 1 53 ? 4.805 33.688 26.688 1 91.56 53 LEU B C 1
ATOM 4158 O O . LEU B 1 53 ? 5.188 33.219 25.625 1 91.56 53 LEU B O 1
ATOM 4162 N N . SER B 1 54 ? 5.418 33.531 27.812 1 93.88 54 SER B N 1
ATOM 4163 C CA . SER B 1 54 ? 6.629 32.719 27.891 1 93.88 54 SER B CA 1
ATOM 4164 C C . SER B 1 54 ? 6.363 31.281 27.469 1 93.88 54 SER B C 1
ATOM 4166 O O . SER B 1 54 ? 7.168 30.688 26.75 1 93.88 54 SER B O 1
ATOM 4168 N N . SER B 1 55 ? 5.289 30.812 27.844 1 92.88 55 SER B N 1
ATOM 4169 C CA . SER B 1 55 ? 4.922 29.438 27.484 1 92.88 55 SER B CA 1
ATOM 4170 C C . SER B 1 55 ? 4.711 29.297 25.984 1 92.88 55 SER B C 1
ATOM 4172 O O . SER B 1 55 ? 5.152 28.328 25.375 1 92.88 55 SER B O 1
ATOM 4174 N N . MET B 1 56 ? 4.098 30.219 25.391 1 90.88 56 MET B N 1
ATOM 4175 C CA . MET B 1 56 ? 3.807 30.156 23.969 1 90.88 56 MET B CA 1
ATOM 4176 C C . MET B 1 56 ? 5.086 30.281 23.141 1 90.88 56 MET B C 1
ATOM 4178 O O . MET B 1 56 ? 5.238 29.609 22.125 1 90.88 56 MET B O 1
ATOM 4182 N N . ILE B 1 57 ? 5.887 31.094 23.609 1 91.88 57 ILE B N 1
ATOM 4183 C CA . ILE B 1 57 ? 7.16 31.281 22.922 1 91.88 57 ILE B CA 1
ATOM 4184 C C . ILE B 1 57 ? 7.992 30 23.016 1 91.88 57 ILE B C 1
ATOM 4186 O O . ILE B 1 57 ? 8.617 29.578 22.047 1 91.88 57 ILE B O 1
ATOM 4190 N N . MET B 1 58 ? 7.938 29.438 24.109 1 93.38 58 MET B N 1
ATOM 4191 C CA . MET B 1 58 ? 8.656 28.188 24.297 1 93.38 58 MET B CA 1
ATOM 4192 C C . MET B 1 58 ? 8.086 27.078 23.406 1 93.38 58 MET B C 1
ATOM 4194 O O . MET B 1 58 ? 8.828 26.297 22.828 1 93.38 58 MET B O 1
ATOM 4198 N N . ASP B 1 59 ? 6.801 27.016 23.281 1 91.06 59 ASP B N 1
ATOM 4199 C CA . ASP B 1 59 ? 6.141 26.031 22.422 1 91.06 59 ASP B CA 1
ATOM 4200 C C . ASP B 1 59 ? 6.539 26.234 20.953 1 91.06 59 ASP B C 1
ATOM 4202 O O . ASP B 1 59 ? 6.789 25.25 20.234 1 91.06 59 ASP B O 1
ATOM 4206 N N . TYR B 1 60 ? 6.551 27.406 20.594 1 91.62 60 TYR B N 1
ATOM 4207 C CA . TYR B 1 60 ? 6.902 27.719 19.203 1 91.62 60 TYR B CA 1
ATOM 4208 C C . TYR B 1 60 ? 8.344 27.312 18.906 1 91.62 60 TYR B C 1
ATOM 4210 O O . TYR B 1 60 ? 8.625 26.75 17.859 1 91.62 60 TYR B O 1
ATOM 4218 N N . PHE B 1 61 ? 9.25 27.531 19.859 1 93.38 61 PHE B N 1
ATOM 4219 C CA . PHE B 1 61 ? 10.664 27.281 19.609 1 93.38 61 PHE B CA 1
ATOM 4220 C C . PHE B 1 61 ? 11.039 25.859 20 1 93.38 61 PHE B C 1
ATOM 4222 O O . PHE B 1 61 ? 12.211 25.484 19.922 1 93.38 61 PHE B O 1
ATOM 4229 N N . SER B 1 62 ? 10.07 25.141 20.375 1 93.62 62 SER B N 1
ATOM 4230 C CA . SER B 1 62 ? 10.297 23.703 20.547 1 93.62 62 SER B CA 1
ATOM 4231 C C . SER B 1 62 ? 10.297 22.969 19.219 1 93.62 62 SER B C 1
ATOM 4233 O O . SER B 1 62 ? 10.727 21.828 19.125 1 93.62 62 SER B O 1
ATOM 4235 N N . TYR B 1 63 ? 9.789 23.609 18.141 1 94.06 63 TYR B N 1
ATOM 4236 C CA . TYR B 1 63 ? 9.781 23.125 16.766 1 94.06 63 TYR B CA 1
ATOM 4237 C C . TYR B 1 63 ? 9.047 21.781 16.656 1 94.06 63 TYR B C 1
ATOM 4239 O O . TYR B 1 63 ? 9.523 20.859 15.992 1 94.06 63 TYR B O 1
ATOM 4247 N N . ASP B 1 64 ? 7.93 21.672 17.312 1 92.56 64 ASP B N 1
ATOM 4248 C CA . ASP B 1 64 ? 7.113 20.469 17.234 1 92.56 64 ASP B CA 1
ATOM 4249 C C . ASP B 1 64 ? 6.383 20.391 15.891 1 92.56 64 ASP B C 1
ATOM 4251 O O . ASP B 1 64 ? 6.086 21.422 15.273 1 92.56 64 ASP B O 1
ATOM 4255 N N . THR B 1 65 ? 6.137 19.078 15.461 1 92.31 65 THR B N 1
ATOM 4256 C CA . THR B 1 65 ? 5.441 18.875 14.195 1 92.31 65 THR B CA 1
ATOM 4257 C C . THR B 1 65 ? 4.215 17.984 14.398 1 92.31 65 THR B C 1
ATOM 4259 O O . THR B 1 65 ? 4.125 17.266 15.398 1 92.31 65 THR B O 1
ATOM 4262 N N . ILE B 1 66 ? 3.221 18.156 13.586 1 87.81 66 ILE B N 1
ATOM 4263 C CA . ILE B 1 66 ? 2.064 17.266 13.508 1 87.81 66 ILE B CA 1
ATOM 4264 C C . ILE B 1 66 ? 2.068 16.531 12.172 1 87.81 66 ILE B C 1
ATOM 4266 O O . ILE B 1 66 ? 2.639 17.016 11.188 1 87.81 66 ILE B O 1
ATOM 4270 N N . THR B 1 67 ? 1.534 15.312 12.234 1 90.12 67 THR B N 1
ATOM 4271 C CA . THR B 1 67 ? 1.498 14.5 11.023 1 90.12 67 THR B CA 1
ATOM 4272 C C . THR B 1 67 ? 0.082 14.438 10.461 1 90.12 67 THR B C 1
ATOM 4274 O O . THR B 1 67 ? -0.872 14.164 11.195 1 90.12 67 THR B O 1
ATOM 4277 N N . ASP B 1 68 ? 0.023 14.875 9.188 1 90.12 68 ASP B N 1
ATOM 4278 C CA . ASP B 1 68 ? -1.228 14.766 8.445 1 90.12 68 ASP B CA 1
ATOM 4279 C C . ASP B 1 68 ? -1.215 13.547 7.527 1 90.12 68 ASP B C 1
ATOM 4281 O O . ASP B 1 68 ? -0.382 13.453 6.621 1 90.12 68 ASP B O 1
ATOM 4285 N N . THR B 1 69 ? -2.109 12.578 7.719 1 89.75 69 THR B N 1
ATOM 4286 C CA . THR B 1 69 ? -2.205 11.367 6.906 1 89.75 69 THR B CA 1
ATOM 4287 C C . THR B 1 69 ? -3.506 11.359 6.105 1 89.75 69 THR B C 1
ATOM 4289 O O . THR B 1 69 ? -4.594 11.461 6.68 1 89.75 69 THR B O 1
ATOM 4292 N N . LYS B 1 70 ? -3.379 11.188 4.836 1 87.69 70 LYS B N 1
ATOM 4293 C CA . LYS B 1 70 ? -4.551 11.156 3.965 1 87.69 70 LYS B CA 1
ATOM 4294 C C . LYS B 1 70 ? -4.52 9.953 3.033 1 87.69 70 LYS B C 1
ATOM 4296 O O . LYS B 1 70 ? -3.461 9.586 2.52 1 87.69 70 LYS B O 1
ATOM 4301 N N . LEU B 1 71 ? -5.66 9.328 2.939 1 87.88 71 LEU B N 1
ATOM 4302 C CA . LEU B 1 71 ? -5.836 8.305 1.911 1 87.88 71 LEU B CA 1
ATOM 4303 C C . LEU B 1 71 ? -6.398 8.914 0.63 1 87.88 71 LEU B C 1
ATOM 4305 O O . LEU B 1 71 ? -7.523 9.422 0.618 1 87.88 71 LEU B O 1
ATOM 4309 N N . LYS B 1 72 ? -5.621 8.891 -0.401 1 88.94 72 LYS B N 1
ATOM 4310 C CA . LYS B 1 72 ? -6.031 9.5 -1.662 1 88.94 72 LYS B CA 1
ATOM 4311 C C . LYS B 1 72 ? -6.398 8.445 -2.695 1 88.94 72 LYS B C 1
ATOM 4313 O O . LYS B 1 72 ? -5.645 7.492 -2.914 1 88.94 72 LYS B O 1
ATOM 4318 N N . PHE B 1 73 ? -7.547 8.609 -3.25 1 85.31 73 PHE B N 1
ATOM 4319 C CA . PHE B 1 73 ? -7.977 7.746 -4.34 1 85.31 73 PHE B CA 1
ATOM 4320 C C . PHE B 1 73 ? -7.738 8.414 -5.688 1 85.31 73 PHE B C 1
ATOM 4322 O O . PHE B 1 73 ? -7.941 9.625 -5.832 1 85.31 73 PHE B O 1
ATOM 4329 N N . THR B 1 74 ? -7.246 7.656 -6.637 1 87.62 74 THR B N 1
ATOM 4330 C CA . THR B 1 74 ? -6.902 8.195 -7.945 1 87.62 74 THR B CA 1
ATOM 4331 C C . THR B 1 74 ? -7.355 7.254 -9.055 1 87.62 74 THR B C 1
ATOM 4333 O O . THR B 1 74 ? -7.703 6.102 -8.797 1 87.62 74 THR B O 1
ATOM 4336 N N . ASP B 1 75 ? -7.367 7.777 -10.281 1 84.06 75 ASP B N 1
ATOM 4337 C CA . ASP B 1 75 ? -7.77 6.98 -11.438 1 84.06 75 ASP B CA 1
ATOM 4338 C C . ASP B 1 75 ? -6.598 6.152 -11.961 1 84.06 75 ASP B C 1
ATOM 4340 O O . ASP B 1 75 ? -6.797 5.188 -12.703 1 84.06 75 ASP B O 1
ATOM 4344 N N . ALA B 1 76 ? -5.465 6.617 -11.617 1 91.19 76 ALA B N 1
ATOM 4345 C CA . ALA B 1 76 ? -4.262 5.914 -12.055 1 91.19 76 ALA B CA 1
ATOM 4346 C C . ALA B 1 76 ? -3.125 6.09 -11.047 1 91.19 76 ALA B C 1
ATOM 4348 O O . ALA B 1 76 ? -3.043 7.121 -10.375 1 91.19 76 ALA B O 1
ATOM 4349 N N . LEU B 1 77 ? -2.344 5.105 -10.953 1 95.12 77 LEU B N 1
ATOM 4350 C CA . LEU B 1 77 ? -1.153 5.172 -10.109 1 95.12 77 LEU B CA 1
ATOM 4351 C C . LEU B 1 77 ? 0.095 4.805 -10.906 1 95.12 77 LEU B C 1
ATOM 4353 O O . LEU B 1 77 ? 0.06 3.9 -11.742 1 95.12 77 LEU B O 1
ATOM 4357 N N . PRO B 1 78 ? 1.174 5.543 -10.664 1 96.88 78 PRO B N 1
ATOM 4358 C CA . PRO B 1 78 ? 2.422 5.102 -11.289 1 96.88 78 PRO B CA 1
ATOM 4359 C C . PRO B 1 78 ? 2.871 3.725 -10.812 1 96.88 78 PRO B C 1
ATOM 4361 O O . PRO B 1 78 ? 2.947 3.484 -9.602 1 96.88 78 PRO B O 1
ATOM 4364 N N . PHE B 1 79 ? 3.148 2.914 -11.797 1 97.56 79 PHE B N 1
ATOM 4365 C CA . PHE B 1 79 ? 3.58 1.565 -11.453 1 97.56 79 PHE B CA 1
ATOM 4366 C C . PHE B 1 79 ? 5.031 1.562 -10.984 1 97.56 79 PHE B C 1
ATOM 4368 O O . PHE B 1 79 ? 5.875 2.252 -11.562 1 97.56 79 PHE B O 1
ATOM 4375 N N . PRO B 1 80 ? 5.371 0.852 -9.891 1 98.12 80 PRO B N 1
ATOM 4376 C CA . PRO B 1 80 ? 6.746 0.839 -9.383 1 98.12 80 PRO B CA 1
ATOM 4377 C C . PRO B 1 80 ? 7.695 0.049 -10.281 1 98.12 80 PRO B C 1
ATOM 4379 O O . PRO B 1 80 ? 7.254 -0.622 -11.219 1 98.12 80 PRO B O 1
ATOM 4382 N N . ALA B 1 81 ? 8.938 0.27 -10.023 1 98.19 81 ALA B N 1
ATOM 4383 C CA . ALA B 1 81 ? 9.938 -0.615 -10.609 1 98.19 81 ALA B CA 1
ATOM 4384 C C . ALA B 1 81 ? 9.945 -1.975 -9.914 1 98.19 81 ALA B C 1
ATOM 4386 O O . ALA B 1 81 ? 9.781 -2.057 -8.695 1 98.19 81 ALA B O 1
ATOM 4387 N N . VAL B 1 82 ? 10.102 -3.014 -10.695 1 98.62 82 VAL B N 1
ATOM 4388 C CA . VAL B 1 82 ? 10.156 -4.375 -10.172 1 98.62 82 VAL B CA 1
ATOM 4389 C C . VAL B 1 82 ? 11.477 -5.031 -10.578 1 98.62 82 VAL B C 1
ATOM 4391 O O . VAL B 1 82 ? 11.688 -5.34 -11.75 1 98.62 82 VAL B O 1
ATOM 4394 N N . THR B 1 83 ? 12.305 -5.266 -9.578 1 98.44 83 THR B N 1
ATOM 4395 C CA . THR B 1 83 ? 13.594 -5.898 -9.836 1 98.44 83 THR B CA 1
ATOM 4396 C C . THR B 1 83 ? 13.57 -7.363 -9.406 1 98.44 83 THR B C 1
ATOM 4398 O O . THR B 1 83 ? 13.133 -7.684 -8.297 1 98.44 83 THR B O 1
ATOM 4401 N N . ILE B 1 84 ? 14.062 -8.234 -10.258 1 98.38 84 ILE B N 1
ATOM 4402 C CA . ILE B 1 84 ? 14.109 -9.656 -9.938 1 98.38 84 ILE B CA 1
ATOM 4403 C C . ILE B 1 84 ? 15.539 -10.172 -10.078 1 98.38 84 ILE B C 1
ATOM 4405 O O . ILE B 1 84 ? 16.281 -9.742 -10.961 1 98.38 84 ILE B O 1
ATOM 4409 N N . CYS B 1 85 ? 15.898 -10.953 -9.141 1 97.62 85 CYS B N 1
ATOM 4410 C CA . CYS B 1 85 ? 17.188 -11.641 -9.148 1 97.62 85 CYS B CA 1
ATOM 4411 C C . CYS B 1 85 ? 17 -13.133 -8.875 1 97.62 85 CYS B C 1
ATOM 4413 O O . CYS B 1 85 ? 16.047 -13.531 -8.211 1 97.62 85 CYS B O 1
ATOM 4415 N N . ASN B 1 86 ? 17.859 -13.875 -9.438 1 97.06 86 ASN B N 1
ATOM 4416 C CA . ASN B 1 86 ? 17.922 -15.289 -9.086 1 97.06 86 ASN B CA 1
ATOM 4417 C C . ASN B 1 86 ? 18.703 -15.508 -7.781 1 97.06 86 ASN B C 1
ATOM 4419 O O . ASN B 1 86 ? 19.672 -14.812 -7.512 1 97.06 86 ASN B O 1
ATOM 4423 N N . MET B 1 87 ? 18.25 -16.453 -7 1 95.25 87 MET B N 1
ATOM 4424 C CA . MET B 1 87 ? 18.953 -16.781 -5.77 1 95.25 87 MET B CA 1
ATOM 4425 C C . MET B 1 87 ? 20.312 -17.438 -6.07 1 95.25 87 MET B C 1
ATOM 4427 O O . MET B 1 87 ? 21.109 -17.672 -5.16 1 95.25 87 MET B O 1
ATOM 4431 N N . ASN B 1 88 ? 20.562 -17.625 -7.301 1 94.81 88 ASN B N 1
ATOM 4432 C CA . ASN B 1 88 ? 21.812 -18.172 -7.809 1 94.81 88 ASN B CA 1
ATOM 4433 C C . ASN B 1 88 ? 22.5 -17.188 -8.766 1 94.81 88 ASN B C 1
ATOM 4435 O O . ASN B 1 88 ? 21.891 -16.75 -9.75 1 94.81 88 ASN B O 1
ATOM 4439 N N . LYS B 1 89 ? 23.766 -16.984 -8.586 1 94.06 89 LYS B N 1
ATOM 4440 C CA . LYS B 1 89 ? 24.438 -15.906 -9.289 1 94.06 89 LYS B CA 1
ATOM 4441 C C . LYS B 1 89 ? 24.875 -16.328 -10.688 1 94.06 89 LYS B C 1
ATOM 4443 O O . LYS B 1 89 ? 24.797 -15.555 -11.641 1 94.06 89 LYS B O 1
ATOM 4448 N N . PHE B 1 90 ? 25.359 -17.562 -10.789 1 94.62 90 PHE B N 1
ATOM 4449 C CA . PHE B 1 90 ? 25.953 -17.969 -12.055 1 94.62 90 PHE B CA 1
ATOM 4450 C C . PHE B 1 90 ? 25.281 -19.234 -12.586 1 94.62 90 PHE B C 1
ATOM 4452 O O . PHE B 1 90 ? 24.641 -19.953 -11.828 1 94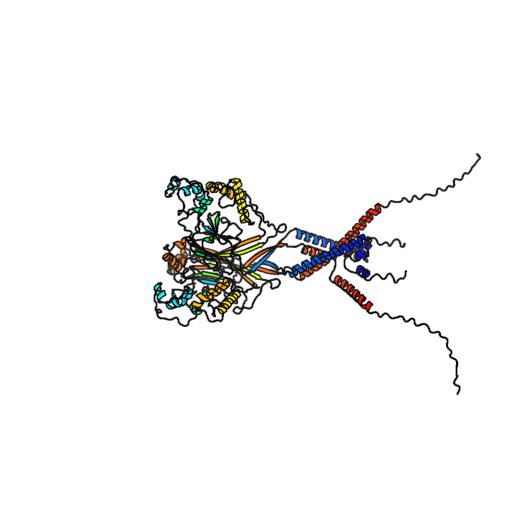.62 90 PHE B O 1
ATOM 4459 N N . ASP B 1 91 ? 25.422 -19.391 -13.852 1 92.75 91 ASP B N 1
ATOM 4460 C CA . ASP B 1 91 ? 24.953 -20.578 -14.539 1 92.75 91 ASP B CA 1
ATOM 4461 C C . ASP B 1 91 ? 26.094 -21.594 -14.703 1 92.75 91 ASP B C 1
ATOM 4463 O O . ASP B 1 91 ? 27.047 -21.344 -15.438 1 92.75 91 ASP B O 1
ATOM 4467 N N . SER B 1 92 ? 25.938 -22.734 -14.148 1 91.88 92 SER B N 1
ATOM 4468 C CA . SER B 1 92 ? 26.984 -23.75 -14.172 1 91.88 92 SER B CA 1
ATOM 4469 C C . SER B 1 92 ? 27.266 -24.219 -15.594 1 91.88 92 SER B C 1
ATOM 4471 O O . SER B 1 92 ? 28.391 -24.594 -15.914 1 91.88 92 SER B O 1
ATOM 4473 N N . GLN B 1 93 ? 26.266 -24.156 -16.422 1 90.31 93 GLN B N 1
ATOM 4474 C CA . GLN B 1 93 ? 26.422 -24.641 -17.797 1 90.31 93 GLN B CA 1
ATOM 4475 C C . GLN B 1 93 ? 27.266 -23.688 -18.625 1 90.31 93 GLN B C 1
ATOM 4477 O O . GLN B 1 93 ? 27.812 -24.062 -19.672 1 90.31 93 GLN B O 1
ATOM 4482 N N . LYS B 1 94 ? 27.391 -22.531 -18.109 1 90.44 94 LYS B N 1
ATOM 4483 C CA . LYS B 1 94 ? 28.141 -21.531 -18.844 1 90.44 94 LYS B CA 1
ATOM 4484 C C . LYS B 1 94 ? 29.594 -21.469 -18.344 1 90.44 94 LYS B C 1
ATOM 4486 O O . LYS B 1 94 ? 30.438 -20.812 -18.969 1 90.44 94 LYS B O 1
ATOM 4491 N N . LEU B 1 95 ? 29.906 -22.109 -17.312 1 92.56 95 LEU B N 1
ATOM 4492 C CA . LEU B 1 95 ? 31.203 -21.953 -16.688 1 92.56 95 LEU B CA 1
ATOM 4493 C C . LEU B 1 95 ? 32.125 -23.094 -17.078 1 92.56 95 LEU B C 1
ATOM 4495 O O . LEU B 1 95 ? 31.781 -24.266 -16.938 1 92.56 95 LEU B O 1
ATOM 4499 N N . LYS B 1 96 ? 33.344 -22.703 -17.516 1 92.25 96 LYS B N 1
ATOM 4500 C CA . LYS B 1 96 ? 34.406 -23.672 -17.75 1 92.25 96 LYS B CA 1
ATOM 4501 C C . LYS B 1 96 ? 35.281 -23.844 -16.531 1 92.25 96 LYS B C 1
ATOM 4503 O O . LYS B 1 96 ? 35.188 -23.078 -15.562 1 92.25 96 LYS B O 1
ATOM 4508 N N . LEU B 1 97 ? 36.125 -24.812 -16.656 1 92.06 97 LEU B N 1
ATOM 4509 C CA . LEU B 1 97 ? 36.938 -25.156 -15.5 1 92.06 97 LEU B CA 1
ATOM 4510 C C . LEU B 1 97 ? 37.812 -23.984 -15.078 1 92.06 97 LEU B C 1
ATOM 4512 O O . LEU B 1 97 ? 37.906 -23.688 -13.883 1 92.06 97 LEU B O 1
ATOM 4516 N N . VAL B 1 98 ? 38.406 -23.312 -15.984 1 91.94 98 VAL B N 1
ATOM 4517 C CA . VAL B 1 98 ? 39.281 -22.188 -15.695 1 91.94 98 VAL B CA 1
ATOM 4518 C C . VAL B 1 98 ? 38.469 -21.062 -15.039 1 91.94 98 VAL B C 1
ATOM 4520 O O . VAL B 1 98 ? 38.969 -20.344 -14.18 1 91.94 98 VAL B O 1
ATOM 4523 N N . GLU B 1 99 ? 37.281 -20.938 -15.43 1 92.5 99 GLU B N 1
ATOM 4524 C CA . GLU B 1 99 ? 36.406 -19.906 -14.906 1 92.5 99 GLU B CA 1
ATOM 4525 C C . GLU B 1 99 ? 35.969 -20.234 -13.484 1 92.5 99 GLU B C 1
ATOM 4527 O O . GLU B 1 99 ? 35.844 -19.328 -12.648 1 92.5 99 GLU B O 1
ATOM 4532 N N . TRP B 1 100 ? 35.781 -21.5 -13.227 1 91.56 100 TRP B N 1
ATOM 4533 C CA . TRP B 1 100 ? 35.5 -21.922 -11.867 1 91.56 100 TRP B CA 1
ATOM 4534 C C . TRP B 1 100 ? 36.656 -21.594 -10.938 1 91.56 100 TRP B C 1
ATOM 4536 O O . TRP B 1 100 ? 36.438 -21.156 -9.805 1 91.56 100 TRP B O 1
ATOM 4546 N N . SER B 1 101 ? 37.75 -21.844 -11.438 1 91.69 101 SER B N 1
ATOM 4547 C CA . SER B 1 101 ? 38.906 -21.531 -10.641 1 91.69 101 SER B CA 1
ATOM 4548 C C . SER B 1 101 ? 39.031 -20.047 -10.367 1 91.69 101 SER B C 1
ATOM 4550 O O . SER B 1 101 ? 39.344 -19.625 -9.242 1 91.69 101 SER B O 1
ATOM 4552 N N . TYR B 1 102 ? 38.781 -19.297 -11.359 1 91.62 102 TYR B N 1
ATOM 4553 C CA . TYR B 1 102 ? 38.844 -17.844 -11.25 1 91.62 102 TYR B CA 1
ATOM 4554 C C . TYR B 1 102 ? 37.812 -17.344 -10.227 1 91.62 102 TYR B C 1
ATOM 4556 O O . TYR B 1 102 ? 38.125 -16.438 -9.438 1 91.62 102 TYR B O 1
ATOM 4564 N N . LEU B 1 103 ? 36.625 -17.953 -10.172 1 92 103 LEU B N 1
ATOM 4565 C CA . LEU B 1 103 ? 35.531 -17.469 -9.352 1 92 103 LEU B CA 1
ATOM 4566 C C . LEU B 1 103 ? 35.562 -18.109 -7.969 1 92 103 LEU B C 1
ATOM 4568 O O . LEU B 1 103 ? 34.812 -17.719 -7.082 1 92 103 LEU B O 1
ATOM 4572 N N . SER B 1 104 ? 36.406 -19.031 -7.73 1 90.88 104 SER B N 1
ATOM 4573 C CA . SER B 1 104 ? 36.344 -19.875 -6.539 1 90.88 104 SER B CA 1
ATOM 4574 C C . SER B 1 104 ? 36.469 -19.047 -5.266 1 90.88 104 SER B C 1
ATOM 4576 O O . SER B 1 104 ? 35.75 -19.312 -4.285 1 90.88 104 SER B O 1
ATOM 4578 N N . PRO B 1 105 ? 37.281 -17.984 -5.293 1 89.94 105 PRO B N 1
ATOM 4579 C CA . PRO B 1 105 ? 37.25 -17.188 -4.062 1 89.94 105 PRO B CA 1
ATOM 4580 C C . PRO B 1 105 ? 35.906 -16.531 -3.791 1 89.94 105 PRO B C 1
ATOM 4582 O O . PRO B 1 105 ? 35.5 -16.422 -2.633 1 89.94 105 PRO B O 1
ATOM 4585 N N . TYR B 1 106 ? 35.25 -16.141 -4.812 1 89 106 TYR B N 1
ATOM 4586 C CA . TYR B 1 106 ? 34 -15.43 -4.715 1 89 106 TYR B CA 1
ATOM 4587 C C . TYR B 1 106 ? 32.844 -16.391 -4.434 1 89 106 TYR B C 1
ATOM 4589 O O . TYR B 1 106 ? 31.969 -16.109 -3.598 1 89 106 TYR B O 1
ATOM 4597 N N . LEU B 1 107 ? 32.875 -17.547 -5.035 1 87.81 107 LEU B N 1
ATOM 4598 C CA . LEU B 1 107 ? 31.766 -18.484 -4.969 1 87.81 107 LEU B CA 1
ATOM 4599 C C . LEU B 1 107 ? 31.953 -19.5 -3.85 1 87.81 107 LEU B C 1
ATOM 4601 O O . LEU B 1 107 ? 30.984 -20 -3.273 1 87.81 107 LEU B O 1
ATOM 4605 N N . MET B 1 108 ? 33.281 -19.75 -3.574 1 86.81 108 MET B N 1
ATOM 4606 C CA . MET B 1 108 ? 33.531 -20.859 -2.662 1 86.81 108 MET B CA 1
ATOM 4607 C C . MET B 1 108 ? 34.344 -20.375 -1.45 1 86.81 108 MET B C 1
ATOM 4609 O O . MET B 1 108 ? 34.688 -21.172 -0.582 1 86.81 108 MET B O 1
ATOM 4613 N N . GLY B 1 109 ? 34.75 -19.188 -1.435 1 84.69 109 GLY B N 1
ATOM 4614 C CA . GLY B 1 109 ? 35.375 -18.609 -0.258 1 84.69 109 GLY B CA 1
ATOM 4615 C C . GLY B 1 109 ? 36.875 -18.828 -0.212 1 84.69 109 GLY B C 1
ATOM 4616 O O . GLY B 1 109 ? 37.531 -18.344 0.698 1 84.69 109 GLY B O 1
ATOM 4617 N N . ALA B 1 110 ? 37.344 -19.609 -1.185 1 87 110 ALA B N 1
ATOM 4618 C CA . ALA B 1 110 ? 38.781 -19.875 -1.248 1 87 110 ALA B CA 1
ATOM 4619 C C . ALA B 1 110 ? 39.25 -20.078 -2.689 1 87 110 ALA B C 1
ATOM 4621 O O . ALA B 1 110 ? 38.406 -20.359 -3.57 1 87 110 ALA B O 1
ATOM 4622 N N . GLN B 1 111 ? 40.562 -19.844 -2.83 1 90.44 111 GLN B N 1
ATOM 4623 C CA . GLN B 1 111 ? 41.125 -20.078 -4.152 1 90.44 111 GLN B CA 1
ATOM 4624 C C . GLN B 1 111 ? 41.406 -21.562 -4.387 1 90.44 111 GLN B C 1
ATOM 4626 O O . GLN B 1 111 ? 42.094 -22.203 -3.609 1 90.44 111 GLN B O 1
ATOM 4631 N N . TYR B 1 112 ? 40.75 -22.016 -5.43 1 90.56 112 TYR B N 1
ATOM 4632 C CA . TYR B 1 112 ? 40.969 -23.391 -5.828 1 90.56 112 TYR B CA 1
ATOM 4633 C C . TYR B 1 112 ? 41.594 -23.469 -7.211 1 90.56 112 TYR B C 1
ATOM 4635 O O . TYR B 1 112 ? 41.062 -22.906 -8.172 1 90.56 112 TYR B O 1
ATOM 4643 N N . ASP B 1 113 ? 42.688 -24.25 -7.281 1 90.75 113 ASP B N 1
ATOM 4644 C CA . ASP B 1 113 ? 43.312 -24.438 -8.586 1 90.75 113 ASP B CA 1
ATOM 4645 C C . ASP B 1 113 ? 42.656 -25.562 -9.359 1 90.75 113 ASP B C 1
ATOM 4647 O O . ASP B 1 113 ? 41.781 -26.266 -8.82 1 90.75 113 ASP B O 1
ATOM 4651 N N . ILE B 1 114 ? 42.969 -25.688 -10.57 1 92.06 114 ILE B N 1
ATOM 4652 C CA . ILE B 1 114 ? 42.312 -26.625 -11.477 1 92.06 114 ILE B CA 1
ATOM 4653 C C . ILE B 1 114 ? 42.469 -28.047 -10.961 1 92.06 114 ILE B C 1
ATOM 4655 O O . ILE B 1 114 ? 41.469 -28.797 -10.891 1 92.06 114 ILE B O 1
ATOM 4659 N N . PRO B 1 115 ? 43.656 -28.469 -10.461 1 91.56 115 PRO B N 1
ATOM 4660 C CA . PRO B 1 115 ? 43.781 -29.828 -9.93 1 91.56 115 PRO B CA 1
ATOM 4661 C C . PRO B 1 115 ? 42.875 -30.078 -8.727 1 91.56 115 PRO B C 1
ATOM 4663 O O . PRO B 1 115 ? 42.312 -31.156 -8.594 1 91.56 115 PRO B O 1
ATOM 4666 N N . THR B 1 116 ? 42.781 -29.141 -7.949 1 92.19 116 THR B N 1
ATOM 4667 C CA . THR B 1 116 ? 41.938 -29.281 -6.77 1 92.19 116 THR B CA 1
ATOM 4668 C C . THR B 1 116 ? 40.469 -29.406 -7.172 1 92.19 116 THR B C 1
ATOM 4670 O O . THR B 1 116 ? 39.75 -30.219 -6.605 1 92.19 116 THR B O 1
ATOM 4673 N N . LEU B 1 117 ? 40.062 -28.625 -8.117 1 91.88 117 LEU B N 1
ATOM 4674 C CA . LEU B 1 117 ? 38.688 -28.672 -8.602 1 91.88 117 LEU B CA 1
ATOM 4675 C C . LEU B 1 117 ? 38.375 -30.047 -9.203 1 91.88 117 LEU B C 1
ATOM 4677 O O . LEU B 1 117 ? 37.281 -30.594 -8.984 1 91.88 117 LEU B O 1
ATOM 4681 N N . LEU B 1 118 ? 39.344 -30.547 -9.891 1 92.19 118 LEU B N 1
ATOM 4682 C CA . LEU B 1 118 ? 39.156 -31.859 -10.484 1 92.19 118 LEU B CA 1
ATOM 4683 C C . LEU B 1 118 ? 39 -32.938 -9.406 1 92.19 118 LEU B C 1
ATOM 4685 O O . LEU B 1 118 ? 38.188 -33.844 -9.539 1 92.19 118 LEU B O 1
ATOM 4689 N N . SER B 1 119 ? 39.719 -32.781 -8.375 1 91.31 119 SER B N 1
ATOM 4690 C CA . SER B 1 119 ? 39.625 -33.719 -7.262 1 91.31 119 SER B CA 1
ATOM 4691 C C . SER B 1 119 ? 38.281 -33.625 -6.555 1 91.31 119 SER B C 1
ATOM 4693 O O . SER B 1 119 ? 37.812 -34.562 -5.938 1 91.31 119 SER B O 1
ATOM 4695 N N . MET B 1 120 ? 37.688 -32.438 -6.656 1 87.5 120 MET B N 1
ATOM 4696 C CA . MET B 1 120 ? 36.406 -32.188 -6.027 1 87.5 120 MET B CA 1
ATOM 4697 C C . MET B 1 120 ? 35.25 -32.719 -6.895 1 87.5 120 MET B C 1
ATOM 4699 O O . MET B 1 120 ? 34.094 -32.688 -6.5 1 87.5 120 MET B O 1
ATOM 4703 N N . GLY B 1 121 ? 35.562 -33.156 -8.102 1 87.19 121 GLY B N 1
ATOM 4704 C CA . GLY B 1 121 ? 34.562 -33.812 -8.922 1 87.19 121 GLY B CA 1
ATOM 4705 C C . GLY B 1 121 ? 34.188 -33.031 -10.156 1 87.19 121 GLY B C 1
ATOM 4706 O O . GLY B 1 121 ? 33.281 -33.406 -10.891 1 87.19 121 GLY B O 1
ATOM 4707 N N . PHE B 1 122 ? 34.875 -31.875 -10.367 1 89.06 122 PHE B N 1
ATOM 4708 C CA . PHE B 1 122 ? 34.594 -31.094 -11.57 1 89.06 122 PHE B CA 1
ATOM 4709 C C . PHE B 1 122 ? 35.094 -31.828 -12.812 1 89.06 122 PHE B C 1
ATOM 4711 O O . PHE B 1 122 ? 36.125 -32.5 -12.773 1 89.06 122 PHE B O 1
ATOM 4718 N N . SER B 1 123 ? 34.375 -31.719 -13.859 1 88.69 123 SER B N 1
ATOM 4719 C CA . SER B 1 123 ? 34.75 -32.375 -15.102 1 88.69 123 SER B CA 1
ATOM 4720 C C . SER B 1 123 ? 35.812 -31.609 -15.867 1 88.69 123 SER B C 1
ATOM 4722 O O . SER B 1 123 ? 35.719 -30.391 -15.992 1 88.69 123 SER B O 1
ATOM 4724 N N . PRO B 1 124 ? 36.781 -32.344 -16.344 1 89.19 124 PRO B N 1
ATOM 4725 C CA . PRO B 1 124 ? 37.781 -31.672 -17.156 1 89.19 124 PRO B CA 1
ATOM 4726 C C . PRO B 1 124 ? 37.219 -31.156 -18.484 1 89.19 124 PRO B C 1
ATOM 4728 O O . PRO B 1 124 ? 36.25 -31.75 -19.031 1 89.19 124 PRO B O 1
ATOM 4731 N N . ASP B 1 125 ? 37.656 -29.969 -18.891 1 90.88 125 ASP B N 1
ATOM 4732 C CA . ASP B 1 125 ? 37.25 -29.422 -20.188 1 90.88 125 ASP B CA 1
ATOM 4733 C C . ASP B 1 125 ? 38.469 -28.844 -20.938 1 90.88 125 ASP B C 1
ATOM 4735 O O . ASP B 1 125 ? 39.594 -29.125 -20.578 1 90.88 125 ASP B O 1
ATOM 4739 N N . GLU B 1 126 ? 38.281 -28.188 -22.031 1 87.38 126 GLU B N 1
ATOM 4740 C CA . GLU B 1 126 ? 39.344 -27.75 -22.922 1 87.38 126 GLU B CA 1
ATOM 4741 C C . GLU B 1 126 ? 40.219 -26.672 -22.266 1 87.38 126 GLU B C 1
ATOM 4743 O O . GLU B 1 126 ? 41.281 -26.375 -22.734 1 87.38 126 GLU B O 1
ATOM 4748 N N . THR B 1 127 ? 39.781 -26.234 -21.109 1 86.12 127 THR B N 1
ATOM 4749 C CA . THR B 1 127 ? 40.469 -25.109 -20.5 1 86.12 127 THR B CA 1
ATOM 4750 C C . THR B 1 127 ? 41.406 -25.594 -19.391 1 86.12 127 THR B C 1
ATOM 4752 O O . THR B 1 127 ? 41.938 -24.797 -18.609 1 86.12 127 THR B O 1
ATOM 4755 N N . ILE B 1 128 ? 41.594 -26.766 -19.312 1 85.19 128 ILE B N 1
ATOM 4756 C CA . ILE B 1 128 ? 42.375 -27.375 -18.25 1 85.19 128 ILE B CA 1
ATOM 4757 C C . ILE B 1 128 ? 43.781 -26.719 -18.188 1 85.19 128 ILE B C 1
ATOM 4759 O O . ILE B 1 128 ? 44.344 -26.547 -17.094 1 85.19 128 ILE B O 1
ATOM 4763 N N . ASN B 1 129 ? 44.312 -26.266 -19.312 1 82.62 129 ASN B N 1
ATOM 4764 C CA . ASN B 1 129 ? 45.625 -25.656 -19.344 1 82.62 129 ASN B CA 1
ATOM 4765 C C . ASN B 1 129 ? 45.562 -24.188 -19.75 1 82.62 129 ASN B C 1
ATOM 4767 O O . ASN B 1 129 ? 46.562 -23.609 -20.188 1 82.62 129 ASN B O 1
ATOM 4771 N N . SER B 1 130 ? 44.375 -23.641 -19.594 1 83.44 130 SER B N 1
ATOM 4772 C CA . SER B 1 130 ? 44.188 -22.266 -20.031 1 83.44 130 SER B CA 1
ATOM 4773 C C . SER B 1 130 ? 44.188 -21.312 -18.859 1 83.44 130 SER B C 1
ATOM 4775 O O . SER B 1 130 ? 44.156 -21.734 -17.703 1 83.44 130 SER B O 1
ATOM 4777 N N . THR B 1 131 ? 44.5 -20.031 -19.188 1 81.06 131 THR B N 1
ATOM 4778 C CA . THR B 1 131 ? 44.406 -18.953 -18.188 1 81.06 131 THR B CA 1
ATOM 4779 C C . THR B 1 131 ? 43.281 -18 -18.562 1 81.06 131 THR B C 1
ATOM 4781 O O . THR B 1 131 ? 42.906 -17.875 -19.734 1 81.06 131 THR B O 1
ATOM 4784 N N . ILE B 1 132 ? 42.688 -17.516 -17.5 1 80.12 132 ILE B N 1
ATOM 4785 C CA . ILE B 1 132 ? 41.594 -16.594 -17.734 1 80.12 132 ILE B CA 1
ATOM 4786 C C . ILE B 1 132 ? 42.094 -15.32 -18.391 1 80.12 132 ILE B C 1
ATOM 4788 O O . ILE B 1 132 ? 43.188 -14.836 -18.047 1 80.12 132 ILE B O 1
ATOM 4792 N N . GLY B 1 133 ? 41.625 -14.953 -19.531 1 76.56 133 GLY B N 1
ATOM 4793 C CA . GLY B 1 133 ? 42.031 -13.719 -20.188 1 76.56 133 GLY B CA 1
ATOM 4794 C C . GLY B 1 133 ? 41.781 -12.492 -19.328 1 76.56 133 GLY B C 1
ATOM 4795 O O . GLY B 1 133 ? 41.375 -12.602 -18.172 1 76.56 133 GLY B O 1
ATOM 4796 N N . ASN B 1 134 ? 42.125 -11.336 -19.891 1 84.38 134 ASN B N 1
ATOM 4797 C CA . ASN B 1 134 ? 41.938 -10.047 -19.234 1 84.38 134 ASN B CA 1
ATOM 4798 C C . ASN B 1 134 ? 40.469 -9.633 -19.234 1 84.38 134 ASN B C 1
ATOM 4800 O O . ASN B 1 134 ? 40.031 -8.906 -20.125 1 84.38 134 ASN B O 1
ATOM 4804 N N . ILE B 1 135 ? 39.719 -10.164 -18.25 1 87.69 135 ILE B N 1
ATOM 4805 C CA . ILE B 1 135 ? 38.281 -9.812 -18.141 1 87.69 135 ILE B CA 1
ATOM 4806 C C . ILE B 1 135 ? 38 -9.297 -16.734 1 87.69 135 ILE B C 1
ATOM 4808 O O . ILE B 1 135 ? 38.5 -9.82 -15.75 1 87.69 135 ILE B O 1
ATOM 4812 N N . THR B 1 136 ? 37.25 -8.242 -16.719 1 91.56 136 THR B N 1
ATOM 4813 C CA . THR B 1 136 ? 36.812 -7.73 -15.43 1 91.56 136 THR B CA 1
ATOM 4814 C C . THR B 1 136 ? 35.719 -8.609 -14.836 1 91.56 136 THR B C 1
ATOM 4816 O O . THR B 1 136 ? 34.969 -9.258 -15.57 1 91.56 136 THR B O 1
ATOM 4819 N N . LEU B 1 137 ? 35.625 -8.648 -13.562 1 93.56 137 LEU B N 1
ATOM 4820 C CA . LEU B 1 137 ? 34.594 -9.438 -12.906 1 93.56 137 LEU B CA 1
ATOM 4821 C C . LEU B 1 137 ? 33.188 -8.961 -13.32 1 93.56 137 LEU B C 1
ATOM 4823 O O . LEU B 1 137 ? 32.281 -9.766 -13.445 1 93.56 137 LEU B O 1
ATOM 4827 N N . GLN B 1 138 ? 33.031 -7.699 -13.508 1 93.62 138 GLN B N 1
ATOM 4828 C CA . GLN B 1 138 ? 31.766 -7.137 -13.961 1 93.62 138 GLN B CA 1
ATOM 4829 C C . GLN B 1 138 ? 31.344 -7.746 -15.289 1 93.62 138 GLN B C 1
ATOM 4831 O O . GLN B 1 138 ? 30.203 -8.188 -15.438 1 93.62 138 GLN B O 1
ATOM 4836 N N . ASP B 1 139 ? 32.25 -7.797 -16.188 1 93.88 139 ASP B N 1
ATOM 4837 C CA . ASP B 1 139 ? 31.953 -8.383 -17.5 1 93.88 139 ASP B CA 1
ATOM 4838 C C . ASP B 1 139 ? 31.703 -9.883 -17.375 1 93.88 139 ASP B C 1
ATOM 4840 O O . ASP B 1 139 ? 30.844 -10.43 -18.078 1 93.88 139 ASP B O 1
ATOM 4844 N N . PHE B 1 140 ? 32.469 -10.414 -16.578 1 93.5 140 PHE B N 1
ATOM 4845 C CA . PHE B 1 140 ? 32.312 -11.852 -16.359 1 93.5 140 PHE B CA 1
ATOM 4846 C C . PHE B 1 140 ? 30.906 -12.172 -15.836 1 93.5 140 PHE B C 1
ATOM 4848 O O . PHE B 1 140 ? 30.266 -13.109 -16.297 1 93.5 140 PHE B O 1
ATOM 4855 N N . VAL B 1 141 ? 30.422 -11.438 -14.859 1 94.81 141 VAL B N 1
ATOM 4856 C CA . VAL B 1 141 ? 29.094 -11.617 -14.273 1 94.81 141 VAL B CA 1
ATOM 4857 C C . VAL B 1 141 ? 28.031 -11.391 -15.344 1 94.81 141 VAL B C 1
ATOM 4859 O O . VAL B 1 141 ? 27.078 -12.164 -15.445 1 94.81 141 VAL B O 1
ATOM 4862 N N . PHE B 1 142 ? 28.203 -10.383 -16.109 1 95.25 142 PHE B N 1
ATOM 4863 C CA . PHE B 1 142 ? 27.25 -10.062 -17.156 1 95.25 142 PHE B CA 1
ATOM 4864 C C . PHE B 1 142 ? 27.109 -11.219 -18.141 1 95.25 142 PHE B C 1
ATOM 4866 O O . PHE B 1 142 ? 25.984 -11.586 -18.516 1 95.25 142 PHE B O 1
ATOM 4873 N N . GLN B 1 143 ? 28.219 -11.852 -18.484 1 93.25 143 GLN B N 1
ATOM 4874 C CA . GLN B 1 143 ? 28.234 -12.859 -19.531 1 93.25 143 GLN B CA 1
ATOM 4875 C C . GLN B 1 143 ? 27.812 -14.219 -19 1 93.25 143 GLN B C 1
ATOM 4877 O O . GLN B 1 143 ? 27.141 -14.984 -19.703 1 93.25 143 GLN B O 1
ATOM 4882 N N . ASN B 1 144 ? 28.125 -14.492 -17.781 1 93.25 144 ASN B N 1
ATOM 4883 C CA . ASN B 1 144 ? 27.953 -15.852 -17.281 1 93.25 144 ASN B CA 1
ATOM 4884 C C . ASN B 1 144 ? 26.938 -15.922 -16.156 1 93.25 144 ASN B C 1
ATOM 4886 O O . ASN B 1 144 ? 26.625 -17 -15.656 1 93.25 144 ASN B O 1
ATOM 4890 N N . GLY B 1 145 ? 26.422 -14.82 -15.719 1 95 145 GLY B N 1
ATOM 4891 C CA . GLY B 1 145 ? 25.453 -14.789 -14.633 1 95 145 GLY B CA 1
ATOM 4892 C C . GLY B 1 145 ? 24.047 -15.102 -15.078 1 95 145 GLY B C 1
ATOM 4893 O O . GLY B 1 145 ? 23.828 -15.508 -16.219 1 95 145 GLY B O 1
ATOM 4894 N N . PHE B 1 146 ? 23.125 -14.984 -14.117 1 94.62 146 PHE B N 1
ATOM 4895 C CA . PHE B 1 146 ? 21.703 -15.156 -14.375 1 94.62 146 PHE B CA 1
ATOM 4896 C C . PHE B 1 146 ? 21.25 -14.258 -15.523 1 94.62 146 PHE B C 1
ATOM 4898 O O . PHE B 1 146 ? 21.641 -13.094 -15.594 1 94.62 146 PHE B O 1
ATOM 4905 N N . ASP B 1 147 ? 20.531 -14.82 -16.422 1 93.44 147 ASP B N 1
ATOM 4906 C CA . ASP B 1 147 ? 20 -14.031 -17.531 1 93.44 147 ASP B CA 1
ATOM 4907 C C . ASP B 1 147 ? 18.516 -14.328 -17.766 1 93.44 147 ASP B C 1
ATOM 4909 O O . ASP B 1 147 ? 18.031 -15.398 -17.391 1 93.44 147 ASP B O 1
ATOM 4913 N N . VAL B 1 148 ? 17.922 -13.273 -18.172 1 93.56 148 VAL B N 1
ATOM 4914 C CA . VAL B 1 148 ? 16.531 -13.445 -18.578 1 93.56 148 VAL B CA 1
ATOM 4915 C C . VAL B 1 148 ? 16.438 -13.438 -20.109 1 93.56 148 VAL B C 1
ATOM 4917 O O . VAL B 1 148 ? 17.062 -12.602 -20.766 1 93.56 148 VAL B O 1
ATOM 4920 N N . ASN B 1 149 ? 16.125 -14.523 -20.75 1 93.75 149 ASN B N 1
ATOM 4921 C CA . ASN B 1 149 ? 15.938 -14.641 -22.203 1 93.75 149 ASN B CA 1
ATOM 4922 C C . ASN B 1 149 ? 14.562 -15.203 -22.531 1 93.75 149 ASN B C 1
ATOM 4924 O O . ASN B 1 149 ? 13.719 -15.367 -21.656 1 93.75 149 ASN B O 1
ATOM 4928 N N . SER B 1 150 ? 14.328 -15.398 -23.766 1 92.44 150 SER B N 1
ATOM 4929 C CA . SER B 1 150 ? 13.008 -15.82 -24.219 1 92.44 150 SER B CA 1
ATOM 4930 C C . SER B 1 150 ? 12.656 -17.203 -23.656 1 92.44 150 SER B C 1
ATOM 4932 O O . SER B 1 150 ? 11.477 -17.5 -23.438 1 92.44 150 SER B O 1
ATOM 4934 N N . ASP B 1 151 ? 13.68 -18.016 -23.406 1 90.25 151 ASP B N 1
ATOM 4935 C CA . ASP B 1 151 ? 13.438 -19.359 -22.891 1 90.25 151 ASP B CA 1
ATOM 4936 C C . ASP B 1 151 ? 13.117 -19.344 -21.406 1 90.25 151 ASP B C 1
ATOM 4938 O O . ASP B 1 151 ? 12.242 -20.078 -20.938 1 90.25 151 ASP B O 1
ATOM 4942 N N . ARG B 1 152 ? 13.805 -18.516 -20.672 1 93.88 152 ARG B N 1
ATOM 4943 C CA . ARG B 1 152 ? 13.625 -18.469 -19.219 1 93.88 152 ARG B CA 1
ATOM 4944 C C . ARG B 1 152 ? 12.391 -17.656 -18.859 1 93.88 152 ARG B C 1
ATOM 4946 O O . ARG B 1 152 ? 11.734 -17.938 -17.844 1 93.88 152 ARG B O 1
ATOM 4953 N N . MET B 1 153 ? 12.188 -16.625 -19.609 1 95.44 153 MET B N 1
ATOM 4954 C CA . MET B 1 153 ? 10.992 -15.828 -19.422 1 95.44 153 MET B CA 1
ATOM 4955 C C . MET B 1 153 ? 9.984 -16.062 -20.531 1 95.44 153 MET B C 1
ATOM 4957 O O . MET B 1 153 ? 9.82 -15.227 -21.422 1 95.44 153 MET B O 1
ATOM 4961 N N . ALA B 1 154 ? 9.297 -17.109 -20.406 1 89.69 154 ALA B N 1
ATOM 4962 C CA . ALA B 1 154 ? 8.43 -17.562 -21.484 1 89.69 154 ALA B CA 1
ATOM 4963 C C . ALA B 1 154 ? 7.098 -16.812 -21.469 1 89.69 154 ALA B C 1
ATOM 4965 O O . ALA B 1 154 ? 6.383 -16.797 -22.484 1 89.69 154 ALA B O 1
ATOM 4966 N N . MET B 1 155 ? 6.746 -16.25 -20.344 1 91.56 155 MET B N 1
ATOM 4967 C CA . MET B 1 155 ? 5.488 -15.516 -20.234 1 91.56 155 MET B CA 1
ATOM 4968 C C . MET B 1 155 ? 5.695 -14.195 -19.5 1 91.56 155 MET B C 1
ATOM 4970 O O . MET B 1 155 ? 6.316 -14.164 -18.438 1 91.56 155 MET B O 1
ATOM 4974 N N . CYS B 1 156 ? 5.203 -13.156 -20.094 1 95 156 CYS B N 1
ATOM 4975 C CA . CYS B 1 156 ? 5.215 -11.82 -19.531 1 95 156 CYS B CA 1
ATOM 4976 C C . CYS B 1 156 ? 4.016 -11.008 -20 1 95 156 CYS B C 1
ATOM 4978 O O . CYS B 1 156 ? 3.74 -10.945 -21.203 1 95 156 CYS B O 1
ATOM 4980 N N . PHE B 1 157 ? 3.316 -10.461 -19.016 1 93.88 157 PHE B N 1
ATOM 4981 C CA . PHE B 1 157 ? 2.162 -9.648 -19.375 1 93.88 157 PHE B CA 1
ATOM 4982 C C . PHE B 1 157 ? 2.143 -8.352 -18.578 1 93.88 157 PHE B C 1
ATOM 4984 O O . PHE B 1 157 ? 2.428 -8.359 -17.375 1 93.88 157 PHE B O 1
ATOM 4991 N N . TRP B 1 158 ? 1.93 -7.281 -19.25 1 94.5 158 TRP B N 1
ATOM 4992 C CA . TRP B 1 158 ? 1.643 -5.98 -18.656 1 94.5 158 TRP B CA 1
ATOM 4993 C C . TRP B 1 158 ? 0.253 -5.492 -19.062 1 94.5 158 TRP B C 1
ATOM 4995 O O . TRP B 1 158 ? 0.004 -5.203 -20.234 1 94.5 158 TRP B O 1
ATOM 5005 N N . LYS B 1 159 ? -0.614 -5.32 -18.078 1 88.62 159 LYS B N 1
ATOM 5006 C CA . LYS B 1 159 ? -2 -4.953 -18.344 1 88.62 159 LYS B CA 1
ATOM 5007 C C . LYS B 1 159 ? -2.617 -5.867 -19.406 1 88.62 159 LYS B C 1
ATOM 5009 O O . LYS B 1 159 ? -3.199 -5.391 -20.375 1 88.62 159 LYS B O 1
ATOM 5014 N N . ALA B 1 160 ? -2.334 -7.125 -19.281 1 81.44 160 ALA B N 1
ATOM 5015 C CA . ALA B 1 160 ? -2.895 -8.203 -20.094 1 81.44 160 ALA B CA 1
ATOM 5016 C C . ALA B 1 160 ? -2.332 -8.164 -21.516 1 81.44 160 ALA B C 1
ATOM 5018 O O . ALA B 1 160 ? -2.814 -8.875 -22.391 1 81.44 160 ALA B O 1
ATOM 5019 N N . GLU B 1 161 ? -1.412 -7.336 -21.734 1 87 161 GLU B N 1
ATOM 5020 C CA . GLU B 1 161 ? -0.701 -7.316 -23 1 87 161 GLU B CA 1
ATOM 5021 C C . GLU B 1 161 ? 0.667 -7.98 -22.891 1 87 161 GLU B C 1
ATOM 5023 O O . GLU B 1 161 ? 1.365 -7.801 -21.891 1 87 161 GLU B O 1
ATOM 5028 N N . ALA B 1 162 ? 1.021 -8.648 -23.906 1 91.81 162 ALA B N 1
ATOM 5029 C CA . ALA B 1 162 ? 2.262 -9.422 -23.875 1 91.81 162 ALA B CA 1
ATOM 5030 C C . ALA B 1 162 ? 3.477 -8.508 -23.797 1 91.81 162 ALA B C 1
ATOM 5032 O O . ALA B 1 162 ? 3.559 -7.5 -24.5 1 91.81 162 ALA B O 1
ATOM 5033 N N . CYS B 1 163 ? 4.352 -8.805 -22.875 1 94.44 163 CYS B N 1
ATOM 5034 C CA . CYS B 1 163 ? 5.68 -8.211 -22.797 1 94.44 163 CYS B CA 1
ATOM 5035 C C . CYS B 1 163 ? 6.762 -9.273 -22.922 1 94.44 163 CYS B C 1
ATOM 5037 O O . CYS B 1 163 ? 6.465 -10.438 -23.188 1 94.44 163 CYS B O 1
ATOM 5039 N N . THR B 1 164 ? 8.055 -8.852 -22.906 1 95.56 164 THR B N 1
ATOM 5040 C CA . THR B 1 164 ? 9.164 -9.781 -23.016 1 95.56 164 THR B CA 1
ATOM 5041 C C . THR B 1 164 ? 10.305 -9.391 -22.078 1 95.56 164 THR B C 1
ATOM 5043 O O . THR B 1 164 ? 10.211 -8.391 -21.375 1 95.56 164 THR B O 1
ATOM 5046 N N . TYR B 1 165 ? 11.281 -10.234 -22.141 1 95.69 165 TYR B N 1
ATOM 5047 C CA . TYR B 1 165 ? 12.477 -9.984 -21.344 1 95.69 165 TYR B CA 1
ATOM 5048 C C . TYR B 1 165 ? 13.133 -8.672 -21.75 1 95.69 165 TYR B C 1
ATOM 5050 O O . TYR B 1 165 ? 13.891 -8.078 -20.984 1 95.69 165 TYR B O 1
ATOM 5058 N N . LEU B 1 166 ? 12.797 -8.156 -22.953 1 95.31 166 LEU B N 1
ATOM 5059 C CA . LEU B 1 166 ? 13.398 -6.93 -23.469 1 95.31 166 LEU B CA 1
ATOM 5060 C C . LEU B 1 166 ? 12.859 -5.715 -22.719 1 95.31 166 LEU B C 1
ATOM 5062 O O . LEU B 1 166 ? 13.445 -4.633 -22.781 1 95.31 166 LEU B O 1
ATOM 5066 N N . ASN B 1 167 ? 11.805 -5.93 -22.047 1 95.94 167 ASN B N 1
ATOM 5067 C CA . ASN B 1 167 ? 11.227 -4.84 -21.266 1 95.94 167 ASN B CA 1
ATOM 5068 C C . ASN B 1 167 ? 11.914 -4.695 -19.906 1 95.94 167 ASN B C 1
ATOM 5070 O O . ASN B 1 167 ? 11.562 -3.811 -19.125 1 95.94 167 ASN B O 1
ATOM 5074 N N . PHE B 1 168 ? 12.82 -5.547 -19.688 1 97.56 168 PHE B N 1
ATOM 5075 C CA . PHE B 1 168 ? 13.586 -5.516 -18.453 1 97.56 168 PHE B CA 1
ATOM 5076 C C . PHE B 1 168 ? 14.984 -4.957 -18.688 1 97.56 168 PHE B C 1
ATOM 5078 O O . PHE B 1 168 ? 15.617 -5.27 -19.688 1 97.56 168 PHE B O 1
ATOM 5085 N N . THR B 1 169 ? 15.383 -4.137 -17.766 1 97.06 169 THR B N 1
ATOM 5086 C CA . THR B 1 169 ? 16.703 -3.527 -17.859 1 97.06 169 THR B CA 1
ATOM 5087 C C . THR B 1 169 ? 17.672 -4.215 -16.906 1 97.06 169 THR B C 1
ATOM 5089 O O . THR B 1 169 ? 17.359 -4.445 -15.742 1 97.06 169 THR B O 1
ATOM 5092 N N . HIS B 1 170 ? 18.812 -4.504 -17.391 1 97 170 HIS B N 1
ATOM 5093 C CA . HIS B 1 170 ? 19.844 -5.172 -16.609 1 97 170 HIS B CA 1
ATOM 5094 C C . HIS B 1 170 ? 20.391 -4.254 -15.523 1 97 170 HIS B C 1
ATOM 5096 O O . HIS B 1 170 ? 20.625 -3.066 -15.766 1 97 170 HIS B O 1
ATOM 5102 N N . THR B 1 171 ? 20.594 -4.828 -14.352 1 95.44 171 THR B N 1
ATOM 5103 C CA . THR B 1 171 ? 21.172 -4.105 -13.227 1 95.44 171 THR B CA 1
ATOM 5104 C C . THR B 1 171 ? 22.078 -5.023 -12.398 1 95.44 171 THR B C 1
ATOM 5106 O O . THR B 1 171 ? 21.734 -6.191 -12.18 1 95.44 171 THR B O 1
ATOM 5109 N N . TYR B 1 172 ? 23.219 -4.488 -11.961 1 96.38 172 TYR B N 1
ATOM 5110 C CA . TYR B 1 172 ? 24.094 -5.234 -11.078 1 96.38 172 TYR B CA 1
ATOM 5111 C C . TYR B 1 172 ? 23.672 -5.074 -9.625 1 96.38 172 TYR B C 1
ATOM 5113 O O . TYR B 1 172 ? 23.375 -3.967 -9.172 1 96.38 172 TYR B O 1
ATOM 5121 N N . THR B 1 173 ? 23.609 -6.152 -8.938 1 96 173 THR B N 1
ATOM 5122 C CA . THR B 1 173 ? 23.344 -6.125 -7.5 1 96 173 THR B CA 1
ATOM 5123 C C . THR B 1 173 ? 24.219 -7.133 -6.766 1 96 173 THR B C 1
ATOM 5125 O O . THR B 1 173 ? 25.062 -7.785 -7.371 1 96 173 THR B O 1
ATOM 5128 N N . PHE B 1 174 ? 23.984 -7.168 -5.496 1 92.56 174 PHE B N 1
ATOM 5129 C CA . PHE B 1 174 ? 24.688 -8.141 -4.668 1 92.56 174 PHE B CA 1
ATOM 5130 C C . PHE B 1 174 ? 24.406 -9.562 -5.148 1 92.56 174 PHE B C 1
ATOM 5132 O O . PHE B 1 174 ? 25.25 -10.453 -5.004 1 92.56 174 PHE B O 1
ATOM 5139 N N . PHE B 1 175 ? 23.359 -9.758 -5.875 1 94.44 175 PHE B N 1
ATOM 5140 C CA . PHE B 1 175 ? 22.953 -11.07 -6.352 1 94.44 175 PHE B CA 1
ATOM 5141 C C . PHE B 1 175 ? 23.438 -11.305 -7.773 1 94.44 175 PHE B C 1
ATOM 5143 O O . PHE B 1 175 ? 23.047 -12.281 -8.422 1 94.44 175 PHE B O 1
ATOM 5150 N N . GLY B 1 176 ? 24.297 -10.477 -8.211 1 95.38 176 GLY B N 1
ATOM 5151 C CA . GLY B 1 176 ? 24.766 -10.578 -9.586 1 95.38 176 GLY B CA 1
ATOM 5152 C C . GLY B 1 176 ? 23.875 -9.852 -10.57 1 95.38 176 GLY B C 1
ATOM 5153 O O . GLY B 1 176 ? 23.547 -8.68 -10.375 1 95.38 176 GLY B O 1
ATOM 5154 N N . ASN B 1 177 ? 23.547 -10.594 -11.648 1 97.19 177 ASN B N 1
ATOM 5155 C CA . ASN B 1 177 ? 22.656 -10.016 -12.648 1 97.19 177 ASN B CA 1
ATOM 5156 C C . ASN B 1 177 ? 21.219 -9.992 -12.164 1 97.19 177 ASN B C 1
ATOM 5158 O O . ASN B 1 177 ? 20.672 -11.023 -11.758 1 97.19 177 ASN B O 1
ATOM 5162 N N . CYS B 1 178 ? 20.688 -8.875 -12.18 1 97.88 178 CYS B N 1
ATOM 5163 C CA . CYS B 1 178 ? 19.266 -8.688 -11.93 1 97.88 178 CYS B CA 1
ATOM 5164 C C . CYS B 1 178 ? 18.625 -7.898 -13.062 1 97.88 178 CYS B C 1
ATOM 5166 O O . CYS B 1 178 ? 19.312 -7.348 -13.922 1 97.88 178 CYS B O 1
ATOM 5168 N N . TYR B 1 179 ? 17.375 -7.926 -13.109 1 98.25 179 TYR B N 1
ATOM 5169 C CA . TYR B 1 179 ? 16.641 -7.281 -14.188 1 98.25 179 TYR B CA 1
ATOM 5170 C C . TYR B 1 179 ? 15.43 -6.52 -13.641 1 98.25 179 TYR B C 1
ATOM 5172 O O . TYR B 1 179 ? 14.656 -7.055 -12.852 1 98.25 179 TYR B O 1
ATOM 5180 N N . THR B 1 180 ? 15.312 -5.301 -14.109 1 98.19 180 THR B N 1
ATOM 5181 C CA . THR B 1 180 ? 14.297 -4.41 -13.555 1 98.19 180 THR B CA 1
ATOM 5182 C C . THR B 1 180 ? 13.258 -4.047 -14.609 1 98.19 180 THR B C 1
ATOM 5184 O O . THR B 1 180 ? 13.602 -3.572 -15.695 1 98.19 180 THR B O 1
ATOM 5187 N N . PHE B 1 181 ? 12.031 -4.309 -14.273 1 98.19 181 PHE B N 1
ATOM 5188 C CA . PHE B 1 181 ? 10.906 -3.838 -15.062 1 98.19 181 PHE B CA 1
ATOM 5189 C C . PHE B 1 181 ? 10.5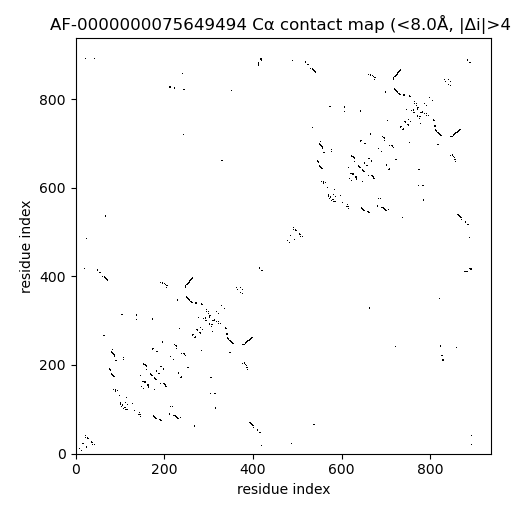31 -2.41 -14.688 1 98.19 181 PHE B C 1
ATOM 5191 O O . PHE B 1 181 ? 10.547 -2.053 -13.508 1 98.19 181 PHE B O 1
ATOM 5198 N N . ASN B 1 182 ? 10.234 -1.542 -15.672 1 97.75 182 ASN B N 1
ATOM 5199 C CA . ASN B 1 182 ? 9.789 -0.167 -15.461 1 97.75 182 ASN B CA 1
ATOM 5200 C C . ASN B 1 182 ? 10.844 0.653 -14.719 1 97.75 182 ASN B C 1
ATOM 5202 O O . ASN B 1 182 ? 10.523 1.366 -13.766 1 97.75 182 ASN B O 1
ATOM 5206 N N . SER B 1 183 ? 12.062 0.555 -15.18 1 95.56 183 SER B N 1
ATOM 5207 C CA . SER B 1 183 ? 13.18 1.212 -14.508 1 95.56 183 SER B CA 1
ATOM 5208 C C . SER B 1 183 ? 13.312 2.668 -14.945 1 95.56 183 SER B C 1
ATOM 5210 O O . SER B 1 183 ? 13.898 3.484 -14.234 1 95.56 183 SER B O 1
ATOM 5212 N N . ASP B 1 184 ? 12.75 3.008 -16.031 1 93.06 184 ASP B N 1
ATOM 5213 C CA . ASP B 1 184 ? 12.93 4.34 -16.609 1 93.06 184 ASP B CA 1
ATOM 5214 C C . ASP B 1 184 ? 11.922 5.324 -16.016 1 93.06 184 ASP B C 1
ATOM 5216 O O . ASP B 1 184 ? 10.734 5.289 -16.359 1 93.06 184 ASP B O 1
ATOM 5220 N N . LYS B 1 185 ? 12.375 6.25 -15.32 1 90.56 185 LYS B N 1
ATOM 5221 C CA . LYS B 1 185 ? 11.523 7.246 -14.68 1 90.56 185 LYS B CA 1
ATOM 5222 C C . LYS B 1 185 ? 10.875 8.164 -15.703 1 90.56 185 LYS B C 1
ATOM 5224 O O . LYS B 1 185 ? 9.781 8.688 -15.477 1 90.56 185 LYS B O 1
ATOM 5229 N N . SER B 1 186 ? 11.578 8.406 -16.766 1 91.62 186 SER B N 1
ATOM 5230 C CA . SER B 1 186 ? 11.078 9.32 -17.797 1 91.62 186 SER B CA 1
ATOM 5231 C C . SER B 1 186 ? 9.914 8.703 -18.562 1 91.62 186 SER B C 1
ATOM 5233 O O . SER B 1 186 ? 9.148 9.414 -19.203 1 91.62 186 SER B O 1
ATOM 5235 N N . ASN B 1 187 ? 9.82 7.426 -18.484 1 93.38 187 ASN B N 1
ATOM 5236 C CA . ASN B 1 187 ? 8.734 6.711 -19.141 1 93.38 187 ASN B CA 1
ATOM 5237 C C . ASN B 1 187 ? 8.086 5.695 -18.203 1 93.38 187 ASN B C 1
ATOM 5239 O O . ASN B 1 187 ? 7.977 4.516 -18.547 1 93.38 187 ASN B O 1
ATOM 5243 N N . THR B 1 188 ? 7.594 6.262 -17.141 1 95.44 188 THR B N 1
ATOM 5244 C CA . THR B 1 188 ? 6.988 5.414 -16.125 1 95.44 188 THR B CA 1
ATOM 5245 C C . THR B 1 188 ? 5.645 4.867 -16.609 1 95.44 188 THR B C 1
ATOM 5247 O O . THR B 1 188 ? 4.852 5.594 -17.203 1 95.44 188 THR B O 1
ATOM 5250 N N . LEU B 1 189 ? 5.453 3.596 -16.359 1 95.62 189 LEU B N 1
ATOM 5251 C CA . LEU B 1 189 ? 4.176 2.965 -16.672 1 95.62 189 LEU B CA 1
ATOM 5252 C C . LEU B 1 189 ? 3.15 3.248 -15.578 1 95.62 189 LEU B C 1
ATOM 5254 O O . LEU B 1 189 ? 3.516 3.469 -14.422 1 95.62 189 LEU B O 1
ATOM 5258 N N . TRP B 1 190 ? 1.879 3.248 -15.977 1 94.12 190 TRP B N 1
ATOM 5259 C CA . TRP B 1 190 ? 0.803 3.564 -15.039 1 94.12 190 TRP B CA 1
ATOM 5260 C C . TRP B 1 190 ? -0.241 2.453 -15.016 1 94.12 190 TRP B C 1
ATOM 5262 O O . TRP B 1 190 ? -0.603 1.91 -16.062 1 94.12 190 TRP B O 1
ATOM 5272 N N . GLN B 1 191 ? -0.627 2.012 -13.836 1 92.88 191 GLN B N 1
ATOM 5273 C CA . GLN B 1 191 ? -1.784 1.133 -13.711 1 92.88 191 GLN B CA 1
ATOM 5274 C C . GLN B 1 191 ? -3.076 1.938 -13.594 1 92.88 191 GLN B C 1
ATOM 5276 O O . GLN B 1 191 ? -3.174 2.852 -12.766 1 92.88 191 GLN B O 1
ATOM 5281 N N . THR B 1 192 ? -4.051 1.618 -14.359 1 88.25 192 THR B N 1
ATOM 5282 C CA . THR B 1 192 ? -5.258 2.432 -14.445 1 88.25 192 THR B CA 1
ATOM 5283 C C . THR B 1 192 ? -6.477 1.653 -13.953 1 88.25 192 THR B C 1
ATOM 5285 O O . THR B 1 192 ? -7.59 2.178 -13.938 1 88.25 192 THR B O 1
ATOM 5288 N N . MET B 1 193 ? -6.25 0.443 -13.633 1 84.38 193 MET B N 1
ATOM 5289 C CA . MET B 1 193 ? -7.309 -0.387 -13.062 1 84.38 193 MET B CA 1
ATOM 5290 C C . MET B 1 193 ? -6.754 -1.303 -11.977 1 84.38 193 MET B C 1
ATOM 5292 O O . MET B 1 193 ? -5.625 -1.783 -12.078 1 84.38 193 MET B O 1
ATOM 5296 N N . GLU B 1 194 ? -7.609 -1.55 -11.008 1 86.94 194 GLU B N 1
ATOM 5297 C CA . GLU B 1 194 ? -7.18 -2.377 -9.883 1 86.94 194 GLU B CA 1
ATOM 5298 C C . GLU B 1 194 ? -7.148 -3.854 -10.266 1 86.94 194 GLU B C 1
ATOM 5300 O O . GLU B 1 194 ? -7.848 -4.277 -11.195 1 86.94 194 GLU B O 1
ATOM 5305 N N . GLY B 1 195 ? -6.238 -4.594 -9.508 1 87.12 195 GLY B N 1
ATOM 5306 C CA . GLY B 1 195 ? -6.273 -6.039 -9.672 1 87.12 195 GLY B CA 1
ATOM 5307 C C . GLY B 1 195 ? -5.035 -6.594 -10.344 1 87.12 195 GLY B C 1
ATOM 5308 O O . GLY B 1 195 ? -4.336 -5.879 -11.062 1 87.12 195 GLY B O 1
ATOM 5309 N N . TRP B 1 196 ? -4.902 -7.875 -10.219 1 85.31 196 TRP B N 1
ATOM 5310 C CA . TRP B 1 196 ? -3.668 -8.516 -10.672 1 85.31 196 TRP B CA 1
ATOM 5311 C C . TRP B 1 196 ? -3.627 -8.609 -12.188 1 85.31 196 TRP B C 1
ATOM 5313 O O . TRP B 1 196 ? -2.551 -8.57 -12.789 1 85.31 196 TRP B O 1
ATOM 5323 N N . GLY B 1 197 ? -4.785 -8.656 -12.828 1 84.69 197 GLY B N 1
ATOM 5324 C CA . GLY B 1 197 ? -4.824 -8.727 -14.281 1 84.69 197 GLY B CA 1
ATOM 5325 C C . GLY B 1 197 ? -4.414 -7.434 -14.961 1 84.69 197 GLY B C 1
ATOM 5326 O O . GLY B 1 197 ? -4.148 -7.41 -16.156 1 84.69 197 GLY B O 1
ATOM 5327 N N . ASN B 1 198 ? -4.34 -6.48 -14.188 1 88.56 198 ASN B N 1
ATOM 5328 C CA . ASN B 1 198 ? -4.039 -5.164 -14.742 1 88.56 198 ASN B CA 1
ATOM 5329 C C . ASN B 1 198 ? -2.643 -4.695 -14.344 1 88.56 198 ASN B C 1
ATOM 5331 O O . ASN B 1 198 ? -2.287 -3.535 -14.562 1 88.56 198 ASN B O 1
ATOM 5335 N N . GLY B 1 199 ? -1.921 -5.574 -13.75 1 94.19 199 GLY B N 1
ATOM 5336 C CA . GLY B 1 199 ? -0.542 -5.309 -13.375 1 94.19 199 GLY B CA 1
ATOM 5337 C C . GLY B 1 199 ? 0.462 -6.098 -14.195 1 94.19 199 GLY B C 1
ATOM 5338 O O . GLY B 1 199 ? 0.312 -6.234 -15.414 1 94.19 199 GLY B O 1
ATOM 5339 N N . LEU B 1 200 ? 1.52 -6.496 -13.531 1 97.56 200 LEU B N 1
ATOM 5340 C CA . LEU B 1 200 ? 2.596 -7.258 -14.156 1 97.56 200 LEU B CA 1
ATOM 5341 C C . LEU B 1 200 ? 2.506 -8.734 -13.781 1 97.56 200 LEU B C 1
ATOM 5343 O O . LEU B 1 200 ? 2.361 -9.07 -12.609 1 97.56 200 LEU B O 1
ATOM 5347 N N . MET B 1 201 ? 2.531 -9.57 -14.758 1 96.44 201 MET B N 1
ATOM 5348 C CA . MET B 1 201 ? 2.621 -11.016 -14.531 1 96.44 201 MET B CA 1
ATOM 5349 C C . MET B 1 201 ? 3.785 -11.617 -15.312 1 96.44 201 MET B C 1
ATOM 5351 O O . MET B 1 201 ? 3.916 -11.383 -16.516 1 96.44 201 MET B O 1
ATOM 5355 N N . VAL B 1 202 ? 4.602 -12.406 -14.633 1 97.44 202 VAL B N 1
ATOM 5356 C CA . VAL B 1 202 ? 5.801 -12.93 -15.273 1 97.44 202 VAL B CA 1
ATOM 5357 C C . VAL B 1 202 ? 6.035 -14.375 -14.836 1 97.44 202 VAL B C 1
ATOM 5359 O O . VAL B 1 202 ? 5.77 -14.727 -13.68 1 97.44 202 VAL B O 1
ATOM 5362 N N . PHE B 1 203 ? 6.465 -15.18 -15.773 1 95.75 203 PHE B N 1
ATOM 5363 C CA . PHE B 1 203 ? 7.004 -16.516 -15.516 1 95.75 203 PHE B CA 1
ATOM 5364 C C . PHE B 1 203 ? 8.508 -16.547 -15.773 1 95.75 203 PHE B C 1
ATOM 5366 O O . PHE B 1 203 ? 8.977 -16.078 -16.812 1 95.75 203 PHE B O 1
ATOM 5373 N N . VAL B 1 204 ? 9.227 -17.109 -14.797 1 96.94 204 VAL B N 1
ATOM 5374 C CA . VAL B 1 204 ? 10.664 -17.266 -14.961 1 96.94 204 VAL B CA 1
ATOM 5375 C C . VAL B 1 204 ? 11.078 -18.688 -14.641 1 96.94 204 VAL B C 1
ATOM 5377 O O . VAL B 1 204 ? 10.695 -19.234 -13.602 1 96.94 204 VAL B O 1
ATOM 5380 N N . ASP B 1 205 ? 11.812 -19.25 -15.508 1 95.31 205 ASP B N 1
ATOM 5381 C CA . ASP B 1 205 ? 12.43 -20.547 -15.289 1 95.31 205 ASP B CA 1
ATOM 5382 C C . ASP B 1 205 ? 13.805 -20.406 -14.625 1 95.31 205 ASP B C 1
ATOM 5384 O O . ASP B 1 205 ? 14.758 -19.969 -15.266 1 95.31 205 ASP B O 1
ATOM 5388 N N . VAL B 1 206 ? 13.953 -20.797 -13.398 1 96.19 206 VAL B N 1
ATOM 5389 C CA . VAL B 1 206 ? 15.188 -20.562 -12.656 1 96.19 206 VAL B CA 1
ATOM 5390 C C . VAL B 1 206 ? 16.203 -21.656 -12.977 1 96.19 206 VAL B C 1
ATOM 5392 O O . VAL B 1 206 ? 17.406 -21.484 -12.742 1 96.19 206 VAL B O 1
ATOM 5395 N N . ARG B 1 207 ? 15.789 -22.828 -13.453 1 94.25 207 ARG B N 1
ATOM 5396 C CA . ARG B 1 207 ? 16.656 -23.938 -13.836 1 94.25 207 ARG B CA 1
ATOM 5397 C C . ARG B 1 207 ? 17.594 -24.328 -12.688 1 94.25 207 ARG B C 1
ATOM 5399 O O . ARG B 1 207 ? 18.812 -24.156 -12.789 1 94.25 207 ARG B O 1
ATOM 5406 N N . GLU B 1 208 ? 17.078 -24.938 -11.734 1 94.75 208 GLU B N 1
ATOM 5407 C CA . GLU B 1 208 ? 17.781 -25.312 -10.516 1 94.75 208 GLU B CA 1
ATOM 5408 C C . GLU B 1 208 ? 19 -26.172 -10.828 1 94.75 208 GLU B C 1
ATOM 5410 O O . GLU B 1 208 ? 20.031 -26.078 -10.156 1 94.75 208 GLU B O 1
ATOM 5415 N N . SER B 1 209 ? 18.953 -26.984 -11.828 1 93.12 209 SER B N 1
ATOM 5416 C CA . SER B 1 209 ? 20.047 -27.891 -12.18 1 93.12 209 SER B CA 1
ATOM 5417 C C . SER B 1 209 ? 21.297 -27.125 -12.57 1 93.12 209 SER B C 1
ATOM 5419 O O . SER B 1 209 ? 22.391 -27.672 -12.586 1 93.12 209 SER B O 1
ATOM 5421 N N . GLU B 1 210 ? 21.141 -25.891 -12.836 1 92.81 210 GLU B N 1
ATOM 5422 C CA . GLU B 1 210 ? 22.266 -25.094 -13.289 1 92.81 210 GLU B CA 1
ATOM 5423 C C . GLU B 1 210 ? 22.828 -24.234 -12.164 1 92.81 210 GLU B C 1
ATOM 5425 O O . GLU B 1 210 ? 23.703 -23.391 -12.383 1 92.81 210 GLU B O 1
ATOM 5430 N N . TYR B 1 211 ? 22.391 -24.438 -10.977 1 93.44 211 TYR B N 1
ATOM 5431 C CA . TYR B 1 211 ? 22.844 -23.656 -9.828 1 93.44 211 TYR B CA 1
ATOM 5432 C C . TYR B 1 211 ? 24.297 -23.953 -9.492 1 93.44 211 TYR B C 1
ATOM 5434 O O . TYR B 1 211 ? 24.75 -25.094 -9.633 1 93.44 211 TYR B O 1
ATOM 5442 N N . THR B 1 212 ? 24.969 -22.922 -8.969 1 92.06 212 THR B N 1
ATOM 5443 C CA . THR B 1 212 ? 26.391 -23.047 -8.648 1 92.06 212 THR B CA 1
ATOM 5444 C C . THR B 1 212 ? 26.625 -22.891 -7.152 1 92.06 212 THR B C 1
ATOM 5446 O O . THR B 1 212 ? 27.672 -23.281 -6.637 1 92.06 212 THR B O 1
ATOM 5449 N N . GLU B 1 213 ? 25.703 -22.297 -6.484 1 89.56 213 GLU B N 1
ATOM 5450 C CA . GLU B 1 213 ? 25.953 -21.906 -5.098 1 89.56 213 GLU B CA 1
ATOM 5451 C C . GLU B 1 213 ? 25.625 -23.062 -4.141 1 89.56 213 GLU B C 1
ATOM 5453 O O . GLU B 1 213 ? 24.703 -23.828 -4.379 1 89.56 213 GLU B O 1
ATOM 5458 N N . ASN B 1 214 ? 26.438 -23.094 -3.113 1 86.62 214 ASN B N 1
ATOM 5459 C CA . ASN B 1 214 ? 26.328 -24.078 -2.041 1 86.62 214 ASN B CA 1
ATOM 5460 C C . ASN B 1 214 ? 26.547 -23.438 -0.671 1 86.62 214 ASN B C 1
ATOM 5462 O O . ASN B 1 214 ? 27.516 -22.719 -0.468 1 86.62 214 ASN B O 1
ATOM 5466 N N . TYR B 1 215 ? 25.594 -23.797 0.241 1 87.56 215 TYR B N 1
ATOM 5467 C CA . TYR B 1 215 ? 25.625 -23.172 1.56 1 87.56 215 TYR B CA 1
ATOM 5468 C C . TYR B 1 215 ? 26.922 -23.5 2.287 1 87.56 215 TYR B C 1
ATOM 5470 O O . TYR B 1 215 ? 27.484 -22.641 2.969 1 87.56 215 TYR B O 1
ATOM 5478 N N . PHE B 1 216 ? 27.375 -24.594 2.227 1 82.75 216 PHE B N 1
ATOM 5479 C CA . PHE B 1 216 ? 28.516 -25.078 3.002 1 82.75 216 PHE B CA 1
ATOM 5480 C C . PHE B 1 216 ? 29.812 -24.469 2.486 1 82.75 216 PHE B C 1
ATOM 5482 O O . PHE B 1 216 ? 30.828 -24.516 3.172 1 82.75 216 PHE B O 1
ATOM 5489 N N . THR B 1 217 ? 29.781 -23.828 1.302 1 77.88 217 THR B N 1
ATOM 5490 C CA . THR B 1 217 ? 30.969 -23.172 0.768 1 77.88 217 THR B CA 1
ATOM 5491 C C . THR B 1 217 ? 30.781 -21.656 0.732 1 77.88 217 THR B C 1
ATOM 5493 O O . THR B 1 217 ? 31.484 -20.953 0.011 1 77.88 217 THR B O 1
ATOM 5496 N N . GLY B 1 218 ? 29.703 -21.203 1.37 1 75.12 218 GLY B N 1
ATOM 5497 C CA . GLY B 1 218 ? 29.516 -19.781 1.505 1 75.12 218 GLY B CA 1
ATOM 5498 C C . GLY B 1 218 ? 28.5 -19.219 0.533 1 75.12 218 GLY B C 1
ATOM 5499 O O . GLY B 1 218 ? 28.312 -18 0.443 1 75.12 218 GLY B O 1
ATOM 5500 N N . GLY B 1 219 ? 27.828 -20.062 -0.165 1 82.38 219 GLY B N 1
ATOM 5501 C CA . GLY B 1 219 ? 26.828 -19.594 -1.112 1 82.38 219 GLY B CA 1
ATOM 5502 C C . GLY B 1 219 ? 25.422 -19.625 -0.555 1 82.38 219 GLY B C 1
ATOM 5503 O O . GLY B 1 219 ? 25.219 -19.969 0.613 1 82.38 219 GLY B O 1
ATOM 5504 N N . ASN B 1 220 ? 24.531 -19.156 -1.398 1 87.19 220 ASN B N 1
ATOM 5505 C CA . ASN B 1 220 ? 23.125 -19.188 -1.015 1 87.19 220 ASN B CA 1
ATOM 5506 C C . ASN B 1 220 ? 22.578 -20.609 -0.964 1 87.19 220 ASN B C 1
ATOM 5508 O O . ASN B 1 220 ? 23.031 -21.469 -1.717 1 87.19 220 ASN B O 1
ATOM 5512 N N . SER B 1 221 ? 21.609 -20.828 -0.085 1 92.12 221 SER B N 1
ATOM 5513 C CA . SER B 1 221 ? 21 -22.156 0.057 1 92.12 221 SER B CA 1
ATOM 5514 C C . SER B 1 221 ? 19.625 -22.203 -0.585 1 92.12 221 SER B C 1
ATOM 5516 O O . SER B 1 221 ? 19.031 -23.281 -0.72 1 92.12 221 SER B O 1
ATOM 5518 N N . GLU B 1 222 ? 19.141 -21.109 -1.008 1 94 222 GLU B N 1
ATOM 5519 C CA . GLU B 1 222 ? 17.734 -21.031 -1.419 1 94 222 GLU B CA 1
ATOM 5520 C C . GLU B 1 222 ? 17.578 -21.281 -2.916 1 94 222 GLU B C 1
ATOM 5522 O O . GLU B 1 222 ? 18.547 -21.156 -3.674 1 94 222 GLU B O 1
ATOM 5527 N N . ILE B 1 223 ? 16.438 -21.688 -3.328 1 95.62 223 ILE B N 1
ATOM 5528 C CA . ILE B 1 223 ? 16.031 -21.766 -4.73 1 95.62 223 ILE B CA 1
ATOM 5529 C C . ILE B 1 223 ? 14.875 -20.812 -4.996 1 95.62 223 ILE B C 1
ATOM 5531 O O . ILE B 1 223 ? 13.977 -20.656 -4.16 1 95.62 223 ILE B O 1
ATOM 5535 N N . GLY B 1 224 ? 14.945 -20.094 -6.113 1 96.94 224 GLY B N 1
ATOM 5536 C CA . GLY B 1 224 ? 13.859 -19.203 -6.5 1 96.94 224 GLY B CA 1
ATOM 5537 C C . GLY B 1 224 ? 14.336 -17.812 -6.898 1 96.94 224 GLY B C 1
ATOM 5538 O O . GLY B 1 224 ? 15.445 -17.656 -7.422 1 96.94 224 GLY B O 1
ATOM 5539 N N . LEU B 1 225 ? 13.453 -16.922 -6.773 1 97.44 225 LEU B N 1
ATOM 5540 C CA . LEU B 1 225 ? 13.766 -15.547 -7.148 1 97.44 225 LEU B CA 1
ATOM 5541 C C . LEU B 1 225 ? 13.648 -14.617 -5.949 1 97.44 225 LEU B C 1
ATOM 5543 O O . LEU B 1 225 ? 12.898 -14.891 -5.012 1 97.44 225 LEU B O 1
ATOM 5547 N N . LYS B 1 226 ? 14.422 -13.648 -5.969 1 97.31 226 LYS B N 1
ATOM 5548 C CA . LYS B 1 226 ? 14.234 -12.477 -5.109 1 97.31 226 LYS B CA 1
ATOM 5549 C C . LYS B 1 226 ? 13.656 -11.305 -5.891 1 97.31 226 LYS B C 1
ATOM 5551 O O . LYS B 1 226 ? 14.102 -11.008 -7 1 97.31 226 LYS B O 1
ATOM 5556 N N . LEU B 1 227 ? 12.641 -10.711 -5.305 1 98.31 227 LEU B N 1
ATOM 5557 C CA . LEU B 1 227 ? 11.93 -9.648 -6 1 98.31 227 LEU B CA 1
ATOM 5558 C C . LEU B 1 227 ? 11.82 -8.406 -5.121 1 98.31 227 LEU B C 1
ATOM 5560 O O . LEU B 1 227 ? 11.531 -8.508 -3.926 1 98.31 227 LEU B O 1
ATOM 5564 N N . LEU B 1 228 ? 12.078 -7.25 -5.688 1 98.25 228 LEU B N 1
ATOM 5565 C CA . LEU B 1 228 ? 11.984 -5.992 -4.957 1 98.25 228 LEU B CA 1
ATOM 5566 C C . LEU B 1 228 ? 11.141 -4.98 -5.723 1 98.25 228 LEU B C 1
ATOM 5568 O O . LEU B 1 228 ? 11.344 -4.777 -6.922 1 98.25 228 LEU B O 1
ATOM 5572 N N . VAL B 1 229 ? 10.141 -4.477 -5.027 1 98.25 229 VAL B N 1
ATOM 5573 C CA . VAL B 1 229 ? 9.336 -3.375 -5.547 1 98.25 229 VAL B CA 1
ATOM 5574 C C . VAL B 1 229 ? 9.852 -2.051 -4.988 1 98.25 229 VAL B C 1
ATOM 5576 O O . VAL B 1 229 ? 9.961 -1.881 -3.771 1 98.25 229 VAL B O 1
ATOM 5579 N N . HIS B 1 230 ? 10.195 -1.142 -5.871 1 97.19 230 HIS B N 1
ATOM 5580 C CA . HIS B 1 230 ? 10.805 0.101 -5.414 1 97.19 230 HIS B CA 1
ATOM 5581 C C . HIS B 1 230 ? 10.547 1.238 -6.395 1 97.19 230 HIS B C 1
ATOM 5583 O O . HIS B 1 230 ? 10.031 1.011 -7.492 1 97.19 230 HIS B O 1
ATOM 5589 N N . ASP B 1 231 ? 10.875 2.414 -5.934 1 96.38 231 ASP B N 1
ATOM 5590 C CA . ASP B 1 231 ? 10.766 3.582 -6.801 1 96.38 231 ASP B CA 1
ATOM 5591 C C . ASP B 1 231 ? 11.836 3.557 -7.891 1 96.38 231 ASP B C 1
ATOM 5593 O O . ASP B 1 231 ? 12.93 3.035 -7.68 1 96.38 231 ASP B O 1
ATOM 5597 N N . GLN B 1 232 ? 11.531 4.188 -9.031 1 96 232 GLN B N 1
ATOM 5598 C CA . GLN B 1 232 ? 12.453 4.184 -10.164 1 96 232 GLN B CA 1
ATOM 5599 C C . GLN B 1 232 ? 13.758 4.898 -9.812 1 96 232 GLN B C 1
ATOM 5601 O O . GLN B 1 232 ? 14.812 4.574 -10.359 1 96 232 GLN B O 1
ATOM 5606 N N . ASP B 1 233 ? 13.695 5.762 -8.867 1 93.81 233 ASP B N 1
ATOM 5607 C CA . ASP B 1 233 ? 14.859 6.562 -8.516 1 93.81 233 ASP B CA 1
ATOM 5608 C C . ASP B 1 233 ? 15.758 5.812 -7.531 1 93.81 233 ASP B C 1
ATOM 5610 O O . ASP B 1 233 ? 16.922 6.184 -7.332 1 93.81 233 ASP B O 1
ATOM 5614 N N . GLU B 1 234 ? 15.273 4.781 -6.996 1 95.06 234 GLU B N 1
ATOM 5615 C CA . GLU B 1 234 ? 16.031 4.047 -5.984 1 95.06 234 GLU B CA 1
ATOM 5616 C C . GLU B 1 234 ? 16.766 2.867 -6.602 1 95.06 234 GLU B C 1
ATOM 5618 O O . GLU B 1 234 ? 16.172 2.027 -7.273 1 95.06 234 GLU B O 1
ATOM 5623 N N . PRO B 1 235 ? 18.094 2.898 -6.348 1 96 235 PRO B N 1
ATOM 5624 C CA . PRO B 1 235 ? 18.766 1.655 -6.727 1 96 235 PRO B CA 1
ATOM 5625 C C . PRO B 1 235 ? 18.297 0.455 -5.906 1 96 235 PRO B C 1
ATOM 5627 O O . PRO B 1 235 ? 18.062 0.578 -4.699 1 96 235 PRO B O 1
ATOM 5630 N N . PRO B 1 236 ? 18.125 -0.662 -6.562 1 96.56 236 PRO B N 1
ATOM 5631 C CA . PRO B 1 236 ? 17.625 -1.828 -5.832 1 96.56 236 PRO B CA 1
ATOM 5632 C C . PRO B 1 236 ? 18.656 -2.4 -4.859 1 96.56 236 PRO B C 1
ATOM 5634 O O . PRO B 1 236 ? 19.719 -2.857 -5.277 1 96.56 236 PRO B O 1
ATOM 5637 N N . MET B 1 237 ? 18.328 -2.342 -3.623 1 94.94 237 MET B N 1
ATOM 5638 C CA . MET B 1 237 ? 19.156 -2.953 -2.592 1 94.94 237 MET B CA 1
ATOM 5639 C C . MET B 1 237 ? 18.672 -4.359 -2.26 1 94.94 237 MET B C 1
ATOM 5641 O O . MET B 1 237 ? 18.078 -4.578 -1.202 1 94.94 237 MET B O 1
ATOM 5645 N N . MET B 1 238 ? 19.078 -5.273 -3.012 1 94.38 238 MET B N 1
ATOM 5646 C CA . MET B 1 238 ? 18.547 -6.633 -2.977 1 94.38 238 MET B CA 1
ATOM 5647 C C . MET B 1 238 ? 19.078 -7.398 -1.77 1 94.38 238 MET B C 1
ATOM 5649 O O . MET B 1 238 ? 18.5 -8.406 -1.364 1 94.38 238 MET B O 1
ATOM 5653 N N . ASP B 1 239 ? 20.125 -6.902 -1.251 1 90.69 239 ASP B N 1
ATOM 5654 C CA . ASP B 1 239 ? 20.734 -7.605 -0.118 1 90.69 239 ASP B CA 1
ATOM 5655 C C . ASP B 1 239 ? 19.953 -7.336 1.168 1 90.69 239 ASP B C 1
ATOM 5657 O O . ASP B 1 239 ? 19.938 -8.164 2.078 1 90.69 239 ASP B O 1
ATOM 5661 N N . THR B 1 240 ? 19.328 -6.215 1.226 1 90 240 THR B N 1
ATOM 5662 C CA . THR B 1 240 ? 18.672 -5.844 2.477 1 90 240 THR B CA 1
ATOM 5663 C C . THR B 1 240 ? 17.156 -5.871 2.324 1 90 240 THR B C 1
ATOM 5665 O O . THR B 1 240 ? 16.422 -5.941 3.318 1 90 240 THR B O 1
ATOM 5668 N N . GLN B 1 241 ? 16.75 -5.805 1.126 1 91.69 241 GLN B N 1
ATOM 5669 C CA . GLN B 1 241 ? 15.305 -5.715 0.902 1 91.69 241 GLN B CA 1
ATOM 5670 C C . GLN B 1 241 ? 14.844 -6.746 -0.123 1 91.69 241 GLN B C 1
ATOM 5672 O O . GLN B 1 241 ? 15.648 -7.52 -0.643 1 91.69 241 GLN B O 1
ATOM 5677 N N . GLY B 1 242 ? 13.5 -6.84 -0.173 1 92.88 242 GLY B N 1
ATOM 5678 C CA . GLY B 1 242 ? 12.922 -7.691 -1.198 1 92.88 242 GLY B CA 1
ATOM 5679 C C . GLY B 1 242 ? 12.148 -8.867 -0.629 1 92.88 242 GLY B C 1
ATOM 5680 O O . GLY B 1 242 ? 12.188 -9.117 0.577 1 92.88 242 GLY B O 1
ATOM 5681 N N . ILE B 1 243 ? 11.453 -9.562 -1.533 1 95.38 243 ILE B N 1
ATOM 5682 C CA . ILE B 1 243 ? 10.656 -10.734 -1.185 1 95.38 243 ILE B CA 1
ATOM 5683 C C . ILE B 1 243 ? 11.203 -11.961 -1.904 1 95.38 243 ILE B C 1
ATOM 5685 O O . ILE B 1 243 ? 11.688 -11.867 -3.035 1 95.38 243 ILE B O 1
ATOM 5689 N N . ALA B 1 244 ? 11.188 -13.039 -1.184 1 95.56 244 ALA B N 1
ATOM 5690 C CA . ALA B 1 244 ? 11.633 -14.305 -1.773 1 95.56 244 ALA B CA 1
ATOM 5691 C C . ALA B 1 244 ? 10.461 -15.062 -2.389 1 95.56 244 ALA B C 1
ATOM 5693 O O . ALA B 1 244 ? 9.367 -15.109 -1.808 1 95.56 244 ALA B O 1
ATOM 5694 N N . LEU B 1 245 ? 10.664 -15.586 -3.57 1 96.56 245 LEU B N 1
ATOM 5695 C CA . LEU B 1 245 ? 9.648 -16.328 -4.297 1 96.56 245 LEU B CA 1
ATOM 5696 C C . LEU B 1 245 ? 10.109 -17.766 -4.562 1 96.56 245 LEU B C 1
ATOM 5698 O O . LEU B 1 245 ? 11.219 -17.984 -5.043 1 96.56 245 LEU B O 1
ATOM 5702 N N . SER B 1 246 ? 9.25 -18.656 -4.32 1 94.5 246 SER B N 1
ATOM 5703 C CA . SER B 1 246 ? 9.578 -20.062 -4.516 1 94.5 246 SER B CA 1
ATOM 5704 C C . SER B 1 246 ? 8.969 -20.594 -5.809 1 94.5 246 SER B C 1
ATOM 5706 O O . SER B 1 246 ? 7.922 -20.109 -6.254 1 94.5 246 SER B O 1
ATOM 5708 N N . PRO B 1 247 ? 9.641 -21.594 -6.438 1 94.69 247 PRO B N 1
ATOM 5709 C CA . PRO B 1 247 ? 9.008 -22.266 -7.574 1 94.69 247 PRO B CA 1
ATOM 5710 C C . PRO B 1 247 ? 7.762 -23.062 -7.168 1 94.69 247 PRO B C 1
ATOM 5712 O O . PRO B 1 247 ? 7.551 -23.328 -5.98 1 94.69 247 PRO B O 1
ATOM 5715 N N . GLY B 1 248 ? 6.926 -23.312 -8.156 1 91.69 248 GLY B N 1
ATOM 5716 C CA . GLY B 1 248 ? 5.777 -24.172 -7.938 1 91.69 248 GLY B CA 1
ATOM 5717 C C . GLY B 1 248 ? 4.562 -23.438 -7.41 1 91.69 248 GLY B C 1
ATOM 5718 O O . GLY B 1 248 ? 3.617 -24.047 -6.914 1 91.69 248 GLY B O 1
ATOM 5719 N N . SER B 1 249 ? 4.629 -22.188 -7.363 1 92 249 SER B N 1
ATOM 5720 C CA . SER B 1 249 ? 3.516 -21.359 -6.902 1 92 249 SER B CA 1
ATOM 5721 C C . SER B 1 249 ? 3.406 -20.078 -7.715 1 92 249 SER B C 1
ATOM 5723 O O . SER B 1 249 ? 4.367 -19.656 -8.367 1 92 249 SER B O 1
ATOM 5725 N N . HIS B 1 250 ? 2.23 -19.625 -7.773 1 95.12 250 HIS B N 1
ATOM 5726 C CA . HIS B 1 250 ? 1.996 -18.281 -8.289 1 95.12 250 HIS B CA 1
ATOM 5727 C C . HIS B 1 250 ? 1.889 -17.266 -7.152 1 95.12 250 HIS B C 1
ATOM 5729 O O . HIS B 1 250 ? 0.943 -17.312 -6.363 1 95.12 250 HIS B O 1
ATOM 5735 N N . ALA B 1 251 ? 2.838 -16.422 -7.082 1 96.19 251 ALA B N 1
ATOM 5736 C CA . ALA B 1 251 ? 2.854 -15.391 -6.047 1 96.19 251 ALA B CA 1
ATOM 5737 C C . ALA B 1 251 ? 2.082 -14.148 -6.496 1 96.19 251 ALA B C 1
ATOM 5739 O O . ALA B 1 251 ? 2.43 -13.523 -7.5 1 96.19 251 ALA B O 1
ATOM 5740 N N . PHE B 1 252 ? 1.048 -13.852 -5.766 1 95.38 252 PHE B N 1
ATOM 5741 C CA . PHE B 1 252 ? 0.313 -12.609 -5.977 1 95.38 252 PHE B CA 1
ATOM 5742 C C . PHE B 1 252 ? 0.798 -11.523 -5.023 1 95.38 252 PHE B C 1
ATOM 5744 O O . PHE B 1 252 ? 0.569 -11.609 -3.814 1 95.38 252 PHE B O 1
ATOM 5751 N N . ILE B 1 253 ? 1.408 -10.523 -5.605 1 96.5 253 ILE B N 1
ATOM 5752 C CA . ILE B 1 253 ? 2.037 -9.484 -4.797 1 96.5 253 ILE B CA 1
ATOM 5753 C C . ILE B 1 253 ? 1.256 -8.18 -4.938 1 96.5 253 ILE B C 1
ATOM 5755 O O . ILE B 1 253 ? 1.404 -7.465 -5.93 1 96.5 253 ILE B O 1
ATOM 5759 N N . SER B 1 254 ? 0.535 -7.844 -3.928 1 94.94 254 SER B N 1
ATOM 5760 C CA . SER B 1 254 ? -0.175 -6.57 -3.904 1 94.94 254 SER B CA 1
ATOM 5761 C C . SER B 1 254 ? 0.708 -5.453 -3.357 1 94.94 254 SER B C 1
ATOM 5763 O O . SER B 1 254 ? 1.46 -5.664 -2.402 1 94.94 254 SER B O 1
ATOM 5765 N N . VAL B 1 255 ? 0.582 -4.285 -3.963 1 96.12 255 VAL B N 1
ATOM 5766 C CA . VAL B 1 255 ? 1.459 -3.172 -3.619 1 96.12 255 VAL B CA 1
ATOM 5767 C C . VAL B 1 255 ? 0.63 -2.006 -3.084 1 96.12 255 VAL B C 1
ATOM 5769 O O . VAL B 1 255 ? -0.458 -1.726 -3.592 1 96.12 255 VAL B O 1
ATOM 5772 N N . GLN B 1 256 ? 1.12 -1.419 -2.066 1 95 256 GLN B N 1
ATOM 5773 C CA . GLN B 1 256 ? 0.571 -0.176 -1.536 1 95 256 GLN B CA 1
ATOM 5774 C C . GLN B 1 256 ? 1.611 0.94 -1.561 1 95 256 GLN B C 1
ATOM 5776 O O . GLN B 1 256 ? 2.727 0.768 -1.062 1 95 256 GLN B O 1
ATOM 5781 N N . ARG B 1 257 ? 1.181 2.049 -2.113 1 96.81 257 ARG B N 1
ATOM 5782 C CA . ARG B 1 257 ? 2.074 3.193 -2.262 1 96.81 257 ARG B CA 1
ATOM 5783 C C . ARG B 1 257 ? 1.86 4.203 -1.138 1 96.81 257 ARG B C 1
ATOM 5785 O O . ARG B 1 257 ? 0.724 4.57 -0.834 1 96.81 257 ARG B O 1
ATOM 5792 N N . THR B 1 258 ? 2.916 4.629 -0.495 1 96.88 258 THR B N 1
ATOM 5793 C CA . THR B 1 258 ? 2.891 5.672 0.523 1 96.88 258 THR B CA 1
ATOM 5794 C C . THR B 1 258 ? 3.877 6.785 0.18 1 96.88 258 THR B C 1
ATOM 5796 O O . THR B 1 258 ? 5.055 6.523 -0.072 1 96.88 258 THR B O 1
ATOM 5799 N N . VAL B 1 259 ? 3.377 7.977 0.193 1 97.38 259 VAL B N 1
ATOM 5800 C CA . VAL B 1 259 ? 4.211 9.141 -0.105 1 97.38 259 VAL B CA 1
ATOM 5801 C C . VAL B 1 259 ? 4.445 9.945 1.168 1 97.38 259 VAL B C 1
ATOM 5803 O O . VAL B 1 259 ? 3.492 10.359 1.831 1 97.38 259 VAL B O 1
ATOM 5806 N N . TYR B 1 260 ? 5.66 10.18 1.457 1 96.56 260 TYR B N 1
ATOM 5807 C CA . TYR B 1 260 ? 6.047 10.961 2.625 1 96.56 260 TYR B CA 1
ATOM 5808 C C . TYR B 1 260 ? 6.566 12.336 2.213 1 96.56 260 TYR B C 1
ATOM 5810 O O . TYR B 1 260 ? 7.383 12.445 1.296 1 96.56 260 TYR B O 1
ATOM 5818 N N . GLU B 1 261 ? 6.09 13.32 2.826 1 96.75 261 GLU B N 1
ATOM 5819 C CA . GLU B 1 261 ? 6.625 14.68 2.738 1 96.75 261 GLU B CA 1
ATOM 5820 C C . GLU B 1 261 ? 7.098 15.172 4.102 1 96.75 261 GLU B C 1
ATOM 5822 O O . GLU B 1 261 ? 6.289 15.586 4.934 1 96.75 261 GLU B O 1
ATOM 5827 N N . ASN B 1 262 ? 8.328 15.195 4.211 1 96 262 ASN B N 1
ATOM 5828 C CA . ASN B 1 262 ? 8.945 15.578 5.477 1 96 262 ASN B CA 1
ATOM 5829 C C . ASN B 1 262 ? 9.336 17.047 5.484 1 96 262 ASN B C 1
ATOM 5831 O O . ASN B 1 262 ? 9.594 17.641 4.43 1 96 262 ASN B O 1
ATOM 5835 N N . HIS B 1 263 ? 9.383 17.578 6.668 1 95 263 HIS B N 1
ATOM 5836 C CA . HIS B 1 263 ? 9.727 19 6.805 1 95 263 HIS B CA 1
ATOM 5837 C C . HIS B 1 263 ? 11.227 19.188 6.98 1 95 263 HIS B C 1
ATOM 5839 O O . HIS B 1 263 ? 11.906 18.328 7.559 1 95 263 HIS B O 1
ATOM 5845 N N . VAL B 1 264 ? 11.719 20.328 6.582 1 94.06 264 VAL B N 1
ATOM 5846 C CA . VAL B 1 264 ? 13.133 20.672 6.688 1 94.06 264 VAL B CA 1
ATOM 5847 C C . VAL B 1 264 ? 13.43 21.219 8.086 1 94.06 264 VAL B C 1
ATOM 5849 O O . VAL B 1 264 ? 12.508 21.594 8.812 1 94.06 264 VAL B O 1
ATOM 5852 N N . PRO B 1 265 ? 14.75 21.156 8.461 1 92.75 265 PRO B N 1
ATOM 5853 C CA . PRO B 1 265 ? 15.109 21.828 9.711 1 92.75 265 PRO B CA 1
ATOM 5854 C C . PRO B 1 265 ? 14.719 23.312 9.719 1 92.75 265 PRO B C 1
ATOM 5856 O O . PRO B 1 265 ? 14.727 23.953 8.664 1 92.75 265 PRO B O 1
ATOM 5859 N N . PRO B 1 266 ? 14.242 23.734 10.953 1 93.19 266 PRO B N 1
ATOM 5860 C CA . PRO B 1 266 ? 14.414 23.094 12.266 1 93.19 266 PRO B CA 1
ATOM 5861 C C . PRO B 1 266 ? 13.195 22.281 12.688 1 93.19 266 PRO B C 1
ATOM 5863 O O . PRO B 1 266 ? 13.242 21.578 13.695 1 93.19 266 PRO B O 1
ATOM 5866 N N . TRP B 1 267 ? 12.125 22.406 12.008 1 93.69 267 TRP B N 1
ATOM 5867 C CA . TRP B 1 267 ? 10.945 21.641 12.391 1 93.69 267 TRP B CA 1
ATOM 5868 C C . TRP B 1 267 ? 11.133 20.156 12.062 1 93.69 267 TRP B C 1
ATOM 5870 O O . TRP B 1 267 ? 10.766 19.297 12.852 1 93.69 267 TRP B O 1
ATOM 5880 N N . GLY B 1 268 ? 11.656 19.859 10.914 1 92.81 268 GLY B N 1
ATOM 5881 C CA . GLY B 1 268 ? 11.984 18.5 10.531 1 92.81 268 GLY B CA 1
ATOM 5882 C C . GLY B 1 268 ? 13.477 18.25 10.43 1 92.81 268 GLY B C 1
ATOM 5883 O O . GLY B 1 268 ? 14.281 19.094 10.812 1 92.81 268 GLY B O 1
ATOM 5884 N N . VAL B 1 269 ? 13.805 17.016 10.031 1 92.81 269 VAL B N 1
ATOM 5885 C CA . VAL B 1 269 ? 15.219 16.656 9.992 1 92.81 269 VAL B CA 1
ATOM 5886 C C . VAL B 1 269 ? 15.586 16.141 8.602 1 92.81 269 VAL B C 1
ATOM 5888 O O . VAL B 1 269 ? 16.656 15.562 8.406 1 92.81 269 VAL B O 1
ATOM 5891 N N . CYS B 1 270 ? 14.719 16.359 7.66 1 94.62 270 CYS B N 1
ATOM 5892 C CA . CYS B 1 270 ? 14.984 15.781 6.348 1 94.62 270 CYS B CA 1
ATOM 5893 C C . CYS B 1 270 ? 16.062 16.578 5.609 1 94.62 270 CYS B C 1
ATOM 5895 O O . CYS B 1 270 ? 16.266 17.75 5.902 1 94.62 270 CYS B O 1
ATOM 5897 N N . GLU B 1 271 ? 16.828 15.953 4.789 1 95.62 271 GLU B N 1
ATOM 5898 C CA . GLU B 1 271 ? 17.828 16.578 3.949 1 95.62 271 GLU B CA 1
ATOM 5899 C C . GLU B 1 271 ? 18.047 15.805 2.654 1 95.62 271 GLU B C 1
ATOM 5901 O O . GLU B 1 271 ? 18.203 14.578 2.678 1 95.62 271 GLU B O 1
ATOM 5906 N N . ASP B 1 272 ? 18.016 16.578 1.558 1 95.38 272 ASP B N 1
ATOM 5907 C CA . ASP B 1 272 ? 18.328 15.984 0.266 1 95.38 272 ASP B CA 1
ATOM 5908 C C . ASP B 1 272 ? 19.75 16.344 -0.168 1 95.38 272 ASP B C 1
ATOM 5910 O O . ASP B 1 272 ? 19.969 17.359 -0.818 1 95.38 272 ASP B O 1
ATOM 5914 N N . ARG B 1 273 ? 20.609 15.469 0.076 1 94.88 273 ARG B N 1
ATOM 5915 C CA . ARG B 1 273 ? 22.016 15.703 -0.241 1 94.88 273 ARG B CA 1
ATOM 5916 C C . ARG B 1 273 ? 22.297 15.367 -1.699 1 94.88 273 ARG B C 1
ATOM 5918 O O . ARG B 1 273 ? 21.609 14.547 -2.305 1 94.88 273 ARG B O 1
ATOM 5925 N N . GLN B 1 274 ? 23.312 16.094 -2.16 1 95.75 274 GLN B N 1
ATOM 5926 C CA . GLN B 1 274 ? 23.766 15.766 -3.506 1 95.75 274 GLN B CA 1
ATOM 5927 C C . GLN B 1 274 ? 24.688 14.547 -3.488 1 95.75 274 GLN B C 1
ATOM 5929 O O . GLN B 1 274 ? 25.641 14.492 -2.709 1 95.75 274 GLN B O 1
ATOM 5934 N N . LEU B 1 275 ? 24.375 13.641 -4.359 1 96.56 275 LEU B N 1
ATOM 5935 C CA . LEU B 1 275 ? 25.172 12.414 -4.445 1 96.56 275 LEU B CA 1
ATOM 5936 C C . LEU B 1 275 ? 26.094 12.445 -5.664 1 96.56 275 LEU B C 1
ATOM 5938 O O . LEU B 1 275 ? 25.875 13.234 -6.59 1 96.56 275 LEU B O 1
ATOM 5942 N N . GLU B 1 276 ? 27.062 11.688 -5.598 1 95.88 276 GLU B N 1
ATOM 5943 C CA . GLU B 1 276 ? 28.062 11.672 -6.664 1 95.88 276 GLU B CA 1
ATOM 5944 C C . GLU B 1 276 ? 27.625 10.781 -7.82 1 95.88 276 GLU B C 1
ATOM 5946 O O . GLU B 1 276 ? 27.859 11.109 -8.984 1 95.88 276 GLU B O 1
ATOM 5951 N N . TYR B 1 277 ? 27 9.703 -7.492 1 95.62 277 TYR B N 1
ATOM 5952 C CA . TYR B 1 277 ? 26.797 8.688 -8.516 1 95.62 277 TYR B CA 1
ATOM 5953 C C . TYR B 1 277 ? 25.312 8.562 -8.875 1 95.62 277 TYR B C 1
ATOM 5955 O O . TYR B 1 277 ? 24.938 7.797 -9.758 1 95.62 277 TYR B O 1
ATOM 5963 N N . TYR B 1 278 ? 24.453 9.219 -8.141 1 94.62 278 TYR B N 1
ATOM 5964 C CA . TYR B 1 278 ? 23.016 9.164 -8.391 1 94.62 278 TYR B CA 1
ATOM 5965 C C . TYR B 1 278 ? 22.438 10.57 -8.539 1 94.62 278 TYR B C 1
ATOM 5967 O O . TYR B 1 278 ? 22.859 11.5 -7.84 1 94.62 278 TYR B O 1
ATOM 5975 N N . ASP B 1 279 ? 21.422 10.742 -9.359 1 92.81 279 ASP B N 1
ATOM 5976 C CA . ASP B 1 279 ? 20.844 12.047 -9.664 1 92.81 279 ASP B CA 1
ATOM 5977 C C . ASP B 1 279 ? 19.891 12.492 -8.555 1 92.81 279 ASP B C 1
ATOM 5979 O O . ASP B 1 279 ? 19.766 13.688 -8.281 1 92.81 279 ASP B O 1
ATOM 5983 N N . THR B 1 280 ? 19.234 11.555 -8.016 1 94.5 280 THR B N 1
ATOM 5984 C CA . THR B 1 280 ? 18.234 11.859 -7.004 1 94.5 280 THR B CA 1
ATOM 5985 C C . THR B 1 280 ? 18.641 11.281 -5.652 1 94.5 280 THR B C 1
ATOM 5987 O O . THR B 1 280 ? 19.141 10.156 -5.57 1 94.5 280 THR B O 1
ATOM 5990 N N . TYR B 1 281 ? 18.469 12.078 -4.645 1 96.5 281 TYR B N 1
ATOM 5991 C CA . TYR B 1 281 ? 18.781 11.586 -3.305 1 96.5 281 TYR B CA 1
ATOM 5992 C C . TYR B 1 281 ? 17.719 10.609 -2.818 1 96.5 281 TYR B C 1
ATOM 5994 O O . TYR B 1 281 ? 16.531 10.945 -2.787 1 96.5 281 TYR B O 1
ATOM 6002 N N . THR B 1 282 ? 18.125 9.406 -2.537 1 96.31 282 THR B N 1
ATOM 6003 C CA . THR B 1 282 ? 17.328 8.375 -1.866 1 96.31 282 THR B CA 1
ATOM 6004 C C . THR B 1 282 ? 18.172 7.66 -0.812 1 96.31 282 THR B C 1
ATOM 6006 O O . THR B 1 282 ? 19.406 7.684 -0.868 1 96.31 282 THR B O 1
ATOM 6009 N N . LEU B 1 283 ? 17.5 7.074 0.144 1 95 283 LEU B N 1
ATOM 6010 C CA . LEU B 1 283 ? 18.219 6.402 1.22 1 95 283 LEU B CA 1
ATOM 6011 C C . LEU B 1 283 ? 19.078 5.266 0.673 1 95 283 LEU B C 1
ATOM 6013 O O . LEU B 1 283 ? 20.266 5.191 0.959 1 95 283 LEU B O 1
ATOM 6017 N N . PRO B 1 284 ? 18.531 4.441 -0.178 1 96.06 284 PRO B N 1
ATOM 6018 C CA . PRO B 1 284 ? 19.359 3.379 -0.738 1 96.06 284 PRO B CA 1
ATOM 6019 C C . PRO B 1 284 ? 20.531 3.92 -1.559 1 96.06 284 PRO B C 1
ATOM 6021 O O . PRO B 1 284 ? 21.641 3.379 -1.497 1 96.06 284 PRO B O 1
ATOM 6024 N N . ALA B 1 285 ? 20.312 4.957 -2.264 1 96.81 285 ALA B N 1
ATOM 6025 C CA . ALA B 1 285 ? 21.375 5.559 -3.053 1 96.81 285 ALA B CA 1
ATOM 6026 C C . ALA B 1 285 ? 22.5 6.074 -2.15 1 96.81 285 ALA B C 1
ATOM 6028 O O . ALA B 1 285 ? 23.672 5.855 -2.428 1 96.81 285 ALA B O 1
ATOM 6029 N N . CYS B 1 286 ? 22.125 6.738 -1.105 1 96.94 286 CYS B N 1
ATOM 6030 C CA . CYS B 1 286 ? 23.094 7.262 -0.152 1 96.94 286 CYS B CA 1
ATOM 6031 C C . CYS B 1 286 ? 23.891 6.133 0.499 1 96.94 286 CYS B C 1
ATOM 6033 O O . CYS B 1 286 ? 25.109 6.211 0.611 1 96.94 286 CYS B O 1
ATOM 6035 N N . TYR B 1 287 ? 23.203 5.078 0.854 1 96.19 287 TYR B N 1
ATOM 6036 C CA . TYR B 1 287 ? 23.844 3.953 1.515 1 96.19 287 TYR B CA 1
ATOM 6037 C C . TYR B 1 287 ? 24.812 3.248 0.568 1 96.19 287 TYR B C 1
ATOM 6039 O O . TYR B 1 287 ? 25.906 2.855 0.969 1 96.19 287 TYR B O 1
ATOM 6047 N N . GLN B 1 288 ? 24.438 3.088 -0.625 1 96.69 288 GLN B N 1
ATOM 6048 C CA . GLN B 1 288 ? 25.312 2.432 -1.594 1 96.69 288 GLN B CA 1
ATOM 6049 C C . GLN B 1 288 ? 26.562 3.26 -1.855 1 96.69 288 GLN B C 1
ATOM 6051 O O . GLN B 1 288 ? 27.656 2.713 -1.955 1 96.69 288 GLN B O 1
ATOM 6056 N N . GLU B 1 289 ? 26.375 4.531 -1.994 1 97.06 289 GLU B N 1
ATOM 6057 C CA . GLU B 1 289 ? 27.531 5.398 -2.189 1 97.06 289 GLU B CA 1
ATOM 6058 C C . GLU B 1 289 ? 28.453 5.367 -0.977 1 97.06 289 GLU B C 1
ATOM 6060 O O . GLU B 1 289 ? 29.688 5.352 -1.125 1 97.06 289 GLU B O 1
ATOM 6065 N N . CYS B 1 290 ? 27.828 5.395 0.185 1 97 290 CYS B N 1
ATOM 6066 C CA . CYS B 1 290 ? 28.609 5.34 1.419 1 97 290 CYS B CA 1
ATOM 6067 C C . CYS B 1 290 ? 29.422 4.051 1.492 1 97 290 CYS B C 1
ATOM 6069 O O . CYS B 1 290 ? 30.609 4.086 1.791 1 97 290 CYS B O 1
ATOM 6071 N N . ARG B 1 291 ? 28.812 2.945 1.204 1 97.19 291 ARG B N 1
ATOM 6072 C CA . ARG B 1 291 ? 29.5 1.657 1.192 1 97.19 291 ARG B CA 1
ATOM 6073 C C . ARG B 1 291 ? 30.656 1.66 0.192 1 97.19 291 ARG B C 1
ATOM 6075 O O . ARG B 1 291 ? 31.75 1.198 0.502 1 97.19 291 ARG B O 1
ATOM 6082 N N . SER B 1 292 ? 30.375 2.168 -0.974 1 97.81 292 SER B N 1
ATOM 6083 C CA . SER B 1 292 ? 31.391 2.229 -2.023 1 97.81 292 SER B CA 1
ATOM 6084 C C . SER B 1 292 ? 32.594 3.059 -1.584 1 97.81 292 SER B C 1
ATOM 6086 O O . SER B 1 292 ? 33.75 2.654 -1.784 1 97.81 292 SER B O 1
ATOM 6088 N N . LYS B 1 293 ? 32.344 4.156 -0.961 1 97.44 293 LYS B N 1
ATOM 6089 C CA . LYS B 1 293 ? 33.438 5.035 -0.505 1 97.44 293 LYS B CA 1
ATOM 6090 C C . LYS B 1 293 ? 34.281 4.344 0.546 1 97.44 293 LYS B C 1
ATOM 6092 O O . LYS B 1 293 ? 35.531 4.418 0.493 1 97.44 293 LYS B O 1
ATOM 6097 N N . HIS B 1 294 ? 33.656 3.709 1.437 1 98.06 294 HIS B N 1
ATOM 6098 C CA . HIS B 1 294 ? 34.406 2.992 2.463 1 98.06 294 HIS B CA 1
ATOM 6099 C C . HIS B 1 294 ? 35.25 1.871 1.853 1 98.06 294 HIS B C 1
ATOM 6101 O O . HIS B 1 294 ? 36.375 1.643 2.27 1 98.06 294 HIS B O 1
ATOM 6107 N N . ILE B 1 295 ? 34.719 1.168 0.902 1 98.31 295 ILE B N 1
ATOM 6108 C CA . ILE B 1 295 ? 35.438 0.055 0.278 1 98.31 295 ILE B CA 1
ATOM 6109 C C . ILE B 1 295 ? 36.625 0.582 -0.523 1 98.31 295 ILE B C 1
ATOM 6111 O O . ILE B 1 295 ? 37.719 0.042 -0.433 1 98.31 295 ILE B O 1
ATOM 6115 N N . VAL B 1 296 ? 36.375 1.627 -1.273 1 98.12 296 VAL B N 1
ATOM 6116 C CA . VAL B 1 296 ? 37.438 2.199 -2.078 1 98.12 296 VAL B CA 1
ATOM 6117 C C . VAL B 1 296 ? 38.562 2.709 -1.165 1 98.12 296 VAL B C 1
ATOM 6119 O O . VAL B 1 296 ? 39.75 2.518 -1.453 1 98.12 296 VAL B O 1
ATOM 6122 N N . ALA B 1 297 ? 38.188 3.252 -0.111 1 97.69 297 ALA B N 1
ATOM 6123 C CA . ALA B 1 297 ? 39.156 3.809 0.828 1 97.69 297 ALA B CA 1
ATOM 6124 C C . ALA B 1 297 ? 40 2.705 1.477 1 97.69 297 ALA B C 1
ATOM 6126 O O . ALA B 1 297 ? 41.156 2.906 1.788 1 97.69 297 ALA B O 1
ATOM 6127 N N . ASN B 1 298 ? 39.438 1.574 1.601 1 97.94 298 ASN B N 1
ATOM 6128 C CA . ASN B 1 298 ? 40.094 0.521 2.352 1 97.94 298 ASN B CA 1
ATOM 6129 C C . ASN B 1 298 ? 40.688 -0.548 1.426 1 97.94 298 ASN B C 1
ATOM 6131 O O . ASN B 1 298 ? 41.656 -1.192 1.757 1 97.94 298 ASN B O 1
ATOM 6135 N N . CYS B 1 299 ? 40 -0.786 0.283 1 98 299 CYS B N 1
ATOM 6136 C CA . CYS B 1 299 ? 40.375 -1.896 -0.583 1 98 299 CYS B CA 1
ATOM 6137 C C . CYS B 1 299 ? 40.969 -1.388 -1.9 1 98 299 CYS B C 1
ATOM 6139 O O . CYS B 1 299 ? 41.5 -2.166 -2.688 1 98 299 CYS B O 1
ATOM 6141 N N . SER B 1 300 ? 40.844 -0.175 -2.252 1 97.69 300 SER B N 1
ATOM 6142 C CA . SER B 1 300 ? 41.344 0.472 -3.457 1 97.69 300 SER B CA 1
ATOM 6143 C C . SER B 1 300 ? 40.719 -0.115 -4.711 1 97.69 300 SER B C 1
ATOM 6145 O O . SER B 1 300 ? 41.375 -0.211 -5.758 1 97.69 300 SER B O 1
ATOM 6147 N N . CYS B 1 301 ? 39.594 -0.55 -4.582 1 97.75 301 CYS B N 1
ATOM 6148 C CA . CYS B 1 301 ? 38.781 -1.064 -5.684 1 97.75 301 CYS B CA 1
ATOM 6149 C C . CYS B 1 301 ? 37.281 -0.917 -5.391 1 97.75 301 CYS B C 1
ATOM 6151 O O . CYS B 1 301 ? 36.906 -0.609 -4.262 1 97.75 301 CYS B O 1
ATOM 6153 N N . VAL B 1 302 ? 36.469 -1.043 -6.453 1 97.56 302 VAL B N 1
ATOM 6154 C CA . VAL B 1 302 ? 35.031 -0.979 -6.305 1 97.56 302 VAL B CA 1
ATOM 6155 C C . VAL B 1 302 ? 34.406 -2.281 -6.793 1 97.56 302 VAL B C 1
ATOM 6157 O O . VAL B 1 302 ? 34.719 -2.76 -7.883 1 97.56 302 VAL B O 1
ATOM 6160 N N . PRO B 1 303 ? 33.656 -2.9 -5.957 1 97.44 303 PRO B N 1
ATOM 6161 C CA . PRO B 1 303 ? 32.969 -4.109 -6.43 1 97.44 303 PRO B CA 1
ATOM 6162 C C . PRO B 1 303 ? 31.969 -3.826 -7.531 1 97.44 303 PRO B C 1
ATOM 6164 O O . PRO B 1 303 ? 31.5 -2.693 -7.668 1 97.44 303 PRO B O 1
ATOM 6167 N N . PHE B 1 304 ? 31.562 -4.852 -8.312 1 96.19 304 PHE B N 1
ATOM 6168 C CA . PHE B 1 304 ? 30.734 -4.672 -9.5 1 96.19 304 PHE B CA 1
ATOM 6169 C C . PHE B 1 304 ? 29.328 -4.242 -9.117 1 96.19 304 PHE B C 1
ATOM 6171 O O . PHE B 1 304 ? 28.609 -3.682 -9.938 1 96.19 304 PHE B O 1
ATOM 6178 N N . PHE B 1 305 ? 28.875 -4.461 -7.883 1 96.62 305 PHE B N 1
ATOM 6179 C CA . PHE B 1 305 ? 27.484 -4.238 -7.504 1 96.62 305 PHE B CA 1
ATOM 6180 C C . PHE B 1 305 ? 27.312 -2.891 -6.809 1 96.62 305 PHE B C 1
ATOM 6182 O O . PHE B 1 305 ? 26.25 -2.586 -6.273 1 96.62 305 PHE B O 1
ATOM 6189 N N . LEU B 1 306 ? 28.344 -2.113 -6.719 1 97.38 306 LEU B N 1
ATOM 6190 C CA . LEU B 1 306 ? 28.297 -0.766 -6.16 1 97.38 306 LEU B CA 1
ATOM 6191 C C . LEU B 1 306 ? 28.781 0.263 -7.172 1 97.38 306 LEU B C 1
ATOM 6193 O O . LEU B 1 306 ? 29.531 -0.071 -8.086 1 97.38 306 LEU B O 1
ATOM 6197 N N . PRO B 1 307 ? 28.281 1.464 -6.961 1 96.62 307 PRO B N 1
ATOM 6198 C CA . PRO B 1 307 ? 28.719 2.506 -7.891 1 96.62 307 PRO B CA 1
ATOM 6199 C C . PRO B 1 307 ? 30.125 3.006 -7.598 1 96.62 307 PRO B C 1
ATOM 6201 O O . PRO B 1 307 ? 30.594 2.91 -6.457 1 96.62 307 PRO B O 1
ATOM 6204 N N . GLY B 1 308 ? 30.797 3.465 -8.734 1 95.56 308 GLY B N 1
ATOM 6205 C CA . GLY B 1 308 ? 32.094 4.066 -8.516 1 95.56 308 GLY B CA 1
ATOM 6206 C C . GLY B 1 308 ? 32.969 4.066 -9.758 1 95.56 308 GLY B C 1
ATOM 6207 O O . GLY B 1 308 ? 32.625 3.432 -10.758 1 95.56 308 GLY B O 1
ATOM 6208 N N . LYS B 1 309 ? 34.156 4.781 -9.594 1 94.5 309 LYS B N 1
ATOM 6209 C CA . LYS B 1 309 ? 35.062 4.941 -10.727 1 94.5 309 LYS B CA 1
ATOM 6210 C C . LYS B 1 309 ? 36.406 4.277 -10.453 1 94.5 309 LYS B C 1
ATOM 6212 O O . LYS B 1 309 ? 37.281 4.25 -11.32 1 94.5 309 LYS B O 1
ATOM 6217 N N . ALA B 1 310 ? 36.5 3.734 -9.328 1 96.25 310 ALA B N 1
ATOM 6218 C CA . ALA B 1 310 ? 37.719 3.035 -8.992 1 96.25 310 ALA B CA 1
ATOM 6219 C C . ALA B 1 310 ? 37.875 1.754 -9.805 1 96.25 310 ALA B C 1
ATOM 6221 O O . ALA B 1 310 ? 36.906 1.3 -10.438 1 96.25 310 ALA B O 1
ATOM 6222 N N . PRO B 1 311 ? 39.094 1.214 -9.852 1 96.19 311 PRO B N 1
ATOM 6223 C CA . PRO B 1 311 ? 39.281 -0.053 -10.57 1 96.19 311 PRO B CA 1
ATOM 6224 C C . PRO B 1 311 ? 38.375 -1.164 -10.008 1 96.19 311 PRO B C 1
ATOM 6226 O O . PRO B 1 311 ? 38.125 -1.202 -8.805 1 96.19 311 PRO B O 1
ATOM 6229 N N . PRO B 1 312 ? 38 -2.035 -10.859 1 96.31 312 PRO B N 1
ATOM 6230 C CA . PRO B 1 312 ? 37.094 -3.105 -10.414 1 96.31 312 PRO B CA 1
ATOM 6231 C C . PRO B 1 312 ? 37.781 -4.102 -9.477 1 96.31 312 PRO B C 1
ATOM 6233 O O . PRO B 1 312 ? 38.938 -4.457 -9.688 1 96.31 312 PRO B O 1
ATOM 6236 N N . CYS B 1 313 ? 37.031 -4.531 -8.508 1 96.56 313 CYS B N 1
ATOM 6237 C CA . CYS B 1 313 ? 37.531 -5.562 -7.602 1 96.56 313 CYS B CA 1
ATOM 6238 C C . CYS B 1 313 ? 37.562 -6.926 -8.289 1 96.56 313 CYS B C 1
ATOM 6240 O O . CYS B 1 313 ? 36.688 -7.242 -9.086 1 96.56 313 CYS B O 1
ATOM 6242 N N . ASN B 1 314 ? 38.594 -7.703 -7.988 1 94.25 314 ASN B N 1
ATOM 6243 C CA . ASN B 1 314 ? 38.625 -9.094 -8.43 1 94.25 314 ASN B CA 1
ATOM 6244 C C . ASN B 1 314 ? 37.938 -10.023 -7.43 1 94.25 314 ASN B C 1
ATOM 6246 O O . ASN B 1 314 ? 37.562 -9.586 -6.348 1 94.25 314 ASN B O 1
ATOM 6250 N N . PRO B 1 315 ? 37.719 -11.289 -7.781 1 93.81 315 PRO B N 1
ATOM 6251 C CA . PRO B 1 315 ? 37 -12.203 -6.879 1 93.81 315 PRO B CA 1
ATOM 6252 C C . PRO B 1 315 ? 37.688 -12.328 -5.516 1 93.81 315 PRO B C 1
ATOM 6254 O O . PRO B 1 315 ? 37 -12.414 -4.492 1 93.81 315 PRO B O 1
ATOM 6257 N N . GLY B 1 316 ? 38.906 -12.305 -5.516 1 92.56 316 GLY B N 1
ATOM 6258 C CA . GLY B 1 316 ? 39.625 -12.375 -4.258 1 92.56 316 GLY B CA 1
ATOM 6259 C C . GLY B 1 316 ? 39.406 -11.172 -3.367 1 92.56 316 GLY B C 1
ATOM 6260 O O . GLY B 1 316 ? 39.219 -11.312 -2.156 1 92.56 316 GLY B O 1
ATOM 6261 N N . ASN B 1 317 ? 39.438 -9.969 -3.992 1 94.75 317 ASN B N 1
ATOM 6262 C CA . ASN B 1 317 ? 39.156 -8.742 -3.254 1 94.75 317 ASN B CA 1
ATOM 6263 C C . ASN B 1 317 ? 37.781 -8.797 -2.586 1 94.75 317 ASN B C 1
ATOM 6265 O O . ASN B 1 317 ? 37.625 -8.352 -1.447 1 94.75 317 ASN B O 1
ATOM 6269 N N . ILE B 1 318 ? 36.812 -9.32 -3.293 1 94.25 318 ILE B N 1
ATOM 6270 C CA . ILE B 1 318 ? 35.438 -9.336 -2.822 1 94.25 318 ILE B CA 1
ATOM 6271 C C . ILE B 1 318 ? 35.312 -10.242 -1.601 1 94.25 318 ILE B C 1
ATOM 6273 O O . ILE B 1 318 ? 34.688 -9.883 -0.608 1 94.25 318 ILE B O 1
ATOM 6277 N N . SER B 1 319 ? 35.969 -11.344 -1.64 1 91.5 319 SER B N 1
ATOM 6278 C CA . SER B 1 319 ? 35.812 -12.359 -0.603 1 91.5 319 SER B CA 1
ATOM 6279 C C . SER B 1 319 ? 36.562 -11.977 0.659 1 91.5 319 SER B C 1
ATOM 6281 O O . SER B 1 319 ? 36.25 -12.461 1.75 1 91.5 319 SER B O 1
ATOM 6283 N N . THR B 1 320 ? 37.5 -11.117 0.561 1 93.5 320 THR B N 1
ATOM 6284 C CA . THR B 1 320 ? 38.344 -10.82 1.713 1 93.5 320 THR B CA 1
ATOM 6285 C C . THR B 1 320 ? 38.125 -9.383 2.176 1 93.5 320 THR B C 1
ATOM 6287 O O . THR B 1 320 ? 37.344 -9.125 3.086 1 93.5 320 THR B O 1
ATOM 6290 N N . CYS B 1 321 ? 38.562 -8.438 1.365 1 96.56 321 CYS B N 1
ATOM 6291 C CA . CYS B 1 321 ? 38.594 -7.043 1.792 1 96.56 321 CYS B CA 1
ATOM 6292 C C . CYS B 1 321 ? 37.188 -6.457 1.799 1 96.56 321 CYS B C 1
ATOM 6294 O O . CYS B 1 321 ? 36.75 -5.875 2.795 1 96.56 321 CYS B O 1
ATOM 6296 N N . VAL B 1 322 ? 36.531 -6.625 0.706 1 96.69 322 VAL B N 1
ATOM 6297 C CA . VAL B 1 322 ? 35.188 -6.035 0.575 1 96.69 322 VAL B CA 1
ATOM 6298 C C . VAL B 1 322 ? 34.281 -6.582 1.667 1 96.69 322 VAL B C 1
ATOM 6300 O O . VAL B 1 322 ? 33.562 -5.82 2.326 1 96.69 322 VAL B O 1
ATOM 6303 N N . ARG B 1 323 ? 34.312 -7.832 1.86 1 93.75 323 ARG B N 1
ATOM 6304 C CA . ARG B 1 323 ? 33.5 -8.469 2.889 1 93.75 323 ARG B CA 1
ATOM 6305 C C . ARG B 1 323 ? 33.844 -7.926 4.273 1 93.75 323 ARG B C 1
ATOM 6307 O O . ARG B 1 323 ? 32.938 -7.676 5.09 1 93.75 323 ARG B O 1
ATOM 6314 N N . ALA B 1 324 ? 35.031 -7.75 4.504 1 95.94 324 ALA B N 1
ATOM 6315 C CA . ALA B 1 324 ? 35.469 -7.238 5.797 1 95.94 324 ALA B CA 1
ATOM 6316 C C . ALA B 1 324 ? 34.969 -5.812 6.023 1 95.94 324 ALA B C 1
ATOM 6318 O O . ALA B 1 324 ? 34.531 -5.469 7.117 1 95.94 324 ALA B O 1
ATOM 6319 N N . VAL B 1 325 ? 35.125 -5.02 5.02 1 97.69 325 VAL B N 1
ATOM 6320 C CA . VAL B 1 325 ? 34.719 -3.621 5.125 1 97.69 325 VAL B CA 1
ATOM 6321 C C . VAL B 1 325 ? 33.188 -3.537 5.328 1 97.69 325 VAL B C 1
ATOM 6323 O O . VAL B 1 325 ? 32.719 -2.756 6.156 1 97.69 325 VAL B O 1
ATOM 6326 N N . LEU B 1 326 ? 32.469 -4.324 4.59 1 95.62 326 LEU B N 1
ATOM 6327 C CA . LEU B 1 326 ? 31.031 -4.336 4.754 1 95.62 326 LEU B CA 1
ATOM 6328 C C . LEU B 1 326 ? 30.641 -4.805 6.152 1 95.62 326 LEU B C 1
ATOM 6330 O O . LEU B 1 326 ? 29.672 -4.312 6.73 1 95.62 326 LEU B O 1
ATOM 6334 N N . GLY B 1 327 ? 31.344 -5.75 6.668 1 94.69 327 GLY B N 1
ATOM 6335 C CA . GLY B 1 327 ? 31.125 -6.168 8.039 1 94.69 327 GLY B CA 1
ATOM 6336 C C . GLY B 1 327 ? 31.328 -5.047 9.047 1 94.69 327 GLY B C 1
ATOM 6337 O O . GLY B 1 327 ? 30.578 -4.938 10.016 1 94.69 327 GLY B O 1
ATOM 6338 N N . ARG B 1 328 ? 32.281 -4.203 8.758 1 96.31 328 ARG B N 1
ATOM 6339 C CA . ARG B 1 328 ? 32.531 -3.064 9.625 1 96.31 328 ARG B CA 1
ATOM 6340 C C . ARG B 1 328 ? 31.438 -2.014 9.508 1 96.31 328 ARG B C 1
ATOM 6342 O O . ARG B 1 328 ? 31.141 -1.311 10.477 1 96.31 328 ARG B O 1
ATOM 6349 N N . VAL B 1 329 ? 30.891 -1.933 8.414 1 94.38 329 VAL B N 1
ATOM 6350 C CA . VAL B 1 329 ? 29.75 -1.033 8.234 1 94.38 329 VAL B CA 1
ATOM 6351 C C . VAL B 1 329 ? 28.562 -1.534 9.047 1 94.38 329 VAL B C 1
ATOM 6353 O O . VAL B 1 329 ? 27.906 -0.754 9.734 1 94.38 329 VAL B O 1
ATOM 6356 N N . VAL B 1 330 ? 28.297 -2.818 9.016 1 90.94 330 VAL B N 1
ATOM 6357 C CA . VAL B 1 330 ? 27.172 -3.436 9.703 1 90.94 330 VAL B CA 1
ATOM 6358 C C . VAL B 1 330 ? 27.375 -3.324 11.219 1 90.94 330 VAL B C 1
ATOM 6360 O O . VAL B 1 330 ? 26.406 -3.094 11.961 1 90.94 330 VAL B O 1
ATOM 6363 N N . SER B 1 331 ? 28.562 -3.465 11.688 1 93.19 331 SER B N 1
ATOM 6364 C CA . SER B 1 331 ? 28.859 -3.406 13.117 1 93.19 331 SER B CA 1
ATOM 6365 C C . SER B 1 331 ? 28.766 -1.976 13.633 1 93.19 331 SER B C 1
ATOM 6367 O O . SER B 1 331 ? 28.703 -1.754 14.844 1 93.19 331 SER B O 1
ATOM 6369 N N . GLY B 1 332 ? 28.922 -1.042 12.703 1 92.56 332 GLY B N 1
ATOM 6370 C CA . GLY B 1 332 ? 28.844 0.356 13.094 1 92.56 332 GLY B CA 1
ATOM 6371 C C . GLY B 1 332 ? 30.203 1.023 13.227 1 92.56 332 GLY B C 1
ATOM 6372 O O . GLY B 1 332 ? 30.281 2.213 13.547 1 92.56 332 GLY B O 1
ATOM 6373 N N . GLU B 1 333 ? 31.188 0.3 12.984 1 95.44 333 GLU B N 1
ATOM 6374 C CA . GLU B 1 333 ? 32.5 0.893 13.016 1 95.44 333 GLU B CA 1
ATOM 6375 C C . GLU B 1 333 ? 32.688 1.944 11.922 1 95.44 333 GLU B C 1
ATOM 6377 O O . GLU B 1 333 ? 33.25 3.012 12.156 1 95.44 333 GLU B O 1
ATOM 6382 N N . LEU B 1 334 ? 32.281 1.559 10.766 1 96.06 334 LEU B N 1
ATOM 6383 C CA . LEU B 1 334 ? 32.188 2.514 9.664 1 96.06 334 LEU B CA 1
ATOM 6384 C C . LEU B 1 334 ? 30.781 3.043 9.5 1 96.06 334 LEU B C 1
ATOM 6386 O O . LEU B 1 334 ? 29.859 2.273 9.242 1 96.06 334 LEU B O 1
ATOM 6390 N N . LYS B 1 335 ? 30.641 4.281 9.625 1 95.12 335 LYS B N 1
ATOM 6391 C CA . LYS B 1 335 ? 29.297 4.863 9.68 1 95.12 335 LYS B CA 1
ATOM 6392 C C . LYS B 1 335 ? 28.938 5.523 8.359 1 95.12 335 LYS B C 1
ATOM 6394 O O . LYS B 1 335 ? 29.797 6.082 7.676 1 95.12 335 LYS B O 1
ATOM 6399 N N . CYS B 1 336 ? 27.672 5.355 8.023 1 94.19 336 CYS B N 1
ATOM 6400 C CA . CYS B 1 336 ? 27.078 6.059 6.891 1 94.19 336 CYS B CA 1
ATOM 6401 C C . CYS B 1 336 ? 26.094 7.109 7.363 1 94.19 336 CYS B C 1
ATOM 6403 O O . CYS B 1 336 ? 25.141 6.797 8.094 1 94.19 336 CYS B O 1
ATOM 6405 N N . ASP B 1 337 ? 26.328 8.32 7.039 1 93.75 337 ASP B N 1
ATOM 6406 C CA . ASP B 1 337 ? 25.422 9.414 7.391 1 93.75 337 ASP B CA 1
ATOM 6407 C C . ASP B 1 337 ? 24.438 9.703 6.254 1 93.75 337 ASP B C 1
ATOM 6409 O O . ASP B 1 337 ? 24.766 10.438 5.32 1 93.75 337 ASP B O 1
ATOM 6413 N N . CYS B 1 338 ? 23.344 9.141 6.375 1 95.62 338 CYS B N 1
ATOM 6414 C CA . CYS B 1 338 ? 22.297 9.32 5.367 1 95.62 338 CYS B CA 1
ATOM 6415 C C . CYS B 1 338 ? 21.016 9.828 5.996 1 95.62 338 CYS B C 1
ATOM 6417 O O . CYS B 1 338 ? 20.219 9.039 6.512 1 95.62 338 CYS B O 1
ATOM 6419 N N . PRO B 1 339 ? 20.766 11.109 5.883 1 95.62 339 PRO B N 1
ATOM 6420 C CA . PRO B 1 339 ? 19.547 11.664 6.473 1 95.62 339 PRO B CA 1
ATOM 6421 C C . PRO B 1 339 ? 18.281 11.227 5.73 1 95.62 339 PRO B C 1
ATOM 6423 O O . PRO B 1 339 ? 18.359 10.781 4.582 1 95.62 339 PRO B O 1
ATOM 6426 N N . VAL B 1 340 ? 17.141 11.359 6.414 1 95.56 340 VAL B N 1
ATOM 6427 C CA . VAL B 1 340 ? 15.859 11.023 5.812 1 95.56 340 VAL B CA 1
ATOM 6428 C C . VAL B 1 340 ? 15.562 11.977 4.66 1 95.56 340 VAL B C 1
ATOM 6430 O O . VAL B 1 340 ? 15.797 13.188 4.77 1 95.56 340 VAL B O 1
ATOM 6433 N N . PRO B 1 341 ? 15.148 11.422 3.553 1 96.62 341 PRO B N 1
ATOM 6434 C CA . PRO B 1 341 ? 14.797 12.289 2.43 1 96.62 341 PRO B CA 1
ATOM 6435 C C . PRO B 1 341 ? 13.562 13.148 2.711 1 96.62 341 PRO B C 1
ATOM 6437 O O . PRO B 1 341 ? 12.672 12.734 3.455 1 96.62 341 PRO B O 1
ATOM 6440 N N . CYS B 1 342 ? 13.516 14.336 2.096 1 96.44 342 CYS B N 1
ATOM 6441 C CA . CYS B 1 342 ? 12.367 15.227 2.271 1 96.44 342 CYS B CA 1
ATOM 6442 C C . CYS B 1 342 ? 11.156 14.711 1.516 1 96.44 342 CYS B C 1
ATOM 6444 O O . CYS B 1 342 ? 10.016 14.938 1.935 1 96.44 342 CYS B O 1
ATOM 6446 N N . HIS B 1 343 ? 11.414 14.102 0.433 1 95.38 343 HIS B N 1
ATOM 6447 C CA . HIS B 1 343 ? 10.391 13.383 -0.314 1 95.38 343 HIS B CA 1
ATOM 6448 C C . HIS B 1 343 ? 10.727 11.906 -0.437 1 95.38 343 HIS B C 1
ATOM 6450 O O . HIS B 1 343 ? 11.781 11.547 -0.972 1 95.38 343 HIS B O 1
ATOM 6456 N N . LEU B 1 344 ? 9.836 11.086 0.087 1 95.25 344 LEU B N 1
ATOM 6457 C CA . LEU B 1 344 ? 10.086 9.648 0.111 1 95.25 344 LEU B CA 1
ATOM 6458 C C . LEU B 1 344 ? 8.859 8.875 -0.354 1 95.25 344 LEU B C 1
ATOM 6460 O O . LEU B 1 344 ? 7.742 9.148 0.093 1 95.25 344 LEU B O 1
ATOM 6464 N N . VAL B 1 345 ? 9.086 7.984 -1.312 1 95.81 345 VAL B N 1
ATOM 6465 C CA . VAL B 1 345 ? 8.031 7.07 -1.739 1 95.81 345 VAL B CA 1
ATOM 6466 C C . VAL B 1 345 ? 8.352 5.656 -1.263 1 95.81 345 VAL B C 1
ATOM 6468 O O . VAL B 1 345 ? 9.438 5.141 -1.518 1 95.81 345 VAL B O 1
ATOM 6471 N N . LYS B 1 346 ? 7.441 5.117 -0.586 1 95.88 346 LYS B N 1
ATOM 6472 C CA . LYS B 1 346 ? 7.598 3.756 -0.083 1 95.88 346 LYS B CA 1
ATOM 6473 C C . LYS B 1 346 ? 6.527 2.83 -0.653 1 95.88 346 LYS B C 1
ATOM 6475 O O . LYS B 1 346 ? 5.367 3.229 -0.795 1 95.88 346 LYS B O 1
ATOM 6480 N N . TYR B 1 347 ? 6.961 1.636 -0.952 1 96.56 347 TYR B N 1
ATOM 6481 C CA . TYR B 1 347 ? 6.035 0.602 -1.396 1 96.56 347 TYR B CA 1
ATOM 6482 C C . TYR B 1 347 ? 5.984 -0.551 -0.4 1 96.56 347 TYR B C 1
ATOM 6484 O O . TYR B 1 347 ? 7.016 -1.156 -0.09 1 96.56 347 TYR B O 1
ATOM 6492 N N . SER B 1 348 ? 4.828 -0.78 0.092 1 94.56 348 SER B N 1
ATOM 6493 C CA . SER B 1 348 ? 4.609 -1.966 0.915 1 94.56 348 SER B CA 1
ATOM 6494 C C . SER B 1 348 ? 3.975 -3.092 0.104 1 94.56 348 SER B C 1
ATOM 6496 O O . SER B 1 348 ? 3.119 -2.844 -0.748 1 94.56 348 SER B O 1
ATOM 6498 N N . THR B 1 349 ? 4.445 -4.297 0.448 1 94.62 349 THR B N 1
ATOM 6499 C CA . THR B 1 349 ? 3.947 -5.426 -0.33 1 94.62 349 THR B CA 1
ATOM 6500 C C . THR B 1 349 ? 3.289 -6.461 0.578 1 94.62 349 THR B C 1
ATOM 6502 O O . THR B 1 349 ? 3.682 -6.617 1.735 1 94.62 349 THR B O 1
ATOM 6505 N N . SER B 1 350 ? 2.246 -7.039 0.078 1 92.06 350 SER B N 1
ATOM 6506 C CA . SER B 1 350 ? 1.601 -8.211 0.664 1 92.06 350 SER B CA 1
ATOM 6507 C C . SER B 1 350 ? 1.562 -9.375 -0.323 1 92.06 350 SER B C 1
ATOM 6509 O O . SER B 1 350 ? 1.114 -9.211 -1.461 1 92.06 350 SER B O 1
ATOM 6511 N N . VAL B 1 351 ? 2.039 -10.555 0.161 1 93.88 351 VAL B N 1
ATOM 6512 C CA . VAL B 1 351 ? 2.182 -11.672 -0.771 1 93.88 351 VAL B CA 1
ATOM 6513 C C . VAL B 1 351 ? 1.241 -12.805 -0.371 1 93.88 351 VAL B C 1
ATOM 6515 O O . VAL B 1 351 ? 1.081 -13.094 0.817 1 93.88 351 VAL B O 1
ATOM 6518 N N . SER B 1 352 ? 0.593 -13.344 -1.351 1 93.19 352 SER B N 1
ATOM 6519 C CA . SER B 1 352 ? -0.187 -14.57 -1.208 1 93.19 352 SER B CA 1
ATOM 6520 C C . SER B 1 352 ? 0.162 -15.578 -2.299 1 93.19 352 SER B C 1
ATOM 6522 O O . SER B 1 352 ? 0.667 -15.203 -3.359 1 93.19 352 SER B O 1
ATOM 6524 N N . TYR B 1 353 ? -0.057 -16.875 -2.018 1 93.38 353 TYR B N 1
ATOM 6525 C CA . TYR B 1 353 ? 0.395 -17.906 -2.945 1 93.38 353 TYR B CA 1
ATOM 6526 C C . TYR B 1 353 ? -0.753 -18.828 -3.336 1 93.38 353 TYR B C 1
ATOM 6528 O O . TYR B 1 353 ? -1.549 -19.234 -2.486 1 93.38 353 TYR B O 1
ATOM 6536 N N . ALA B 1 354 ? -0.798 -19.031 -4.617 1 93.12 354 ALA B N 1
ATOM 6537 C CA . ALA B 1 354 ? -1.61 -20.125 -5.156 1 93.12 354 ALA B CA 1
ATOM 6538 C C . ALA B 1 354 ? -0.731 -21.234 -5.707 1 93.12 354 ALA B C 1
ATOM 6540 O O . ALA B 1 354 ? 0.441 -21.016 -6.023 1 93.12 354 ALA B O 1
ATOM 6541 N N . GLY B 1 355 ? -1.348 -22.438 -5.691 1 91.94 355 GLY B N 1
ATOM 6542 C CA . GLY B 1 355 ? -0.624 -23.484 -6.391 1 91.94 355 GLY B CA 1
ATOM 6543 C C . GLY B 1 355 ? -0.531 -23.25 -7.887 1 91.94 355 GLY B C 1
ATOM 6544 O O . GLY B 1 355 ? -1.44 -22.672 -8.492 1 91.94 355 GLY B O 1
ATOM 6545 N N . TRP B 1 356 ? 0.505 -23.734 -8.477 1 91.5 356 TRP B N 1
ATOM 6546 C CA . TRP B 1 356 ? 0.748 -23.562 -9.906 1 91.5 356 TRP B CA 1
ATOM 6547 C C . TRP B 1 356 ? 1.73 -24.609 -10.422 1 91.5 356 TRP B C 1
ATOM 6549 O O . TRP B 1 356 ? 2.68 -24.984 -9.727 1 91.5 356 TRP B O 1
ATOM 6559 N N . PRO B 1 357 ? 1.515 -25.125 -11.602 1 91.5 357 PRO B N 1
ATOM 6560 C CA . PRO B 1 357 ? 0.339 -24.984 -12.469 1 91.5 357 PRO B CA 1
ATOM 6561 C C . PRO B 1 357 ? -0.762 -25.984 -12.125 1 91.5 357 PRO B C 1
ATOM 6563 O O . PRO B 1 357 ? -0.496 -27.016 -11.484 1 91.5 357 PRO B O 1
ATOM 6566 N N . ASN B 1 358 ? -1.927 -25.656 -12.484 1 90.56 358 ASN B N 1
ATOM 6567 C CA . ASN B 1 358 ? -2.975 -26.656 -12.312 1 90.56 358 ASN B CA 1
ATOM 6568 C C . ASN B 1 358 ? -2.789 -27.828 -13.258 1 90.56 358 ASN B C 1
ATOM 6570 O O . ASN B 1 358 ? -1.944 -27.781 -14.156 1 90.56 358 ASN B O 1
ATOM 6574 N N . ILE B 1 359 ? -3.545 -28.828 -13.102 1 88.94 359 ILE B N 1
ATOM 6575 C CA . ILE B 1 359 ? -3.328 -30.109 -13.766 1 88.94 359 ILE B CA 1
ATOM 6576 C C . ILE B 1 359 ? -3.445 -29.938 -15.281 1 88.94 359 ILE B C 1
ATOM 6578 O O . ILE B 1 359 ? -2.645 -30.484 -16.031 1 88.94 359 ILE B O 1
ATOM 6582 N N . ASN B 1 360 ? -4.371 -29.188 -15.75 1 87.19 360 ASN B N 1
ATOM 6583 C CA . ASN B 1 360 ? -4.59 -29 -17.188 1 87.19 360 ASN B CA 1
ATOM 6584 C C . ASN B 1 360 ? -3.455 -28.203 -17.828 1 87.19 360 ASN B C 1
ATOM 6586 O O . ASN B 1 360 ? -2.979 -28.562 -18.906 1 87.19 360 ASN B O 1
ATOM 6590 N N . THR B 1 361 ? -3.061 -27.203 -17.141 1 87.5 361 THR B N 1
ATOM 6591 C CA . THR B 1 361 ? -1.944 -26.391 -17.625 1 87.5 361 THR B CA 1
ATOM 6592 C C 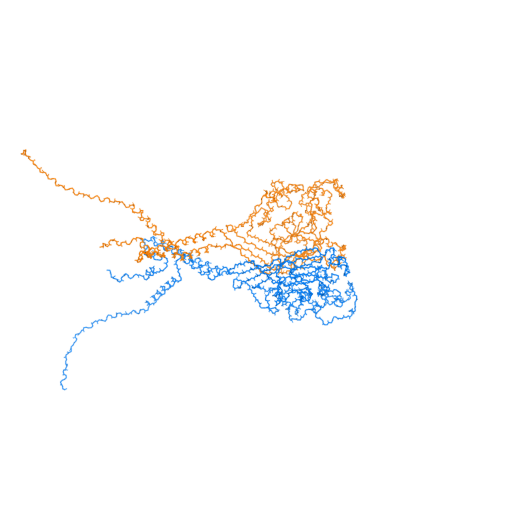. THR B 1 361 ? -0.648 -27.188 -17.609 1 87.5 361 THR B C 1
ATOM 6594 O O . THR B 1 361 ? 0.136 -27.125 -18.562 1 87.5 361 THR B O 1
ATOM 6597 N N . ARG B 1 362 ? -0.469 -27.922 -16.609 1 89.56 362 ARG B N 1
ATOM 6598 C CA . ARG B 1 362 ? 0.711 -28.781 -16.484 1 89.56 362 ARG B CA 1
ATOM 6599 C C . ARG B 1 362 ? 0.771 -29.797 -17.625 1 89.56 362 ARG B C 1
ATOM 6601 O O . ARG B 1 362 ? 1.818 -29.984 -18.234 1 89.56 362 ARG B O 1
ATOM 6608 N N . ASN B 1 363 ? -0.336 -30.438 -17.859 1 87.44 363 ASN B N 1
ATOM 6609 C CA . ASN B 1 363 ? -0.404 -31.438 -18.922 1 87.44 363 ASN B CA 1
ATOM 6610 C C . ASN B 1 363 ? -0.112 -30.828 -20.281 1 87.44 363 ASN B C 1
ATOM 6612 O O . ASN B 1 363 ? 0.594 -31.422 -21.094 1 87.44 363 ASN B O 1
ATOM 6616 N N . TYR B 1 364 ? -0.628 -29.719 -20.469 1 84.56 364 TYR B N 1
ATOM 6617 C CA . TYR B 1 364 ? -0.385 -29.047 -21.734 1 84.56 364 TYR B CA 1
ATOM 6618 C C . TYR B 1 364 ? 1.094 -28.719 -21.906 1 84.56 364 TYR B C 1
ATOM 6620 O O . TYR B 1 364 ? 1.669 -28.953 -22.969 1 84.56 364 TYR B O 1
ATOM 6628 N N . ILE B 1 365 ? 1.71 -28.234 -20.859 1 84.75 365 ILE B N 1
ATOM 6629 C CA . ILE B 1 365 ? 3.117 -27.844 -20.891 1 84.75 365 ILE B CA 1
ATOM 6630 C C . ILE B 1 365 ? 3.98 -29.078 -21.141 1 84.75 365 ILE B C 1
ATOM 6632 O O . ILE B 1 365 ? 4.91 -29.047 -21.953 1 84.75 365 ILE B O 1
ATOM 6636 N N . THR B 1 366 ? 3.66 -30.094 -20.469 1 86.19 366 THR B N 1
ATOM 6637 C CA . THR B 1 366 ? 4.422 -31.344 -20.594 1 86.19 366 THR B CA 1
ATOM 6638 C C . THR B 1 366 ? 4.316 -31.891 -22.016 1 86.19 366 THR B C 1
ATOM 6640 O O . THR B 1 366 ? 5.32 -32.312 -22.594 1 86.19 366 THR B O 1
ATOM 6643 N N . LYS B 1 367 ? 3.172 -31.828 -22.547 1 83.56 367 LYS B N 1
ATOM 6644 C CA . LYS B 1 367 ? 2.934 -32.375 -23.891 1 83.56 367 LYS B CA 1
ATOM 6645 C C . LYS B 1 367 ? 3.578 -31.5 -24.953 1 83.56 367 LYS B C 1
ATOM 6647 O O . LYS B 1 367 ? 4.176 -32 -25.906 1 83.56 367 LYS B O 1
ATOM 6652 N N . THR B 1 368 ? 3.467 -30.281 -24.781 1 81.94 368 THR B N 1
ATOM 6653 C CA . THR B 1 368 ? 3.887 -29.359 -25.812 1 81.94 368 THR B CA 1
ATOM 6654 C C . THR B 1 368 ? 5.395 -29.125 -25.766 1 81.94 368 THR B C 1
ATOM 6656 O O . THR B 1 368 ? 6.051 -29.016 -26.797 1 81.94 368 THR B O 1
ATOM 6659 N N . TYR B 1 369 ? 5.992 -29.078 -24.562 1 80.56 369 TYR B N 1
ATOM 6660 C CA . TYR B 1 369 ? 7.387 -28.672 -24.453 1 80.56 369 TYR B CA 1
ATOM 6661 C C . TYR B 1 369 ? 8.266 -29.828 -24 1 80.56 369 TYR B C 1
ATOM 6663 O O . TYR B 1 369 ? 9.492 -29.703 -23.953 1 80.56 369 TYR B O 1
ATOM 6671 N N . GLY B 1 370 ? 7.664 -30.891 -23.734 1 79.5 370 GLY B N 1
ATOM 6672 C CA . GLY B 1 370 ? 8.414 -32.094 -23.453 1 79.5 370 GLY B CA 1
ATOM 6673 C C . GLY B 1 370 ? 9.055 -32.094 -22.078 1 79.5 370 GLY B C 1
ATOM 6674 O O . GLY B 1 370 ? 10.047 -32.781 -21.844 1 79.5 370 GLY B O 1
ATOM 6675 N N . HIS B 1 371 ? 8.695 -31.312 -21.188 1 78.19 371 HIS B N 1
ATOM 6676 C CA . HIS B 1 371 ? 9.227 -31.297 -19.828 1 78.19 371 HIS B CA 1
ATOM 6677 C C . HIS B 1 371 ? 8.609 -32.406 -18.984 1 78.19 371 HIS B C 1
ATOM 6679 O O . HIS B 1 371 ? 7.574 -32.969 -19.344 1 78.19 371 HIS B O 1
ATOM 6685 N N . THR B 1 372 ? 9.328 -32.719 -17.953 1 80 372 THR B N 1
ATOM 6686 C CA . THR B 1 372 ? 8.75 -33.688 -17.016 1 80 372 THR B CA 1
ATOM 6687 C C . THR B 1 372 ? 7.586 -33.062 -16.25 1 80 372 THR B C 1
ATOM 6689 O O . THR B 1 372 ? 7.461 -31.828 -16.203 1 80 372 THR B O 1
ATOM 6692 N N . LYS B 1 373 ? 6.789 -33.844 -15.656 1 79.62 373 LYS B N 1
ATOM 6693 C CA . LYS B 1 373 ? 5.594 -33.406 -14.938 1 79.62 373 LYS B CA 1
ATOM 6694 C C . LYS B 1 373 ? 5.957 -32.5 -13.766 1 79.62 373 LYS B C 1
ATOM 6696 O O . LYS B 1 373 ? 5.23 -31.547 -13.453 1 79.62 373 LYS B O 1
ATOM 6701 N N . ASP B 1 374 ? 7.199 -32.688 -13.227 1 87.25 374 ASP B N 1
ATOM 6702 C CA . ASP B 1 374 ? 7.535 -31.969 -12 1 87.25 374 ASP B CA 1
ATOM 6703 C C . ASP B 1 374 ? 8.438 -30.781 -12.297 1 87.25 374 ASP B C 1
ATOM 6705 O O . ASP B 1 374 ? 8.719 -29.969 -11.406 1 87.25 374 ASP B O 1
ATOM 6709 N N . TYR B 1 375 ? 8.852 -30.625 -13.453 1 90.62 375 TYR B N 1
ATOM 6710 C CA . TYR B 1 375 ? 9.844 -29.609 -13.773 1 90.62 375 TYR B CA 1
ATOM 6711 C C . TYR B 1 375 ? 9.336 -28.219 -13.43 1 90.62 375 TYR B C 1
ATOM 6713 O O . TYR B 1 375 ? 10.039 -27.422 -12.797 1 90.62 375 TYR B O 1
ATOM 6721 N N . MET B 1 376 ? 8.094 -27.969 -13.812 1 89.25 376 MET B N 1
ATOM 6722 C CA . MET B 1 376 ? 7.562 -26.625 -13.594 1 89.25 376 MET B CA 1
ATOM 6723 C C . MET B 1 376 ? 7.375 -26.359 -12.109 1 89.25 376 MET B C 1
ATOM 6725 O O . MET B 1 376 ? 7.578 -25.234 -11.648 1 89.25 376 MET B O 1
ATOM 6729 N N . ALA B 1 377 ? 7.016 -27.344 -11.391 1 89.06 377 ALA B N 1
ATOM 6730 C CA . ALA B 1 377 ? 6.844 -27.188 -9.945 1 89.06 377 ALA B CA 1
ATOM 6731 C C . ALA B 1 377 ? 8.18 -26.938 -9.258 1 89.06 377 ALA B C 1
ATOM 6733 O O . ALA B 1 377 ? 8.242 -26.234 -8.242 1 89.06 377 ALA B O 1
ATOM 6734 N N . GLU B 1 378 ? 9.227 -27.406 -9.844 1 92.06 378 GLU B N 1
ATOM 6735 C CA . GLU B 1 378 ? 10.539 -27.328 -9.211 1 92.06 378 GLU B CA 1
ATOM 6736 C C . GLU B 1 378 ? 11.32 -26.109 -9.719 1 92.06 378 GLU B C 1
ATOM 6738 O O . GLU B 1 378 ? 12.234 -25.625 -9.047 1 92.06 378 GLU B O 1
ATOM 6743 N N . ASN B 1 379 ? 10.984 -25.578 -10.883 1 94.5 379 ASN B N 1
ATOM 6744 C CA . ASN B 1 379 ? 11.844 -24.562 -11.5 1 94.5 379 ASN B CA 1
ATOM 6745 C C . ASN B 1 379 ? 11.062 -23.312 -11.875 1 94.5 379 ASN B C 1
ATOM 6747 O O . ASN B 1 379 ? 11.641 -22.25 -12.086 1 94.5 379 ASN B O 1
ATOM 6751 N N . GLY B 1 380 ? 9.758 -23.484 -12.023 1 94.44 380 GLY B N 1
ATOM 6752 C CA . GLY B 1 380 ? 8.969 -22.375 -12.531 1 94.44 380 GLY B CA 1
ATOM 6753 C C . GLY B 1 380 ? 8.484 -21.438 -11.438 1 94.44 380 GLY B C 1
ATOM 6754 O O . GLY B 1 380 ? 7.859 -21.875 -10.469 1 94.44 380 GLY B O 1
ATOM 6755 N N . VAL B 1 381 ? 8.766 -20.141 -11.617 1 96.19 381 VAL B N 1
ATOM 6756 C CA . VAL B 1 381 ? 8.281 -19.125 -10.703 1 96.19 381 VAL B CA 1
ATOM 6757 C C . VAL B 1 381 ? 7.348 -18.172 -11.438 1 96.19 381 VAL B C 1
ATOM 6759 O O . VAL B 1 381 ? 7.727 -17.578 -12.453 1 96.19 381 VAL B O 1
ATOM 6762 N N . VAL B 1 382 ? 6.113 -18.125 -10.961 1 96.38 382 VAL B N 1
ATOM 6763 C CA . VAL B 1 382 ? 5.152 -17.172 -11.508 1 96.38 382 VAL B CA 1
ATOM 6764 C C . VAL B 1 382 ? 4.816 -16.109 -10.453 1 96.38 382 VAL B C 1
ATOM 6766 O O . VAL B 1 382 ? 4.559 -16.438 -9.297 1 96.38 382 VAL B O 1
ATOM 6769 N N . PHE B 1 383 ? 4.867 -14.844 -10.859 1 97.31 383 PHE B N 1
ATOM 6770 C CA . PHE B 1 383 ? 4.488 -13.789 -9.93 1 97.31 383 PHE B CA 1
ATOM 6771 C C . PHE B 1 383 ? 3.682 -12.711 -10.633 1 97.31 383 PHE B C 1
ATOM 6773 O O . PHE B 1 383 ? 3.832 -12.508 -11.844 1 97.31 383 PHE B O 1
ATOM 6780 N N . SER B 1 384 ? 2.814 -12.109 -9.859 1 96.81 384 SER B N 1
ATOM 6781 C CA . SER B 1 384 ? 2.031 -10.961 -10.305 1 96.81 384 SER B CA 1
ATOM 6782 C C . SER B 1 384 ? 2.168 -9.797 -9.336 1 96.81 384 SER B C 1
ATOM 6784 O O . SER B 1 384 ? 1.988 -9.953 -8.125 1 96.81 384 SER B O 1
ATOM 6786 N N . VAL B 1 385 ? 2.561 -8.688 -9.844 1 97.81 385 VAL B N 1
ATOM 6787 C CA . VAL B 1 385 ? 2.65 -7.457 -9.07 1 97.81 385 VAL B CA 1
ATOM 6788 C C . VAL B 1 385 ? 1.566 -6.48 -9.516 1 97.81 385 VAL B C 1
ATOM 6790 O O . VAL B 1 385 ? 1.41 -6.227 -10.711 1 97.81 385 VAL B O 1
ATOM 6793 N N . PHE B 1 386 ? 0.833 -5.953 -8.492 1 96.44 386 PHE B N 1
ATOM 6794 C CA . PHE B 1 386 ? -0.292 -5.117 -8.891 1 96.44 386 PHE B CA 1
ATOM 6795 C C . PHE B 1 386 ? -0.762 -4.246 -7.734 1 96.44 386 PHE B C 1
ATOM 6797 O O . PHE B 1 386 ? -0.445 -4.52 -6.574 1 96.44 386 PHE B O 1
ATOM 6804 N N . TYR B 1 387 ? -1.468 -3.145 -8.094 1 95.12 387 TYR B N 1
ATOM 6805 C CA . TYR B 1 387 ? -2.221 -2.393 -7.094 1 95.12 387 TYR B CA 1
ATOM 6806 C C . TYR B 1 387 ? -3.586 -3.025 -6.852 1 95.12 387 TYR B C 1
ATOM 6808 O O . TYR B 1 387 ? -4.379 -3.18 -7.781 1 95.12 387 TYR B O 1
ATOM 6816 N N . GLU B 1 388 ? -3.799 -3.387 -5.641 1 89.31 388 GLU B N 1
ATOM 6817 C CA . GLU B 1 388 ? -5.109 -3.932 -5.301 1 89.31 388 GLU B CA 1
ATOM 6818 C C . GLU B 1 388 ? -6.184 -2.846 -5.324 1 89.31 388 GLU B C 1
ATOM 6820 O O . GLU B 1 388 ? -7.344 -3.119 -5.633 1 89.31 388 GLU B O 1
ATOM 6825 N N . GLN B 1 389 ? -5.809 -1.741 -4.918 1 86.5 389 GLN B N 1
ATOM 6826 C CA . GLN B 1 389 ? -6.641 -0.544 -4.973 1 86.5 389 GLN B CA 1
ATOM 6827 C C . GLN B 1 389 ? -5.863 0.643 -5.535 1 86.5 389 GLN B C 1
ATOM 6829 O O . GLN B 1 389 ? -4.668 0.787 -5.27 1 86.5 389 GLN B O 1
ATOM 6834 N N . LEU B 1 390 ? -6.594 1.478 -6.227 1 88.75 390 LEU B N 1
ATOM 6835 C CA . LEU B 1 390 ? -5.949 2.668 -6.77 1 88.75 390 LEU B CA 1
ATOM 6836 C C . LEU B 1 390 ? -6.016 3.824 -5.777 1 88.75 390 LEU B C 1
ATOM 6838 O O . LEU B 1 390 ? -6.648 4.848 -6.047 1 88.75 390 LEU B O 1
ATOM 6842 N N . SER B 1 391 ? -5.383 3.578 -4.746 1 90.5 391 SER B N 1
ATOM 6843 C CA . SER B 1 391 ? -5.258 4.574 -3.686 1 90.5 391 SER B CA 1
ATOM 6844 C C . SER B 1 391 ? -3.852 4.586 -3.102 1 90.5 391 SER B C 1
ATOM 6846 O O . SER B 1 391 ? -3.105 3.613 -3.244 1 90.5 391 SER B O 1
ATOM 6848 N N . TYR B 1 392 ? -3.463 5.715 -2.623 1 94.31 392 TYR B N 1
ATOM 6849 C CA . TYR B 1 392 ? -2.186 5.809 -1.924 1 94.31 392 TYR B CA 1
ATOM 6850 C C . TYR B 1 392 ? -2.309 6.672 -0.676 1 94.31 392 TYR B C 1
ATOM 6852 O O . TYR B 1 392 ? -3.229 7.488 -0.566 1 94.31 392 TYR B O 1
ATOM 6860 N N . GLN B 1 393 ? -1.423 6.402 0.234 1 93.06 393 GLN B N 1
ATOM 6861 C CA . GLN B 1 393 ? -1.381 7.184 1.466 1 93.06 393 GLN B CA 1
ATOM 6862 C C . GLN B 1 393 ? -0.376 8.328 1.359 1 93.06 393 GLN B C 1
ATOM 6864 O O . GLN B 1 393 ? 0.76 8.125 0.926 1 93.06 393 GLN B O 1
ATOM 6869 N N . LYS B 1 394 ? -0.871 9.445 1.6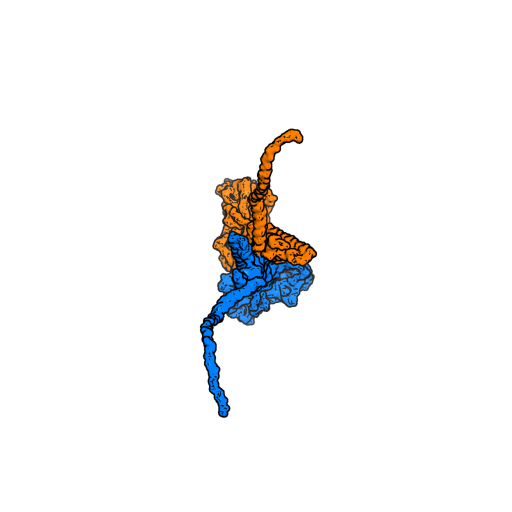73 1 94.19 394 LYS B N 1
ATOM 6870 C CA . LYS B 1 394 ? 0.001 10.609 1.744 1 94.19 394 LYS B CA 1
ATOM 6871 C C . LYS B 1 394 ? 0.211 11.055 3.189 1 94.19 394 LYS B C 1
ATOM 6873 O O . LYS B 1 394 ? -0.752 11.352 3.9 1 94.19 394 LYS B O 1
ATOM 6878 N N . ILE B 1 395 ? 1.42 11.078 3.619 1 94.56 395 ILE B N 1
ATOM 6879 C CA . ILE B 1 395 ? 1.784 11.477 4.977 1 94.56 395 ILE B CA 1
ATOM 6880 C C . ILE B 1 395 ? 2.643 12.734 4.93 1 94.56 395 ILE B C 1
ATOM 6882 O O . ILE B 1 395 ? 3.752 12.719 4.391 1 94.56 395 ILE B O 1
ATOM 6886 N N . ARG B 1 396 ? 2.199 13.781 5.523 1 94.56 396 ARG B N 1
ATOM 6887 C CA . ARG B 1 396 ? 2.891 15.062 5.5 1 94.56 396 ARG B CA 1
ATOM 6888 C C . ARG B 1 396 ? 3.203 15.547 6.91 1 94.56 396 ARG B C 1
ATOM 6890 O O . ARG B 1 396 ? 2.352 15.477 7.801 1 94.56 396 ARG B O 1
ATOM 6897 N N . GLU B 1 397 ? 4.383 15.984 7.012 1 93.94 397 GLU B N 1
ATOM 6898 C CA . GLU B 1 397 ? 4.789 16.625 8.258 1 93.94 397 GLU B CA 1
ATOM 6899 C C . GLU B 1 397 ? 4.531 18.141 8.203 1 93.94 397 GLU B C 1
ATOM 6901 O O . GLU B 1 397 ? 5.027 18.828 7.312 1 93.94 397 GLU B O 1
ATOM 6906 N N . LEU B 1 398 ? 3.727 18.609 9.203 1 91.19 398 LEU B N 1
ATOM 6907 C CA . LEU B 1 398 ? 3.375 20.016 9.266 1 91.19 398 LEU B CA 1
ATOM 6908 C C . LEU B 1 398 ? 3.855 20.641 10.578 1 91.19 398 LEU B C 1
ATOM 6910 O O . LEU B 1 398 ? 4.074 19.938 11.562 1 91.19 398 LEU B O 1
ATOM 6914 N N . LYS B 1 399 ? 4.043 21.984 10.492 1 90.88 399 LYS B N 1
ATOM 6915 C CA . LYS B 1 399 ? 4.328 22.703 11.734 1 90.88 399 LYS B CA 1
ATOM 6916 C C . LYS B 1 399 ? 3.143 22.625 12.695 1 90.88 399 LYS B C 1
ATOM 6918 O O . LYS B 1 399 ? 1.993 22.797 12.281 1 90.88 399 LYS B O 1
ATOM 6923 N N . ALA B 1 400 ? 3.51 22.375 13.938 1 88.94 400 ALA B N 1
ATOM 6924 C CA . ALA B 1 400 ? 2.432 22.359 14.93 1 88.94 400 ALA B CA 1
ATOM 6925 C C . ALA B 1 400 ? 1.817 23.734 15.094 1 88.94 400 ALA B C 1
ATOM 6927 O O . ALA B 1 400 ? 0.605 23.875 15.281 1 88.94 400 ALA B O 1
ATOM 6928 N N . MET B 1 401 ? 2.639 24.719 15.125 1 87.69 401 MET B N 1
ATOM 6929 C CA . MET B 1 401 ? 2.215 26.109 15.219 1 87.69 401 MET B CA 1
ATOM 6930 C C . MET B 1 401 ? 3.008 26.984 14.25 1 87.69 401 MET B C 1
ATOM 6932 O O . MET B 1 401 ? 4.242 26.953 14.242 1 87.69 401 MET B O 1
ATOM 6936 N N . ASP B 1 402 ? 2.221 27.766 13.438 1 85.56 402 ASP B N 1
ATOM 6937 C CA . ASP B 1 402 ? 2.934 28.656 12.531 1 85.56 402 ASP B CA 1
ATOM 6938 C C . ASP B 1 402 ? 3.039 30.078 13.109 1 85.56 402 ASP B C 1
ATOM 6940 O O . ASP B 1 402 ? 2.525 30.344 14.203 1 85.56 402 ASP B O 1
ATOM 6944 N N . GLY B 1 403 ? 3.752 30.906 12.453 1 84.38 403 GLY B N 1
ATOM 6945 C CA . GLY B 1 403 ? 3.977 32.281 12.914 1 84.38 403 GLY B CA 1
ATOM 6946 C C . GLY B 1 403 ? 2.695 33.062 13.055 1 84.38 403 GLY B C 1
ATOM 6947 O O . GLY B 1 403 ? 2.555 33.875 13.984 1 84.38 403 GLY B O 1
ATOM 6948 N N . GLY B 1 404 ? 1.828 32.812 12.156 1 81.62 404 GLY B N 1
ATOM 6949 C CA . GLY B 1 404 ? 0.546 33.5 12.242 1 81.62 404 GLY B CA 1
ATOM 6950 C C . GLY B 1 404 ? -0.27 33.094 13.453 1 81.62 404 GLY B C 1
ATOM 6951 O O . GLY B 1 404 ? -0.854 33.938 14.125 1 81.62 404 GLY B O 1
ATOM 6952 N N . GLN B 1 405 ? -0.203 31.875 13.727 1 85.25 405 GLN B N 1
ATOM 6953 C CA . GLN B 1 405 ? -0.918 31.375 14.891 1 85.25 405 GLN B CA 1
ATOM 6954 C C . GLN B 1 405 ? -0.292 31.891 16.188 1 85.25 405 GLN B C 1
ATOM 6956 O O . GLN B 1 405 ? -1.002 32.219 17.141 1 85.25 405 GLN B O 1
ATOM 6961 N N . LEU B 1 406 ? 0.926 31.922 16.172 1 87.44 406 LEU B N 1
ATOM 6962 C CA . LEU B 1 406 ? 1.614 32.469 17.344 1 87.44 406 LEU B CA 1
ATOM 6963 C C . LEU B 1 406 ? 1.222 33.906 17.594 1 87.44 406 LEU B C 1
ATOM 6965 O O . LEU B 1 406 ? 0.886 34.281 18.703 1 87.44 406 LEU B O 1
ATOM 6969 N N . ALA B 1 407 ? 1.277 34.656 16.578 1 86.56 407 ALA B N 1
ATOM 6970 C CA . ALA B 1 407 ? 0.935 36.062 16.672 1 86.56 407 ALA B CA 1
ATOM 6971 C C . ALA B 1 407 ? -0.502 36.25 17.156 1 86.56 407 ALA B C 1
ATOM 6973 O O . ALA B 1 407 ? -0.781 37.125 17.984 1 86.56 407 ALA B O 1
ATOM 6974 N N . SER B 1 408 ? -1.325 35.438 16.641 1 85.88 408 SER B N 1
ATOM 6975 C CA . SER B 1 408 ? -2.73 35.5 17.031 1 85.88 408 SER B CA 1
ATOM 6976 C C . SER B 1 408 ? -2.916 35.125 18.484 1 85.88 408 SER B C 1
ATOM 6978 O O . SER B 1 408 ? -3.691 35.75 19.203 1 85.88 408 SER B O 1
ATOM 6980 N N . ASN B 1 409 ? -2.203 34.156 18.891 1 88.12 409 ASN B N 1
ATOM 6981 C CA . ASN B 1 409 ? -2.287 33.719 20.281 1 88.12 409 ASN B CA 1
ATOM 6982 C C . ASN B 1 409 ? -1.77 34.781 21.234 1 88.12 409 ASN B C 1
ATOM 6984 O O . ASN B 1 409 ? -2.355 35 22.297 1 88.12 409 ASN B O 1
ATOM 6988 N N . ILE B 1 410 ? -0.777 35.406 20.859 1 87.56 410 ILE B N 1
ATOM 6989 C CA . ILE B 1 410 ? -0.213 36.469 21.688 1 87.56 410 ILE B CA 1
ATOM 6990 C C . ILE B 1 410 ? -1.202 37.625 21.781 1 87.56 410 ILE B C 1
ATOM 6992 O O . ILE B 1 410 ? -1.45 38.156 22.859 1 87.56 410 ILE B O 1
ATOM 6996 N N . GLY B 1 411 ? -1.711 37.969 20.688 1 85.44 411 GLY B N 1
ATOM 6997 C CA . GLY B 1 411 ? -2.707 39.031 20.672 1 85.44 411 GLY B CA 1
ATOM 6998 C C . GLY B 1 411 ? -3.916 38.719 21.531 1 85.44 411 GLY B C 1
ATOM 6999 O O . GLY B 1 411 ? -4.41 39.594 22.25 1 85.44 411 GLY B O 1
ATOM 7000 N N . GLY B 1 412 ? -4.379 37.5 21.391 1 85 412 GLY B N 1
ATOM 7001 C CA . GLY B 1 412 ? -5.496 37.094 22.234 1 85 412 GLY B CA 1
ATOM 7002 C C . GLY B 1 412 ? -5.188 37.125 23.719 1 85 412 GLY B C 1
ATOM 7003 O O . GLY B 1 412 ? -6.012 37.594 24.5 1 85 412 GLY B O 1
ATOM 7004 N N . MET B 1 413 ? -4.062 36.781 24.062 1 86.25 413 MET B N 1
ATOM 7005 C CA . MET B 1 413 ? -3.662 36.781 25.453 1 86.25 413 MET B CA 1
ATOM 7006 C C . MET B 1 413 ? -3.457 38.219 25.953 1 86.25 413 MET B C 1
ATOM 7008 O O . MET B 1 413 ? -3.791 38.531 27.094 1 86.25 413 MET B O 1
ATOM 7012 N N . MET B 1 414 ? -2.857 39.031 25.109 1 86.88 414 MET B N 1
ATOM 7013 C CA . MET B 1 414 ? -2.688 40.438 25.469 1 86.88 414 MET B CA 1
ATOM 7014 C C . MET B 1 414 ? -4.039 41.125 25.688 1 86.88 414 MET B C 1
ATOM 7016 O O . MET B 1 414 ? -4.211 41.875 26.625 1 86.88 414 MET B O 1
ATOM 7020 N N . GLY B 1 415 ? -4.945 40.812 24.844 1 82 415 GLY B N 1
ATOM 7021 C CA . GLY B 1 415 ? -6.301 41.344 25 1 82 415 GLY B CA 1
ATOM 7022 C C . GLY B 1 415 ? -7 40.812 26.234 1 82 415 GLY B C 1
ATOM 7023 O O . GLY B 1 415 ? -7.691 41.594 26.922 1 82 415 GLY B O 1
ATOM 7024 N N . LEU B 1 416 ? -6.785 39.625 26.578 1 82.19 416 LEU B N 1
ATOM 7025 C CA . LEU B 1 416 ? -7.469 39 27.703 1 82.19 416 LEU B CA 1
ATOM 7026 C C . LEU B 1 416 ? -6.914 39.5 29.031 1 82.19 416 LEU B C 1
ATOM 7028 O O . LEU B 1 416 ? -7.676 39.844 29.938 1 82.19 416 LEU B O 1
ATOM 7032 N N . PHE B 1 417 ? -5.598 39.688 29.094 1 85.19 417 PHE B N 1
ATOM 7033 C CA . PHE B 1 417 ? -4.992 39.938 30.391 1 85.19 417 PHE B CA 1
ATOM 7034 C C . PHE B 1 417 ? -4.812 41.438 30.609 1 85.19 417 PHE B C 1
ATOM 7036 O O . PHE B 1 417 ? -5.078 41.969 31.703 1 85.19 417 PHE B O 1
ATOM 7043 N N . ILE B 1 418 ? -4.352 42.188 29.562 1 81.38 418 ILE B N 1
ATOM 7044 C CA . ILE B 1 418 ? -3.955 43.562 29.859 1 81.38 418 ILE B CA 1
ATOM 7045 C C . ILE B 1 418 ? -4.664 44.5 28.891 1 81.38 418 ILE B C 1
ATOM 7047 O O . ILE B 1 418 ? -4.562 45.75 29.047 1 81.38 418 ILE B O 1
ATOM 7051 N N . GLY B 1 419 ? -5.422 44 28.016 1 80.25 419 GLY B N 1
ATOM 7052 C CA . GLY B 1 419 ? -6.141 44.875 27.094 1 80.25 419 GLY B CA 1
ATOM 7053 C C . GLY B 1 419 ? -5.23 45.781 26.297 1 80.25 419 GLY B C 1
ATOM 7054 O O . GLY B 1 419 ? -5.559 46.938 26.062 1 80.25 419 GLY B O 1
ATOM 7055 N N . ALA B 1 420 ? -4.02 45.344 26.078 1 82.25 420 ALA B N 1
ATOM 7056 C CA . ALA B 1 420 ? -3.008 46.125 25.391 1 82.25 420 ALA B CA 1
ATOM 7057 C C . ALA B 1 420 ? -2.791 45.656 23.969 1 82.25 420 ALA B C 1
ATOM 7059 O O . ALA B 1 420 ? -3.158 44.531 23.625 1 82.25 420 ALA B O 1
ATOM 7060 N N . SER B 1 421 ? -2.422 46.5 23.078 1 85.31 421 SER B N 1
ATOM 7061 C CA . SER B 1 421 ? -2.014 46.219 21.719 1 85.31 421 SER B CA 1
ATOM 7062 C C . SER B 1 421 ? -0.562 46.594 21.469 1 85.31 421 SER B C 1
ATOM 7064 O O . SER B 1 421 ? 0.131 47.031 22.391 1 85.31 421 SER B O 1
ATOM 7066 N N . LEU B 1 422 ? -0.097 46.344 20.328 1 84.88 422 LEU B N 1
ATOM 7067 C CA . LEU B 1 422 ? 1.244 46.781 19.953 1 84.88 422 LEU B CA 1
ATOM 7068 C C . LEU B 1 422 ? 1.368 48.312 20.078 1 84.88 422 LEU B C 1
ATOM 7070 O O . LEU B 1 422 ? 2.426 48.812 20.453 1 84.88 422 LEU B O 1
ATOM 7074 N N . LEU B 1 423 ? 0.285 49 19.875 1 83.5 423 LEU B N 1
ATOM 7075 C CA . LEU B 1 423 ? 0.273 50.438 19.969 1 83.5 423 LEU B CA 1
ATOM 7076 C C . LEU B 1 423 ? 0.387 50.906 21.422 1 83.5 423 LEU B C 1
ATOM 7078 O O . LEU B 1 423 ? 1.03 51.906 21.719 1 83.5 423 LEU B O 1
ATOM 7082 N N . THR B 1 424 ? -0.229 50.156 22.219 1 83.44 424 THR B N 1
ATOM 7083 C CA . THR B 1 424 ? -0.129 50.469 23.641 1 83.44 424 THR B CA 1
ATOM 7084 C C . THR B 1 424 ? 1.313 50.344 24.125 1 83.44 424 THR B C 1
ATOM 7086 O O . THR B 1 424 ? 1.776 51.125 24.938 1 83.44 424 THR B O 1
ATOM 7089 N N . LEU B 1 425 ? 1.953 49.406 23.625 1 83.19 425 LEU B N 1
ATOM 7090 C CA . LEU B 1 425 ? 3.35 49.219 24 1 83.19 425 LEU B CA 1
ATOM 7091 C C . LEU B 1 425 ? 4.199 50.406 23.547 1 83.19 425 LEU B C 1
ATOM 7093 O O . LEU B 1 425 ? 5.133 50.781 24.25 1 83.19 425 LEU B O 1
ATOM 7097 N N . LEU B 1 426 ? 3.875 50.906 22.484 1 83.94 426 LEU B N 1
ATOM 7098 C CA . LEU B 1 426 ? 4.617 52.062 21.984 1 83.94 426 LEU B CA 1
ATOM 7099 C C . LEU B 1 426 ? 4.324 53.281 22.828 1 83.94 426 LEU B C 1
ATOM 7101 O O . LEU B 1 426 ? 5.191 54.156 23 1 83.94 426 LEU B O 1
ATOM 7105 N N . GLU B 1 427 ? 3.041 53.438 23.344 1 82.88 427 GLU B N 1
ATOM 7106 C CA . GLU B 1 427 ? 2.721 54.5 24.266 1 82.88 427 GLU B CA 1
ATOM 7107 C C . GLU B 1 427 ? 3.629 54.469 25.5 1 82.88 427 GLU B C 1
ATOM 7109 O O . GLU B 1 427 ? 4.141 55.5 25.938 1 82.88 427 GLU B O 1
ATOM 7114 N N . VAL B 1 428 ? 3.768 53.281 25.922 1 82.25 428 VAL B N 1
ATOM 7115 C CA . VAL B 1 428 ? 4.598 53.094 27.109 1 82.25 428 VAL B CA 1
ATOM 7116 C C . VAL B 1 428 ? 6.047 53.438 26.781 1 82.25 428 VAL B C 1
ATOM 7118 O O . VAL B 1 428 ? 6.734 54.094 27.562 1 82.25 428 VAL B O 1
ATOM 7121 N N . TRP B 1 429 ? 6.449 53.031 25.688 1 83.56 429 TRP B N 1
ATOM 7122 C CA . TRP B 1 429 ? 7.816 53.312 25.266 1 83.56 429 TRP B CA 1
ATOM 7123 C C . TRP B 1 429 ? 8.047 54.812 25.125 1 83.56 429 TRP B C 1
ATOM 7125 O O . TRP B 1 429 ? 9.102 55.312 25.516 1 83.56 429 TRP B O 1
ATOM 7135 N N . GLU B 1 430 ? 7.09 55.5 24.547 1 82.06 430 GLU B N 1
ATOM 7136 C CA . GLU B 1 430 ? 7.188 56.938 24.391 1 82.06 430 GLU B CA 1
ATOM 7137 C C . GLU B 1 430 ? 7.281 57.656 25.75 1 82.06 430 GLU B C 1
ATOM 7139 O O . GLU B 1 430 ? 8.078 58.562 25.938 1 82.06 430 GLU B O 1
ATOM 7144 N N . TYR B 1 431 ? 6.434 57.188 26.656 1 82 431 TYR B N 1
ATOM 7145 C CA . TYR B 1 431 ? 6.434 57.781 27.984 1 82 431 TYR B CA 1
ATOM 7146 C C . TYR B 1 431 ? 7.777 57.562 28.672 1 82 431 TYR B C 1
ATOM 7148 O O . TYR B 1 431 ? 8.344 58.5 29.25 1 82 431 TYR B O 1
ATOM 7156 N N . LEU B 1 432 ? 8.258 56.375 28.594 1 83.19 432 LEU B N 1
ATOM 7157 C CA . LEU B 1 432 ? 9.531 56.062 29.234 1 83.19 432 LEU B CA 1
ATOM 7158 C C . LEU B 1 432 ? 10.672 56.844 28.578 1 83.19 432 LEU B C 1
ATOM 7160 O O . LEU B 1 432 ? 11.594 57.281 29.266 1 83.19 432 LEU B O 1
ATOM 7164 N N . TRP B 1 433 ? 10.562 56.969 27.328 1 81.88 433 TRP B N 1
ATOM 7165 C CA . TRP B 1 433 ? 11.578 57.719 26.594 1 81.88 433 TRP B CA 1
ATOM 7166 C C . TRP B 1 433 ? 11.578 59.188 26.984 1 81.88 433 TRP B C 1
ATOM 7168 O O . TRP B 1 433 ? 12.641 59.781 27.188 1 81.88 433 TRP B O 1
ATOM 7178 N N . GLN B 1 434 ? 10.383 59.844 27.219 1 81.19 434 GLN B N 1
ATOM 7179 C CA . GLN B 1 434 ? 10.266 61.219 27.641 1 81.19 434 GLN B CA 1
ATOM 7180 C C . GLN B 1 434 ? 10.773 61.406 29.062 1 81.19 434 GLN B C 1
ATOM 7182 O O . GLN B 1 434 ? 11.383 62.438 29.391 1 81.19 434 GLN B O 1
ATOM 7187 N N . ARG B 1 435 ? 10.617 60.406 29.828 1 81.62 435 ARG B N 1
ATOM 7188 C CA . ARG B 1 435 ? 11.078 60.469 31.203 1 81.62 435 ARG B CA 1
ATOM 7189 C C . ARG B 1 435 ? 12.594 60.406 31.281 1 81.62 435 ARG B C 1
ATOM 7191 O O . ARG B 1 435 ? 13.219 61.094 32.094 1 81.62 435 ARG B O 1
ATOM 7198 N N . VAL B 1 436 ? 13.086 59.625 30.516 1 82.5 436 VAL B N 1
ATOM 7199 C CA . VAL B 1 436 ? 14.531 59.469 30.484 1 82.5 436 VAL B CA 1
ATOM 7200 C C . VAL B 1 436 ? 15.18 60.75 29.953 1 82.5 436 VAL B C 1
ATOM 7202 O O . VAL B 1 436 ? 16.188 61.219 30.484 1 82.5 436 VAL B O 1
ATOM 7205 N N . LEU B 1 437 ? 14.562 61.312 28.922 1 78.44 437 LEU B N 1
ATOM 7206 C CA . LEU B 1 437 ? 15.078 62.562 28.344 1 78.44 437 LEU B CA 1
ATOM 7207 C C . LEU B 1 437 ? 14.961 63.719 29.344 1 78.44 437 LEU B C 1
ATOM 7209 O O . LEU B 1 437 ? 15.852 64.562 29.422 1 78.44 437 LEU B O 1
ATOM 7213 N N . GLY B 1 438 ? 13.797 63.719 30.016 1 75.44 438 GLY B N 1
ATOM 7214 C CA . GLY B 1 438 ? 13.633 64.75 31.062 1 75.44 438 GLY B CA 1
ATOM 7215 C C . GLY B 1 438 ? 14.648 64.625 32.188 1 75.44 438 GLY B C 1
ATOM 7216 O O . GLY B 1 438 ? 15.164 65.625 32.656 1 75.44 438 GLY B O 1
ATOM 7217 N N . PHE B 1 439 ? 14.945 63.469 32.438 1 76.25 439 PHE B N 1
ATOM 7218 C CA . PHE B 1 439 ? 15.938 63.219 33.5 1 76.25 439 PHE B CA 1
ATOM 7219 C C . PHE B 1 439 ? 17.328 63.594 33 1 76.25 439 PHE B C 1
ATOM 7221 O O . PHE B 1 439 ? 18.109 64.188 33.781 1 76.25 439 PHE B O 1
ATOM 7228 N N . LEU B 1 440 ? 17.594 63.438 31.828 1 75.75 440 LEU B N 1
ATOM 7229 C CA . LEU B 1 440 ? 18.906 63.781 31.266 1 75.75 440 LEU B CA 1
ATOM 7230 C C . LEU B 1 440 ? 19.016 65.312 31.016 1 75.75 440 LEU B C 1
ATOM 7232 O O . LEU B 1 440 ? 20.094 65.875 31.141 1 75.75 440 LEU B O 1
ATOM 7236 N N . GLY B 1 441 ? 17.906 65.938 30.594 1 66 441 GLY B N 1
ATOM 7237 C CA . GLY B 1 441 ? 17.875 67.375 30.375 1 66 441 GLY B CA 1
ATOM 7238 C C . GLY B 1 441 ? 18 68.125 31.672 1 66 441 GLY B C 1
ATOM 7239 O O . GLY B 1 441 ? 18.594 69.25 31.688 1 66 441 GLY B O 1
ATOM 7240 N N . LYS B 1 442 ? 17.391 67.75 32.688 1 61.38 442 LYS B N 1
ATOM 7241 C CA . LYS B 1 442 ? 17.547 68.438 33.969 1 61.38 442 LYS B CA 1
ATOM 7242 C C . LYS B 1 442 ? 19 68.375 34.438 1 61.38 442 LYS B C 1
ATOM 7244 O O . LYS B 1 442 ? 19.469 69.375 35.062 1 61.38 442 LYS B O 1
ATOM 7249 N N . TYR B 1 443 ? 19.594 67.562 34 1 58.38 443 TYR B N 1
ATOM 7250 C CA . TYR B 1 443 ? 21.016 67.5 34.375 1 58.38 443 TYR B CA 1
ATOM 7251 C C . TYR B 1 443 ? 21.812 68.5 33.5 1 58.38 443 TYR B C 1
ATOM 7253 O O . TYR B 1 443 ? 22.906 68.875 33.906 1 58.38 443 TYR B O 1
ATOM 7261 N N . ARG B 1 444 ? 21.266 68.938 32.406 1 54.84 444 ARG B N 1
ATOM 7262 C CA . ARG B 1 444 ? 22.047 69.812 31.578 1 54.84 444 ARG B CA 1
ATOM 7263 C C . ARG B 1 444 ? 21.688 71.312 31.859 1 54.84 444 ARG B C 1
ATOM 7265 O O . ARG B 1 444 ? 22.266 72.188 31.281 1 54.84 444 ARG B O 1
ATOM 7272 N N . ARG B 1 445 ? 20.656 71.688 32.531 1 54.75 445 ARG B N 1
ATOM 7273 C CA . ARG B 1 445 ? 20.438 73.125 32.812 1 54.75 445 ARG B CA 1
ATOM 7274 C C . ARG B 1 445 ? 21.5 73.625 33.75 1 54.75 445 ARG B C 1
ATOM 7276 O O . ARG B 1 445 ? 21.734 73.062 34.844 1 54.75 445 ARG B O 1
ATOM 7283 N N . PRO B 1 446 ? 22.312 74.562 33.219 1 52.19 446 PRO B N 1
ATOM 7284 C CA . PRO B 1 446 ? 23.297 75.188 34.094 1 52.19 446 PRO B CA 1
ATOM 7285 C C . PRO B 1 446 ? 22.672 75.875 35.281 1 52.19 446 PRO B C 1
ATOM 7287 O O . PRO B 1 446 ? 21.625 76.5 35.156 1 52.19 446 PRO B O 1
ATOM 7290 N N . ARG B 1 447 ? 22.859 75.438 36.5 1 49.25 447 ARG B N 1
ATOM 7291 C CA . ARG B 1 447 ? 22.562 76.188 37.719 1 49.25 447 ARG B CA 1
ATOM 7292 C C . ARG B 1 447 ? 23.016 77.625 37.594 1 49.25 447 ARG B C 1
ATOM 7294 O O . ARG B 1 447 ? 24.219 77.938 37.469 1 49.25 447 ARG B O 1
ATOM 7301 N N . VAL B 1 448 ? 22.359 78.5 36.906 1 45.06 448 VAL B N 1
ATOM 7302 C CA . VAL B 1 448 ? 22.719 79.875 37.062 1 45.06 448 VAL B CA 1
ATOM 7303 C C . VAL B 1 448 ? 22.688 80.25 38.531 1 45.06 448 VAL B C 1
ATOM 7305 O O . VAL B 1 448 ? 21.672 80.062 39.219 1 45.06 448 VAL B O 1
ATOM 7308 N N . LEU B 1 449 ? 23.812 80.25 39.188 1 43.53 449 LEU B N 1
ATOM 7309 C CA . LEU B 1 449 ? 24.078 80.812 40.5 1 43.53 449 LEU B CA 1
ATOM 7310 C C . LEU B 1 449 ? 23.547 82.25 40.594 1 43.53 449 LEU B C 1
ATOM 7312 O O . LEU B 1 449 ? 23.938 83.125 39.781 1 43.53 449 LEU B O 1
ATOM 7316 N N . GLN B 1 450 ? 22.312 82.5 40.906 1 40.91 450 GLN B N 1
ATOM 7317 C CA . GLN B 1 450 ? 21.891 83.875 41.281 1 40.91 450 GLN B CA 1
ATOM 7318 C C . GLN B 1 450 ? 22.797 84.438 42.344 1 40.91 450 GLN B C 1
ATOM 7320 O O . GLN B 1 450 ? 22.844 83.938 43.469 1 40.91 450 GLN B O 1
ATOM 7325 N N . VAL B 1 451 ? 23.984 84.938 42 1 42.94 451 VAL B N 1
ATOM 7326 C CA . VAL B 1 451 ? 24.828 85.75 42.844 1 42.94 451 VAL B CA 1
ATOM 7327 C C . VAL B 1 451 ? 24.031 86.938 43.344 1 42.94 451 VAL B C 1
ATOM 7329 O O . VAL B 1 451 ? 23.562 87.812 42.562 1 42.94 451 VAL B O 1
ATOM 7332 N N . HIS B 1 452 ? 23.266 86.812 44.438 1 41.69 452 HIS B N 1
ATOM 7333 C CA . HIS B 1 452 ? 22.688 87.938 45.188 1 41.69 452 HIS B CA 1
ATOM 7334 C C . HIS B 1 452 ? 23.766 88.938 45.562 1 41.69 452 HIS B C 1
ATOM 7336 O O . HIS B 1 452 ? 24.688 88.625 46.281 1 41.69 452 HIS B O 1
ATOM 7342 N N . ALA B 1 453 ? 24.125 89.812 44.656 1 41.34 453 ALA B N 1
ATOM 7343 C CA . ALA B 1 453 ? 24.969 91 44.969 1 41.34 453 ALA B CA 1
ATOM 7344 C C . ALA B 1 453 ? 24.391 91.812 46.125 1 41.34 453 ALA B C 1
ATOM 7346 O O . ALA B 1 453 ? 23.25 92.25 46.062 1 41.34 453 ALA B O 1
ATOM 7347 N N . ALA B 1 454 ? 24.875 91.438 47.344 1 40.38 454 ALA B N 1
ATOM 7348 C CA . ALA B 1 454 ? 24.594 92.25 48.531 1 40.38 454 ALA B CA 1
ATOM 7349 C C . ALA B 1 454 ? 24.969 93.688 48.344 1 40.38 454 ALA B C 1
ATOM 7351 O O . ALA B 1 454 ? 26.047 94 47.844 1 40.38 454 ALA B O 1
ATOM 7352 N N . PRO B 1 455 ? 24.016 94.625 48.281 1 38.47 455 PRO B N 1
ATOM 7353 C CA . PRO B 1 455 ? 24.297 96.062 48.094 1 38.47 455 PRO B CA 1
ATOM 7354 C C . PRO B 1 455 ? 25.25 96.562 49.156 1 38.47 455 PRO B C 1
ATOM 7356 O O . PRO B 1 455 ? 25.109 96.25 50.344 1 38.47 455 PRO B O 1
ATOM 7359 N N . HIS B 1 456 ? 26.531 96.562 48.938 1 36.97 456 HIS B N 1
ATOM 7360 C CA . HIS B 1 456 ? 27.531 97.188 49.812 1 36.97 456 HIS B CA 1
ATOM 7361 C C . HIS B 1 456 ? 27.125 98.562 50.25 1 36.97 456 HIS B C 1
ATOM 7363 O O . HIS B 1 456 ? 26.766 99.438 49.406 1 36.97 456 HIS B O 1
ATOM 7369 N N . ASP B 1 457 ? 26.453 98.625 51.438 1 34.22 457 ASP B N 1
ATOM 7370 C CA . ASP B 1 457 ? 26.109 99.875 52.156 1 34.22 457 ASP B CA 1
ATOM 7371 C C . ASP B 1 457 ? 27.312 100.812 52.219 1 34.22 457 ASP B C 1
ATOM 7373 O O . ASP B 1 457 ? 28.375 100.438 52.75 1 34.22 457 ASP B O 1
ATOM 7377 N N . LYS B 1 458 ? 27.625 101.688 51.281 1 34.59 458 LYS B N 1
ATOM 7378 C CA . LYS B 1 458 ? 28.688 102.688 51.156 1 34.59 458 LYS B CA 1
ATOM 7379 C C . LYS B 1 458 ? 28.656 103.625 52.375 1 34.59 458 LYS B C 1
ATOM 7381 O O . LYS B 1 458 ? 29.281 104.688 52.312 1 34.59 458 LYS B O 1
ATOM 7386 N N . THR B 1 459 ? 27.953 103.25 53.594 1 31.52 459 THR B N 1
ATOM 7387 C CA . THR B 1 459 ? 27.922 104.375 54.469 1 31.52 459 THR B CA 1
ATOM 7388 C C . THR B 1 459 ? 29.312 104.75 54.969 1 31.52 459 THR B C 1
ATOM 7390 O O . THR B 1 459 ? 29.812 104.125 55.906 1 31.52 459 THR B O 1
ATOM 7393 N N . GLU B 1 460 ? 30.359 104.75 54.188 1 29.53 460 GLU B N 1
ATOM 7394 C CA . GLU B 1 460 ? 31.656 105.125 54.719 1 29.53 460 GLU B CA 1
ATOM 7395 C C . GLU B 1 460 ? 31.625 106.5 55.375 1 29.53 460 GLU B C 1
ATOM 7397 O O . GLU B 1 460 ? 31.391 107.5 54.656 1 29.53 460 GLU B O 1
ATOM 7402 N N . GLY B 1 461 ? 30.984 106.562 56.562 1 28.33 461 GLY B N 1
ATOM 7403 C CA . GLY B 1 461 ? 31.094 107.812 57.344 1 28.33 461 GLY B CA 1
ATOM 7404 C C . GLY B 1 461 ? 32.531 108.25 57.562 1 28.33 461 GLY B C 1
ATOM 7405 O O . GLY B 1 461 ? 33.406 107.438 57.844 1 28.33 461 GLY B O 1
ATOM 7406 N N . MET B 1 462 ? 33.062 109.25 56.938 1 28.42 462 MET B N 1
ATOM 7407 C CA . MET B 1 462 ? 34.375 109.938 57 1 28.42 462 MET B CA 1
ATOM 7408 C C . MET B 1 462 ? 34.594 110.562 58.375 1 28.42 462 MET B C 1
ATOM 7410 O O . MET B 1 462 ? 35.594 111.25 58.562 1 28.42 462 MET B O 1
ATOM 7414 N N . TYR B 1 463 ? 33.906 110.25 59.531 1 26.98 463 TYR B N 1
ATOM 7415 C CA . TYR B 1 463 ? 34.094 111.25 60.531 1 26.98 463 TYR B CA 1
ATOM 7416 C C . TYR B 1 463 ? 35.562 111.375 60.938 1 26.98 463 TYR B C 1
ATOM 7418 O O . TYR B 1 463 ? 36.281 110.375 60.938 1 26.98 463 TYR B O 1
ATOM 7426 N N . ASN B 1 464 ? 36.156 112.688 61 1 27.69 464 ASN B N 1
ATOM 7427 C CA . ASN B 1 464 ? 37.344 113.5 61.281 1 27.69 464 ASN B CA 1
ATOM 7428 C C . ASN B 1 464 ? 37.688 113.5 62.75 1 27.69 464 ASN B C 1
ATOM 7430 O O . ASN B 1 464 ? 38.469 114.312 63.219 1 27.69 464 ASN B O 1
ATOM 7434 N N . GLY B 1 465 ? 37.062 112.625 63.656 1 24.11 465 GLY B N 1
ATOM 7435 C CA . GLY B 1 465 ? 37.312 113.062 65.062 1 24.11 465 GLY B CA 1
ATOM 7436 C C . GLY B 1 465 ? 38.812 113.125 65.312 1 24.11 465 GLY B C 1
ATOM 7437 O O . GLY B 1 465 ? 39.625 112.438 64.75 1 24.11 465 GLY B O 1
ATOM 7438 N N . ALA B 1 466 ? 39.156 114.25 66.125 1 24.38 466 ALA B N 1
ATOM 7439 C CA . ALA B 1 466 ? 39.969 115.062 67 1 24.38 466 ALA B CA 1
ATOM 7440 C C . ALA B 1 466 ? 40.625 114.25 68.125 1 24.38 466 ALA B C 1
ATOM 7442 O O . ALA B 1 466 ? 40.25 113.062 68.312 1 24.38 466 ALA B O 1
ATOM 7443 N N . PHE B 1 467 ? 40.594 114.938 69.438 1 28.67 467 PHE B N 1
ATOM 7444 C CA . PHE B 1 467 ? 41.312 115.375 70.625 1 28.67 467 PHE B CA 1
ATOM 7445 C C . PHE B 1 467 ? 41.25 114.312 71.688 1 28.67 467 PHE B C 1
ATOM 7447 O O . PHE B 1 467 ? 40.281 113.562 71.812 1 28.67 467 PHE B O 1
ATOM 7454 N N . ASN B 1 468 ? 42.438 113.875 72.438 1 24.67 468 ASN B N 1
ATOM 7455 C CA . ASN B 1 468 ? 42.719 113.062 73.562 1 24.67 468 ASN B CA 1
ATOM 7456 C C . ASN B 1 468 ? 41.781 113.375 74.75 1 24.67 468 ASN B C 1
ATOM 7458 O O . ASN B 1 468 ? 42.031 112.938 75.875 1 24.67 468 ASN B O 1
ATOM 7462 N N . LYS B 1 469 ? 40.531 113.875 74.375 1 20.17 469 LYS B N 1
ATOM 7463 C CA . LYS B 1 469 ? 40.031 114.188 75.688 1 20.17 469 LYS B CA 1
ATOM 7464 C C . LYS B 1 469 ? 39.656 112.938 76.5 1 20.17 469 LYS B C 1
ATOM 7466 O O . LYS B 1 469 ? 39 112.062 76 1 20.17 469 LYS B O 1
#

Solvent-accessible surface area (backbone atoms only — not comparable to full-atom values): 50016 Å² total; per-residue (Å²): 132,70,84,74,71,72,64,71,50,70,64,54,51,43,35,66,67,48,66,48,51,56,52,43,50,45,75,68,40,91,42,70,68,50,24,52,50,43,52,50,49,50,52,51,25,51,50,52,37,51,51,52,50,51,50,51,52,51,54,54,72,62,33,51,62,35,38,47,74,44,80,44,78,50,73,57,42,78,46,61,15,41,36,39,27,41,50,34,41,39,33,44,83,68,51,46,51,38,50,46,31,62,38,17,17,55,52,44,66,40,82,40,53,63,72,55,41,44,74,73,66,50,72,88,52,94,34,75,86,52,73,77,70,99,67,55,52,53,58,48,38,68,74,35,19,46,74,75,37,66,82,29,31,70,42,32,27,49,56,75,35,82,51,54,53,82,60,37,43,81,43,62,27,81,50,33,32,26,36,22,33,47,51,47,69,92,66,59,46,67,34,64,52,59,33,58,69,33,19,38,36,41,34,39,50,66,48,58,90,31,51,64,41,23,40,93,35,73,28,47,39,44,33,36,36,35,39,34,70,39,48,50,75,42,58,76,55,63,69,31,42,62,39,39,35,26,35,24,25,35,37,44,33,34,44,42,47,34,39,38,37,46,32,50,68,81,54,26,74,27,45,74,57,88,54,90,87,46,92,55,61,35,62,58,42,46,51,42,49,43,51,28,51,54,30,33,72,72,60,67,20,25,51,70,48,43,64,78,86,55,53,73,34,47,38,60,42,46,54,46,50,44,46,51,48,53,49,32,36,41,74,54,78,44,76,72,92,67,57,50,43,33,65,41,72,45,64,47,74,46,70,47,78,39,85,30,70,52,73,68,56,40,50,49,48,24,68,74,69,66,46,58,85,59,45,51,40,66,21,26,31,34,40,27,43,19,37,66,52,54,46,34,38,38,40,34,49,35,71,61,64,51,71,67,56,50,52,49,38,49,50,2,32,33,10,24,31,44,34,41,54,76,65,40,52,48,52,50,48,52,52,53,51,51,50,50,48,49,59,54,45,66,69,60,61,74,80,75,75,81,74,81,75,76,84,76,83,82,78,80,74,95,78,79,79,82,86,86,129,132,70,83,77,70,72,67,70,50,71,62,54,52,45,36,66,69,48,64,51,61,61,52,42,50,41,74,66,36,90,43,71,68,53,25,52,49,42,50,52,50,50,53,51,27,50,51,50,38,52,51,51,51,53,50,51,52,50,54,56,73,62,34,51,64,39,67,35,59,43,82,42,78,51,72,57,40,78,47,60,15,41,35,38,28,43,50,36,40,41,35,47,85,68,54,49,53,40,52,46,30,62,38,18,18,55,53,44,67,41,83,39,53,62,70,57,41,44,73,73,66,49,71,88,53,95,34,73,87,51,74,78,70,100,67,55,53,55,57,49,39,68,73,36,20,44,73,75,38,68,81,30,28,68,42,32,28,49,55,75,34,82,52,54,50,82,62,36,43,82,43,62,27,83,47,34,32,26,36,23,32,46,52,46,71,93,66,57,47,68,33,48,38,53,4,52,66,34,19,36,34,40,33,38,50,67,49,64,91,29,53,65,54,36,50,93,37,72,26,49,78,62,71,38,35,36,37,34,68,37,48,50,76,42,59,77,54,63,81,84,45,62,43,80,42,51,39,27,22,32,36,42,33,34,44,42,46,36,39,38,37,47,31,51,69,79,55,27,72,27,44,74,57,88,54,92,87,46,95,55,61,33,64,57,43,45,51,41,48,42,52,29,51,55,29,33,72,73,59,67,20,26,50,70,49,42,66,77,84,55,52,72,34,48,39,60,44,47,54,46,49,44,46,50,49,52,49,33,38,74,73,52,77,46,77,72,92,66,57,51,45,32,65,41,73,46,62,48,77,48,69,28,39,20,26,29,62,21,65,54,33,41,51,49,47,24,68,73,70,65,49,59,90,58,48,48,39,66,24,26,31,33,40,25,42,20,38,47,52,52,46,35,38,39,38,34,50,38,72,63,66,51,72,67,53,49,52,16,52,50,8,35,43,32,37,70,45,46,44,30,18,56,44,39,52,48,52,51,48,52,53,52,51,52,51,52,48,50,57,55,46,63,68,62,58,75,80,73,76,80,77,76,77,72,81,77,79,74,75,72,76,74,83,76,87,84,74,95,116

pLDDT: mean 86.81, std 15.38, range [19.8, 98.62]

Nearest PDB structures (foldseek):
  6l6p-assembly1_A  TM=8.871E-01  e=1.663E-43  Homo sapiens
  6l6p-assembly1_B  TM=8.866E-01  e=2.677E-43  Homo sapiens
  3s3w-assembly1_C  TM=8.487E-01  e=4.276E-40  Gallus gallus
  3s3x-assembly1_B  TM=8.637E-01  e=3.098E-38  Gallus gallus
  3s3x-assembly1_A  TM=8.334E-01  e=1.127E-38  Gallus gallus

Sequence (938 aa):
MSPEDEKESPEKEFAGNTTLHGLNRILIAPSNYFRVMWVLTILASYSGFTYMLSSMIMDYFSYDTITDTKLKFTDALPFPAVTICNMNKFDSQKLKLVEWSYLSPYLMGAQYDIPTLLSMGFSPDETINSTIGNITLQDFVFQNGFDVNSDRMAMCFWKAEACTYLNFTHTYTFFGNCYTFNSDKSNTLWQTMEGWGNGLMVFVDVRESEYTENYFTGGNSEIGLKLLVHDQDEPPMMDTQGIALSPGSHAFISVQRTVYENHVPPWGVCEDRQLEYYDTYTLPACYQECRSKHIVANCSCVPFFLPGKAPPCNPGNISTCVRAVLGRVVSGELKCDCPVPCHLVKYSTSVSYAGWPNINTRNYITKTYGHTKDYMAENGVVFSVFYEQLSYQKIRELKAMDGGQLASNIGGMMGLFIGASLLTLLEVWEYLWQRVLGFLGKYRRPRVLQVHAAPHDKTEGMYNGAFNKMSPEDEKESPEKEFAGNTTLHGLNRILIAPSNYFRVMWVLTILASYSGFTYMLSSMIMDYFSYDTITDTKLKFTDALPFPAVTICNMNKFDSQKLKLVEWSYLSPYLMGAQYDIPTLLSMGFSPDETINSTIGNITLQDFVFQNGFDVNSDRMAMCFWKAEACTYLNFTHTYTFFGNCYTFNSDKSNTLWQTMEGWGNGLMVFVDVRESEYTENYFTGGNSEIGLKLLVHDQDEPPMMDTQGIALSPGSHAFISVQRTVYENHVPPWGVCEDRQLEYYDTYTLPACYQECRSKHIVANCSCVPFFLPGKAPPCNPGNISTCVRAVLGRVVSGELKCDCPVPCHLVKYSTSVSYAGWPNINTRNYITKTYGHTKDYMAENGVVFSVFYEQLSYQKIRELKAMDGGQLASNIGGMMGLFIGASLLTLLEVWEYLWQRVLGFLGKYRRPRVLQVHAAPHDKTEGMYNGAFNK

InterPro domains:
  IPR001873 Epithelial sodium channel [PF00858] (14-431)
  IPR001873 Epithelial sodium channel [PR01078] (35-52)
  IPR001873 Epithelial sodium channel [PR01078] (75-91)
  IPR001873 Epithelial sodium channel [PR01078] (166-182)
  IPR001873 Epithelial sodium channel [PR01078] (195-213)
  IPR001873 Epithelial sodium channel [PR01078] (224-242)
  IPR001873 Epithelial sodium channel [PR01078] (338-358)
  IPR001873 Epithelial sodium channel [PR01078] (377-397)
  IPR001873 Epithelial sodium channel [PR01078] (397-411)
  IPR001873 Epithelial sodium channel [PR01078] (411-427)
  IPR001873 Epithelial sodium channel [PTHR11690] (5-442)
  IPR020903 Epithelial sodium channel, conserved site [PS01206] (281-301)

Secondary structure (DSSP, 8-state):
--TTS----HHHHHHHH--STTHHHHHS-SSHHHHHHHHHHHHHHHHHHHHHHHHHHHHHTTT-EEEEEEEEE-S-EEPPEEEEEES--B-GGG--HHHHHHHHHHHHSS---HHHHHHTTPPP-TTTT----S--HHHHHHHHB----TTT--EEEETTEE--GGGEEEEEETTEEEEEES--GGG--EE-S-SGGGSEEEEEE--GGG----GGGTS---BSEEEEEE-TTSPP-TTTS-EEE-TTEEEEEEEEEEEEEPPPTTT-----PPPSS-SS--HHHHHHHHHHHHHHHHHSSB-TTS--SSPBPPHHHIIIIIHHHHHHHHHTSS----PPPSEEEEEEEEEEEEE-S-HHHHHHHHHHH---TTHHHHHEEEEEEEEEEEEEEEEEEEESS-HHHHHHHHHHHHHHHT---HHHHHHHHHHHHHHHHHHHHHTTS------------------------/--TTS----HHHHHHHH--STTHHHHHS-SSHHHHHHHHHHHHHHHHHHHHHHHHHHHHHTTT-EEEEEEEEE-S-EEPPEEEEEESS-B-GGG--HHHHHHHHHHHHSS---HHHHHHTTPPP-TTTT----S--HHHHHHHHB----TTT--EEEETTEE--GGGEEEEEETTEEEEEES--GGG--EE-S-SGGGSEEEEEE--GGG----GGGTS----SEEEEEE-TTSPP-TTTS-EEE-TTEEEEEEEEEEEEEPPPTTT--------SS-SS--HHHHHHHHHHHHHHHHHSSB-TTS--SSPBPPHHHIIIIIHHHHHHHHHTSS----PPPSEEEEEEEEEEEEE-S-HHHHHHHHHHH---TTHHHHHEEEEEEEEEEEEEEEEEEEESS-HHHHHHHHHHHHHHHT---HHHHHHHHHHHHHHHHHHHHHTTS------------------------